Protein AF-0000000083176750 (afdb_homodimer)

pLDDT: mean 78.11, std 23.47, range [23.33, 98.88]

Structure (mmCIF, N/CA/C/O backbone):
data_AF-0000000083176750-model_v1
#
loop_
_entity.id
_entity.type
_entity.pdbx_description
1 polymer 'Uncharacterized protein'
#
loop_
_atom_site.group_PDB
_atom_site.id
_atom_site.type_symbol
_atom_site.label_atom_id
_atom_site.label_alt_id
_atom_site.label_comp_id
_atom_site.label_asym_id
_atom_site.label_entity_id
_atom_site.label_seq_id
_atom_site.pdbx_PDB_ins_code
_atom_site.Cartn_x
_atom_site.Cartn_y
_atom_site.Cartn_z
_atom_site.occupancy
_atom_site.B_iso_or_equiv
_atom_site.auth_seq_id
_atom_site.auth_comp_id
_atom_site.auth_asym_id
_atom_site.auth_atom_id
_atom_site.pdbx_PDB_model_num
ATOM 1 N N . MET A 1 1 ? -16.656 -26.703 90.375 1 23.33 1 MET A N 1
ATOM 2 C CA . MET A 1 1 ? -15.961 -25.484 90 1 23.33 1 MET A CA 1
ATOM 3 C C . MET A 1 1 ? -15.32 -25.641 88.625 1 23.33 1 MET A C 1
ATOM 5 O O . MET A 1 1 ? -14.227 -26.188 88.5 1 23.33 1 MET A O 1
ATOM 9 N N . GLU A 1 2 ? -16.109 -26.047 87.625 1 24.06 2 GLU A N 1
ATOM 10 C CA . GLU A 1 2 ? -15.914 -26.625 86.312 1 24.06 2 GLU A CA 1
ATOM 11 C C . GLU A 1 2 ? -15.242 -25.625 85.375 1 24.06 2 GLU A C 1
ATOM 13 O O . GLU A 1 2 ? -15.719 -24.5 85.188 1 24.06 2 GLU A O 1
ATOM 18 N N . ARG A 1 3 ? -13.883 -25.812 85.312 1 26.61 3 ARG A N 1
ATOM 19 C CA . ARG A 1 3 ? -12.844 -24.922 84.75 1 26.61 3 ARG A CA 1
ATOM 20 C C . ARG A 1 3 ? -13.148 -24.516 83.312 1 26.61 3 ARG A C 1
ATOM 22 O O . ARG A 1 3 ? -13.57 -25.328 82.5 1 26.61 3 ARG A O 1
ATOM 29 N N . SER A 1 4 ? -13.516 -23.234 83.125 1 25.44 4 SER A N 1
ATOM 30 C CA . SER A 1 4 ? -13.992 -22.391 82.062 1 25.44 4 SER A CA 1
ATOM 31 C C . SER A 1 4 ? -12.992 -22.359 80.875 1 25.44 4 SER A C 1
ATOM 33 O O . SER A 1 4 ? -11.898 -21.797 81.062 1 25.44 4 SER A O 1
ATOM 35 N N . ASP A 1 5 ? -12.773 -23.609 80.375 1 27.88 5 ASP A N 1
ATOM 36 C CA . ASP A 1 5 ? -11.727 -23.859 79.375 1 27.88 5 ASP A CA 1
ATOM 37 C C . ASP A 1 5 ? -11.711 -22.781 78.312 1 27.88 5 ASP A C 1
ATOM 39 O O . ASP A 1 5 ? -12.766 -22.375 77.812 1 27.88 5 ASP A O 1
ATOM 43 N N . VAL A 1 6 ? -10.727 -21.953 78.438 1 30.78 6 VAL A N 1
ATOM 44 C CA . VAL A 1 6 ? -10.367 -20.703 77.75 1 30.78 6 VAL A CA 1
ATOM 45 C C . VAL A 1 6 ? -10.43 -20.906 76.25 1 30.78 6 VAL A C 1
ATOM 47 O O . VAL A 1 6 ? -10.055 -21.969 75.75 1 30.78 6 VAL A O 1
ATOM 50 N N . PRO A 1 7 ? -11.328 -20.141 75.562 1 30.45 7 PRO A N 1
ATOM 51 C CA . PRO A 1 7 ? -11.703 -20.25 74.188 1 30.45 7 PRO A CA 1
ATOM 52 C C . PRO A 1 7 ? -10.492 -20.219 73.25 1 30.45 7 PRO A C 1
ATOM 54 O O . PRO A 1 7 ? -9.469 -19.594 73.562 1 30.45 7 PRO A O 1
ATOM 57 N N . VAL A 1 8 ? -10.18 -21.344 72.562 1 31.45 8 VAL A N 1
ATOM 58 C CA . VAL A 1 8 ? -9.148 -21.734 71.625 1 31.45 8 VAL A CA 1
ATOM 59 C C . VAL A 1 8 ? -8.992 -20.641 70.562 1 31.45 8 VAL A C 1
ATOM 61 O O . VAL A 1 8 ? -9.969 -20.25 69.875 1 31.45 8 VAL A O 1
ATOM 64 N N . GLY A 1 9 ? -8.195 -19.562 70.875 1 27.56 9 GLY A N 1
ATOM 65 C CA . GLY A 1 9 ? -7.965 -18.375 70.062 1 27.56 9 GLY A CA 1
ATOM 66 C C . GLY A 1 9 ? -7.695 -18.703 68.625 1 27.56 9 GLY A C 1
ATOM 67 O O . GLY A 1 9 ? -6.988 -19.656 68.312 1 27.56 9 GLY A O 1
ATOM 68 N N . HIS A 1 10 ? -8.766 -18.641 67.75 1 28.06 10 HIS A N 1
ATOM 69 C CA . HIS A 1 10 ? -8.773 -18.906 66.312 1 28.06 10 HIS A CA 1
ATOM 70 C C . HIS A 1 10 ? -7.629 -18.188 65.625 1 28.06 10 HIS A C 1
ATOM 72 O O . HIS A 1 10 ? -7.574 -16.953 65.625 1 28.06 10 HIS A O 1
ATOM 78 N N . LYS A 1 11 ? -6.402 -18.688 65.688 1 27.97 11 LYS A N 1
ATOM 79 C CA . LYS A 1 11 ? -5.238 -18.094 65.062 1 27.97 11 LYS A CA 1
ATOM 80 C C . LYS A 1 11 ? -5.539 -17.75 63.625 1 27.97 11 LYS A C 1
ATOM 82 O O . LYS A 1 11 ? -6.055 -18.578 62.875 1 27.97 11 LYS A O 1
ATOM 87 N N . ARG A 1 12 ? -5.695 -16.406 63.281 1 30.17 12 ARG A N 1
ATOM 88 C CA . ARG A 1 12 ? -5.965 -15.844 61.969 1 30.17 12 ARG A CA 1
ATOM 89 C C . ARG A 1 12 ? -4.969 -16.359 60.938 1 30.17 12 ARG A C 1
ATOM 91 O O . ARG A 1 12 ? -3.766 -16.406 61.219 1 30.17 12 ARG A O 1
ATOM 98 N N . PRO A 1 13 ? -5.387 -17.156 59.938 1 28.44 13 PRO A N 1
ATOM 99 C CA . PRO A 1 13 ? -4.535 -17.734 58.875 1 28.44 13 PRO A CA 1
ATOM 100 C C . PRO A 1 13 ? -3.613 -16.703 58.25 1 28.44 13 PRO A C 1
ATOM 102 O O . PRO A 1 13 ? -4.012 -15.547 58.062 1 28.44 13 PRO A O 1
ATOM 105 N N . ARG A 1 14 ? -2.273 -16.719 58.531 1 28.81 14 ARG A N 1
ATOM 106 C CA . ARG A 1 14 ? -1.189 -15.898 58 1 28.81 14 ARG A CA 1
ATOM 107 C C . ARG A 1 14 ? -1.303 -15.773 56.469 1 28.81 14 ARG A C 1
ATOM 109 O O . ARG A 1 14 ? -1.386 -16.781 55.75 1 28.81 14 ARG A O 1
ATOM 116 N N . THR A 1 15 ? -2.053 -14.75 56 1 25.61 15 THR A N 1
ATOM 117 C CA . THR A 1 15 ? -2.123 -14.398 54.562 1 25.61 15 THR A CA 1
ATOM 118 C C . THR A 1 15 ? -0.726 -14.305 53.969 1 25.61 15 THR A C 1
ATOM 120 O O . THR A 1 15 ? 0.057 -13.43 54.312 1 25.61 15 THR A O 1
ATOM 123 N N . ALA A 1 16 ? 0.063 -15.336 53.875 1 28.75 16 ALA A N 1
ATOM 124 C CA . ALA A 1 16 ? 1.403 -15.422 53.312 1 28.75 16 ALA A CA 1
ATOM 125 C C . ALA A 1 16 ? 1.503 -14.617 52.031 1 28.75 16 ALA A C 1
ATOM 127 O O . ALA A 1 16 ? 0.838 -14.93 51.031 1 28.75 16 ALA A O 1
ATOM 128 N N . GLY A 1 17 ? 1.669 -13.305 52.094 1 29.08 17 GLY A N 1
ATOM 129 C CA . GLY A 1 17 ? 2.031 -12.406 51 1 29.08 17 GLY A CA 1
ATOM 130 C C . GLY A 1 17 ? 3.189 -12.922 50.188 1 29.08 17 GLY A C 1
ATOM 131 O O . GLY A 1 17 ? 4.34 -12.891 50.625 1 29.08 17 GLY A O 1
ATOM 132 N N . MET A 1 18 ? 3.166 -14.156 49.625 1 27.75 18 MET A N 1
ATOM 133 C CA . MET A 1 18 ? 4.238 -14.703 48.781 1 27.75 18 MET A CA 1
ATOM 134 C C . MET A 1 18 ? 4.734 -13.672 47.781 1 27.75 18 MET A C 1
ATOM 136 O O . MET A 1 18 ? 3.957 -13.172 46.969 1 27.75 18 MET A O 1
ATOM 140 N N . TYR A 1 19 ? 5.684 -12.844 48.219 1 28.03 19 TYR A N 1
ATOM 141 C CA . TYR A 1 19 ? 6.453 -11.938 47.375 1 28.03 19 TYR A CA 1
ATOM 142 C C . TYR A 1 19 ? 6.895 -12.641 46.094 1 28.03 19 TYR A C 1
ATOM 144 O O . TYR A 1 19 ? 7.59 -13.656 46.156 1 28.03 19 TYR A O 1
ATOM 152 N N . GLN A 1 20 ? 6.062 -12.734 45.156 1 28.03 20 GLN A N 1
ATOM 153 C CA . GLN A 1 20 ? 6.453 -13.273 43.875 1 28.03 20 GLN A CA 1
ATOM 154 C C . GLN A 1 20 ? 7.781 -12.68 43.406 1 28.03 20 GLN A C 1
ATOM 156 O O . GLN A 1 20 ? 7.93 -11.461 43.312 1 28.03 20 GLN A O 1
ATOM 161 N N . ARG A 1 21 ? 8.883 -13.305 43.719 1 31.5 21 ARG A N 1
ATOM 162 C CA . ARG A 1 21 ? 10.219 -12.984 43.219 1 31.5 21 ARG A CA 1
ATOM 163 C C . ARG A 1 21 ? 10.188 -12.516 41.781 1 31.5 21 ARG A C 1
ATOM 165 O O . ARG A 1 21 ? 9.75 -13.25 40.906 1 31.5 21 ARG A O 1
ATOM 172 N N . ARG A 1 22 ? 10.086 -11.258 41.688 1 33.34 22 ARG A N 1
ATOM 173 C CA . ARG A 1 22 ? 10.242 -10.656 40.344 1 33.34 22 ARG A CA 1
ATOM 174 C C . ARG A 1 22 ? 11.422 -11.266 39.594 1 33.34 22 ARG A C 1
ATOM 176 O O . ARG A 1 22 ? 12.531 -11.344 40.156 1 33.34 22 ARG A O 1
ATOM 183 N N . ARG A 1 23 ? 11.164 -12.062 38.656 1 34.19 23 ARG A N 1
ATOM 184 C CA . ARG A 1 23 ? 12.148 -12.633 37.75 1 34.19 23 ARG A CA 1
ATOM 185 C C . ARG A 1 23 ? 13.164 -11.586 37.312 1 34.19 23 ARG A C 1
ATOM 187 O O . ARG A 1 23 ? 12.789 -10.469 36.938 1 34.19 23 ARG A O 1
ATOM 194 N N . ALA A 1 24 ? 14.422 -11.609 37.812 1 40.81 24 ALA A N 1
ATOM 195 C CA . ALA A 1 24 ? 15.617 -10.805 37.562 1 40.81 24 ALA A CA 1
ATOM 196 C C . ALA A 1 24 ? 15.734 -10.422 36.094 1 40.81 24 ALA A C 1
ATOM 198 O O . ALA A 1 24 ? 15.648 -11.273 35.219 1 40.81 24 ALA A O 1
ATOM 199 N N . VAL A 1 25 ? 15.367 -9.305 35.812 1 49.28 25 VAL A N 1
ATOM 200 C CA . VAL A 1 25 ? 15.602 -8.68 34.531 1 49.28 25 VAL A CA 1
ATOM 201 C C . VAL A 1 25 ? 17.016 -9.008 34.062 1 49.28 25 VAL A C 1
ATOM 203 O O . VAL A 1 25 ? 17.984 -8.883 34.812 1 49.28 25 VAL A O 1
ATOM 206 N N . THR A 1 26 ? 17.234 -9.875 33.125 1 55.31 26 THR A N 1
ATOM 207 C CA . THR A 1 26 ? 18.5 -10.422 32.656 1 55.31 26 THR A CA 1
ATOM 208 C C . THR A 1 26 ? 19.469 -9.297 32.281 1 55.31 26 THR A C 1
ATOM 210 O O . THR A 1 26 ? 19.109 -8.367 31.562 1 55.31 26 THR A O 1
ATOM 213 N N . ALA A 1 27 ? 20.531 -9.164 32.938 1 69.38 27 ALA A N 1
ATOM 214 C CA . ALA A 1 27 ? 21.672 -8.289 32.75 1 69.38 27 ALA A CA 1
ATOM 215 C C . ALA A 1 27 ? 22.219 -8.414 31.328 1 69.38 27 ALA A C 1
ATOM 217 O O . ALA A 1 27 ? 22.031 -9.445 30.672 1 69.38 27 ALA A O 1
ATOM 218 N N . CYS A 1 28 ? 22.656 -7.367 30.75 1 69.06 28 CYS A N 1
ATOM 219 C CA . CYS A 1 28 ? 23.312 -7.422 29.453 1 69.06 28 CYS A CA 1
ATOM 220 C C . CYS A 1 28 ? 24.5 -8.383 29.484 1 69.06 28 CYS A C 1
ATOM 222 O O . CYS A 1 28 ? 25.031 -8.695 30.547 1 69.06 28 CYS A O 1
ATOM 224 N N . LEU A 1 29 ? 24.922 -8.992 28.391 1 71.38 29 LEU A N 1
ATOM 225 C CA . LEU A 1 29 ? 25.938 -10.039 28.281 1 71.38 29 LEU A CA 1
ATOM 226 C C . LEU A 1 29 ? 27.266 -9.57 28.875 1 71.38 29 LEU A C 1
ATOM 228 O O . LEU A 1 29 ? 27.891 -10.305 29.641 1 71.38 29 LEU A O 1
ATOM 232 N N . PRO A 1 30 ? 27.578 -8.422 28.688 1 76 30 PRO A N 1
ATOM 233 C CA . PRO A 1 30 ? 28.844 -8.016 29.297 1 76 30 PRO A CA 1
ATOM 234 C C . PRO A 1 30 ? 28.766 -7.867 30.812 1 76 30 PRO A C 1
ATOM 236 O O . PRO A 1 30 ? 29.688 -8.266 31.531 1 76 30 PRO A O 1
ATOM 239 N N . CYS A 1 31 ? 27.719 -7.41 31.219 1 74.94 31 CYS A N 1
ATOM 240 C CA . CYS A 1 31 ? 27.547 -7.25 32.656 1 74.94 31 CYS A CA 1
ATOM 241 C C . CYS A 1 31 ? 27.422 -8.602 33.344 1 74.94 31 CYS A C 1
ATOM 243 O O . CYS A 1 31 ? 27.938 -8.797 34.438 1 74.94 31 CYS A O 1
ATOM 245 N N . ARG A 1 32 ? 26.781 -9.539 32.688 1 73.25 32 ARG A N 1
ATOM 246 C CA . ARG A 1 32 ? 26.641 -10.906 33.188 1 73.25 32 ARG A CA 1
ATOM 247 C C . ARG A 1 32 ? 28 -11.602 33.25 1 73.25 32 ARG A C 1
ATOM 249 O O . ARG A 1 32 ? 28.297 -12.297 34.219 1 73.25 32 ARG A O 1
ATOM 256 N N . THR A 1 33 ? 28.781 -11.383 32.25 1 71.69 33 THR A N 1
ATOM 257 C CA . THR A 1 33 ? 30.094 -12.023 32.156 1 71.69 33 THR A CA 1
ATOM 258 C C . THR A 1 33 ? 31.016 -11.469 33.25 1 71.69 33 THR A C 1
ATOM 260 O O . THR A 1 33 ? 31.828 -12.203 33.812 1 71.69 33 THR A O 1
ATOM 263 N N . ARG A 1 34 ? 30.859 -10.25 33.531 1 72.06 34 ARG A N 1
ATOM 264 C CA . ARG A 1 34 ? 31.75 -9.602 34.5 1 72.06 34 ARG A CA 1
ATOM 265 C C . ARG A 1 34 ? 31.141 -9.602 35.906 1 72.06 34 ARG A C 1
ATOM 267 O O . ARG A 1 34 ? 31.75 -9.086 36.844 1 72.06 34 ARG A O 1
ATOM 274 N N . LYS A 1 35 ? 29.953 -10.234 36 1 68.69 35 LYS A N 1
ATOM 275 C CA . LYS A 1 35 ? 29.219 -10.359 37.281 1 68.69 35 LYS A CA 1
ATOM 276 C C . LYS A 1 35 ? 29.062 -9 37.938 1 68.69 35 LYS A C 1
ATOM 278 O O . LYS A 1 35 ? 29.234 -8.883 39.156 1 68.69 35 LYS A O 1
ATOM 283 N N . THR A 1 36 ? 28.953 -7.969 37.094 1 75.31 36 THR A N 1
ATOM 284 C CA . THR A 1 36 ? 28.734 -6.629 37.625 1 75.31 36 THR A CA 1
ATOM 285 C C . THR A 1 36 ? 27.234 -6.293 37.625 1 75.31 36 THR A C 1
ATOM 287 O O . THR A 1 36 ? 26.469 -6.863 36.875 1 75.31 36 THR A O 1
ATOM 290 N N . LYS A 1 37 ? 26.766 -5.496 38.469 1 71.81 37 LYS A N 1
ATOM 291 C CA . LYS A 1 37 ? 25.391 -5.055 38.562 1 71.81 37 LYS A CA 1
ATOM 292 C C . LYS A 1 37 ? 24.969 -4.23 37.344 1 71.81 37 LYS A C 1
ATOM 294 O O . LYS A 1 37 ? 25.562 -3.178 37.094 1 71.81 37 LYS A O 1
ATOM 299 N N . CYS A 1 38 ? 24.094 -4.812 36.438 1 68.88 38 CYS A N 1
ATOM 300 C CA . CYS A 1 38 ? 23.578 -4.184 35.219 1 68.88 38 CYS A CA 1
ATOM 301 C C . CYS A 1 38 ? 22.344 -3.352 35.531 1 68.88 38 CYS A C 1
ATOM 303 O O . CYS A 1 38 ? 21.438 -3.807 36.219 1 68.88 38 CYS A O 1
ATOM 305 N N . ASP A 1 39 ? 22.297 -2.201 35.344 1 71.38 39 ASP A N 1
ATOM 306 C CA . ASP A 1 39 ? 21.156 -1.346 35.625 1 71.38 39 ASP A CA 1
ATOM 307 C C . ASP A 1 39 ? 20.062 -1.538 34.562 1 71.38 39 ASP A C 1
ATOM 309 O O . ASP A 1 39 ? 19.016 -0.883 34.625 1 71.38 39 ASP A O 1
ATOM 313 N N . ASN A 1 40 ? 20.141 -2.48 33.562 1 64.88 40 ASN A N 1
ATOM 314 C CA . ASN A 1 40 ? 19.234 -2.984 32.531 1 64.88 40 ASN A CA 1
ATOM 315 C C . ASN A 1 40 ? 18.625 -1.849 31.719 1 64.88 40 ASN A C 1
ATOM 317 O O . ASN A 1 40 ? 17.531 -1.997 31.172 1 64.88 40 ASN A O 1
ATOM 321 N N . ILE A 1 41 ? 19.406 -0.824 31.734 1 68.75 41 ILE A N 1
ATOM 322 C CA . ILE A 1 41 ? 18.984 0.29 30.891 1 68.75 41 ILE A CA 1
ATOM 323 C C . ILE A 1 41 ? 19.328 -0.011 29.438 1 68.75 41 ILE A C 1
ATOM 325 O O . ILE A 1 41 ? 20.422 -0.506 29.141 1 68.75 41 ILE A O 1
ATOM 329 N N . ARG A 1 42 ? 18.359 -0.061 28.453 1 64.88 42 ARG A N 1
ATOM 330 C CA . ARG A 1 42 ? 18.547 -0.255 27.031 1 64.88 42 ARG A CA 1
ATOM 331 C C . ARG A 1 42 ? 18.594 1.081 26.297 1 64.88 42 ARG A C 1
ATOM 333 O O . ARG A 1 42 ? 17.984 2.057 26.734 1 64.88 42 ARG A O 1
ATOM 340 N N . PRO A 1 43 ? 19.438 1.034 25.25 1 64.62 43 PRO A N 1
ATOM 341 C CA . PRO A 1 43 ? 20.109 -0.091 24.578 1 64.62 43 PRO A CA 1
ATOM 342 C C . PRO A 1 43 ? 21.422 -0.486 25.25 1 64.62 43 PRO A C 1
ATOM 344 O O . PRO A 1 43 ? 21.922 -1.587 25.031 1 64.62 43 PRO A O 1
ATOM 347 N N . ALA A 1 44 ? 21.969 0.415 25.984 1 72.69 44 ALA A N 1
ATOM 348 C CA . ALA A 1 44 ? 23.219 0.053 26.656 1 72.69 44 ALA A CA 1
ATOM 349 C C . ALA A 1 44 ? 23.141 0.344 28.156 1 72.69 44 ALA A C 1
ATOM 351 O O . ALA A 1 44 ? 22.688 1.418 28.562 1 72.69 44 ALA A O 1
ATOM 352 N N . CYS A 1 45 ? 23.438 -0.632 28.891 1 71.75 45 CYS A N 1
ATOM 353 C CA . CYS A 1 45 ? 23.375 -0.454 30.328 1 71.75 45 CYS A CA 1
ATOM 354 C C . CYS A 1 45 ? 24.469 0.493 30.812 1 71.75 45 CYS A C 1
ATOM 356 O O . CYS A 1 45 ? 25.453 0.715 30.109 1 71.75 45 CYS A O 1
ATOM 358 N N . GLY A 1 46 ? 24.219 1.225 31.953 1 74.62 46 GLY A N 1
ATOM 359 C CA . GLY A 1 46 ? 25.125 2.207 32.531 1 74.62 46 GLY A CA 1
ATOM 360 C C . GLY A 1 46 ? 26.547 1.688 32.688 1 74.62 46 GLY A C 1
ATOM 361 O O . GLY A 1 46 ? 27.5 2.426 32.469 1 74.62 46 GLY A O 1
ATOM 362 N N . PHE A 1 47 ? 26.688 0.396 33.031 1 74.88 47 PHE A N 1
ATOM 363 C CA . PHE A 1 47 ? 28 -0.2 33.188 1 74.88 47 PHE A CA 1
ATOM 364 C C . PHE A 1 47 ? 28.719 -0.313 31.844 1 74.88 47 PHE A C 1
ATOM 366 O O . PHE A 1 47 ? 29.891 0.059 31.734 1 74.88 47 PHE A O 1
ATOM 373 N N . CYS A 1 48 ? 28.047 -0.836 30.891 1 72.38 48 CYS A N 1
ATOM 374 C CA . CYS A 1 48 ? 28.641 -1.002 29.562 1 72.38 48 CYS A CA 1
ATOM 375 C C . CYS A 1 48 ? 28.953 0.35 28.938 1 72.38 48 CYS A C 1
ATOM 377 O O . CYS A 1 48 ? 29.984 0.505 28.281 1 72.38 48 CYS A O 1
ATOM 379 N N . MET A 1 49 ? 28.25 1.301 29.172 1 71.38 49 MET A N 1
ATOM 380 C CA . MET A 1 49 ? 28.5 2.652 28.672 1 71.38 49 MET A CA 1
ATOM 381 C C . MET A 1 49 ? 29.75 3.248 29.297 1 71.38 49 MET A C 1
ATOM 383 O O . MET A 1 49 ? 30.547 3.887 28.594 1 71.38 49 MET A O 1
ATOM 387 N N . ARG A 1 50 ? 29.984 3.08 30.547 1 72.75 50 ARG A N 1
ATOM 388 C CA . ARG A 1 50 ? 31.125 3.658 31.25 1 72.75 50 ARG A CA 1
ATOM 389 C C . ARG A 1 50 ? 32.438 2.986 30.828 1 72.75 50 ARG A C 1
ATOM 391 O O . ARG A 1 50 ? 33.469 3.627 30.797 1 72.75 50 ARG A O 1
ATOM 398 N N . HIS A 1 51 ? 32.344 1.723 30.625 1 73.31 51 HIS A N 1
ATOM 399 C CA . HIS A 1 51 ? 33.562 0.972 30.328 1 73.31 51 HIS A CA 1
ATOM 400 C C . HIS A 1 51 ? 33.719 0.697 28.844 1 73.31 51 HIS A C 1
ATOM 402 O O . HIS A 1 51 ? 34.562 -0.074 28.422 1 73.31 51 HIS A O 1
ATOM 408 N N . ASN A 1 52 ? 32.906 1.329 27.969 1 67.12 52 ASN A N 1
ATOM 409 C CA . ASN A 1 52 ? 32.906 1.232 26.516 1 67.12 52 ASN A CA 1
ATOM 410 C C . ASN A 1 52 ? 32.812 -0.215 26.047 1 67.12 52 ASN A C 1
ATOM 412 O O . ASN A 1 52 ? 33.469 -0.625 25.109 1 67.12 52 ASN A O 1
ATOM 416 N N . ALA A 1 53 ? 32.062 -0.931 26.766 1 67.06 53 ALA A N 1
ATOM 417 C CA . ALA A 1 53 ? 31.828 -2.318 26.391 1 67.06 53 ALA A CA 1
ATOM 418 C C . ALA A 1 53 ? 30.562 -2.438 25.547 1 67.06 53 ALA A C 1
ATOM 420 O O . ALA A 1 53 ? 29.656 -1.62 25.656 1 67.06 53 ALA A O 1
ATOM 421 N N . GLN A 1 54 ? 30.578 -3.285 24.578 1 65.88 54 GLN A N 1
ATOM 422 C CA . GLN A 1 54 ? 29.391 -3.547 23.766 1 65.88 54 GLN A CA 1
ATOM 423 C C . GLN A 1 54 ? 28.297 -4.215 24.578 1 65.88 54 GLN A C 1
ATOM 425 O O . GLN A 1 54 ? 28.406 -5.383 24.953 1 65.88 54 GLN A O 1
ATOM 430 N N . CYS A 1 55 ? 27.281 -3.439 24.891 1 64.94 55 CYS A N 1
ATOM 431 C CA . CYS A 1 55 ? 26.172 -3.887 25.734 1 64.94 55 CYS A CA 1
ATOM 432 C C . CYS A 1 55 ? 25.219 -4.766 24.938 1 64.94 55 CYS A C 1
ATOM 434 O O . CYS A 1 55 ? 24.578 -4.297 23.984 1 64.94 55 CYS A O 1
ATOM 436 N N . THR A 1 56 ? 25.344 -5.996 25 1 64.38 56 THR A N 1
ATOM 437 C CA . THR A 1 56 ? 24.5 -6.965 24.312 1 64.38 56 THR A CA 1
ATOM 438 C C . THR A 1 56 ? 23.609 -7.695 25.312 1 64.38 56 THR A C 1
ATOM 440 O O . THR A 1 56 ? 24.078 -8.18 26.344 1 64.38 56 THR A O 1
ATOM 443 N N . TYR A 1 57 ? 22.469 -7.332 25.328 1 56.53 57 TYR A N 1
ATOM 444 C CA . TYR A 1 57 ? 21.562 -8.125 26.156 1 56.53 57 TYR A CA 1
ATOM 445 C C . TYR A 1 57 ? 21.266 -9.461 25.484 1 56.53 57 TYR A C 1
ATOM 447 O O . TYR A 1 57 ? 21.172 -9.547 24.266 1 56.53 57 TYR A O 1
ATOM 455 N N . GLY A 1 58 ? 21.547 -10.531 26.141 1 45.5 58 GLY A N 1
ATOM 456 C CA . GLY A 1 58 ? 21.172 -11.82 25.594 1 45.5 58 GLY A CA 1
ATOM 457 C C . GLY A 1 58 ? 19.734 -11.844 25.078 1 45.5 58 GLY A C 1
ATOM 458 O O . GLY A 1 58 ? 18.875 -11.133 25.594 1 45.5 58 GLY A O 1
ATOM 459 N N . ASP A 1 59 ? 19.719 -12.195 23.828 1 37.09 59 ASP A N 1
ATOM 460 C CA . ASP A 1 59 ? 18.438 -12.32 23.141 1 37.09 59 ASP A CA 1
ATOM 461 C C . ASP A 1 59 ? 17.406 -13.016 24.031 1 37.09 59 ASP A C 1
ATOM 463 O O . ASP A 1 59 ? 17.5 -14.227 24.266 1 37.09 59 ASP A O 1
ATOM 467 N N . THR A 1 60 ? 17.062 -12.5 25.062 1 35.62 60 THR A N 1
ATOM 468 C CA . THR A 1 60 ? 15.984 -13.172 25.781 1 35.62 60 THR A CA 1
ATOM 469 C C . THR A 1 60 ? 14.852 -13.555 24.828 1 35.62 60 THR A C 1
ATOM 471 O O . THR A 1 60 ? 13.906 -14.227 25.234 1 35.62 60 THR A O 1
ATOM 474 N N . ALA A 1 61 ? 14.672 -12.922 23.781 1 34.22 61 ALA A N 1
ATOM 475 C CA . ALA A 1 61 ? 13.609 -13.32 22.859 1 34.22 61 ALA A CA 1
ATOM 476 C C . ALA A 1 61 ? 13.797 -14.766 22.406 1 34.22 61 ALA A C 1
ATOM 478 O O . ALA A 1 61 ? 12.867 -15.375 21.859 1 34.22 61 ALA A O 1
ATOM 479 N N . ASN A 1 62 ? 15.078 -15.289 22.453 1 32.09 62 ASN A N 1
ATOM 480 C CA . ASN A 1 62 ? 15.398 -16.672 22.141 1 32.09 62 ASN A CA 1
ATOM 481 C C . ASN A 1 62 ? 15.336 -17.562 23.375 1 32.09 62 ASN A C 1
ATOM 483 O O . ASN A 1 62 ? 15.984 -18.609 23.438 1 32.09 62 ASN A O 1
ATOM 487 N N . ASP A 1 63 ? 15.039 -17.078 24.438 1 32.69 63 ASP A N 1
ATOM 488 C CA . ASP A 1 63 ? 14.953 -18.031 25.531 1 32.69 63 ASP A CA 1
ATOM 489 C C . ASP A 1 63 ? 13.781 -18.984 25.344 1 32.69 63 ASP A C 1
ATOM 491 O O . ASP A 1 63 ? 12.625 -18.609 25.547 1 32.69 63 ASP A O 1
ATOM 495 N N . HIS A 1 64 ? 13.977 -19.969 24.531 1 33.69 64 HIS A N 1
ATOM 496 C CA . HIS A 1 64 ? 13.141 -21.125 24.25 1 33.69 64 HIS A CA 1
ATOM 497 C C . HIS A 1 64 ? 12.969 -22 25.5 1 33.69 64 HIS A C 1
ATOM 499 O O . HIS A 1 64 ? 12.531 -23.141 25.406 1 33.69 64 HIS A O 1
ATOM 505 N N . SER A 1 65 ? 13.477 -21.656 26.609 1 35.22 65 SER A N 1
ATOM 506 C CA . SER A 1 65 ? 13.422 -22.5 27.781 1 35.22 65 SER A CA 1
ATOM 507 C C . SER A 1 65 ? 11.977 -22.828 28.172 1 35.22 65 SER A C 1
ATOM 509 O O . SER A 1 65 ? 11.719 -23.781 28.906 1 35.22 65 SER A O 1
ATOM 511 N N . SER A 1 66 ? 11.172 -2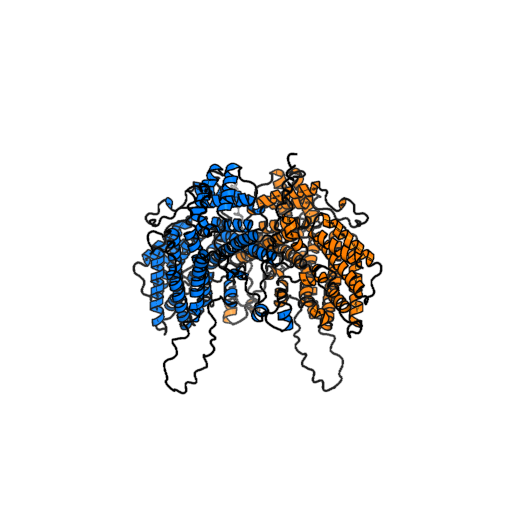1.906 27.922 1 34.56 66 SER A N 1
ATOM 512 C CA . SER A 1 66 ? 9.812 -22.188 28.359 1 34.56 66 SER A CA 1
ATOM 513 C C . SER A 1 66 ? 9.047 -23 27.312 1 34.56 66 SER A C 1
ATOM 515 O O . SER A 1 66 ? 7.844 -23.25 27.469 1 34.56 66 SER A O 1
ATOM 517 N N . PHE A 1 67 ? 9.641 -23.141 26.203 1 31.08 67 PHE A N 1
ATOM 518 C CA . PHE A 1 67 ? 9.031 -24.031 25.219 1 31.08 67 PHE A CA 1
ATOM 519 C C . PHE A 1 67 ? 9.109 -25.484 25.688 1 31.08 67 PHE A C 1
ATOM 521 O O . PHE A 1 67 ? 10.062 -25.859 26.375 1 31.08 67 PHE A O 1
ATOM 528 N N . ASP A 1 68 ? 8.031 -26.125 25.703 1 33.06 68 ASP A N 1
ATOM 529 C CA . ASP A 1 68 ? 8.117 -27.531 26.047 1 33.06 68 ASP A CA 1
ATOM 530 C C . ASP A 1 68 ? 9.117 -28.266 25.156 1 33.06 68 ASP A C 1
ATOM 532 O O . ASP A 1 68 ? 9.422 -27.812 24.062 1 33.06 68 ASP A O 1
ATOM 536 N N . PRO A 1 69 ? 9.672 -29.297 25.625 1 37.28 69 PRO A N 1
ATOM 537 C CA . PRO A 1 69 ? 10.734 -30.062 24.969 1 37.28 69 PRO A CA 1
ATOM 538 C C . PRO A 1 69 ? 10.383 -30.453 23.531 1 37.28 69 PRO A C 1
ATOM 540 O O . PRO A 1 69 ? 11.258 -30.453 22.656 1 37.28 69 PRO A O 1
ATOM 543 N N . ALA A 1 70 ? 9.172 -30.672 23.312 1 34.12 70 ALA A N 1
ATOM 544 C CA . ALA A 1 70 ? 8.781 -31.141 22 1 34.12 70 ALA A CA 1
ATOM 545 C C . ALA A 1 70 ? 8.797 -30 20.984 1 34.12 70 ALA A C 1
ATOM 547 O O . ALA A 1 70 ? 9.266 -30.172 19.859 1 34.12 70 ALA A O 1
ATOM 548 N N . SER A 1 71 ? 8.25 -28.922 21.344 1 36.41 71 SER A N 1
ATOM 549 C CA . SER A 1 71 ? 8.32 -27.734 20.484 1 36.41 71 SER A CA 1
ATOM 550 C C . SER A 1 71 ? 9.758 -27.281 20.281 1 36.41 71 SER A C 1
ATOM 552 O O . SER A 1 71 ? 10.148 -26.906 19.188 1 36.41 71 SER A O 1
ATOM 554 N N . LEU A 1 72 ? 10.453 -27.484 21.25 1 40.38 72 LEU A N 1
ATOM 555 C CA . LEU A 1 72 ? 11.883 -27.25 21.156 1 40.38 72 LEU A CA 1
ATOM 556 C C . LEU A 1 72 ? 12.539 -28.25 20.203 1 40.38 72 LEU A C 1
ATOM 558 O O . LEU A 1 72 ? 13.445 -27.891 19.453 1 40.38 72 LEU A O 1
ATOM 562 N N . ALA A 1 73 ? 11.953 -29.469 20.266 1 41.09 73 ALA A N 1
ATOM 563 C CA . ALA A 1 73 ? 12.477 -30.484 19.375 1 41.09 73 ALA A CA 1
ATOM 564 C C . ALA A 1 73 ? 12.109 -30.188 17.922 1 41.09 73 ALA A C 1
ATOM 566 O O . ALA A 1 73 ? 12.93 -30.359 17.016 1 41.09 73 ALA A O 1
ATOM 567 N N . ILE A 1 74 ? 10.906 -29.734 17.672 1 37.25 74 ILE A N 1
ATOM 568 C CA . ILE A 1 74 ? 10.484 -29.375 16.328 1 37.25 74 ILE A CA 1
ATOM 569 C C . ILE A 1 74 ? 11.219 -28.109 15.883 1 37.25 74 ILE A C 1
ATOM 571 O O . ILE A 1 74 ? 11.734 -28.031 14.766 1 37.25 74 ILE A O 1
ATOM 575 N N . LEU A 1 75 ? 11.258 -27.141 16.75 1 41.78 75 LEU A N 1
ATOM 576 C CA . LEU A 1 75 ? 12.047 -25.953 16.453 1 41.78 75 LEU A CA 1
ATOM 577 C C . LEU A 1 75 ? 13.523 -26.297 16.312 1 41.78 75 LEU A C 1
ATOM 579 O O . LEU A 1 75 ? 14.203 -25.766 15.43 1 41.78 75 LEU A O 1
ATOM 583 N N . ASP A 1 76 ? 13.938 -27.25 17.203 1 43.62 76 ASP A N 1
ATOM 584 C CA . ASP A 1 76 ? 15.305 -27.734 17.094 1 43.62 76 ASP A CA 1
ATOM 585 C C . ASP A 1 76 ? 15.523 -28.469 15.766 1 43.62 76 ASP A C 1
ATOM 587 O O . ASP A 1 76 ? 16.562 -28.297 15.125 1 43.62 76 ASP A O 1
ATOM 591 N N . ARG A 1 77 ? 14.508 -29.219 15.477 1 41.06 77 ARG A N 1
ATOM 592 C CA . ARG A 1 77 ? 14.617 -29.906 14.195 1 41.06 77 ARG A CA 1
ATOM 593 C C . ARG A 1 77 ? 14.484 -28.922 13.039 1 41.06 77 ARG A C 1
ATOM 595 O O . ARG A 1 77 ? 15.234 -28.984 12.062 1 41.06 77 ARG A O 1
ATOM 602 N N . VAL A 1 78 ? 13.547 -28.062 13.102 1 42.06 78 VAL A N 1
ATOM 603 C CA . VAL A 1 78 ? 13.383 -27.031 12.078 1 42.06 78 VAL A CA 1
ATOM 604 C C . VAL A 1 78 ? 14.586 -26.094 12.094 1 42.06 78 VAL A C 1
ATOM 606 O O . VAL A 1 78 ? 15.148 -25.781 11.039 1 42.06 78 VAL A O 1
ATOM 609 N N . ASN A 1 79 ? 14.969 -25.656 13.305 1 43.88 79 ASN A N 1
ATOM 610 C CA . ASN A 1 79 ? 16.188 -24.875 13.422 1 43.88 79 ASN A CA 1
ATOM 611 C C . ASN A 1 79 ? 17.422 -25.688 13 1 43.88 79 ASN A C 1
ATOM 613 O O . ASN A 1 79 ? 18.344 -25.156 12.398 1 43.88 79 ASN A O 1
ATOM 617 N N . HIS A 1 80 ? 17.359 -26.969 13.359 1 42.5 80 HIS A N 1
ATOM 618 C CA . HIS A 1 80 ? 18.391 -27.875 12.867 1 42.5 80 HIS A CA 1
ATOM 619 C C . HIS A 1 80 ? 18.375 -27.969 11.352 1 42.5 80 HIS A C 1
ATOM 621 O O . HIS A 1 80 ? 19.422 -27.891 10.703 1 42.5 80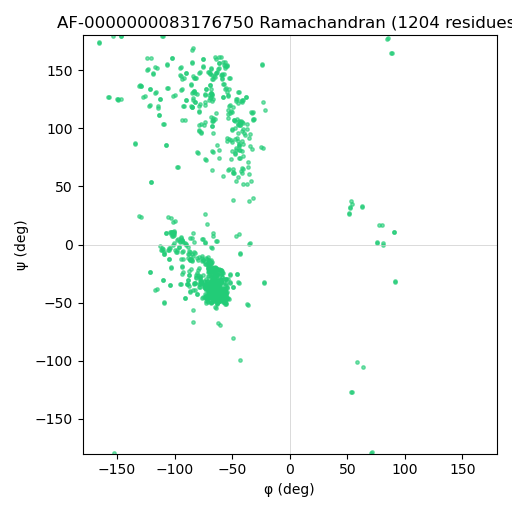 HIS A O 1
ATOM 627 N N . VAL A 1 81 ? 17.219 -28.094 10.867 1 41.78 81 VAL A N 1
ATOM 628 C CA . VAL A 1 81 ? 17.125 -28.141 9.414 1 41.78 81 VAL A CA 1
ATOM 629 C C . VAL A 1 81 ? 17.469 -26.766 8.836 1 41.78 81 VAL A C 1
ATOM 631 O O . VAL A 1 81 ? 18.203 -26.672 7.848 1 41.78 81 VAL A O 1
ATOM 634 N N . ILE A 1 82 ? 17 -25.766 9.445 1 42.53 82 ILE A N 1
ATOM 635 C CA . ILE A 1 82 ? 17.359 -24.422 9.016 1 42.53 82 ILE A CA 1
ATOM 636 C C . ILE A 1 82 ? 18.844 -24.188 9.242 1 42.53 82 ILE A C 1
ATOM 638 O O . ILE A 1 82 ? 19.547 -23.672 8.359 1 42.53 82 ILE A O 1
ATOM 642 N N . LYS A 1 83 ? 19.375 -24.547 10.43 1 42.12 83 LYS A N 1
ATOM 643 C CA . LYS A 1 83 ? 20.812 -24.484 10.727 1 42.12 83 LYS A CA 1
ATOM 644 C C . LYS A 1 83 ? 21.609 -25.406 9.805 1 42.12 83 LYS A C 1
ATOM 646 O O . LYS A 1 83 ? 22.688 -25.047 9.344 1 42.12 83 LYS A O 1
ATOM 651 N N . LEU A 1 84 ? 21.094 -26.594 9.664 1 39.91 84 LEU A N 1
ATOM 652 C CA . LEU A 1 84 ? 21.734 -27.484 8.711 1 39.91 84 LEU A CA 1
ATOM 653 C C . LEU A 1 84 ? 21.75 -26.875 7.316 1 39.91 84 LEU A C 1
ATOM 655 O O . LEU A 1 84 ? 22.766 -26.938 6.609 1 39.91 84 LEU A O 1
ATOM 659 N N . LEU A 1 85 ? 20.656 -26.344 7.004 1 37.88 85 LEU A N 1
ATOM 660 C CA . LEU A 1 85 ? 20.516 -25.734 5.688 1 37.88 85 LEU A CA 1
ATOM 661 C C . LEU A 1 85 ? 21.328 -24.438 5.602 1 37.88 85 LEU A C 1
ATOM 663 O O . LEU A 1 85 ? 21.906 -24.125 4.566 1 37.88 85 LEU A O 1
ATOM 667 N N . GLU A 1 86 ? 21.422 -23.719 6.664 1 39.53 86 GLU A N 1
ATOM 668 C CA . GLU A 1 86 ? 22.219 -22.5 6.73 1 39.53 86 GLU A CA 1
ATOM 669 C C . GLU A 1 86 ? 23.703 -22.812 6.98 1 39.53 86 GLU A C 1
ATOM 671 O O . GLU A 1 86 ? 24.578 -22.125 6.465 1 39.53 86 GLU A O 1
ATOM 676 N N . THR A 1 87 ? 24.125 -23.734 7.777 1 38.56 87 THR A N 1
ATOM 677 C CA . THR A 1 87 ? 25.5 -24.109 8.086 1 38.56 87 THR A CA 1
ATOM 678 C C . THR A 1 87 ? 26.125 -24.844 6.91 1 38.56 87 THR A C 1
ATOM 680 O O . THR A 1 87 ? 27.344 -24.75 6.684 1 38.56 87 THR A O 1
ATOM 683 N N . HIS A 1 88 ? 25.453 -25.781 6.246 1 35.94 88 HIS A N 1
ATOM 684 C CA . HIS A 1 88 ? 26.141 -26.5 5.168 1 35.94 88 HIS A CA 1
ATOM 685 C C . HIS A 1 88 ? 26.5 -25.547 4.027 1 35.94 88 HIS A C 1
ATOM 687 O O . HIS A 1 88 ? 27.312 -25.891 3.168 1 35.94 88 HIS A O 1
ATOM 693 N N . SER A 1 89 ? 25.969 -24.516 3.873 1 35.16 89 SER A N 1
ATOM 694 C CA . SER A 1 89 ? 26.438 -23.609 2.83 1 35.16 89 SER A CA 1
ATOM 695 C C . SER A 1 89 ? 27.797 -23.031 3.182 1 35.16 89 SER A C 1
ATOM 697 O O . SER A 1 89 ? 28.484 -22.469 2.318 1 35.16 89 SER A O 1
ATOM 699 N N . SER A 1 90 ? 28.25 -23.094 4.402 1 35.31 90 SER A N 1
ATOM 700 C CA . SER A 1 90 ? 29.547 -22.562 4.785 1 35.31 90 SER A CA 1
ATOM 701 C C . SER A 1 90 ? 30.656 -23.578 4.586 1 35.31 90 SER A C 1
ATOM 703 O O . SER A 1 90 ? 31.828 -23.219 4.461 1 35.31 90 SER A O 1
ATOM 705 N N . ARG A 1 91 ? 30.469 -24.844 4.801 1 34.62 91 ARG A N 1
ATOM 706 C CA . ARG A 1 91 ? 31.609 -25.75 4.941 1 34.62 91 ARG A CA 1
ATOM 707 C C . ARG A 1 91 ? 32.125 -26.188 3.58 1 34.62 91 ARG A C 1
ATOM 709 O O . ARG A 1 91 ? 33.188 -26.781 3.482 1 34.62 91 ARG A O 1
ATOM 716 N N . SER A 1 92 ? 31.359 -26.344 2.619 1 30.47 92 SER A N 1
ATOM 717 C CA . SER A 1 92 ? 31.875 -27.188 1.55 1 30.47 92 SER A CA 1
ATOM 718 C C . SER A 1 92 ? 33.031 -26.516 0.816 1 30.47 92 SER A C 1
ATOM 720 O O . SER A 1 92 ? 33.562 -27.062 -0.136 1 30.47 92 SER A O 1
ATOM 722 N N . SER A 1 93 ? 33.281 -25.219 1.001 1 31.03 93 SER A N 1
ATOM 723 C CA . SER A 1 93 ? 34.375 -24.719 0.151 1 31.03 93 SER A CA 1
ATOM 724 C C . SER A 1 93 ? 35.719 -25.156 0.678 1 31.03 93 SER A C 1
ATOM 726 O O . SER A 1 93 ? 36.75 -24.844 0.072 1 31.03 93 SER A O 1
ATOM 728 N N . HIS A 1 94 ? 35.812 -25.641 1.902 1 30.75 94 HIS A N 1
ATOM 729 C CA . HIS A 1 94 ? 37.188 -25.719 2.371 1 30.75 94 HIS A CA 1
ATOM 730 C C . HIS A 1 94 ? 37.938 -26.844 1.663 1 30.75 94 HIS A C 1
ATOM 732 O O . HIS A 1 94 ? 39.156 -26.766 1.513 1 30.75 94 HIS A O 1
ATOM 738 N N . GLU A 1 95 ? 37.406 -28.062 1.505 1 28.81 95 GLU A N 1
ATOM 739 C CA . GLU A 1 95 ? 38.312 -29.203 1.483 1 28.81 95 GLU A CA 1
ATOM 740 C C . GLU A 1 95 ? 39 -29.328 0.124 1 28.81 95 GLU A C 1
ATOM 742 O O . GLU A 1 95 ? 39.938 -30.109 -0.03 1 28.81 95 GLU A O 1
ATOM 747 N N . ILE A 1 96 ? 38.438 -28.875 -1.021 1 28.39 96 ILE A N 1
ATOM 748 C CA . ILE A 1 96 ? 39 -29.625 -2.145 1 28.39 96 ILE A CA 1
ATOM 749 C C . ILE A 1 96 ? 40.344 -29.062 -2.523 1 28.39 96 ILE A C 1
ATOM 751 O O . ILE A 1 96 ? 41.031 -29.625 -3.391 1 28.39 96 ILE A O 1
ATOM 755 N N . VAL A 1 97 ? 40.781 -27.781 -2.279 1 29.81 97 VAL A N 1
ATOM 756 C CA . VAL A 1 97 ? 41.875 -27.328 -3.135 1 29.81 97 VAL A CA 1
ATOM 757 C C . VAL A 1 97 ? 43.188 -27.828 -2.574 1 29.81 97 VAL A C 1
ATOM 759 O O . VAL A 1 97 ? 44.281 -27.406 -3.021 1 29.81 97 VAL A O 1
ATOM 762 N N . SER A 1 98 ? 43.406 -28.562 -1.562 1 26.22 98 SER A N 1
ATOM 763 C CA . SER A 1 98 ? 44.781 -28.547 -1.034 1 26.22 98 SER A CA 1
ATOM 764 C C . SER A 1 98 ? 45.719 -29.266 -1.976 1 26.22 98 SER A C 1
ATOM 766 O O . SER A 1 98 ? 46.906 -29.422 -1.669 1 26.22 98 SER A O 1
ATOM 768 N N . SER A 1 99 ? 45.469 -30.141 -2.975 1 24.31 99 SER A N 1
ATOM 769 C CA . SER A 1 99 ? 46.562 -31.094 -3.111 1 24.31 99 SER A CA 1
ATOM 770 C C . SER A 1 99 ? 47.688 -30.531 -3.971 1 24.31 99 SER A C 1
ATOM 772 O O . SER A 1 99 ? 48.812 -31.031 -3.939 1 24.31 99 SER A O 1
ATOM 774 N N . SER A 1 100 ? 47.562 -30.031 -5.316 1 24.84 100 SER A N 1
ATOM 775 C CA . SER A 1 100 ? 48.656 -30.328 -6.242 1 24.84 100 SER A CA 1
ATOM 776 C C . SER A 1 100 ? 49.812 -29.312 -6.109 1 24.84 100 SER A C 1
ATOM 778 O O . SER A 1 100 ? 49.562 -28.109 -6.016 1 24.84 100 SER A O 1
ATOM 780 N N . ASN A 1 101 ? 51.188 -29.641 -5.844 1 24.98 101 ASN A N 1
ATOM 781 C CA . ASN A 1 101 ? 52.5 -29.156 -5.453 1 24.98 101 ASN A CA 1
ATOM 782 C C . ASN A 1 101 ? 53.156 -28.344 -6.566 1 24.98 101 ASN A C 1
ATOM 784 O O . ASN A 1 101 ? 54.344 -27.984 -6.473 1 24.98 101 ASN A O 1
ATOM 788 N N . GLN A 1 102 ? 52.938 -28.531 -7.895 1 27.36 102 GLN A N 1
ATOM 789 C CA . GLN A 1 102 ? 54.062 -28.234 -8.773 1 27.36 102 GLN A CA 1
ATOM 790 C C . GLN A 1 102 ? 54.375 -26.734 -8.789 1 27.36 102 GLN A C 1
ATOM 792 O O . GLN A 1 102 ? 53.438 -25.922 -8.648 1 27.36 102 GLN A O 1
ATOM 797 N N . GLU A 1 103 ? 55.719 -26.203 -8.914 1 28.12 103 GLU A N 1
ATOM 798 C CA . GLU A 1 103 ? 56.594 -25.047 -8.734 1 28.12 103 GLU A CA 1
ATOM 799 C C . GLU A 1 103 ? 56.281 -23.969 -9.766 1 28.12 103 GLU A C 1
ATOM 801 O O . GLU A 1 103 ? 56.875 -22.891 -9.758 1 28.12 103 GLU A O 1
ATOM 806 N N . VAL A 1 104 ? 55.656 -24.234 -10.914 1 32.75 104 VAL A N 1
ATOM 807 C CA . VAL A 1 104 ? 55.969 -23.25 -11.938 1 32.75 104 VAL A CA 1
ATOM 808 C C . VAL A 1 104 ? 55.656 -21.844 -11.414 1 32.75 104 VAL A C 1
ATOM 810 O O . VAL A 1 104 ? 54.688 -21.656 -10.664 1 32.75 104 VAL A O 1
ATOM 813 N N . PRO A 1 105 ? 56.656 -20.828 -11.562 1 32.16 105 PRO A N 1
ATOM 814 C CA . PRO A 1 105 ? 56.656 -19.469 -11.008 1 32.16 105 PRO A CA 1
ATOM 815 C C . PRO A 1 105 ? 55.375 -18.719 -11.266 1 32.16 105 PRO A C 1
ATOM 817 O O . PRO A 1 105 ? 55.375 -17.516 -11.57 1 32.16 105 PRO A O 1
ATOM 820 N N . GLN A 1 106 ? 54.25 -19.453 -11.18 1 24.89 106 GLN A N 1
ATOM 821 C CA . GLN A 1 106 ? 52.969 -19.094 -11.805 1 24.89 106 GLN A CA 1
ATOM 822 C C . GLN A 1 106 ? 52.438 -17.797 -11.211 1 24.89 106 GLN A C 1
ATOM 824 O O . GLN A 1 106 ? 52.219 -17.688 -10 1 24.89 106 GLN A O 1
ATOM 829 N N . VAL A 1 107 ? 52.906 -16.562 -11.797 1 30.44 107 VAL A N 1
ATOM 830 C CA . VAL A 1 107 ? 52.344 -15.258 -11.461 1 30.44 107 VAL A CA 1
ATOM 831 C C . VAL A 1 107 ? 50.844 -15.414 -11.18 1 30.44 107 VAL A C 1
ATOM 833 O O . VAL A 1 107 ? 50.062 -15.68 -12.086 1 30.44 107 VAL A O 1
ATOM 836 N N . SER A 1 108 ? 50.5 -16.266 -10.305 1 26.45 108 SER A N 1
ATOM 837 C CA . SER A 1 108 ? 49.094 -16.672 -10.07 1 26.45 108 SER A CA 1
ATOM 838 C C . SER A 1 108 ? 48.25 -15.5 -9.641 1 26.45 108 SER A C 1
ATOM 840 O O . SER A 1 108 ? 48.531 -14.828 -8.648 1 26.45 108 SER A O 1
ATOM 842 N N . PRO A 1 109 ? 47.781 -14.633 -10.719 1 29.67 109 PRO A N 1
ATOM 843 C CA . PRO A 1 109 ? 46.969 -13.523 -10.258 1 29.67 109 PRO A CA 1
ATOM 844 C C . PRO A 1 109 ? 46.125 -13.891 -9.047 1 29.67 109 PRO A C 1
ATOM 846 O O . PRO A 1 109 ? 45.688 -15.039 -8.906 1 29.67 109 PRO A O 1
ATOM 849 N N . ASP A 1 110 ? 46.406 -13.273 -7.871 1 27.55 110 ASP A N 1
ATOM 850 C CA . ASP A 1 110 ? 45.812 -13.352 -6.539 1 27.55 110 ASP A CA 1
ATOM 851 C C . ASP A 1 110 ? 44.281 -13.414 -6.617 1 27.55 110 ASP A C 1
ATOM 853 O O . ASP A 1 110 ? 43.625 -12.398 -6.824 1 27.55 110 ASP A O 1
ATOM 857 N N . ILE A 1 111 ? 43.781 -14.352 -7.43 1 29.84 111 ILE A N 1
ATOM 858 C CA . ILE A 1 111 ? 42.375 -14.734 -7.383 1 29.84 111 ILE A CA 1
ATOM 859 C C . ILE A 1 111 ? 41.938 -14.953 -5.934 1 29.84 111 ILE A C 1
ATOM 861 O O . ILE A 1 111 ? 41.125 -15.836 -5.641 1 29.84 111 ILE A O 1
ATOM 865 N N . SER A 1 112 ? 42.875 -14.602 -4.953 1 28.56 112 SER A N 1
ATOM 866 C CA . SER A 1 112 ? 42.688 -14.984 -3.557 1 28.56 112 SER A CA 1
ATOM 867 C C . SER A 1 112 ? 41.281 -14.633 -3.064 1 28.56 112 SER A C 1
ATOM 869 O O . SER A 1 112 ? 40.594 -15.461 -2.451 1 28.56 112 SER A O 1
ATOM 871 N N . SER A 1 113 ? 41.156 -13.305 -2.715 1 27.83 113 SER A N 1
ATOM 872 C CA . SER A 1 113 ? 40.25 -12.906 -1.623 1 27.83 113 SER A CA 1
ATOM 873 C C . SER A 1 113 ? 38.781 -13.039 -2.023 1 27.83 113 SER A C 1
ATOM 875 O O . SER A 1 113 ? 38.094 -12.039 -2.23 1 27.83 113 SER A O 1
ATOM 877 N N . TYR A 1 114 ? 38.531 -13.75 -3.016 1 27.36 114 TYR A N 1
ATOM 878 C CA . TYR A 1 114 ? 37.094 -13.961 -3.062 1 27.36 114 TYR A CA 1
ATOM 879 C C . TYR A 1 114 ? 36.562 -14.391 -1.7 1 27.36 114 TYR A C 1
ATOM 881 O O . TYR A 1 114 ? 36.812 -15.523 -1.262 1 27.36 114 TYR A O 1
ATOM 889 N N . GLU A 1 115 ? 36.719 -13.508 -0.66 1 28.58 115 GLU A N 1
ATOM 890 C CA . GLU A 1 115 ? 36.125 -13.641 0.661 1 28.58 115 GLU A CA 1
ATOM 891 C C . GLU A 1 115 ? 34.875 -14.523 0.61 1 28.58 115 GLU A C 1
ATOM 893 O O . GLU A 1 115 ? 34.125 -14.492 -0.368 1 28.58 115 GLU A O 1
ATOM 898 N N . ASP A 1 116 ? 34.844 -15.586 1.36 1 28.52 116 ASP A N 1
ATOM 899 C CA . ASP A 1 116 ? 33.844 -16.547 1.806 1 28.52 116 ASP A CA 1
ATOM 900 C C . ASP A 1 116 ? 32.469 -15.867 2.031 1 28.52 116 ASP A C 1
ATOM 902 O O . ASP A 1 116 ? 32.188 -15.43 3.143 1 28.52 116 ASP A O 1
ATOM 906 N N . ARG A 1 117 ? 32.125 -14.969 1.258 1 31.69 117 ARG A N 1
ATOM 907 C CA . ARG A 1 117 ? 30.766 -14.445 1.388 1 31.69 117 ARG A CA 1
ATOM 908 C C . ARG A 1 117 ? 29.766 -15.57 1.628 1 31.69 117 ARG A C 1
ATOM 910 O O . ARG A 1 117 ? 29.609 -16.469 0.796 1 31.69 117 ARG A O 1
ATOM 917 N N . ILE A 1 118 ? 29.469 -15.984 2.77 1 32.09 118 ILE A N 1
ATOM 918 C CA . ILE A 1 118 ? 28.328 -16.766 3.254 1 32.09 118 ILE A CA 1
ATOM 919 C C . ILE A 1 118 ? 27.141 -16.562 2.326 1 32.09 118 ILE A C 1
ATOM 921 O O . ILE A 1 118 ? 26.594 -15.453 2.23 1 32.09 118 ILE A O 1
ATOM 925 N N . VAL A 1 119 ? 26.938 -17.172 1.294 1 37.69 119 VAL A N 1
ATOM 926 C CA . VAL A 1 119 ? 25.875 -17.266 0.307 1 37.69 119 VAL A CA 1
ATOM 927 C C . VAL A 1 119 ? 24.516 -17.344 1.016 1 37.69 119 VAL A C 1
ATOM 929 O O . VAL A 1 119 ? 23.5 -17.609 0.384 1 37.69 119 VAL A O 1
ATOM 932 N N . ASN A 1 120 ? 24.391 -17.484 2.369 1 40.78 120 ASN A N 1
ATOM 933 C CA . ASN A 1 120 ? 23.141 -17.797 3.057 1 40.78 120 ASN A CA 1
ATOM 934 C C . ASN A 1 120 ? 22.094 -16.703 2.844 1 40.78 120 ASN A C 1
ATOM 936 O O . ASN A 1 120 ? 20.906 -17 2.723 1 40.78 120 ASN A O 1
ATOM 940 N N . ASP A 1 121 ? 22.312 -15.492 3.385 1 46.84 121 ASP A N 1
ATOM 941 C CA . ASP A 1 121 ? 21.297 -14.445 3.385 1 46.84 121 ASP A CA 1
ATOM 942 C C . ASP A 1 121 ? 21.422 -13.547 2.162 1 46.84 121 ASP A C 1
ATOM 944 O O . ASP A 1 121 ? 22.531 -13.367 1.634 1 46.84 121 ASP A O 1
ATOM 948 N N . LEU A 1 122 ? 20.234 -13.648 1.441 1 51.59 122 LEU A N 1
ATOM 949 C CA . LEU A 1 122 ? 20.219 -12.633 0.394 1 51.59 122 LEU A CA 1
ATOM 950 C C . LEU A 1 122 ? 20.969 -11.383 0.836 1 51.59 122 LEU A C 1
ATOM 952 O O . LEU A 1 122 ? 20.734 -10.859 1.927 1 51.59 122 LEU A O 1
ATOM 956 N N . ASP A 1 123 ? 22.094 -11.172 0.311 1 53.03 123 ASP A N 1
ATOM 957 C CA . ASP A 1 123 ? 22.734 -9.875 0.546 1 53.03 123 ASP A CA 1
ATOM 958 C C . ASP A 1 123 ? 21.812 -8.734 0.118 1 53.03 123 ASP A C 1
ATOM 960 O O . ASP A 1 123 ? 20.797 -8.961 -0.541 1 53.03 123 ASP A O 1
ATOM 964 N N . ILE A 1 124 ? 21.984 -7.664 0.692 1 54.94 124 ILE A N 1
ATOM 965 C CA . ILE A 1 124 ? 21.203 -6.465 0.441 1 54.94 124 ILE A CA 1
ATOM 966 C C . ILE A 1 124 ? 21.016 -6.273 -1.062 1 54.94 124 ILE A C 1
ATOM 968 O O . ILE A 1 124 ? 19.938 -5.863 -1.516 1 54.94 124 ILE A O 1
ATOM 972 N N . GLN A 1 125 ? 22.031 -6.699 -1.758 1 58.5 125 GLN A N 1
ATOM 973 C CA . GLN A 1 125 ? 21.938 -6.527 -3.205 1 58.5 125 GLN A CA 1
ATOM 974 C C . GLN A 1 125 ? 20.938 -7.488 -3.818 1 58.5 125 GLN A C 1
ATOM 976 O O . GLN A 1 125 ? 20.172 -7.117 -4.719 1 58.5 125 GLN A O 1
ATOM 981 N N . ASP A 1 126 ? 20.938 -8.641 -3.281 1 63.91 126 ASP A N 1
ATOM 982 C CA . ASP A 1 126 ? 19.984 -9.641 -3.768 1 63.91 126 ASP A CA 1
ATOM 983 C C . ASP A 1 126 ? 18.547 -9.25 -3.43 1 63.91 126 ASP A C 1
ATOM 985 O O . ASP A 1 126 ? 17.641 -9.406 -4.254 1 63.91 126 ASP A O 1
ATOM 989 N N . GLU A 1 127 ? 18.453 -8.672 -2.303 1 64.81 127 GLU A N 1
ATOM 990 C CA . GLU A 1 127 ? 17.125 -8.227 -1.876 1 64.81 127 GLU A CA 1
ATOM 991 C C . GLU A 1 127 ? 16.609 -7.094 -2.762 1 64.81 127 GLU A C 1
ATOM 993 O O . GLU A 1 127 ? 15.438 -7.078 -3.137 1 64.81 127 GLU A O 1
ATOM 998 N N . LEU A 1 128 ? 17.547 -6.246 -3.066 1 65.69 128 LEU A N 1
ATOM 999 C CA . LEU A 1 128 ? 17.188 -5.125 -3.932 1 65.69 128 LEU A CA 1
ATOM 1000 C C . LEU A 1 128 ? 16.797 -5.613 -5.324 1 65.69 128 LEU A C 1
ATOM 1002 O O . LEU A 1 128 ? 15.883 -5.07 -5.945 1 65.69 128 LEU A O 1
ATOM 1006 N N . ARG A 1 129 ? 17.469 -6.613 -5.691 1 68.19 129 ARG A N 1
ATOM 1007 C CA . ARG A 1 129 ? 17.172 -7.184 -7 1 68.19 129 ARG A CA 1
ATOM 1008 C C . ARG A 1 129 ? 15.773 -7.805 -7.016 1 68.19 129 ARG A C 1
ATOM 1010 O O . ARG A 1 129 ? 15.008 -7.613 -7.965 1 68.19 129 ARG A O 1
ATOM 1017 N N . LEU A 1 130 ? 15.57 -8.422 -5.988 1 69.88 130 LEU A N 1
ATOM 1018 C CA . LEU A 1 130 ? 14.281 -9.109 -5.891 1 69.88 130 LEU A CA 1
ATOM 1019 C C . LEU A 1 130 ? 13.141 -8.102 -5.809 1 69.88 130 LEU A C 1
ATOM 1021 O O . LEU A 1 130 ? 11.992 -8.43 -6.121 1 69.88 130 LEU A O 1
ATOM 1025 N N . ASP A 1 131 ? 13.477 -6.895 -5.445 1 71.88 131 ASP A N 1
ATOM 1026 C CA . ASP A 1 131 ? 12.453 -5.867 -5.305 1 71.88 131 ASP A CA 1
ATOM 1027 C C . ASP A 1 131 ? 12.344 -5.02 -6.57 1 71.88 131 ASP A C 1
ATOM 1029 O O . ASP A 1 131 ? 11.469 -4.16 -6.676 1 71.88 131 ASP A O 1
ATOM 1033 N N . THR A 1 132 ? 13.18 -5.32 -7.5 1 75.81 132 THR A N 1
ATOM 1034 C CA . THR A 1 132 ? 13.156 -4.582 -8.758 1 75.81 132 THR A CA 1
ATOM 1035 C C . THR A 1 132 ? 11.938 -4.969 -9.586 1 75.81 132 THR A C 1
ATOM 1037 O O . THR A 1 132 ? 11.625 -6.152 -9.734 1 75.81 132 THR A O 1
ATOM 1040 N N . PRO A 1 133 ? 11.32 -3.996 -10.078 1 76.69 133 PRO A N 1
ATOM 1041 C CA . PRO A 1 133 ? 10.164 -4.316 -10.914 1 76.69 133 PRO A CA 1
ATOM 1042 C C . PRO A 1 133 ? 10.531 -5.207 -12.102 1 76.69 133 PRO A C 1
ATOM 1044 O O . PRO A 1 133 ? 11.625 -5.094 -12.656 1 76.69 133 PRO A O 1
ATOM 1047 N N . ARG A 1 134 ? 9.75 -6.203 -12.453 1 82.94 134 ARG A N 1
ATOM 1048 C CA . ARG A 1 134 ? 9.875 -7.109 -13.594 1 82.94 134 ARG A CA 1
ATOM 1049 C C . ARG A 1 134 ? 10.672 -8.352 -13.219 1 82.94 134 ARG A C 1
ATOM 1051 O O . ARG A 1 134 ? 10.508 -9.406 -13.828 1 82.94 134 ARG A O 1
ATOM 1058 N N . PHE A 1 135 ? 11.609 -8.125 -12.297 1 87.94 135 PHE A N 1
ATOM 1059 C CA . PHE A 1 135 ? 12.32 -9.297 -11.797 1 87.94 135 PHE A CA 1
ATOM 1060 C C . PHE A 1 135 ? 11.531 -9.977 -10.688 1 87.94 135 PHE A C 1
ATOM 1062 O O . PHE A 1 135 ? 10.961 -9.312 -9.82 1 87.94 135 PHE A O 1
ATOM 1069 N N . PRO A 1 136 ? 11.352 -11.359 -10.742 1 92.44 136 PRO A N 1
ATOM 1070 C CA . PRO A 1 136 ? 12.047 -12.328 -11.602 1 92.44 136 PRO A CA 1
ATOM 1071 C C . PRO A 1 136 ? 11.203 -12.766 -12.797 1 92.44 136 PRO A C 1
ATOM 1073 O O . PRO A 1 136 ? 11.57 -13.703 -13.508 1 92.44 136 PRO A O 1
ATOM 1076 N N . ALA A 1 137 ? 10.125 -12.133 -13.031 1 94 137 ALA A N 1
ATOM 1077 C CA . ALA A 1 137 ? 9.203 -12.547 -14.086 1 94 137 ALA A CA 1
ATOM 1078 C C . ALA A 1 137 ? 9.922 -12.664 -15.43 1 94 137 ALA A C 1
ATOM 1080 O O . ALA A 1 137 ? 9.703 -13.625 -16.172 1 94 137 ALA A O 1
ATOM 1081 N N . THR A 1 138 ? 10.844 -11.844 -15.758 1 91.19 138 THR A N 1
ATOM 1082 C CA . THR A 1 138 ? 11.492 -11.758 -17.062 1 91.19 138 THR A CA 1
ATOM 1083 C C . THR A 1 138 ? 12.336 -13.008 -17.328 1 91.19 138 THR A C 1
ATOM 1085 O O . THR A 1 138 ? 12.531 -13.391 -18.484 1 91.19 138 THR A O 1
ATOM 1088 N N . ILE A 1 139 ? 12.797 -13.688 -16.312 1 93.62 139 ILE A N 1
ATOM 1089 C CA . ILE A 1 139 ? 13.672 -14.828 -16.516 1 93.62 139 ILE A CA 1
ATOM 1090 C C . ILE A 1 139 ? 12.938 -16.125 -16.156 1 93.62 139 ILE A C 1
ATOM 1092 O O . ILE A 1 139 ? 13.484 -17.219 -16.297 1 93.62 139 ILE A O 1
ATOM 1096 N N . ASN A 1 140 ? 11.75 -15.984 -15.688 1 95.44 140 ASN A N 1
ATOM 1097 C CA . ASN A 1 140 ? 11.07 -17.156 -15.156 1 95.44 140 ASN A CA 1
ATOM 1098 C C . ASN A 1 140 ? 9.812 -17.484 -15.945 1 95.44 140 ASN A C 1
ATOM 1100 O O . ASN A 1 140 ? 9.5 -18.656 -16.188 1 95.44 140 ASN A O 1
ATOM 1104 N N . ASN A 1 141 ? 9.055 -16.484 -16.359 1 96.31 141 ASN A N 1
ATOM 1105 C CA . ASN A 1 141 ? 7.707 -16.719 -16.859 1 96.31 141 ASN A CA 1
ATOM 1106 C C . ASN A 1 141 ? 7.723 -17.109 -18.344 1 96.31 141 ASN A C 1
ATOM 1108 O O . ASN A 1 141 ? 8.773 -17.094 -18.984 1 96.31 141 ASN A O 1
ATOM 1112 N N . CYS A 1 142 ? 6.652 -17.547 -18.859 1 97.44 142 CYS A N 1
ATOM 1113 C CA . CYS A 1 142 ? 6.562 -18.047 -20.234 1 97.44 142 CYS A CA 1
ATOM 1114 C C . CYS A 1 142 ? 6.812 -16.922 -21.234 1 97.44 142 CYS A C 1
ATOM 1116 O O . CYS A 1 142 ? 7.414 -17.156 -22.281 1 97.44 142 CYS A O 1
ATOM 1118 N N . GLU A 1 143 ? 6.336 -15.703 -20.953 1 96.38 143 GLU A N 1
ATOM 1119 C CA . GLU A 1 143 ? 6.578 -14.578 -21.859 1 96.38 143 GLU A CA 1
ATOM 1120 C C . GLU A 1 143 ? 8.07 -14.289 -21.984 1 96.38 143 GLU A C 1
ATOM 1122 O O . GLU A 1 143 ? 8.539 -13.898 -23.062 1 96.38 143 GLU A O 1
ATOM 1127 N N . GLY A 1 144 ? 8.742 -14.422 -20.875 1 94.31 144 GLY A N 1
ATOM 1128 C CA . GLY A 1 144 ? 10.188 -14.273 -20.922 1 94.31 144 GLY A CA 1
ATOM 1129 C C . GLY A 1 144 ? 10.852 -15.25 -21.875 1 94.31 144 GLY A C 1
ATOM 1130 O O . GLY A 1 144 ? 11.797 -14.891 -22.594 1 94.31 144 GLY A O 1
ATOM 1131 N N . ILE A 1 145 ? 10.391 -16.484 -21.938 1 96.75 145 ILE A N 1
ATOM 1132 C CA . ILE A 1 145 ? 10.922 -17.5 -22.828 1 96.75 145 ILE A CA 1
ATOM 1133 C C . ILE A 1 145 ? 10.547 -17.172 -24.281 1 96.75 145 ILE A C 1
ATOM 1135 O O . ILE A 1 145 ? 11.359 -17.328 -25.188 1 96.75 145 ILE A O 1
ATOM 1139 N N . LEU A 1 146 ? 9.32 -16.703 -24.422 1 96.38 146 LEU A N 1
ATOM 1140 C CA . LEU A 1 146 ? 8.875 -16.312 -25.766 1 96.38 146 LEU A CA 1
ATOM 1141 C C . LEU A 1 146 ? 9.766 -15.219 -26.344 1 96.38 146 LEU A C 1
ATOM 1143 O O . LEU A 1 146 ? 9.852 -15.062 -27.562 1 96.38 146 LEU A O 1
ATOM 1147 N N . ARG A 1 147 ? 10.43 -14.531 -25.516 1 94.44 147 ARG A N 1
ATOM 1148 C CA . ARG A 1 147 ? 11.289 -13.438 -25.969 1 94.44 147 ARG A CA 1
ATOM 1149 C C . ARG A 1 147 ? 12.703 -13.938 -26.25 1 94.44 147 ARG A C 1
ATOM 1151 O O . ARG A 1 147 ? 13.555 -13.18 -26.719 1 94.44 147 ARG A O 1
ATOM 1158 N N . TRP A 1 148 ? 12.938 -15.234 -26.047 1 96.12 148 TRP A N 1
ATOM 1159 C CA . TRP A 1 148 ? 14.227 -15.789 -26.438 1 96.12 148 TRP A CA 1
ATOM 1160 C C . TRP A 1 148 ? 14.477 -15.586 -27.922 1 96.12 148 TRP A C 1
ATOM 1162 O O . TRP A 1 148 ? 13.539 -15.617 -28.734 1 96.12 148 TRP A O 1
ATOM 1172 N N . PRO A 1 149 ? 15.734 -15.391 -28.328 1 95.19 149 PRO A N 1
ATOM 1173 C CA . PRO A 1 149 ? 16.062 -15.156 -29.734 1 95.19 149 PRO A CA 1
ATOM 1174 C C . PRO A 1 149 ? 15.547 -16.25 -30.656 1 95.19 149 PRO A C 1
ATOM 1176 O O . PRO A 1 149 ? 15.203 -15.977 -31.812 1 95.19 149 PRO A O 1
ATOM 1179 N N . ILE A 1 150 ? 15.43 -17.422 -30.25 1 96.06 150 ILE A N 1
ATOM 1180 C CA . ILE A 1 150 ? 15.008 -18.562 -31.062 1 96.06 150 ILE A CA 1
ATOM 1181 C C . ILE A 1 150 ? 13.562 -18.359 -31.516 1 96.06 150 ILE A C 1
ATOM 1183 O O . ILE A 1 150 ? 13.141 -18.922 -32.531 1 96.06 150 ILE A O 1
ATOM 1187 N N . PHE A 1 151 ? 12.805 -17.609 -30.75 1 96.25 151 PHE A N 1
ATOM 1188 C CA . PHE A 1 151 ? 11.398 -17.422 -31.047 1 96.25 151 PHE A CA 1
ATOM 1189 C C . PHE A 1 151 ? 11.18 -16.109 -31.797 1 96.25 151 PHE A C 1
ATOM 1191 O O . PHE A 1 151 ? 10.047 -15.727 -32.094 1 96.25 151 PHE A O 1
ATOM 1198 N N . HIS A 1 152 ? 12.305 -15.531 -32.062 1 91.12 152 HIS A N 1
ATOM 1199 C CA . HIS A 1 152 ? 12.211 -14.258 -32.781 1 91.12 152 HIS A CA 1
ATOM 1200 C C . HIS A 1 152 ? 11.492 -14.422 -34.094 1 91.12 152 HIS A C 1
ATOM 1202 O O . HIS A 1 152 ? 11.82 -15.312 -34.875 1 91.12 152 HIS A O 1
ATOM 1208 N N . ASN A 1 153 ? 10.484 -13.688 -34.406 1 88.25 153 ASN A N 1
ATOM 1209 C CA . ASN A 1 153 ? 9.688 -13.656 -35.625 1 88.25 153 ASN A CA 1
ATOM 1210 C C . ASN A 1 153 ? 8.727 -14.844 -35.719 1 88.25 153 ASN A C 1
ATOM 1212 O O . ASN A 1 153 ? 8.039 -15.023 -36.719 1 88.25 153 ASN A O 1
ATOM 1216 N N . LEU A 1 154 ? 8.734 -15.625 -34.75 1 91.25 154 LEU A N 1
ATOM 1217 C CA . LEU A 1 154 ? 7.84 -16.781 -34.719 1 91.25 154 LEU A CA 1
ATOM 1218 C C . LEU A 1 154 ? 6.672 -16.547 -33.781 1 91.25 154 LEU A C 1
ATOM 1220 O O . LEU A 1 154 ? 5.598 -17.125 -33.938 1 91.25 154 LEU A O 1
ATOM 1224 N N . ALA A 1 155 ? 6.961 -15.852 -32.75 1 90.75 155 ALA A N 1
ATOM 1225 C CA . ALA A 1 155 ? 5.965 -15.594 -31.703 1 90.75 155 ALA A CA 1
ATOM 1226 C C . ALA A 1 155 ? 5.781 -14.094 -31.469 1 90.75 155 ALA A C 1
ATOM 1228 O O . ALA A 1 155 ? 6.684 -13.305 -31.75 1 90.75 155 ALA A O 1
ATOM 1229 N N . PRO A 1 156 ? 4.551 -13.703 -31.047 1 87.69 156 PRO A N 1
ATOM 1230 C CA . PRO A 1 156 ? 4.348 -12.281 -30.734 1 87.69 156 PRO A CA 1
ATOM 1231 C C . PRO A 1 156 ? 5.176 -11.805 -29.547 1 87.69 156 PRO A C 1
ATOM 1233 O O . PRO A 1 156 ? 5.457 -12.586 -28.641 1 87.69 156 PRO A O 1
ATOM 1236 N N . CYS A 1 157 ? 5.57 -10.664 -29.672 1 83.31 157 CYS A N 1
ATOM 1237 C CA . CYS A 1 157 ? 6.27 -10.055 -28.547 1 83.31 157 CYS A CA 1
ATOM 1238 C C . CYS A 1 157 ? 5.285 -9.594 -27.484 1 83.31 157 CYS A C 1
ATOM 1240 O O . CYS A 1 157 ? 4.648 -8.547 -27.625 1 83.31 157 CYS A O 1
ATOM 1242 N N . VAL A 1 158 ? 5.156 -10.422 -26.516 1 85.62 158 VAL A N 1
ATOM 1243 C CA . VAL A 1 158 ? 4.188 -10.148 -25.453 1 85.62 158 VAL A CA 1
ATOM 1244 C C . VAL A 1 158 ? 4.918 -9.875 -24.141 1 85.62 158 VAL A C 1
ATOM 1246 O O . VAL A 1 158 ? 5.773 -10.664 -23.719 1 85.62 158 VAL A O 1
ATOM 1249 N N . GLU A 1 159 ? 4.613 -8.742 -23.562 1 85.12 159 GLU A N 1
ATOM 1250 C CA . GLU A 1 159 ? 5.188 -8.469 -22.234 1 85.12 159 GLU A CA 1
ATOM 1251 C C . GLU A 1 159 ? 4.508 -9.305 -21.156 1 85.12 159 GLU A C 1
ATOM 1253 O O . GLU A 1 159 ? 5.18 -9.859 -20.281 1 85.12 159 GLU A O 1
ATOM 1258 N N . SER A 1 160 ? 3.223 -9.328 -21.234 1 91.88 160 SER A N 1
ATOM 1259 C CA . SER A 1 160 ? 2.424 -10.117 -20.312 1 91.88 160 SER A CA 1
ATOM 1260 C C . SER A 1 160 ? 1.055 -10.445 -20.891 1 91.88 160 SER A C 1
ATOM 1262 O O . SER A 1 160 ? 0.322 -9.547 -21.312 1 91.88 160 SER A O 1
ATOM 1264 N N . PHE A 1 161 ? 0.709 -11.688 -20.906 1 93.56 161 PHE A N 1
ATOM 1265 C CA . PHE A 1 161 ? -0.607 -12.094 -21.375 1 93.56 161 PHE A CA 1
ATOM 1266 C C . PHE A 1 161 ? -1.705 -11.516 -20.484 1 93.56 161 PHE A C 1
ATOM 1268 O O . PHE A 1 161 ? -2.799 -11.203 -20.969 1 93.56 161 PHE A O 1
ATOM 1275 N N . VAL A 1 162 ? -1.394 -11.383 -19.219 1 93.38 162 VAL A N 1
ATOM 1276 C CA . VAL A 1 162 ? -2.361 -10.883 -18.25 1 93.38 162 VAL A CA 1
ATOM 1277 C C . VAL A 1 162 ? -2.707 -9.43 -18.562 1 93.38 162 VAL A C 1
ATOM 1279 O O . VAL A 1 162 ? -3.883 -9.055 -18.578 1 93.38 162 VAL A O 1
ATOM 1282 N N . PHE A 1 163 ? -1.757 -8.617 -18.844 1 89.38 163 PHE A N 1
ATOM 1283 C CA . PHE A 1 163 ? -1.978 -7.207 -19.125 1 89.38 163 PHE A CA 1
ATOM 1284 C C . PHE A 1 163 ? -2.602 -7.008 -20.5 1 89.38 163 PHE A C 1
ATOM 1286 O O . PHE A 1 163 ? -3.387 -6.082 -20.703 1 89.38 163 PHE A O 1
ATOM 1293 N N . GLU A 1 164 ? -2.199 -7.84 -21.359 1 87.06 164 GLU A N 1
ATOM 1294 C CA . GLU A 1 164 ? -2.756 -7.762 -22.719 1 87.06 164 GLU A CA 1
ATOM 1295 C C . GLU A 1 164 ? -4.27 -7.953 -22.703 1 87.06 164 GLU A C 1
ATOM 1297 O O . GLU A 1 164 ? -4.984 -7.363 -23.516 1 87.06 164 GLU A O 1
ATOM 1302 N N . THR A 1 165 ? -4.711 -8.703 -21.766 1 84 165 THR A N 1
ATOM 1303 C CA . THR A 1 165 ? -6.121 -9.078 -21.781 1 84 165 THR A CA 1
ATOM 1304 C C . THR A 1 165 ? -6.898 -8.281 -20.734 1 84 165 THR A C 1
ATOM 1306 O O . THR A 1 165 ? -8.109 -8.445 -20.594 1 84 165 THR A O 1
ATOM 1309 N N . GLU A 1 166 ? -6.277 -7.496 -20 1 79.31 166 GLU A N 1
ATOM 1310 C CA . GLU A 1 166 ? -6.914 -6.785 -18.891 1 79.31 166 GLU A CA 1
ATOM 1311 C C . GLU A 1 166 ? -8.039 -5.887 -19.391 1 79.31 166 GLU A C 1
ATOM 1313 O O . GLU A 1 166 ? -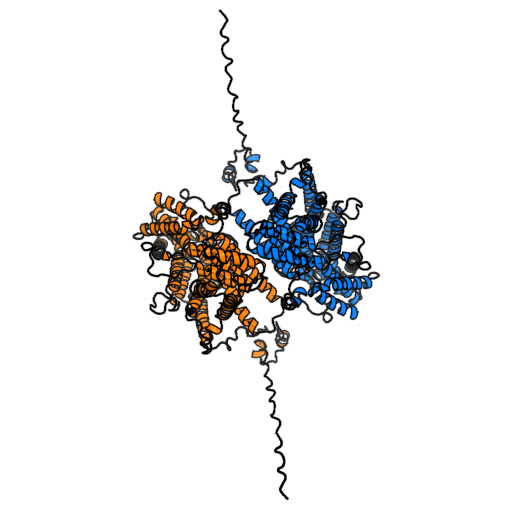9.109 -5.816 -18.766 1 79.31 166 GLU A O 1
ATOM 1318 N N . ASN A 1 167 ? -7.738 -5.125 -20.391 1 64.69 167 ASN A N 1
ATOM 1319 C CA . ASN A 1 167 ? -8.742 -4.195 -20.906 1 64.69 167 ASN A CA 1
ATOM 1320 C C . ASN A 1 167 ? -9.961 -4.93 -21.453 1 64.69 167 ASN A C 1
ATOM 1322 O O . ASN A 1 167 ? -11.07 -4.391 -21.453 1 64.69 167 ASN A O 1
ATOM 1326 N N . GLN A 1 168 ? -9.711 -6.062 -21.844 1 57.28 168 GLN A N 1
ATOM 1327 C CA . GLN A 1 168 ? -10.82 -6.848 -22.391 1 57.28 168 GLN A CA 1
ATOM 1328 C C . GLN A 1 168 ? -11.68 -7.422 -21.266 1 57.28 168 GLN A C 1
ATOM 1330 O O . GLN A 1 168 ? -12.906 -7.492 -21.391 1 57.28 168 GLN A O 1
ATOM 1335 N N . ASP A 1 169 ? -11.109 -7.715 -20.281 1 51.81 169 ASP A N 1
ATOM 1336 C CA . ASP A 1 169 ? -11.773 -8.305 -19.125 1 51.81 169 ASP A CA 1
ATOM 1337 C C . ASP A 1 169 ? -12.734 -7.312 -18.484 1 51.81 169 ASP A C 1
ATOM 1339 O O . ASP A 1 169 ? -13.812 -7.695 -18.016 1 51.81 169 ASP A O 1
ATOM 1343 N N . SER A 1 170 ? -12.297 -6.023 -18.422 1 52.28 170 SER A N 1
ATOM 1344 C CA . SER A 1 170 ? -13.094 -4.984 -17.781 1 52.28 170 SER A CA 1
ATOM 1345 C C . SER A 1 170 ? -14.383 -4.727 -18.547 1 52.28 170 SER A C 1
ATOM 1347 O O . SER A 1 170 ? -15.344 -4.184 -18 1 52.28 170 SER A O 1
ATOM 1349 N N . GLN A 1 171 ? -14.344 -5.121 -19.828 1 43.38 171 GLN A N 1
ATOM 1350 C CA . GLN A 1 171 ? -15.508 -4.887 -20.672 1 43.38 171 GLN A CA 1
ATOM 1351 C C . GLN A 1 171 ? -16.531 -6 -20.531 1 43.38 171 GLN A C 1
ATOM 1353 O O . GLN A 1 171 ? -17.656 -5.902 -21.047 1 43.38 171 GLN A O 1
ATOM 1358 N N . ILE A 1 172 ? -16.109 -7.039 -19.938 1 45.69 172 ILE A N 1
ATOM 1359 C CA . ILE A 1 172 ? -17.109 -8.078 -19.75 1 45.69 172 ILE A CA 1
ATOM 1360 C C . ILE A 1 172 ? -18.172 -7.605 -18.766 1 45.69 172 ILE A C 1
ATOM 1362 O O . ILE A 1 172 ? -17.844 -7.258 -17.625 1 45.69 172 ILE A O 1
ATOM 1366 N N . PRO A 1 173 ? -19.312 -7.215 -19.359 1 47.22 173 PRO A N 1
ATOM 1367 C CA . PRO A 1 173 ? -20.391 -6.703 -18.531 1 47.22 173 PRO A CA 1
ATOM 1368 C C . PRO A 1 173 ? -20.594 -7.52 -17.25 1 47.22 173 PRO A C 1
ATOM 1370 O O . PRO A 1 173 ? -20.344 -8.727 -17.25 1 47.22 173 PRO A O 1
ATOM 1373 N N . ASN A 1 174 ? -20.531 -6.879 -16.141 1 48.66 174 ASN A N 1
ATOM 1374 C CA . ASN A 1 174 ? -20.891 -7.496 -14.867 1 48.66 174 ASN A CA 1
ATOM 1375 C C . ASN A 1 174 ? -22.141 -8.359 -15 1 48.66 174 ASN A C 1
ATOM 1377 O O . ASN A 1 174 ? -23.25 -7.844 -15.148 1 48.66 174 ASN A O 1
ATOM 1381 N N . ARG A 1 175 ? -22.078 -9.414 -15.727 1 47.19 175 ARG A N 1
ATOM 1382 C CA . ARG A 1 175 ? -23.266 -10.281 -15.695 1 47.19 175 ARG A CA 1
ATOM 1383 C C . ARG A 1 175 ? -23.859 -10.336 -14.297 1 47.19 175 ARG A C 1
ATOM 1385 O O . ARG A 1 175 ? -23.125 -10.328 -13.305 1 47.19 175 ARG A O 1
ATOM 1392 N N . PRO A 1 176 ? -25.172 -10.031 -14.281 1 54.97 176 PRO A N 1
ATOM 1393 C CA . PRO A 1 176 ? -25.828 -10.219 -12.992 1 54.97 176 PRO A CA 1
ATOM 1394 C C . PRO A 1 176 ? -25.422 -11.508 -12.297 1 54.97 176 PRO A C 1
ATOM 1396 O O . PRO A 1 176 ? -25.406 -12.57 -12.914 1 54.97 176 PRO A O 1
ATOM 1399 N N . VAL A 1 177 ? -24.594 -11.359 -11.344 1 58.59 177 VAL A N 1
ATOM 1400 C CA . VAL A 1 177 ? -24.109 -12.5 -10.57 1 58.59 177 VAL A CA 1
ATOM 1401 C C . VAL A 1 177 ? -25.297 -13.336 -10.094 1 58.59 177 VAL A C 1
ATOM 1403 O O . VAL A 1 177 ? -26.172 -12.836 -9.391 1 58.59 177 VAL A O 1
ATOM 1406 N N . SER A 1 178 ? -25.562 -14.422 -10.82 1 73 178 SER A N 1
ATOM 1407 C CA . SER A 1 178 ? -26.516 -15.375 -10.242 1 73 178 SER A CA 1
ATOM 1408 C C . SER A 1 178 ? -26.188 -15.648 -8.773 1 73 178 SER A C 1
ATOM 1410 O O . SER A 1 178 ? -25.016 -15.75 -8.398 1 73 178 SER A O 1
ATOM 1412 N N . LEU A 1 179 ? -27.172 -15.438 -7.949 1 75.19 179 LEU A N 1
ATOM 1413 C CA . LEU A 1 179 ? -27 -15.555 -6.508 1 75.19 179 LEU A CA 1
ATOM 1414 C C . LEU A 1 179 ? -26.766 -17 -6.105 1 75.19 179 LEU A C 1
ATOM 1416 O O . LEU A 1 179 ? -26.359 -17.281 -4.973 1 75.19 179 LEU A O 1
ATOM 1420 N N . GLY A 1 180 ? -26.797 -17.938 -7.062 1 76.25 180 GLY A N 1
ATOM 1421 C CA . GLY A 1 180 ? -26.719 -19.328 -6.684 1 76.25 180 GLY A CA 1
ATOM 1422 C C . GLY A 1 180 ? -27.75 -19.734 -5.656 1 76.25 180 GLY A C 1
ATOM 1423 O O . GLY A 1 180 ? -28.953 -19.516 -5.855 1 76.25 180 GLY A O 1
ATOM 1424 N N . ARG A 1 181 ? -27.312 -20.328 -4.559 1 82.56 181 ARG A N 1
ATOM 1425 C CA . ARG A 1 181 ? -28.188 -20.719 -3.459 1 82.56 181 ARG A CA 1
ATOM 1426 C C . ARG A 1 181 ? -28.375 -19.562 -2.48 1 82.56 181 ARG A C 1
ATOM 1428 O O . ARG A 1 181 ? -29.203 -19.625 -1.576 1 82.56 181 ARG A O 1
ATOM 1435 N N . GLY A 1 182 ? -27.656 -18.5 -2.695 1 86.81 182 GLY A N 1
ATOM 1436 C CA . GLY A 1 182 ? -27.672 -17.406 -1.742 1 86.81 182 GLY A CA 1
ATOM 1437 C C . GLY A 1 182 ? -26.969 -17.734 -0.438 1 86.81 182 GLY A C 1
ATOM 1438 O O . GLY A 1 182 ? -26.406 -18.812 -0.291 1 86.81 182 GLY A O 1
ATOM 1439 N N . ILE A 1 183 ? -26.938 -16.875 0.461 1 91.81 183 ILE A N 1
ATOM 1440 C CA . ILE A 1 183 ? -26.297 -17.094 1.754 1 91.81 183 ILE A CA 1
ATOM 1441 C C . ILE A 1 183 ? -27.266 -17.797 2.695 1 91.81 183 ILE A C 1
ATOM 1443 O O . ILE A 1 183 ? -28.359 -17.297 2.965 1 91.81 183 ILE A O 1
ATOM 1447 N N . GLN A 1 184 ? -26.844 -18.969 3.092 1 90.69 184 GLN A N 1
ATOM 1448 C CA . GLN A 1 184 ? -27.672 -19.766 4.004 1 90.69 184 GLN A CA 1
ATOM 1449 C C . GLN A 1 184 ? -26.953 -19.984 5.34 1 90.69 184 GLN A C 1
ATOM 1451 O O . GLN A 1 184 ? -25.812 -20.406 5.371 1 90.69 184 GLN A O 1
ATOM 1456 N N . GLU A 1 185 ? -27.625 -19.734 6.395 1 89.19 185 GLU A N 1
ATOM 1457 C CA . GLU A 1 185 ? -27.031 -19.844 7.727 1 89.19 185 GLU A CA 1
ATOM 1458 C C . GLU A 1 185 ? -26.625 -21.297 8.039 1 89.19 185 GLU A C 1
ATOM 1460 O O . GLU A 1 185 ? -25.609 -21.531 8.68 1 89.19 185 GLU A O 1
ATOM 1465 N N . ASP A 1 186 ? -27.375 -22.234 7.535 1 90.69 186 ASP A N 1
ATOM 1466 C CA . ASP A 1 186 ? -27.109 -23.641 7.812 1 90.69 186 ASP A CA 1
ATOM 1467 C C . ASP A 1 186 ? -25.844 -24.125 7.098 1 90.69 186 ASP A C 1
ATOM 1469 O O . ASP A 1 186 ? -25.266 -25.141 7.477 1 90.69 186 ASP A O 1
ATOM 1473 N N . ASP A 1 187 ? -25.484 -23.406 6.105 1 94.25 187 ASP A N 1
ATOM 1474 C CA . ASP A 1 187 ? -24.328 -23.812 5.316 1 94.25 187 ASP A CA 1
ATOM 1475 C C . ASP A 1 187 ? -23.031 -23.266 5.91 1 94.25 187 ASP A C 1
ATOM 1477 O O . ASP A 1 187 ? -21.938 -23.688 5.516 1 94.25 187 ASP A O 1
ATOM 1481 N N . ILE A 1 188 ? -23.109 -22.422 6.871 1 96.38 188 ILE A N 1
ATOM 1482 C CA . ILE A 1 188 ? -21.938 -21.703 7.379 1 96.38 188 ILE A CA 1
ATOM 1483 C C . ILE A 1 188 ? -20.953 -22.703 7.996 1 96.38 188 ILE A C 1
ATOM 1485 O O . ILE A 1 188 ? -19.766 -22.688 7.684 1 96.38 188 ILE A O 1
ATOM 1489 N N . ILE A 1 189 ? -21.453 -23.578 8.82 1 95.56 189 ILE A N 1
ATOM 1490 C CA . ILE A 1 189 ? -20.578 -24.5 9.531 1 95.56 189 ILE A CA 1
ATOM 1491 C C . ILE A 1 189 ? -19.953 -25.484 8.539 1 95.56 189 ILE A C 1
ATOM 1493 O O . ILE A 1 189 ? -18.734 -25.641 8.5 1 95.56 189 ILE A O 1
ATOM 1497 N N . PRO A 1 190 ? -20.719 -26.141 7.66 1 95.5 190 PRO A N 1
ATOM 1498 C CA . PRO A 1 190 ? -20.109 -27.062 6.711 1 95.5 190 PRO A CA 1
ATOM 1499 C C . PRO A 1 190 ? -19.125 -26.359 5.762 1 95.5 190 PRO A C 1
ATOM 1501 O O . PRO A 1 190 ? -18.062 -26.922 5.449 1 95.5 190 PRO A O 1
ATOM 1504 N N . LEU A 1 191 ? -19.484 -25.219 5.281 1 96.5 191 LEU A N 1
ATOM 1505 C CA . LEU A 1 191 ? -18.609 -24.516 4.355 1 96.5 191 LEU A CA 1
ATOM 1506 C C . LEU A 1 191 ? -17.312 -24.078 5.047 1 96.5 191 LEU A C 1
ATOM 1508 O O . LEU A 1 191 ? -16.234 -24.156 4.457 1 96.5 191 LEU A O 1
ATOM 1512 N N . ALA A 1 192 ? -17.453 -23.594 6.281 1 97 192 ALA A N 1
ATOM 1513 C CA . ALA A 1 192 ? -16.266 -23.25 7.055 1 97 192 ALA A CA 1
ATOM 1514 C C . ALA A 1 192 ? -15.375 -24.484 7.266 1 97 192 ALA A C 1
ATOM 1516 O O . ALA A 1 192 ? -14.148 -24.391 7.25 1 97 192 ALA A O 1
ATOM 1517 N N . GLY A 1 193 ? -16.016 -25.578 7.492 1 94.81 193 GLY A N 1
ATOM 1518 C CA . GLY A 1 193 ? -15.281 -26.828 7.621 1 94.81 193 GLY A CA 1
ATOM 1519 C C . GLY A 1 193 ? -14.508 -27.203 6.367 1 94.81 193 GLY A C 1
ATOM 1520 O O . GLY A 1 193 ? -13.359 -27.641 6.449 1 94.81 193 GLY A O 1
ATOM 1521 N N . ARG A 1 194 ? -15.109 -27.062 5.223 1 95 194 ARG A N 1
ATOM 1522 C CA . ARG A 1 194 ? -14.438 -27.312 3.951 1 95 194 ARG A CA 1
ATOM 1523 C C . ARG A 1 194 ? -13.258 -26.375 3.75 1 95 194 ARG A C 1
ATOM 1525 O O . ARG A 1 194 ? -12.188 -26.797 3.293 1 95 194 ARG A O 1
ATOM 1532 N N . PHE A 1 195 ? -13.492 -25.141 4.078 1 96.88 195 PHE A N 1
ATOM 1533 C CA . PHE A 1 195 ? -12.414 -24.156 4.004 1 96.88 195 PHE A CA 1
ATOM 1534 C C . PHE A 1 195 ? -11.219 -24.609 4.848 1 96.88 195 PHE A C 1
ATOM 1536 O O . PHE A 1 195 ? -10.078 -24.578 4.383 1 96.88 195 PHE A O 1
ATOM 1543 N N . LEU A 1 196 ? -11.43 -24.969 6.086 1 94.94 196 LEU A N 1
ATOM 1544 C CA . LEU A 1 196 ? -10.367 -25.359 7 1 94.94 196 LEU A CA 1
ATOM 1545 C C . LEU A 1 196 ? -9.656 -26.625 6.508 1 94.94 196 LEU A C 1
ATOM 1547 O O . LEU A 1 196 ? -8.445 -26.75 6.652 1 94.94 196 LEU A O 1
ATOM 1551 N N . SER A 1 197 ? -10.344 -27.5 5.785 1 91.75 197 SER A N 1
ATOM 1552 C CA . SER A 1 197 ? -9.805 -28.797 5.402 1 91.75 197 SER A CA 1
ATOM 1553 C C . SER A 1 197 ? -9.039 -28.719 4.086 1 91.75 197 SER A C 1
ATOM 1555 O O . SER A 1 197 ? -8.078 -29.453 3.871 1 91.75 197 SER A O 1
ATOM 1557 N N . TYR A 1 198 ? -9.469 -27.812 3.24 1 92.62 198 TYR A N 1
ATOM 1558 C CA . TYR A 1 198 ? -8.945 -27.922 1.883 1 92.62 198 TYR A CA 1
ATOM 1559 C C . TYR A 1 198 ? -8.219 -26.641 1.479 1 92.62 198 TYR A C 1
ATOM 1561 O O . TYR A 1 198 ? -7.398 -26.656 0.556 1 92.62 198 TYR A O 1
ATOM 1569 N N . VAL A 1 199 ? -8.531 -25.516 2.098 1 96.12 199 VAL A N 1
ATOM 1570 C CA . VAL A 1 199 ? -7.941 -24.25 1.678 1 96.12 199 VAL A CA 1
ATOM 1571 C C . VAL A 1 199 ? -6.941 -23.766 2.729 1 96.12 199 VAL A C 1
ATOM 1573 O O . VAL A 1 199 ? -5.777 -23.5 2.414 1 96.12 199 VAL A O 1
ATOM 1576 N N . HIS A 1 200 ? -7.344 -23.75 3.982 1 95.38 200 HIS A N 1
ATOM 1577 C CA . HIS A 1 200 ? -6.59 -23.172 5.09 1 95.38 200 HIS A CA 1
ATOM 1578 C C . HIS A 1 200 ? -5.301 -23.938 5.34 1 95.38 200 HIS A C 1
ATOM 1580 O O . HIS A 1 200 ? -4.316 -23.375 5.816 1 95.38 200 HIS A O 1
ATOM 1586 N N . ILE A 1 201 ? -5.188 -25.156 4.957 1 92.12 201 ILE A N 1
ATOM 1587 C CA . ILE A 1 201 ? -4.059 -26.047 5.246 1 92.12 201 ILE A CA 1
ATOM 1588 C C . ILE A 1 201 ? -2.826 -25.562 4.484 1 92.12 201 ILE A C 1
ATOM 1590 O O . ILE A 1 201 ? -1.695 -25.891 4.855 1 92.12 201 ILE A O 1
ATOM 1594 N N . LYS A 1 202 ? -3.016 -24.828 3.488 1 94.69 202 LYS A N 1
ATOM 1595 C CA . LYS A 1 202 ? -1.886 -24.391 2.676 1 94.69 202 LYS A CA 1
ATOM 1596 C C . LYS A 1 202 ? -1.302 -23.078 3.207 1 94.69 202 LYS A C 1
ATOM 1598 O O . LYS A 1 202 ? -0.122 -22.797 2.998 1 94.69 202 LYS A O 1
ATOM 1603 N N . ASN A 1 203 ? -2.125 -22.25 3.727 1 94.88 203 ASN A N 1
ATOM 1604 C CA . ASN A 1 203 ? -1.75 -21 4.398 1 94.88 203 ASN A CA 1
ATOM 1605 C C . ASN A 1 203 ? -2.502 -20.828 5.715 1 94.88 203 ASN A C 1
ATOM 1607 O O . ASN A 1 203 ? -3.508 -20.125 5.77 1 94.88 203 ASN A O 1
ATOM 1611 N N . PRO A 1 204 ? -1.996 -21.359 6.781 1 93.06 204 PRO A N 1
ATOM 1612 C CA . PRO A 1 204 ? -2.717 -21.375 8.055 1 93.06 204 PRO A CA 1
ATOM 1613 C C . PRO A 1 204 ? -2.629 -20.047 8.789 1 93.06 204 PRO A C 1
ATOM 1615 O O . PRO A 1 204 ? -1.984 -19.953 9.844 1 93.06 204 PRO A O 1
ATOM 1618 N N . ILE A 1 205 ? -3.406 -19.094 8.391 1 94.5 205 ILE A N 1
ATOM 1619 C CA . ILE A 1 205 ? -3.283 -17.719 8.898 1 94.5 205 ILE A CA 1
ATOM 1620 C C . ILE A 1 205 ? -4.383 -17.453 9.922 1 94.5 205 ILE A C 1
ATOM 1622 O O . ILE A 1 205 ? -4.656 -16.297 10.258 1 94.5 205 ILE A O 1
ATOM 1626 N N . LEU A 1 206 ? -5.133 -18.5 10.391 1 93.38 206 LEU A N 1
ATOM 1627 C CA . LEU A 1 206 ? -6.191 -18.328 11.383 1 93.38 206 LEU A CA 1
ATOM 1628 C C . LEU A 1 206 ? -5.887 -19.125 12.648 1 93.38 206 LEU A C 1
ATOM 1630 O O . LEU A 1 206 ? -5.176 -20.125 12.602 1 93.38 206 LEU A O 1
ATOM 1634 N N . ASP A 1 207 ? -6.336 -18.516 13.688 1 86.25 207 ASP A N 1
ATOM 1635 C CA . ASP A 1 207 ? -6.492 -19.359 14.875 1 86.25 207 ASP A CA 1
ATOM 1636 C C . ASP A 1 207 ? -7.762 -20.203 14.789 1 86.25 207 ASP A C 1
ATOM 1638 O O . ASP A 1 207 ? -8.867 -19.688 14.953 1 86.25 207 ASP A O 1
ATOM 1642 N N . VAL A 1 208 ? -7.598 -21.438 14.719 1 88.94 208 VAL A N 1
ATOM 1643 C CA . VAL A 1 208 ? -8.688 -22.328 14.344 1 88.94 208 VAL A CA 1
ATOM 1644 C C . VAL A 1 208 ? -9.727 -22.375 15.461 1 88.94 208 VAL A C 1
ATOM 1646 O O . VAL A 1 208 ? -10.93 -22.375 15.195 1 88.94 208 VAL A O 1
ATOM 1649 N N . SER A 1 209 ? -9.258 -22.406 16.688 1 86.62 209 SER A N 1
ATOM 1650 C CA . SER A 1 209 ? -10.188 -22.469 17.797 1 86.62 209 SER A CA 1
ATOM 1651 C C . SER A 1 209 ? -11.047 -21.203 17.875 1 86.62 209 SER A C 1
ATOM 1653 O O . SER A 1 209 ? -12.273 -21.297 18.016 1 86.62 209 SER A O 1
ATOM 1655 N N . ASP A 1 210 ? -10.406 -20.094 17.781 1 88.94 210 ASP A N 1
ATOM 1656 C CA . ASP A 1 210 ? -11.125 -18.828 17.812 1 88.94 210 ASP A CA 1
ATOM 1657 C C . ASP A 1 210 ? -12.062 -18.688 16.625 1 88.94 210 ASP A C 1
ATOM 1659 O O . ASP A 1 210 ? -13.203 -18.25 16.766 1 88.94 210 ASP A O 1
ATOM 1663 N N . PHE A 1 211 ? -11.609 -19.109 15.555 1 94.19 211 PHE A N 1
ATOM 1664 C CA . PHE A 1 211 ? -12.398 -19.047 14.328 1 94.19 211 PHE A CA 1
ATOM 1665 C C . PHE A 1 211 ? -13.641 -19.922 14.43 1 94.19 211 PHE A C 1
ATOM 1667 O O . PHE A 1 211 ? -14.742 -19.484 14.062 1 94.19 211 PHE A O 1
ATOM 1674 N N . THR A 1 212 ? -13.477 -21.078 14.898 1 93.56 212 THR A N 1
ATOM 1675 C CA . THR A 1 212 ? -14.586 -22.016 15.023 1 93.56 212 THR A CA 1
ATOM 1676 C C . THR A 1 212 ? -15.633 -21.484 16 1 93.56 212 THR A C 1
ATOM 1678 O O . THR A 1 212 ? -16.828 -21.672 15.805 1 93.56 212 THR A O 1
ATOM 1681 N N . ARG A 1 213 ? -15.164 -20.859 17.016 1 94.25 213 ARG A N 1
ATOM 1682 C CA . ARG A 1 213 ? -16.094 -20.234 17.953 1 94.25 213 ARG A CA 1
ATOM 1683 C C . ARG A 1 213 ? -16.922 -19.156 17.266 1 94.25 213 ARG A C 1
ATOM 1685 O O . ARG A 1 213 ? -18.141 -19.078 17.469 1 94.25 213 ARG A O 1
ATOM 1692 N N . HIS A 1 214 ? -16.297 -18.359 16.5 1 95.75 214 HIS A N 1
ATOM 1693 C CA . HIS A 1 214 ? -16.984 -17.297 15.781 1 95.75 214 HIS A CA 1
ATOM 1694 C C . HIS A 1 214 ? -17.953 -17.875 14.758 1 95.75 214 HIS A C 1
ATOM 1696 O O . HIS A 1 214 ? -19.031 -17.297 14.523 1 95.75 214 HIS A O 1
ATOM 1702 N N . VAL A 1 215 ? -17.578 -18.938 14.164 1 96.88 215 VAL A N 1
ATOM 1703 C CA . VAL A 1 215 ? -18.422 -19.594 13.172 1 96.88 215 VAL A CA 1
ATOM 1704 C C . VAL A 1 215 ? -19.703 -20.109 13.844 1 96.88 215 VAL A C 1
ATOM 1706 O O . VAL A 1 215 ? -20.797 -19.938 13.312 1 96.88 215 VAL A O 1
ATOM 1709 N N . ARG A 1 216 ? -19.562 -20.734 14.953 1 95.44 216 ARG A N 1
ATOM 1710 C CA . ARG A 1 216 ? -20.719 -21.234 15.703 1 95.44 216 ARG A CA 1
ATOM 1711 C C . ARG A 1 216 ? -21.641 -20.078 16.109 1 95.44 216 ARG A C 1
ATOM 1713 O O . ARG A 1 216 ? -22.859 -20.188 16 1 95.44 216 ARG A O 1
ATOM 1720 N N . ASP A 1 217 ? -21 -19.094 16.531 1 95.19 217 ASP A N 1
ATOM 1721 C CA . ASP A 1 217 ? -21.781 -17.922 16.922 1 95.19 217 ASP A CA 1
ATOM 1722 C C . ASP A 1 217 ? -22.562 -17.359 15.734 1 95.19 217 ASP A C 1
ATOM 1724 O O . ASP A 1 217 ? -23.734 -17 15.859 1 95.19 217 ASP A O 1
ATOM 1728 N N . ALA A 1 218 ? -21.922 -17.219 14.625 1 95.88 218 ALA A N 1
ATOM 1729 C CA . ALA A 1 218 ? -22.562 -16.688 13.43 1 95.88 218 ALA A CA 1
ATOM 1730 C C . ALA A 1 218 ? -23.688 -17.594 12.953 1 95.88 218 ALA A C 1
ATOM 1732 O O . ALA A 1 218 ? -24.703 -17.109 12.445 1 95.88 218 ALA A O 1
ATOM 1733 N N . SER A 1 219 ? -23.516 -18.891 13.07 1 94.88 219 SER A N 1
ATOM 1734 C CA . SER A 1 219 ? -24.547 -19.844 12.672 1 94.88 219 SER A CA 1
ATOM 1735 C C . SER A 1 219 ? -25.766 -19.75 13.578 1 94.88 219 SER A C 1
ATOM 1737 O O . SER A 1 219 ? -26.906 -19.906 13.125 1 94.88 219 SER A O 1
ATOM 1739 N N . MET A 1 220 ? -25.516 -19.438 14.836 1 94.06 220 MET A N 1
ATOM 1740 C CA . MET A 1 220 ? -26.594 -19.406 15.82 1 94.06 220 MET A CA 1
ATOM 1741 C C . MET A 1 220 ? -27.281 -18.047 15.828 1 94.06 220 MET A C 1
ATOM 1743 O O . MET A 1 220 ? -28.5 -17.969 15.938 1 94.06 220 MET A O 1
ATOM 1747 N N . ASN A 1 221 ? -26.484 -16.984 15.719 1 94.12 221 ASN A N 1
ATOM 1748 C CA . ASN A 1 221 ? -27.016 -15.641 15.93 1 94.12 221 ASN A CA 1
ATOM 1749 C C . ASN A 1 221 ? -27.016 -14.836 14.633 1 94.12 221 ASN A C 1
ATOM 1751 O O . ASN A 1 221 ? -27.484 -13.695 14.609 1 94.12 221 ASN A O 1
ATOM 1755 N N . GLY A 1 222 ? -26.547 -15.422 13.578 1 93.88 222 GLY A N 1
ATOM 1756 C CA . GLY A 1 222 ? -26.516 -14.734 12.297 1 93.88 222 GLY A CA 1
ATOM 1757 C C . GLY A 1 222 ? -25.25 -13.922 12.086 1 93.88 222 GLY A C 1
ATOM 1758 O O . GLY A 1 222 ? -24.531 -13.625 13.039 1 93.88 222 GLY A O 1
ATOM 1759 N N . LEU A 1 223 ? -24.984 -13.5 10.812 1 95.69 223 LEU A N 1
ATOM 1760 C CA . LEU A 1 223 ? -23.812 -12.703 10.438 1 95.69 223 LEU A CA 1
ATOM 1761 C C . LEU A 1 223 ? -24.047 -11.227 10.711 1 95.69 223 LEU A C 1
ATOM 1763 O O . LEU A 1 223 ? -25.156 -10.727 10.516 1 95.69 223 LEU A O 1
ATOM 1767 N N . ARG A 1 224 ? -23.078 -10.562 11.125 1 95.38 224 ARG A N 1
ATOM 1768 C CA . ARG A 1 224 ? -23.156 -9.141 11.438 1 95.38 224 ARG A CA 1
ATOM 1769 C C . ARG A 1 224 ? -22.375 -8.305 10.422 1 95.38 224 ARG A C 1
ATOM 1771 O O . ARG A 1 224 ? -21.922 -8.828 9.406 1 95.38 224 ARG A O 1
ATOM 1778 N N . TRP A 1 225 ? -22.422 -7.016 10.641 1 93.81 225 TRP A N 1
ATOM 1779 C CA . TRP A 1 225 ? -21.672 -6.09 9.789 1 93.81 225 TRP A CA 1
ATOM 1780 C C . TRP A 1 225 ? -20.344 -5.707 10.438 1 93.81 225 TRP A C 1
ATOM 1782 O O . TRP A 1 225 ? -20.141 -4.547 10.797 1 93.81 225 TRP A O 1
ATOM 1792 N N . ASP A 1 226 ? -19.484 -6.738 10.531 1 95 226 ASP A N 1
ATOM 1793 C CA . ASP A 1 226 ? -18.188 -6.523 11.172 1 95 226 ASP A CA 1
ATOM 1794 C C . ASP A 1 226 ? -17.109 -7.379 10.523 1 95 226 ASP A C 1
ATOM 1796 O O . ASP A 1 226 ? -17.359 -8.086 9.547 1 95 226 ASP A O 1
ATOM 1800 N N . GLY A 1 227 ? -15.953 -7.234 11.031 1 96.5 227 GLY A N 1
ATOM 1801 C CA . GLY A 1 227 ? -14.805 -7.902 10.438 1 96.5 227 GLY A CA 1
ATOM 1802 C C . GLY A 1 227 ? -14.844 -9.414 10.609 1 96.5 227 GLY A C 1
ATOM 1803 O O . GLY A 1 227 ? -14.453 -10.148 9.703 1 96.5 227 GLY A O 1
ATOM 1804 N N . GLN A 1 228 ? -15.305 -9.859 11.727 1 96.94 228 GLN A N 1
ATOM 1805 C CA . GLN A 1 228 ? -15.375 -11.297 11.969 1 96.94 228 GLN A CA 1
ATOM 1806 C C . GLN A 1 228 ? -16.344 -11.977 10.992 1 96.94 228 GLN A C 1
ATOM 1808 O O . GLN A 1 228 ? -16.047 -13.055 10.477 1 96.94 228 GLN A O 1
ATOM 1813 N N . SER A 1 229 ? -17.406 -11.344 10.773 1 97.94 229 SER A N 1
ATOM 1814 C CA . SER A 1 229 ? -18.359 -11.867 9.805 1 97.94 229 SER A CA 1
ATOM 1815 C C . SER A 1 229 ? -17.781 -11.859 8.391 1 97.94 229 SER A C 1
ATOM 1817 O O . SER A 1 229 ? -18.047 -12.766 7.598 1 97.94 229 SER A O 1
ATOM 1819 N N . CYS A 1 230 ? -17.016 -10.789 8.102 1 98.44 230 CYS A N 1
ATOM 1820 C CA . CYS A 1 230 ? -16.328 -10.727 6.812 1 98.44 230 CYS A CA 1
ATOM 1821 C C . CYS A 1 230 ? -15.43 -11.93 6.617 1 98.44 230 CYS A C 1
ATOM 1823 O O . CYS A 1 230 ? -15.445 -12.562 5.559 1 98.44 230 CYS A O 1
ATOM 1825 N N . LEU A 1 231 ? -14.672 -12.266 7.609 1 98.56 231 LEU A N 1
ATOM 1826 C CA . LEU A 1 231 ? -13.75 -13.391 7.57 1 98.56 231 LEU A CA 1
ATOM 1827 C C . LEU A 1 231 ? -14.5 -14.703 7.359 1 98.56 231 LEU A C 1
ATOM 1829 O O . LEU A 1 231 ? -14.07 -15.547 6.57 1 98.56 231 LEU A O 1
ATOM 1833 N N . ILE A 1 232 ? -15.586 -14.867 8.086 1 98.56 232 ILE A N 1
ATOM 1834 C CA . ILE A 1 232 ? -16.391 -16.078 7.984 1 98.56 232 ILE A CA 1
ATOM 1835 C C . ILE A 1 232 ? -16.984 -16.188 6.578 1 98.56 232 ILE A C 1
ATOM 1837 O O . ILE A 1 232 ? -16.969 -17.266 5.98 1 98.56 232 ILE A O 1
ATOM 1841 N N . LEU A 1 233 ? -17.469 -15.109 6.051 1 98.62 233 LEU A N 1
ATOM 1842 C CA . LEU A 1 233 ? -18.031 -15.086 4.703 1 98.62 233 LEU A CA 1
ATOM 1843 C C . LEU A 1 233 ? -16.984 -15.469 3.666 1 98.62 233 LEU A C 1
ATOM 1845 O O . LEU A 1 233 ? -17.281 -16.203 2.721 1 98.62 233 LEU A O 1
ATOM 1849 N N . LEU A 1 234 ? -15.781 -14.938 3.82 1 98.75 234 LEU A N 1
ATOM 1850 C CA . LEU A 1 234 ? -14.695 -15.273 2.91 1 98.75 234 LEU A CA 1
ATOM 1851 C C . LEU A 1 234 ? -14.359 -16.766 2.986 1 98.75 234 LEU A C 1
ATOM 1853 O O . LEU A 1 234 ? -14.141 -17.406 1.959 1 98.75 234 LEU A O 1
ATOM 1857 N N . ALA A 1 235 ? -14.297 -17.25 4.23 1 98.62 235 ALA A N 1
ATOM 1858 C CA . ALA A 1 235 ? -14.047 -18.672 4.41 1 98.62 235 ALA A CA 1
ATOM 1859 C C . ALA A 1 235 ? -15.117 -19.516 3.719 1 98.62 235 ALA A C 1
ATOM 1861 O O . ALA A 1 235 ? -14.812 -20.5 3.057 1 98.62 235 ALA A O 1
ATOM 1862 N N . CYS A 1 236 ? -16.359 -19.125 3.861 1 98.38 236 CYS A N 1
ATOM 1863 C CA . CYS A 1 236 ? -17.453 -19.828 3.221 1 98.38 236 CYS A CA 1
ATOM 1864 C C . CYS A 1 236 ? -17.359 -19.75 1.702 1 98.38 236 CYS A C 1
ATOM 1866 O O . CYS A 1 236 ? -17.609 -20.719 0.999 1 98.38 236 CYS A O 1
ATOM 1868 N N . ALA A 1 237 ? -17.047 -18.547 1.188 1 98.31 237 ALA A N 1
ATOM 1869 C CA . ALA A 1 237 ? -16.859 -18.375 -0.251 1 98.31 237 ALA A CA 1
ATOM 1870 C C . ALA A 1 237 ? -15.82 -19.359 -0.78 1 98.31 237 ALA A C 1
ATOM 1872 O O . ALA A 1 237 ? -16.047 -20.031 -1.791 1 98.31 237 ALA A O 1
ATOM 1873 N N . LEU A 1 238 ? -14.719 -19.453 -0.091 1 98.38 238 LEU A N 1
ATOM 1874 C CA . LEU A 1 238 ? -13.641 -20.359 -0.488 1 98.38 238 LEU A CA 1
ATOM 1875 C C . LEU A 1 238 ? -14.047 -21.812 -0.301 1 98.38 238 LEU A C 1
ATOM 1877 O O . LEU A 1 238 ? -13.648 -22.672 -1.079 1 98.38 238 LEU A O 1
ATOM 1881 N N . GLY A 1 239 ? -14.836 -22.047 0.781 1 97.44 239 GLY A N 1
ATOM 1882 C CA . GLY A 1 239 ? -15.367 -23.391 0.982 1 97.44 239 GLY A CA 1
ATOM 1883 C C . GLY A 1 239 ? -16.219 -23.859 -0.173 1 97.44 239 GLY A C 1
ATOM 1884 O O . GLY A 1 239 ? -16.234 -25.062 -0.489 1 97.44 239 GLY A O 1
ATOM 1885 N N . CYS A 1 240 ? -16.922 -22.969 -0.843 1 96.44 240 CYS A N 1
ATOM 1886 C CA . CYS A 1 240 ? -17.75 -23.297 -1.998 1 96.44 240 CYS A CA 1
ATOM 1887 C C . CYS A 1 240 ? -16.906 -23.734 -3.18 1 96.44 240 CYS A C 1
ATOM 1889 O O . CYS A 1 240 ? -17.312 -24.578 -3.979 1 96.44 240 CYS A O 1
ATOM 1891 N N . LEU A 1 241 ? -15.688 -23.203 -3.25 1 95.38 241 LEU A N 1
ATOM 1892 C CA . LEU A 1 241 ? -14.836 -23.438 -4.41 1 95.38 241 LEU A CA 1
ATOM 1893 C C . LEU A 1 241 ? -13.914 -24.625 -4.176 1 95.38 241 LEU A C 1
ATOM 1895 O O . LEU A 1 241 ? -13.352 -25.188 -5.125 1 95.38 241 LEU A O 1
ATOM 1899 N N . ALA A 1 242 ? -13.719 -25 -2.938 1 92.81 242 ALA A N 1
ATOM 1900 C CA . ALA A 1 242 ? -12.758 -26.031 -2.576 1 92.81 242 ALA A CA 1
ATOM 1901 C C . ALA A 1 242 ? -13.227 -27.406 -3.064 1 92.81 242 ALA A C 1
ATOM 1903 O O . ALA A 1 242 ? -14.414 -27.734 -2.994 1 92.81 242 ALA A O 1
ATOM 1904 N N . VAL A 1 243 ? -12.273 -28.156 -3.617 1 89.38 243 VAL A N 1
ATOM 1905 C CA . VAL A 1 243 ? -12.523 -29.516 -4.074 1 89.38 243 VAL A CA 1
ATOM 1906 C C . VAL A 1 243 ? -11.469 -30.453 -3.502 1 89.38 243 VAL A C 1
ATOM 1908 O O . VAL A 1 243 ? -10.289 -30.109 -3.443 1 89.38 243 VAL A O 1
ATOM 1911 N N . PRO A 1 244 ? -11.938 -31.578 -3.043 1 88.19 244 PRO A N 1
ATOM 1912 C CA . PRO A 1 244 ? -10.945 -32.531 -2.547 1 88.19 244 PRO A CA 1
ATOM 1913 C C . PRO A 1 244 ? -10 -33.031 -3.641 1 88.19 244 PRO A C 1
ATOM 1915 O O . PRO A 1 244 ? -10.414 -33.188 -4.793 1 88.19 244 PRO A O 1
ATOM 1918 N N . PHE A 1 245 ? -8.828 -33.281 -3.234 1 88.62 245 PHE A N 1
ATOM 1919 C CA . PHE A 1 245 ? -7.793 -33.75 -4.156 1 88.62 245 PHE A CA 1
ATOM 1920 C C . PHE A 1 245 ? -7.922 -35.25 -4.422 1 88.62 245 PHE A C 1
ATOM 1922 O O . PHE A 1 245 ? -8.062 -36.031 -3.488 1 88.62 245 PHE A O 1
ATOM 1929 N N . ASP A 1 246 ? -7.926 -35.562 -5.684 1 84.31 246 ASP A N 1
ATOM 1930 C CA . ASP A 1 246 ? -7.938 -36.969 -6.117 1 84.31 246 ASP A CA 1
ATOM 1931 C C . ASP A 1 246 ? -6.637 -37.344 -6.824 1 84.31 246 ASP A C 1
ATOM 1933 O O . ASP A 1 246 ? -6.402 -36.906 -7.961 1 84.31 246 ASP A O 1
ATOM 1937 N N . SER A 1 247 ? -5.875 -38.188 -6.18 1 80.25 247 SER A N 1
ATOM 1938 C CA . SER A 1 247 ? -4.566 -38.562 -6.711 1 80.25 247 SER A CA 1
ATOM 1939 C C . SER A 1 247 ? -4.695 -39.375 -7.984 1 80.25 247 SER A C 1
ATOM 1941 O O . SER A 1 247 ? -3.74 -39.5 -8.758 1 80.25 247 SER A O 1
ATOM 1943 N N . MET A 1 248 ? -5.824 -39.875 -8.258 1 75.94 248 MET A N 1
ATOM 1944 C CA . MET A 1 248 ? -6.012 -40.781 -9.398 1 75.94 248 MET A CA 1
ATOM 1945 C C . MET A 1 248 ? -6.582 -40 -10.594 1 75.94 248 MET A C 1
ATOM 1947 O O . MET A 1 248 ? -6.668 -40.562 -11.695 1 75.94 248 MET A O 1
ATOM 1951 N N . SER A 1 249 ? -6.883 -38.781 -10.305 1 78.44 249 SER A N 1
ATOM 1952 C CA . SER A 1 249 ? -7.473 -38 -11.375 1 78.44 249 SER A CA 1
ATOM 1953 C C . SER A 1 249 ? -6.453 -37.719 -12.477 1 78.44 249 SER A C 1
ATOM 1955 O O . SER A 1 249 ? -5.293 -37.406 -12.188 1 78.44 249 SER A O 1
ATOM 1957 N N . THR A 1 250 ? -6.809 -38.062 -13.695 1 74.88 250 THR A N 1
ATOM 1958 C CA . THR A 1 250 ? -6.008 -37.75 -14.867 1 74.88 250 THR A CA 1
ATOM 1959 C C . THR A 1 250 ? -6.824 -36.969 -15.883 1 74.88 250 THR A C 1
ATOM 1961 O O . THR A 1 250 ? -8.047 -36.875 -15.766 1 74.88 250 THR A O 1
ATOM 1964 N N . TRP A 1 251 ? -6.164 -36.312 -16.766 1 75.81 251 TRP A N 1
ATOM 1965 C CA . TRP A 1 251 ? -6.855 -35.531 -17.781 1 75.81 251 TRP A CA 1
ATOM 1966 C C . TRP A 1 251 ? -7.77 -36.438 -18.625 1 75.81 251 TRP A C 1
ATOM 1968 O O . TRP A 1 251 ? -8.773 -35.969 -19.172 1 75.81 251 TRP A O 1
ATOM 1978 N N . GLU A 1 252 ? -7.398 -37.625 -18.766 1 69.62 252 GLU A N 1
ATOM 1979 C CA . GLU A 1 252 ? -8.211 -38.562 -19.531 1 69.62 252 GLU A CA 1
ATOM 1980 C C . GLU A 1 252 ? -9.484 -38.938 -18.766 1 69.62 252 GLU A C 1
ATOM 1982 O O . GLU A 1 252 ? -10.531 -39.156 -19.375 1 69.62 252 GLU A O 1
ATOM 1987 N N . SER A 1 253 ? -9.328 -38.938 -17.531 1 63.97 253 SER A N 1
ATOM 1988 C CA . SER A 1 253 ? -10.461 -39.312 -16.688 1 63.97 253 SER A CA 1
ATOM 1989 C C . SER A 1 253 ? -11.156 -38.094 -16.109 1 63.97 253 SER A C 1
ATOM 1991 O O . SER A 1 253 ? -11.969 -38.188 -15.18 1 63.97 253 SER A O 1
ATOM 1993 N N . THR A 1 254 ? -10.703 -36.906 -16.625 1 58.81 254 THR A N 1
ATOM 1994 C CA . THR A 1 254 ? -11.164 -35.656 -16.016 1 58.81 254 THR A CA 1
ATOM 1995 C C . THR A 1 254 ? -12.688 -35.656 -15.898 1 58.81 254 THR A C 1
ATOM 1997 O O . THR A 1 254 ? -13.391 -35.719 -16.906 1 58.81 254 THR A O 1
ATOM 2000 N N . GLN A 1 255 ? -13.078 -36.188 -14.805 1 55.31 255 GLN A N 1
ATOM 2001 C CA . GLN A 1 255 ? -14.492 -36.094 -14.445 1 55.31 255 GLN A CA 1
ATOM 2002 C C . GLN A 1 255 ? -14.852 -34.719 -13.891 1 55.31 255 GLN A C 1
ATOM 2004 O O . GLN A 1 255 ? -13.969 -33.969 -13.469 1 55.31 255 GLN A O 1
ATOM 2009 N N . SER A 1 256 ? -16.109 -34.219 -14.102 1 54.66 256 SER A N 1
ATOM 2010 C CA . SER A 1 256 ? -16.828 -33.062 -13.586 1 54.66 256 SER A CA 1
ATOM 2011 C C . SER A 1 256 ? -16.453 -32.781 -12.133 1 54.66 256 SER A C 1
ATOM 2013 O O . SER A 1 256 ? -16.641 -31.672 -11.648 1 54.66 256 SER A O 1
ATOM 2015 N N . ILE A 1 257 ? -15.469 -33.688 -11.594 1 55 257 ILE A N 1
ATOM 2016 C CA . ILE A 1 257 ? -15.344 -33.625 -10.141 1 55 257 ILE A CA 1
ATOM 2017 C C . ILE A 1 257 ? -14.164 -32.75 -9.766 1 55 257 ILE A C 1
ATOM 2019 O O . ILE A 1 257 ? -14.078 -32.25 -8.633 1 55 257 ILE A O 1
ATOM 2023 N N . ASP A 1 258 ? -13.398 -32.312 -10.656 1 69 258 ASP A N 1
ATOM 2024 C CA . ASP A 1 258 ? -12.156 -31.594 -10.32 1 69 258 ASP A CA 1
ATOM 2025 C C . ASP A 1 258 ? -12.383 -30.094 -10.273 1 69 258 ASP A C 1
ATOM 2027 O O . ASP A 1 258 ? -11.484 -29.328 -9.914 1 69 258 ASP A O 1
ATOM 2031 N N . ILE A 1 259 ? -13.555 -29.75 -10.648 1 72.56 259 ILE A N 1
ATOM 2032 C CA . ILE A 1 259 ? -14.023 -28.375 -10.539 1 72.56 259 ILE A CA 1
ATOM 2033 C C . ILE A 1 259 ? -15.383 -28.344 -9.859 1 72.56 259 ILE A C 1
ATOM 2035 O O . ILE A 1 259 ? -16.219 -29.219 -10.078 1 72.56 259 ILE A O 1
ATOM 2039 N N . PRO A 1 260 ? -15.492 -27.391 -8.984 1 78.75 260 PRO A N 1
ATOM 2040 C CA . PRO A 1 260 ? -16.812 -27.297 -8.359 1 78.75 260 PRO A CA 1
ATOM 2041 C C . PRO A 1 260 ? -17.922 -27.047 -9.367 1 78.75 260 PRO A C 1
ATOM 2043 O O . PRO A 1 260 ? -17.703 -26.391 -10.391 1 78.75 260 PRO A O 1
ATOM 2046 N N . PRO A 1 261 ? -19.016 -27.609 -9.07 1 80.88 261 PRO A N 1
ATOM 2047 C CA . PRO A 1 261 ? -20.188 -27.312 -9.914 1 80.88 261 PRO A CA 1
ATOM 2048 C C . PRO A 1 261 ? -20.484 -25.812 -9.984 1 80.88 261 PRO A C 1
ATOM 2050 O O . PRO A 1 261 ? -20.156 -25.062 -9.07 1 80.88 261 PRO A O 1
ATOM 2053 N N . VAL A 1 262 ? -21.141 -25.422 -11 1 83.56 262 VAL A N 1
ATOM 2054 C CA . VAL A 1 262 ? -21.438 -24.031 -11.305 1 83.56 262 VAL A CA 1
ATOM 2055 C C . VAL A 1 262 ? -22.234 -23.406 -10.156 1 83.56 262 VAL A C 1
ATOM 2057 O O . VAL A 1 262 ? -22.016 -22.25 -9.789 1 83.56 262 VAL A O 1
ATOM 2060 N N . VAL A 1 263 ? -23.109 -24.188 -9.617 1 87 263 VAL A N 1
ATOM 2061 C CA . VAL A 1 263 ? -23.953 -23.672 -8.547 1 87 263 VAL A CA 1
ATOM 2062 C C . VAL A 1 263 ? -23.094 -23.266 -7.352 1 87 263 VAL A C 1
ATOM 2064 O O . VAL A 1 263 ? -23.359 -22.266 -6.695 1 87 263 VAL A O 1
ATOM 2067 N N . TRP A 1 264 ? -22.031 -24.016 -7.121 1 88.94 264 TRP A N 1
ATOM 2068 C CA . TRP A 1 264 ? -21.156 -23.719 -5.988 1 88.94 264 TRP A CA 1
ATOM 2069 C C . TRP A 1 264 ? -20.25 -22.531 -6.301 1 88.94 264 TRP A C 1
ATOM 2071 O O . TRP A 1 264 ? -19.906 -21.75 -5.41 1 88.94 264 TRP A O 1
ATOM 2081 N N . MET A 1 265 ? -19.953 -22.438 -7.484 1 90.56 265 MET A N 1
ATOM 2082 C CA . MET A 1 265 ? -19.172 -21.266 -7.891 1 90.56 265 MET A CA 1
ATOM 2083 C C . MET A 1 265 ? -19.969 -19.984 -7.734 1 90.56 265 MET A C 1
ATOM 2085 O O . MET A 1 265 ? -19.469 -18.984 -7.223 1 90.56 265 MET A O 1
ATOM 2089 N N . GLU A 1 266 ? -21.219 -20.062 -8.109 1 92.56 266 GLU A N 1
ATOM 2090 C CA . GLU A 1 266 ? -22.094 -18.906 -7.977 1 92.56 266 GLU A CA 1
ATOM 2091 C C . GLU A 1 266 ? -22.391 -18.594 -6.512 1 92.56 266 GLU A C 1
ATOM 2093 O O . GLU A 1 266 ? -22.422 -17.422 -6.121 1 92.56 266 GLU A O 1
ATOM 2098 N N . THR A 1 267 ? -22.609 -19.641 -5.77 1 94.75 267 THR A N 1
ATOM 2099 C CA . THR A 1 267 ? -22.828 -19.453 -4.34 1 94.75 267 THR A CA 1
ATOM 2100 C C . THR A 1 267 ? -21.594 -18.828 -3.688 1 94.75 267 THR A C 1
ATOM 2102 O O . THR A 1 267 ? -21.719 -17.953 -2.838 1 94.75 267 THR A O 1
ATOM 2105 N N . GLY A 1 268 ? -20.422 -19.391 -4.098 1 96.38 268 GLY A N 1
ATOM 2106 C CA . GLY A 1 268 ? -19.172 -18.797 -3.596 1 96.38 268 GLY A CA 1
ATOM 2107 C C . GLY A 1 268 ? -19.047 -17.328 -3.904 1 96.38 268 GLY A C 1
ATOM 2108 O O . GLY A 1 268 ? -18.609 -16.547 -3.055 1 96.38 268 GLY A O 1
ATOM 2109 N N . ALA A 1 269 ? -19.469 -16.891 -5.059 1 95.19 269 ALA A N 1
ATOM 2110 C CA . ALA A 1 269 ? -19.422 -15.492 -5.469 1 95.19 269 ALA A CA 1
ATOM 2111 C C . ALA A 1 269 ? -20.375 -14.648 -4.625 1 95.19 269 ALA A C 1
ATOM 2113 O O . ALA A 1 269 ? -20.078 -13.484 -4.328 1 95.19 269 ALA A O 1
ATOM 2114 N N . THR A 1 270 ? -21.484 -15.219 -4.293 1 95.75 270 THR A N 1
ATOM 2115 C CA . THR A 1 270 ? -22.453 -14.516 -3.463 1 95.75 270 THR A CA 1
ATOM 2116 C C . THR A 1 270 ? -21.875 -14.258 -2.068 1 95.75 270 THR A C 1
ATOM 2118 O O . THR A 1 270 ? -22.016 -13.156 -1.528 1 95.75 270 THR A O 1
ATOM 2121 N N . TYR A 1 271 ? -21.266 -15.297 -1.498 1 97.25 271 TYR A N 1
ATOM 2122 C CA . TYR A 1 271 ? -20.609 -15.125 -0.205 1 97.25 271 TYR A CA 1
ATOM 2123 C C . TYR A 1 271 ? -19.5 -14.094 -0.293 1 97.25 271 TYR A C 1
ATOM 2125 O O . TYR A 1 271 ? -19.312 -13.281 0.616 1 97.25 271 TYR A O 1
ATOM 2133 N N . TYR A 1 272 ? -18.766 -14.188 -1.381 1 97.62 272 TYR A N 1
ATOM 2134 C CA . TYR A 1 272 ? -17.656 -13.266 -1.601 1 97.62 272 TYR A CA 1
ATOM 2135 C C . TYR A 1 272 ? -18.156 -11.828 -1.688 1 97.62 272 TYR A C 1
ATOM 2137 O O . TYR A 1 272 ? -17.562 -10.922 -1.09 1 97.62 272 TYR A O 1
ATOM 2145 N N . LEU A 1 273 ? -19.219 -11.594 -2.393 1 96.5 273 LEU A N 1
ATOM 2146 C CA . LEU A 1 273 ? -19.797 -10.258 -2.533 1 96.5 273 LEU A CA 1
ATOM 2147 C C . LEU A 1 273 ? -20.266 -9.727 -1.181 1 96.5 273 LEU A C 1
ATOM 2149 O O . LEU A 1 273 ? -20.062 -8.547 -0.88 1 96.5 273 LEU A O 1
ATOM 2153 N N . ALA A 1 274 ? -20.891 -10.57 -0.422 1 97.25 274 ALA A N 1
ATOM 2154 C CA . ALA A 1 274 ? -21.312 -10.172 0.916 1 97.25 274 ALA A CA 1
ATOM 2155 C C . ALA A 1 274 ? -20.125 -9.773 1.781 1 97.25 274 ALA A C 1
ATOM 2157 O O . ALA A 1 274 ? -20.219 -8.844 2.59 1 97.25 274 ALA A O 1
ATOM 2158 N N . ALA A 1 275 ? -19.016 -10.523 1.661 1 98.38 275 ALA A N 1
ATOM 2159 C CA . ALA A 1 275 ? -17.812 -10.195 2.404 1 98.38 275 ALA A CA 1
ATOM 2160 C C . ALA A 1 275 ? -17.25 -8.844 1.968 1 98.38 275 ALA A C 1
ATOM 2162 O O . ALA A 1 275 ? -16.844 -8.039 2.805 1 98.38 275 ALA A O 1
ATOM 2163 N N . LYS A 1 276 ? -17.234 -8.594 0.686 1 97.81 276 LYS A N 1
ATOM 2164 C CA . LYS A 1 276 ? -16.688 -7.344 0.142 1 97.81 276 LYS A CA 1
ATOM 2165 C C . LYS A 1 276 ? -17.453 -6.137 0.681 1 97.81 276 LYS A C 1
ATOM 2167 O O . LYS A 1 276 ? -16.875 -5.07 0.889 1 97.81 276 LYS A O 1
ATOM 2172 N N . LYS A 1 277 ? -18.719 -6.309 0.932 1 96.75 277 LYS A N 1
ATOM 2173 C CA . LYS A 1 277 ? -19.547 -5.23 1.473 1 96.75 277 LYS A CA 1
ATOM 2174 C C . LYS A 1 277 ? -19.141 -4.891 2.904 1 96.75 277 LYS A C 1
ATOM 2176 O O . LYS A 1 277 ? -19.516 -3.838 3.426 1 96.75 277 LYS A O 1
ATOM 2181 N N . ARG A 1 278 ? -18.406 -5.77 3.512 1 97.44 278 ARG A N 1
ATOM 2182 C CA . ARG A 1 278 ? -18.016 -5.57 4.906 1 97.44 278 ARG A CA 1
ATOM 2183 C C . ARG A 1 278 ? -16.547 -5.156 5.012 1 97.44 278 ARG A C 1
ATOM 2185 O O . ARG A 1 278 ? -16.094 -4.711 6.07 1 97.44 278 ARG A O 1
ATOM 2192 N N . LEU A 1 279 ? -15.781 -5.297 3.889 1 97 279 LEU A N 1
ATOM 2193 C CA . LEU A 1 279 ? -14.344 -5.078 3.908 1 97 279 LEU A CA 1
ATOM 2194 C C . LEU A 1 279 ? -14.016 -3.646 4.316 1 97 279 LEU A C 1
ATOM 2196 O O . LEU A 1 279 ? -13.062 -3.414 5.066 1 97 279 LEU A O 1
ATOM 2200 N N . GLY A 1 280 ? -14.82 -2.699 3.859 1 95.5 280 GLY A N 1
ATOM 2201 C CA . GLY A 1 280 ? -14.562 -1.294 4.129 1 95.5 280 GLY A CA 1
ATOM 2202 C C . GLY A 1 280 ? -14.836 -0.906 5.57 1 95.5 280 GLY A C 1
ATOM 2203 O O . GLY A 1 280 ? -14.43 0.169 6.016 1 95.5 280 GLY A O 1
ATOM 2204 N N . LEU A 1 281 ? -15.484 -1.806 6.332 1 95.44 281 LEU A N 1
ATOM 2205 C CA . LEU A 1 281 ? -15.852 -1.531 7.715 1 95.44 281 LEU A CA 1
ATOM 2206 C C . LEU A 1 281 ? -14.719 -1.916 8.664 1 95.44 281 LEU A C 1
ATOM 2208 O O . LEU A 1 281 ? -14.727 -1.533 9.836 1 95.44 281 LEU A O 1
ATOM 2212 N N . ILE A 1 282 ? -13.75 -2.643 8.086 1 95.31 282 ILE A N 1
ATOM 2213 C CA . ILE A 1 282 ? -12.695 -3.178 8.938 1 95.31 282 ILE A CA 1
ATOM 2214 C C . ILE A 1 282 ? -11.547 -2.176 9.023 1 95.31 282 ILE A C 1
ATOM 2216 O O . ILE A 1 282 ? -10.992 -1.762 8 1 95.31 282 ILE A O 1
ATOM 2220 N N . GLU A 1 283 ? -11.172 -1.785 10.188 1 90.06 283 GLU A N 1
ATOM 2221 C CA . GLU A 1 283 ? -10.008 -0.932 10.391 1 90.06 283 GLU A CA 1
ATOM 2222 C C . GLU A 1 283 ? -8.711 -1.722 10.227 1 90.06 283 GLU A C 1
ATOM 2224 O O . GLU A 1 283 ? -8.695 -2.939 10.422 1 90.06 283 GLU A O 1
ATOM 2229 N N . PRO A 1 284 ? -7.68 -1.048 9.852 1 89.38 284 PRO A N 1
ATOM 2230 C CA . PRO A 1 284 ? -6.406 -1.753 9.703 1 89.38 284 PRO A CA 1
ATOM 2231 C C . PRO A 1 284 ? -6.027 -2.555 10.945 1 89.38 284 PRO A C 1
ATOM 2233 O O . PRO A 1 284 ? -5.957 -1.999 12.047 1 89.38 284 PRO A O 1
ATOM 2236 N N . SER A 1 285 ? -5.887 -3.748 10.836 1 92.56 285 SER A N 1
ATOM 2237 C CA . SER A 1 285 ? -5.621 -4.723 11.891 1 92.56 285 SER A CA 1
ATOM 2238 C C . SER A 1 285 ? -5.176 -6.059 11.305 1 92.56 285 SER A C 1
ATOM 2240 O O . SER A 1 285 ? -5.164 -6.234 10.086 1 92.56 285 SER A O 1
ATOM 2242 N N . LEU A 1 286 ? -4.797 -6.941 12.195 1 94.25 286 LEU A N 1
ATOM 2243 C CA . LEU A 1 286 ? -4.445 -8.273 11.719 1 94.25 286 LEU A CA 1
ATOM 2244 C C . LEU A 1 286 ? -5.645 -8.945 11.055 1 94.25 286 LEU A C 1
ATOM 2246 O O . LEU A 1 286 ? -5.484 -9.664 10.062 1 94.25 286 LEU A O 1
ATOM 2250 N N . LEU A 1 287 ? -6.812 -8.68 11.578 1 96.5 287 LEU A N 1
ATOM 2251 C CA . LEU A 1 287 ? -8.039 -9.219 11 1 96.5 287 LEU A CA 1
ATOM 2252 C C . LEU A 1 287 ? -8.25 -8.703 9.586 1 96.5 287 LEU A C 1
ATOM 2254 O O . LEU A 1 287 ? -8.641 -9.461 8.695 1 96.5 287 LEU A O 1
ATOM 2258 N N . SER A 1 288 ? -8.023 -7.41 9.391 1 97 288 SER A N 1
ATOM 2259 C CA . SER A 1 288 ? -8.156 -6.836 8.055 1 97 288 SER A CA 1
ATOM 2260 C C . SER A 1 288 ? -7.195 -7.508 7.074 1 97 288 SER A C 1
ATOM 2262 O O . SER A 1 288 ? -7.566 -7.781 5.93 1 97 288 SER A O 1
ATOM 2264 N N . ILE A 1 289 ? -5.98 -7.754 7.5 1 97.62 289 ILE A N 1
ATOM 2265 C CA . ILE A 1 289 ? -4.961 -8.367 6.66 1 97.62 289 ILE A CA 1
ATOM 2266 C C . ILE A 1 289 ? -5.367 -9.805 6.316 1 97.62 289 ILE A C 1
ATOM 2268 O O . ILE A 1 289 ? -5.184 -10.25 5.184 1 97.62 289 ILE A O 1
ATOM 2272 N N . GLN A 1 290 ? -5.918 -10.508 7.312 1 98.31 290 GLN A N 1
ATOM 2273 C CA . GLN A 1 290 ? -6.438 -11.844 7.051 1 98.31 290 GLN A CA 1
ATOM 2274 C C . GLN A 1 290 ? -7.512 -11.812 5.973 1 98.31 290 GLN A C 1
ATOM 2276 O O . GLN A 1 290 ? -7.52 -12.656 5.07 1 98.31 290 GLN A O 1
ATOM 2281 N N . CYS A 1 291 ? -8.391 -10.891 6.066 1 98.69 291 CYS A N 1
ATOM 2282 C CA . CYS A 1 291 ? -9.477 -10.781 5.102 1 98.69 291 CYS A CA 1
ATOM 2283 C C . CYS A 1 291 ? -8.938 -10.438 3.715 1 98.69 291 CYS A C 1
ATOM 2285 O O . CYS A 1 291 ? -9.352 -11.031 2.719 1 98.69 291 CYS A O 1
ATOM 2287 N N . LEU A 1 292 ? -8.031 -9.469 3.662 1 98.44 292 LEU A N 1
ATOM 2288 C CA . LEU A 1 292 ? -7.434 -9.094 2.383 1 98.44 292 LEU A CA 1
ATOM 2289 C C . LEU A 1 292 ? -6.723 -10.289 1.75 1 98.44 292 LEU A C 1
ATOM 2291 O O . LEU A 1 292 ? -6.852 -10.523 0.547 1 98.44 292 LEU A O 1
ATOM 2295 N N . PHE A 1 293 ? -6.008 -10.984 2.545 1 98.69 293 PHE A N 1
ATOM 2296 C CA . PHE A 1 293 ? -5.285 -12.148 2.045 1 98.69 293 PHE A CA 1
ATOM 2297 C C . PHE A 1 293 ? -6.25 -13.172 1.452 1 98.69 293 PHE A C 1
ATOM 2299 O O . PHE A 1 293 ? -6.012 -13.703 0.365 1 98.69 293 PHE A O 1
ATOM 2306 N N . LEU A 1 294 ? -7.297 -13.445 2.18 1 98.88 294 LEU A N 1
ATOM 2307 C CA . LEU A 1 294 ? -8.25 -14.445 1.714 1 98.88 294 LEU A CA 1
ATOM 2308 C C . LEU A 1 294 ? -8.992 -13.961 0.478 1 98.88 294 LEU A C 1
ATOM 2310 O O . LEU A 1 294 ? -9.391 -14.758 -0.373 1 98.88 294 LEU A O 1
ATOM 2314 N N . CYS A 1 295 ? -9.211 -12.633 0.348 1 98.69 295 CYS A N 1
ATOM 2315 C CA . CYS A 1 295 ? -9.727 -12.109 -0.912 1 98.69 295 CYS A CA 1
ATOM 2316 C C . CYS A 1 295 ? -8.797 -12.461 -2.066 1 98.69 295 CYS A C 1
ATOM 2318 O O . CYS A 1 295 ? -9.25 -12.852 -3.141 1 98.69 295 CYS A O 1
ATOM 2320 N N . GLY A 1 296 ? -7.484 -12.312 -1.841 1 98.56 296 GLY A N 1
ATOM 2321 C CA . GLY A 1 296 ? -6.512 -12.703 -2.852 1 98.56 296 GLY A CA 1
ATOM 2322 C C . GLY A 1 296 ? -6.598 -14.172 -3.221 1 98.56 296 GLY A C 1
ATOM 2323 O O . GLY A 1 296 ? -6.547 -14.523 -4.402 1 98.56 296 GLY A O 1
ATOM 2324 N N . VAL A 1 297 ? -6.766 -15 -2.174 1 98.69 297 VAL A N 1
ATOM 2325 C CA . VAL A 1 297 ? -6.867 -16.438 -2.404 1 98.69 297 VAL A CA 1
ATOM 2326 C C . VAL A 1 297 ? -8.117 -16.734 -3.236 1 98.69 297 VAL A C 1
ATOM 2328 O O . VAL A 1 297 ? -8.07 -17.562 -4.148 1 98.69 297 VAL A O 1
ATOM 2331 N N . PHE A 1 298 ? -9.227 -16.094 -2.906 1 98.5 298 PHE A N 1
ATOM 2332 C CA . PHE A 1 298 ? -10.453 -16.297 -3.668 1 98.5 298 PHE A CA 1
ATOM 2333 C C . PHE A 1 298 ? -10.258 -15.898 -5.125 1 98.5 298 PHE A C 1
ATOM 2335 O O . PHE A 1 298 ? -10.727 -16.594 -6.031 1 98.5 298 PHE A O 1
ATOM 2342 N N . GLU A 1 299 ? -9.594 -14.773 -5.34 1 97.5 299 GLU A N 1
ATOM 2343 C CA . GLU A 1 299 ? -9.328 -14.32 -6.703 1 97.5 299 GLU A CA 1
ATOM 2344 C C . GLU A 1 299 ? -8.461 -15.328 -7.457 1 97.5 299 GLU A C 1
ATOM 2346 O O . GLU A 1 299 ? -8.648 -15.539 -8.656 1 97.5 299 GLU A O 1
ATOM 2351 N N . MET A 1 300 ? -7.543 -15.938 -6.789 1 97.69 300 MET A N 1
ATOM 2352 C CA . MET A 1 300 ? -6.699 -16.953 -7.43 1 97.69 300 MET A CA 1
ATOM 2353 C C . MET A 1 300 ? -7.512 -18.188 -7.797 1 97.69 300 MET A C 1
ATOM 2355 O O . MET A 1 300 ? -7.309 -18.766 -8.859 1 97.69 300 MET A O 1
ATOM 2359 N N . TYR A 1 301 ? -8.43 -18.594 -6.871 1 96.44 301 TYR A N 1
ATOM 2360 C CA . TYR A 1 301 ? -9.328 -19.688 -7.191 1 96.44 301 TYR A CA 1
ATOM 2361 C C . TYR A 1 301 ? -10.156 -19.375 -8.43 1 96.44 301 TYR A C 1
ATOM 2363 O O . TYR A 1 301 ? -10.555 -20.281 -9.164 1 96.44 301 TYR A O 1
ATOM 2371 N N . SER A 1 302 ? -10.375 -18.125 -8.641 1 94.44 302 SER A N 1
ATOM 2372 C CA . SER A 1 302 ? -11.188 -17.672 -9.758 1 94.44 302 SER A CA 1
ATOM 2373 C C . SER A 1 302 ? -10.328 -17.328 -10.969 1 94.44 302 SER A C 1
ATOM 2375 O O . SER A 1 302 ? -10.82 -16.75 -11.945 1 94.44 302 SER A O 1
ATOM 2377 N N . MET A 1 303 ? -9.047 -17.562 -10.93 1 94.62 303 MET A N 1
ATOM 2378 C CA . MET A 1 303 ? -8.062 -17.391 -11.992 1 94.62 303 MET A CA 1
ATOM 2379 C C . MET A 1 303 ? -7.957 -15.922 -12.398 1 94.62 303 MET A C 1
ATOM 2381 O O . MET A 1 303 ? -7.801 -15.609 -13.578 1 94.62 303 MET A O 1
ATOM 2385 N N . ARG A 1 304 ? -8.141 -15.047 -11.438 1 94.56 304 ARG A N 1
ATOM 2386 C CA . ARG A 1 304 ? -7.949 -13.609 -11.641 1 94.56 304 ARG A CA 1
ATOM 2387 C C . ARG A 1 304 ? -6.684 -13.125 -10.938 1 94.56 304 ARG A C 1
ATOM 2389 O O . ARG A 1 304 ? -6.754 -12.508 -9.875 1 94.56 304 ARG A O 1
ATOM 2396 N N . ALA A 1 305 ? -5.633 -13.266 -11.656 1 95.75 305 ALA A N 1
ATOM 2397 C CA . ALA A 1 305 ? -4.305 -13.125 -11.07 1 95.75 305 ALA A CA 1
ATOM 2398 C C . ALA A 1 305 ? -4.02 -11.672 -10.695 1 95.75 305 ALA A C 1
ATOM 2400 O O . ALA A 1 305 ? -3.453 -11.398 -9.641 1 95.75 305 ALA A O 1
ATOM 2401 N N . LEU A 1 306 ? -4.402 -10.75 -11.531 1 93.69 306 LEU A N 1
ATOM 2402 C CA . LEU A 1 306 ? -4.113 -9.344 -11.266 1 93.69 306 LEU A CA 1
ATOM 2403 C C . LEU A 1 306 ? -4.906 -8.844 -10.062 1 93.69 306 LEU A C 1
ATOM 2405 O O . LEU A 1 306 ? -4.371 -8.117 -9.219 1 93.69 306 LEU A O 1
ATOM 2409 N N . SER A 1 307 ? -6.164 -9.164 -10 1 94.44 307 SER A N 1
ATOM 2410 C CA . SER A 1 307 ? -6.977 -8.82 -8.844 1 94.44 307 SER A CA 1
ATOM 2411 C C . SER A 1 307 ? -6.41 -9.43 -7.566 1 94.44 307 SER A C 1
ATOM 2413 O O . SER A 1 307 ? -6.43 -8.805 -6.504 1 94.44 307 SER A O 1
ATOM 2415 N N . ALA A 1 308 ? -5.98 -10.68 -7.695 1 97.56 308 ALA A N 1
ATOM 2416 C CA . ALA A 1 308 ? -5.363 -11.328 -6.543 1 97.56 308 ALA A CA 1
ATOM 2417 C C . ALA A 1 308 ? -4.141 -10.555 -6.066 1 97.56 308 ALA A C 1
ATOM 2419 O O . ALA A 1 308 ? -3.967 -10.336 -4.863 1 97.56 308 ALA A O 1
ATOM 2420 N N . TRP A 1 309 ? -3.309 -10.188 -7.004 1 96.69 309 TRP A N 1
ATOM 2421 C CA . TRP A 1 309 ? -2.102 -9.438 -6.664 1 96.69 309 TRP A CA 1
ATOM 2422 C C . TRP A 1 309 ? -2.447 -8.156 -5.914 1 96.69 309 TRP A C 1
ATOM 2424 O O . TRP A 1 309 ? -1.767 -7.789 -4.953 1 96.69 309 TRP A O 1
ATOM 2434 N N . GLU A 1 310 ? -3.449 -7.469 -6.34 1 95.69 310 GLU A N 1
ATOM 2435 C CA . GLU A 1 310 ? -3.854 -6.223 -5.695 1 95.69 310 GLU A CA 1
ATOM 2436 C C . GLU A 1 310 ? -4.184 -6.449 -4.223 1 95.69 310 GLU A C 1
ATOM 2438 O O . GLU A 1 310 ? -3.801 -5.648 -3.365 1 95.69 310 GLU A O 1
ATOM 2443 N N . TYR A 1 311 ? -4.91 -7.473 -3.957 1 97.75 311 TYR A N 1
ATOM 2444 C CA . TYR A 1 311 ? -5.262 -7.781 -2.576 1 97.75 311 TYR A CA 1
ATOM 2445 C C . TYR A 1 311 ? -4.027 -8.188 -1.775 1 97.75 311 TYR A C 1
ATOM 2447 O O . TYR A 1 311 ? -3.863 -7.77 -0.626 1 97.75 311 TYR A O 1
ATOM 2455 N N . PHE A 1 312 ? -3.195 -9.062 -2.357 1 98 312 PHE A N 1
ATOM 2456 C CA . PHE A 1 312 ? -1.984 -9.477 -1.655 1 98 312 PHE A CA 1
ATOM 2457 C C . PHE A 1 312 ? -1.079 -8.273 -1.396 1 98 312 PHE A C 1
ATOM 2459 O O . PHE A 1 312 ? -0.491 -8.156 -0.32 1 98 312 PHE A O 1
ATOM 2466 N N . ASN A 1 313 ? -0.937 -7.441 -2.402 1 96.19 313 ASN A N 1
ATOM 2467 C CA . ASN A 1 313 ? -0.12 -6.242 -2.258 1 96.19 313 ASN A CA 1
ATOM 2468 C C . ASN A 1 313 ? -0.647 -5.336 -1.148 1 96.19 313 ASN A C 1
ATOM 2470 O O . ASN A 1 313 ? 0.129 -4.809 -0.351 1 96.19 313 ASN A O 1
ATOM 2474 N N . GLN A 1 314 ? -1.942 -5.137 -1.185 1 96.06 314 GLN A N 1
ATOM 2475 C CA . GLN A 1 314 ? -2.566 -4.336 -0.137 1 96.06 314 GLN A CA 1
ATOM 2476 C C . GLN A 1 314 ? -2.326 -4.945 1.24 1 96.06 314 GLN A C 1
ATOM 2478 O O . GLN A 1 314 ? -2.072 -4.227 2.209 1 96.06 314 GLN A O 1
ATOM 2483 N N . ALA A 1 315 ? -2.508 -6.195 1.351 1 97.5 315 ALA A N 1
ATOM 2484 C CA . ALA A 1 315 ? -2.25 -6.883 2.613 1 97.5 315 ALA A CA 1
ATOM 2485 C C . ALA A 1 315 ? -0.813 -6.664 3.076 1 97.5 315 ALA A C 1
ATOM 2487 O O . ALA A 1 315 ? -0.567 -6.406 4.258 1 97.5 315 ALA A O 1
ATOM 2488 N N . CYS A 1 316 ? 0.142 -6.797 2.174 1 95.56 316 CYS A N 1
ATOM 2489 C CA . CYS A 1 316 ? 1.549 -6.578 2.492 1 95.56 316 CYS A CA 1
ATOM 2490 C C . CYS A 1 316 ? 1.781 -5.156 2.984 1 95.56 316 CYS A C 1
ATOM 2492 O O . CYS A 1 316 ? 2.463 -4.945 3.99 1 95.56 316 CYS A O 1
ATOM 2494 N N . CYS A 1 317 ? 1.199 -4.195 2.301 1 92.56 317 CYS A N 1
ATOM 2495 C CA . CYS A 1 317 ? 1.372 -2.797 2.674 1 92.56 317 CYS A CA 1
ATOM 2496 C C . CYS A 1 317 ? 0.788 -2.521 4.055 1 92.56 317 CYS A C 1
ATOM 2498 O O . CYS A 1 317 ? 1.404 -1.834 4.867 1 92.56 317 CYS A O 1
ATOM 2500 N N . GLN A 1 318 ? -0.401 -3.039 4.281 1 94.31 318 GLN A N 1
ATOM 2501 C CA . GLN A 1 318 ? -1.026 -2.84 5.582 1 94.31 318 GLN A CA 1
ATOM 2502 C C . GLN A 1 318 ? -0.206 -3.488 6.695 1 94.31 318 GLN A C 1
ATOM 2504 O O . GLN A 1 318 ? -0.136 -2.967 7.809 1 94.31 318 GLN A O 1
ATOM 2509 N N . LEU A 1 319 ? 0.312 -4.652 6.398 1 93.25 319 LEU A N 1
ATOM 2510 C CA . LEU A 1 319 ? 1.141 -5.336 7.387 1 93.25 319 LEU A CA 1
ATOM 2511 C C . LEU A 1 319 ? 2.389 -4.523 7.707 1 93.25 319 LEU A C 1
ATOM 2513 O O . LEU A 1 319 ? 2.781 -4.414 8.867 1 93.25 319 LEU A O 1
ATOM 2517 N N . GLN A 1 320 ? 3.004 -3.977 6.73 1 88.5 320 GLN A N 1
ATOM 2518 C CA . GLN A 1 320 ? 4.16 -3.109 6.922 1 88.5 320 GLN A CA 1
ATOM 2519 C C . GLN A 1 320 ? 3.818 -1.927 7.824 1 88.5 320 GLN A C 1
ATOM 2521 O O . GLN A 1 320 ? 4.59 -1.576 8.719 1 88.5 320 GLN A O 1
ATOM 2526 N N . ASN A 1 321 ? 2.734 -1.333 7.516 1 88.69 321 ASN A N 1
ATOM 2527 C CA . ASN A 1 321 ? 2.289 -0.193 8.312 1 88.69 321 ASN A CA 1
ATOM 2528 C C . ASN A 1 321 ? 2.041 -0.586 9.766 1 88.69 321 ASN A C 1
ATOM 2530 O O . ASN A 1 321 ? 2.344 0.181 10.68 1 88.69 321 ASN A O 1
ATOM 2534 N N . LEU A 1 322 ? 1.442 -1.729 9.938 1 87.81 322 LEU A N 1
ATOM 2535 C CA . LEU A 1 322 ? 1.193 -2.213 11.289 1 87.81 322 LEU A CA 1
ATOM 2536 C C . LEU A 1 322 ? 2.504 -2.422 12.047 1 87.81 322 LEU A C 1
ATOM 2538 O O . LEU A 1 322 ? 2.594 -2.121 13.234 1 87.81 322 LEU A O 1
ATOM 2542 N N . PHE A 1 323 ? 3.5 -2.967 11.391 1 83.62 323 PHE A N 1
ATOM 2543 C CA . PHE A 1 323 ? 4.809 -3.168 12 1 83.62 323 PHE A CA 1
ATOM 2544 C C . PHE A 1 323 ? 5.422 -1.835 12.414 1 83.62 323 PHE A C 1
ATOM 2546 O O . PHE A 1 323 ? 6 -1.72 13.492 1 83.62 323 PHE A O 1
ATOM 2553 N N . TRP A 1 324 ? 5.254 -0.894 11.609 1 81.94 324 TRP A N 1
ATOM 2554 C CA . TRP A 1 324 ? 5.801 0.429 11.898 1 81.94 324 TRP A CA 1
ATOM 2555 C C . TRP A 1 324 ? 5.109 1.05 13.109 1 81.94 324 TRP A C 1
ATOM 2557 O O . TRP A 1 324 ? 5.77 1.61 13.984 1 81.94 324 TRP A O 1
ATOM 2567 N N . LYS A 1 325 ? 3.852 1 13.086 1 81.94 325 LYS A N 1
ATOM 2568 C CA . LYS A 1 325 ? 3.074 1.573 14.18 1 81.94 325 LYS A CA 1
ATOM 2569 C C . LYS A 1 325 ? 3.428 0.91 15.508 1 81.94 325 LYS A C 1
ATOM 2571 O O . LYS A 1 325 ? 3.498 1.577 16.547 1 81.94 325 LYS A O 1
ATOM 2576 N N . ARG A 1 326 ? 3.637 -0.344 15.477 1 77.62 326 ARG A N 1
ATOM 2577 C CA . ARG A 1 326 ? 3.965 -1.078 16.688 1 77.62 326 ARG A CA 1
ATOM 2578 C C . ARG A 1 326 ? 5.316 -0.64 17.25 1 77.62 326 ARG A C 1
ATOM 2580 O O . ARG A 1 326 ? 5.512 -0.604 18.469 1 77.62 326 ARG A O 1
ATOM 2587 N N . GLY A 1 327 ? 6.176 -0.38 16.375 1 73.69 327 GLY A N 1
ATOM 2588 C CA . GLY A 1 327 ? 7.477 0.094 16.812 1 73.69 327 GLY A CA 1
ATOM 2589 C C . GLY A 1 327 ? 7.414 1.434 17.531 1 73.69 327 GLY A C 1
ATOM 2590 O O . GLY A 1 327 ? 8.297 1.76 18.328 1 73.69 327 GLY A O 1
ATOM 2591 N N . LEU A 1 328 ? 6.332 2.129 17.266 1 73.62 328 LEU A N 1
ATOM 2592 C CA . LEU A 1 328 ? 6.207 3.471 17.828 1 73.62 328 LEU A CA 1
ATOM 2593 C C . LEU A 1 328 ? 5.254 3.475 19.016 1 73.62 328 LEU A C 1
ATOM 2595 O O . LEU A 1 328 ? 5.246 4.422 19.812 1 73.62 328 LEU A O 1
ATOM 2599 N N . SER A 1 329 ? 4.461 2.422 19.016 1 71.12 329 SER A N 1
ATOM 2600 C CA . SER A 1 329 ? 3.473 2.355 20.078 1 71.12 329 SER A CA 1
ATOM 2601 C C . SER A 1 329 ? 4.062 1.739 21.344 1 71.12 329 SER A C 1
ATOM 2603 O O . SER A 1 329 ? 5.074 1.033 21.281 1 71.12 329 SER A O 1
ATOM 2605 N N . ARG A 1 330 ? 3.469 2.049 22.453 1 63.69 330 ARG A N 1
ATOM 2606 C CA . ARG A 1 330 ? 3.869 1.459 23.719 1 63.69 330 ARG A CA 1
ATOM 2607 C C . ARG A 1 330 ? 3.551 -0.032 23.766 1 63.69 330 ARG A C 1
ATOM 2609 O O . ARG A 1 330 ? 2.49 -0.457 23.297 1 63.69 330 ARG A O 1
ATOM 2616 N N . PRO A 1 331 ? 4.559 -0.783 24.125 1 61.53 331 PRO A N 1
ATOM 2617 C CA . PRO A 1 331 ? 4.289 -2.221 24.203 1 61.53 331 PRO A CA 1
ATOM 2618 C C . PRO A 1 331 ? 3.086 -2.553 25.078 1 61.53 331 PRO A C 1
ATOM 2620 O O . PRO A 1 331 ? 2.838 -1.869 26.078 1 61.53 331 PRO A O 1
ATOM 2623 N N . SER A 1 332 ? 2.18 -3.34 24.484 1 59.59 332 SER A N 1
ATOM 2624 C CA . SER A 1 332 ? 1.028 -3.781 25.266 1 59.59 332 SER A CA 1
ATOM 2625 C C . SER A 1 332 ? 1.464 -4.492 26.531 1 59.59 332 SER A C 1
ATOM 2627 O O . SER A 1 332 ? 2.492 -5.172 26.547 1 59.59 332 SER A O 1
ATOM 2629 N N . THR A 1 333 ? 0.836 -4.125 27.578 1 60.34 333 THR A N 1
ATOM 2630 C CA . THR A 1 333 ? 1.113 -4.656 28.906 1 60.34 333 THR A CA 1
ATOM 2631 C C . THR A 1 333 ? 0.753 -6.137 28.984 1 60.34 333 THR A C 1
ATOM 2633 O O . THR A 1 333 ? 1.262 -6.859 29.844 1 60.34 333 THR A O 1
ATOM 2636 N N . ASP A 1 334 ? -0.102 -6.594 28.047 1 62.78 334 ASP A N 1
ATOM 2637 C CA . ASP A 1 334 ? -0.504 -7.996 28.141 1 62.78 334 ASP A CA 1
ATOM 2638 C C . ASP A 1 334 ? 0.398 -8.883 27.281 1 62.78 334 ASP A C 1
ATOM 2640 O O . ASP A 1 334 ? 0.318 -8.859 26.062 1 62.78 334 ASP A O 1
ATOM 2644 N N . GLU A 1 335 ? 1.152 -9.555 27.891 1 59.5 335 GLU A N 1
ATOM 2645 C CA . GLU A 1 335 ? 2.199 -10.352 27.266 1 59.5 335 GLU A CA 1
ATOM 2646 C C . GLU A 1 335 ? 1.604 -11.445 26.391 1 59.5 335 GLU A C 1
ATOM 2648 O O . GLU A 1 335 ? 2.131 -11.742 25.312 1 59.5 335 GLU A O 1
ATOM 2653 N N . GLN A 1 336 ? 0.601 -12.117 26.938 1 54.66 336 GLN A N 1
ATOM 2654 C CA . GLN A 1 336 ? 0.031 -13.234 26.188 1 54.66 336 GLN A CA 1
ATOM 2655 C C . GLN A 1 336 ? -0.589 -12.758 24.875 1 54.66 336 GLN A C 1
ATOM 2657 O O . GLN A 1 336 ? -0.402 -13.391 23.844 1 54.66 336 GLN A O 1
ATOM 2662 N N . ASP A 1 337 ? -1.32 -11.836 24.969 1 61.28 337 ASP A N 1
ATOM 2663 C CA . ASP A 1 337 ? -1.952 -11.273 23.781 1 61.28 337 ASP A CA 1
ATOM 2664 C C . ASP A 1 337 ? -0.905 -10.773 22.781 1 61.28 337 ASP A C 1
ATOM 2666 O O . ASP A 1 337 ? -1.083 -10.898 21.578 1 61.28 337 ASP A O 1
ATOM 2670 N N . SER A 1 338 ? 0.022 -10.547 23.484 1 70.62 338 SER A N 1
ATOM 2671 C CA . SER A 1 338 ? 1.115 -10.062 22.641 1 70.62 338 SER A CA 1
ATOM 2672 C C . SER A 1 338 ? 1.8 -11.211 21.906 1 70.62 338 SER A C 1
ATOM 2674 O O . SER A 1 338 ? 2.148 -11.078 20.734 1 70.62 338 SER A O 1
ATOM 2676 N N . ARG A 1 339 ? 1.778 -12.375 22.641 1 72.06 339 ARG A N 1
ATOM 2677 C CA . ARG A 1 339 ? 2.439 -13.508 22 1 72.06 339 ARG A CA 1
ATOM 2678 C C . ARG A 1 339 ? 1.603 -14.047 20.844 1 72.06 339 ARG A C 1
ATOM 2680 O O . ARG A 1 339 ? 2.129 -14.328 19.766 1 72.06 339 ARG A O 1
ATOM 2687 N N . LYS A 1 340 ? 0.386 -14.289 21.062 1 76.38 340 LYS A N 1
ATOM 2688 C CA . LYS A 1 340 ? -0.521 -14.766 20.031 1 76.38 340 LYS A CA 1
ATOM 2689 C C . LYS A 1 340 ? -0.517 -13.836 18.828 1 76.38 340 LYS A C 1
ATOM 2691 O O . LYS A 1 340 ? -0.503 -14.289 17.672 1 76.38 340 LYS A O 1
ATOM 2696 N N . SER A 1 341 ? -0.499 -12.672 19.156 1 79.94 341 SER A N 1
ATOM 2697 C CA . SER A 1 341 ? -0.497 -11.68 18.094 1 79.94 341 SER A CA 1
ATOM 2698 C C . SER A 1 341 ? 0.8 -11.727 17.297 1 79.94 341 SER A C 1
ATOM 2700 O O . SER A 1 341 ? 0.787 -11.57 16.078 1 79.94 341 SER A O 1
ATOM 2702 N N . ARG A 1 342 ? 1.806 -12.016 18 1 79.56 342 ARG A N 1
ATOM 2703 C CA . ARG A 1 342 ? 3.102 -12.078 17.328 1 79.56 342 ARG A CA 1
ATOM 2704 C C . ARG A 1 342 ? 3.188 -13.297 16.422 1 79.56 342 ARG A C 1
ATOM 2706 O O . ARG A 1 342 ? 3.738 -13.227 15.32 1 79.56 342 ARG A O 1
ATOM 2713 N N . GLN A 1 343 ? 2.652 -14.359 16.859 1 83.44 343 GLN A N 1
ATOM 2714 C CA . GLN A 1 343 ? 2.645 -15.578 16.047 1 83.44 343 GLN A CA 1
ATOM 2715 C C . GLN A 1 343 ? 1.804 -15.398 14.789 1 83.44 343 GLN A C 1
ATOM 2717 O O . GLN A 1 343 ? 2.199 -15.836 13.711 1 83.44 343 GLN A O 1
ATOM 2722 N N . LEU A 1 344 ? 0.717 -14.852 14.992 1 88.81 344 LEU A N 1
ATOM 2723 C CA . LEU A 1 344 ? -0.151 -14.594 13.844 1 88.81 344 LEU A CA 1
ATOM 2724 C C . LEU A 1 344 ? 0.51 -13.633 12.867 1 88.81 344 LEU A C 1
ATOM 2726 O O . LEU A 1 344 ? 0.376 -13.789 11.648 1 88.81 344 LEU A O 1
ATOM 2730 N N . GLU A 1 345 ? 1.21 -12.664 13.391 1 88.06 345 GLU A N 1
ATOM 2731 C CA . GLU A 1 345 ? 1.914 -11.703 12.547 1 88.06 345 GLU A CA 1
ATOM 2732 C C . GLU A 1 345 ? 2.959 -12.391 11.672 1 88.06 345 GLU A C 1
ATOM 2734 O O . GLU A 1 345 ? 3.121 -12.039 10.5 1 88.06 345 GLU A O 1
ATOM 2739 N N . GLN A 1 346 ? 3.611 -13.312 12.242 1 86 346 GLN A N 1
ATOM 2740 C CA . GLN A 1 346 ? 4.629 -14.039 11.484 1 86 346 GLN A CA 1
ATOM 2741 C C . GLN A 1 346 ? 3.998 -14.852 10.359 1 86 346 GLN A C 1
ATOM 2743 O O . GLN A 1 346 ? 4.508 -14.859 9.234 1 86 346 GLN A O 1
ATOM 2748 N N . ARG A 1 347 ? 2.947 -15.484 10.656 1 91.81 347 ARG A N 1
ATOM 2749 C CA . ARG A 1 347 ? 2.26 -16.281 9.641 1 91.81 347 ARG A CA 1
ATOM 2750 C C . ARG A 1 347 ? 1.734 -15.391 8.516 1 91.81 347 ARG A C 1
ATOM 2752 O O . ARG A 1 347 ? 1.845 -15.75 7.336 1 91.81 347 ARG A O 1
ATOM 2759 N N . LEU A 1 348 ? 1.198 -14.289 8.945 1 94.12 348 LEU A N 1
ATOM 2760 C CA . LEU A 1 348 ? 0.67 -13.367 7.949 1 94.12 348 LEU A CA 1
ATOM 2761 C C . LEU A 1 348 ? 1.794 -12.781 7.102 1 94.12 348 LEU A C 1
ATOM 2763 O O . LEU A 1 348 ? 1.633 -12.594 5.891 1 94.12 348 LEU A O 1
ATOM 2767 N N . TYR A 1 349 ? 2.92 -12.5 7.742 1 92.88 349 TYR A N 1
ATOM 2768 C CA . TYR A 1 349 ? 4.062 -11.977 6.996 1 92.88 349 TYR A CA 1
ATOM 2769 C C . TYR A 1 349 ? 4.473 -12.938 5.887 1 92.88 349 TYR A C 1
ATOM 2771 O O . TYR A 1 349 ? 4.562 -12.547 4.723 1 92.88 349 TYR A O 1
ATOM 2779 N N . TRP A 1 350 ? 4.617 -14.117 6.176 1 92.38 350 TRP A N 1
ATOM 2780 C CA . TRP A 1 350 ? 5.129 -15.094 5.219 1 92.38 350 TRP A CA 1
ATOM 2781 C C . TRP A 1 350 ? 4.086 -15.406 4.152 1 92.38 350 TRP A C 1
ATOM 2783 O O . TRP A 1 350 ? 4.418 -15.523 2.969 1 92.38 350 TRP A O 1
ATOM 2793 N N . SER A 1 351 ? 2.871 -15.602 4.566 1 96.31 351 SER A N 1
ATOM 2794 C CA . SER A 1 351 ? 1.823 -15.906 3.596 1 96.31 351 SER A CA 1
ATOM 2795 C C . SER A 1 351 ? 1.651 -14.773 2.592 1 96.31 351 SER A C 1
ATOM 2797 O O . SER A 1 351 ? 1.521 -15.016 1.391 1 96.31 351 SER A O 1
ATOM 2799 N N . CYS A 1 352 ? 1.619 -13.539 3.107 1 96.31 352 CYS A N 1
ATOM 2800 C CA . CYS A 1 352 ? 1.467 -12.391 2.229 1 96.31 352 CYS A CA 1
ATOM 2801 C C . CYS A 1 352 ? 2.686 -12.219 1.329 1 96.31 352 CYS A C 1
ATOM 2803 O O . CYS A 1 352 ? 2.549 -12.031 0.12 1 96.31 352 CYS A O 1
ATOM 2805 N N . MET A 1 353 ? 3.867 -12.336 1.906 1 92.56 353 MET A N 1
ATOM 2806 C CA . MET A 1 353 ? 5.109 -12.172 1.155 1 92.56 353 MET A CA 1
ATOM 2807 C C . MET A 1 353 ? 5.234 -13.242 0.072 1 92.56 353 MET A C 1
ATOM 2809 O O . MET A 1 353 ? 5.531 -12.93 -1.082 1 92.56 353 MET A O 1
ATOM 2813 N N . LYS A 1 354 ? 4.984 -14.445 0.444 1 94.5 354 LYS A N 1
ATOM 2814 C CA . LYS A 1 354 ? 5.094 -15.555 -0.498 1 94.5 354 LYS A CA 1
ATOM 2815 C C . LYS A 1 354 ? 4.113 -15.391 -1.656 1 94.5 354 LYS A C 1
ATOM 2817 O O . LYS A 1 354 ? 4.477 -15.586 -2.818 1 94.5 354 LYS A O 1
ATOM 2822 N N . SER A 1 355 ? 2.891 -15.078 -1.333 1 97.5 355 SER A N 1
ATOM 2823 C CA . SER A 1 355 ? 1.854 -14.977 -2.355 1 97.5 355 SER A CA 1
ATOM 2824 C C . SER A 1 355 ? 2.121 -13.805 -3.299 1 97.5 355 SER A C 1
ATOM 2826 O O . SER A 1 355 ? 1.929 -13.922 -4.512 1 97.5 355 SER A O 1
ATOM 2828 N N . GLU A 1 356 ? 2.535 -12.68 -2.758 1 96.06 356 GLU A N 1
ATOM 2829 C CA . GLU A 1 356 ? 2.891 -11.555 -3.615 1 96.06 356 GLU A CA 1
ATOM 2830 C C . GLU A 1 356 ? 4.062 -11.898 -4.527 1 96.06 356 GLU A C 1
ATOM 2832 O O . GLU A 1 356 ? 4.039 -11.594 -5.723 1 96.06 356 GLU A O 1
ATOM 2837 N N . PHE A 1 357 ? 5.023 -12.539 -3.971 1 94.12 357 PHE A N 1
ATOM 2838 C CA . PHE A 1 357 ? 6.23 -12.852 -4.727 1 94.12 357 PHE A CA 1
ATOM 2839 C C . PHE A 1 357 ? 5.934 -13.867 -5.82 1 94.12 357 PHE A C 1
ATOM 2841 O O . PHE A 1 357 ? 6.473 -13.773 -6.926 1 94.12 357 PHE A O 1
ATOM 2848 N N . GLU A 1 358 ? 5.156 -14.852 -5.48 1 96.56 358 GLU A N 1
ATOM 2849 C CA . GLU A 1 358 ? 4.812 -15.859 -6.477 1 96.56 358 GLU A CA 1
ATOM 2850 C C . GLU A 1 358 ? 4.16 -15.227 -7.699 1 96.56 358 GLU A C 1
ATOM 2852 O O . GLU A 1 358 ? 4.453 -15.609 -8.836 1 96.56 358 GLU A O 1
ATOM 2857 N N . LEU A 1 359 ? 3.338 -14.297 -7.477 1 97.19 359 LEU A N 1
ATOM 2858 C CA . LEU A 1 359 ? 2.709 -13.609 -8.602 1 97.19 359 LEU A CA 1
ATOM 2859 C C . LEU A 1 359 ? 3.729 -12.773 -9.367 1 97.19 359 LEU A C 1
ATOM 2861 O O . LEU A 1 359 ? 3.662 -12.68 -10.594 1 97.19 359 LEU A O 1
ATOM 2865 N N . ARG A 1 360 ? 4.676 -12.203 -8.68 1 95.19 360 ARG A N 1
ATOM 2866 C CA . ARG A 1 360 ? 5.707 -11.383 -9.305 1 95.19 360 ARG A CA 1
ATOM 2867 C C . ARG A 1 360 ? 6.656 -12.242 -10.133 1 95.19 360 ARG A C 1
ATOM 2869 O O . ARG A 1 360 ? 7.363 -11.734 -11.008 1 95.19 360 ARG A O 1
ATOM 2876 N N . CYS A 1 361 ? 6.699 -13.539 -9.844 1 96.06 361 CYS A N 1
ATOM 2877 C CA . CYS A 1 361 ? 7.492 -14.453 -10.656 1 96.06 361 CYS A CA 1
ATOM 2878 C C . CYS A 1 361 ? 6.871 -14.633 -12.039 1 96.06 361 CYS A C 1
ATOM 2880 O O . CYS A 1 361 ? 7.559 -15 -12.992 1 96.06 361 CYS A O 1
ATOM 2882 N N . GLU A 1 362 ? 5.562 -14.367 -12.117 1 97 362 GLU A N 1
ATOM 2883 C CA . GLU A 1 362 ? 4.84 -14.648 -13.352 1 97 362 GLU A CA 1
ATOM 2884 C C . GLU A 1 362 ? 4.434 -13.352 -14.055 1 97 362 GLU A C 1
ATOM 2886 O O . GLU A 1 362 ? 4.246 -13.336 -15.273 1 97 362 GLU A O 1
ATOM 2891 N N . ILE A 1 363 ? 4.199 -12.344 -13.312 1 95.38 363 ILE A N 1
ATOM 2892 C CA . ILE A 1 363 ? 3.785 -11.039 -13.836 1 95.38 363 ILE A CA 1
ATOM 2893 C C . ILE A 1 363 ? 4.789 -9.969 -13.406 1 95.38 363 ILE A C 1
ATOM 2895 O O . ILE A 1 363 ? 5.227 -9.945 -12.258 1 95.38 363 ILE A O 1
ATOM 2899 N N . PRO A 1 364 ? 5.199 -9.117 -14.352 1 92.12 364 PRO A N 1
ATOM 2900 C CA . PRO A 1 364 ? 6.188 -8.094 -14.008 1 92.12 364 PRO A CA 1
ATOM 2901 C C . PRO A 1 364 ? 5.598 -6.98 -13.141 1 92.12 364 PRO A C 1
ATOM 2903 O O . PRO A 1 364 ? 5.512 -5.832 -13.586 1 92.12 364 PRO A O 1
ATOM 2906 N N . LEU A 1 365 ? 5.348 -7.258 -11.953 1 91.88 365 LEU A N 1
ATOM 2907 C CA . LEU A 1 365 ? 4.707 -6.348 -11.016 1 91.88 365 LEU A CA 1
ATOM 2908 C C . LEU A 1 365 ? 5.711 -5.812 -10 1 91.88 365 LEU A C 1
ATOM 2910 O O . LEU A 1 365 ? 6.758 -6.422 -9.781 1 91.88 365 LEU A O 1
ATOM 2914 N N . PRO A 1 366 ? 5.391 -4.629 -9.461 1 86.81 366 PRO A N 1
ATOM 2915 C CA . PRO A 1 366 ? 6.27 -4.102 -8.414 1 86.81 366 PRO A CA 1
ATOM 2916 C C . PRO A 1 366 ? 6.074 -4.809 -7.074 1 86.81 366 PRO A C 1
ATOM 2918 O O . PRO A 1 366 ? 5.043 -5.445 -6.852 1 86.81 366 PRO A O 1
ATOM 2921 N N . SER A 1 367 ? 7.098 -4.66 -6.277 1 88.06 367 SER A N 1
ATOM 2922 C CA . SER A 1 367 ? 7.047 -5.223 -4.93 1 88.06 367 SER A CA 1
ATOM 2923 C C . SER A 1 367 ? 6.477 -4.215 -3.934 1 88.06 367 SER A C 1
ATOM 2925 O O . SER A 1 367 ? 6.598 -3.004 -4.129 1 88.06 367 SER A O 1
ATOM 2927 N N . SER A 1 368 ? 5.785 -4.664 -2.932 1 88.25 368 SER A N 1
ATOM 2928 C CA . SER A 1 368 ? 5.336 -3.811 -1.838 1 88.25 368 SER A CA 1
ATOM 2929 C C . SER A 1 368 ? 6.512 -3.357 -0.975 1 88.25 368 SER A C 1
ATOM 2931 O O . SER A 1 368 ? 6.406 -2.367 -0.249 1 88.25 368 SER A O 1
ATOM 2933 N N . GLY A 1 369 ? 7.574 -4.082 -1.012 1 81.75 369 GLY A N 1
ATOM 2934 C CA . GLY A 1 369 ? 8.727 -3.799 -0.173 1 81.75 369 GLY A CA 1
ATOM 2935 C C . GLY A 1 369 ? 8.688 -4.512 1.164 1 81.75 369 GLY A C 1
ATOM 2936 O O . GLY A 1 369 ? 9.523 -4.262 2.035 1 81.75 369 GLY A O 1
ATOM 2937 N N . ILE A 1 370 ? 7.797 -5.441 1.361 1 86.5 370 ILE A N 1
ATOM 2938 C CA . ILE A 1 370 ? 7.578 -6.117 2.635 1 86.5 370 ILE A CA 1
ATOM 2939 C C . ILE A 1 370 ? 8.828 -6.906 3.021 1 86.5 370 ILE A C 1
ATOM 2941 O O . ILE A 1 370 ? 9.102 -7.102 4.207 1 86.5 370 ILE A O 1
ATOM 2945 N N . SER A 1 371 ? 9.609 -7.316 2.098 1 76.94 371 SER A N 1
ATOM 2946 C CA . SER A 1 371 ? 10.781 -8.141 2.363 1 76.94 371 SER A CA 1
ATOM 2947 C C . SER A 1 371 ? 11.859 -7.344 3.1 1 76.94 371 SER A C 1
ATOM 2949 O O . SER A 1 371 ? 12.781 -7.926 3.674 1 76.94 371 SER A O 1
ATOM 2951 N N . ARG A 1 372 ? 11.695 -6.062 3.09 1 68.75 372 ARG A N 1
ATOM 2952 C CA . ARG A 1 372 ? 12.68 -5.211 3.744 1 68.75 372 ARG A CA 1
ATOM 2953 C C . ARG A 1 372 ? 12.531 -5.266 5.262 1 68.75 372 ARG A C 1
ATOM 2955 O O . ARG A 1 372 ? 13.445 -4.875 5.992 1 68.75 372 ARG A O 1
ATOM 2962 N N . PHE A 1 373 ? 11.43 -5.812 5.637 1 65.81 373 PHE A N 1
ATOM 2963 C CA . PHE A 1 373 ? 11.203 -5.895 7.074 1 65.81 373 PHE A CA 1
ATOM 2964 C C . PHE A 1 373 ? 11.844 -7.145 7.656 1 65.81 373 PHE A C 1
ATOM 2966 O O . PHE A 1 373 ? 11.953 -8.164 6.977 1 65.81 373 PHE A O 1
ATOM 2973 N N . ASP A 1 374 ? 12.469 -7.023 8.758 1 59.78 374 ASP A N 1
ATOM 2974 C CA . ASP A 1 374 ? 13.367 -7.957 9.43 1 59.78 374 ASP A CA 1
ATOM 2975 C C . ASP A 1 374 ? 12.617 -9.203 9.891 1 59.78 374 ASP A C 1
ATOM 2977 O O . ASP A 1 374 ? 13.148 -9.992 10.68 1 59.78 374 ASP A O 1
ATOM 2981 N N . LEU A 1 375 ? 11.453 -9.414 9.531 1 58.31 375 LEU A N 1
ATOM 2982 C CA . LEU A 1 375 ? 10.844 -10.625 10.062 1 58.31 375 LEU A CA 1
ATOM 2983 C C . LEU A 1 375 ? 11.172 -11.828 9.188 1 58.31 375 LEU A C 1
ATOM 2985 O O . LEU A 1 375 ? 10.719 -12.945 9.461 1 58.31 375 LEU A O 1
ATOM 2989 N N . SER A 1 376 ? 11.977 -11.523 8.281 1 55.59 376 SER A N 1
ATOM 2990 C CA . SER A 1 376 ? 12.234 -12.562 7.293 1 55.59 376 SER A CA 1
ATOM 2991 C C . SER A 1 376 ? 13.117 -13.672 7.871 1 55.59 376 SER A C 1
ATOM 2993 O O . SER A 1 376 ? 13.086 -14.805 7.395 1 55.59 376 SER A O 1
ATOM 2995 N N . ASP A 1 377 ? 13.625 -13.242 8.906 1 55.38 377 ASP A N 1
ATOM 2996 C CA . ASP A 1 377 ? 14.594 -14.219 9.391 1 55.38 377 ASP A CA 1
ATOM 2997 C C . ASP A 1 377 ? 13.961 -15.156 10.406 1 55.38 377 ASP A C 1
ATOM 2999 O O . ASP A 1 377 ? 14.609 -16.094 10.883 1 55.38 377 ASP A O 1
ATOM 3003 N N . VAL A 1 378 ? 12.68 -14.891 10.508 1 62.78 378 VAL A N 1
ATOM 3004 C CA . VAL A 1 378 ? 12.078 -15.734 11.531 1 62.78 378 VAL A CA 1
ATOM 3005 C C . VAL A 1 378 ? 10.945 -16.547 10.93 1 62.78 378 VAL A C 1
ATOM 3007 O O . VAL A 1 378 ? 10 -15.992 10.359 1 62.78 378 VAL A O 1
ATOM 3010 N N . LEU A 1 379 ? 11.055 -17.844 10.977 1 71.25 379 LEU A N 1
ATOM 3011 C CA . LEU A 1 379 ? 9.961 -18.703 10.547 1 71.25 379 LEU A CA 1
ATOM 3012 C C . LEU A 1 379 ? 8.789 -18.625 11.516 1 71.25 379 LEU A C 1
ATOM 3014 O O . LEU A 1 379 ? 8.977 -18.422 12.711 1 71.25 379 LEU A O 1
ATOM 3018 N N . PRO A 1 380 ? 7.641 -18.766 10.977 1 74.06 380 PRO A N 1
ATOM 3019 C CA . PRO A 1 380 ? 6.48 -18.703 11.867 1 74.06 380 PRO A CA 1
ATOM 3020 C C . PRO A 1 380 ? 6.422 -19.891 12.836 1 74.06 380 PRO A C 1
ATOM 3022 O O . PRO A 1 380 ? 6.863 -20.984 12.5 1 74.06 380 PRO A O 1
ATOM 3025 N N . SER A 1 381 ? 5.988 -19.578 14.039 1 68.69 381 SER A N 1
ATOM 3026 C CA . SER A 1 381 ? 5.785 -20.625 15.047 1 68.69 381 SER A CA 1
ATOM 3027 C C . SER A 1 381 ? 4.344 -21.109 15.047 1 68.69 381 SER A C 1
ATOM 3029 O O . SER A 1 381 ? 3.414 -20.328 14.852 1 68.69 381 SER A O 1
ATOM 3031 N N . PRO A 1 382 ? 4.184 -22.453 15.07 1 63.53 382 PRO A N 1
ATOM 3032 C CA . PRO A 1 382 ? 2.811 -22.969 15.117 1 63.53 382 PRO A CA 1
ATOM 3033 C C . PRO A 1 382 ? 2.055 -22.531 16.375 1 63.53 382 PRO A C 1
ATOM 3035 O O . PRO A 1 382 ? 2.676 -22.141 17.359 1 63.53 382 PRO A O 1
ATOM 3038 N N . PRO A 1 383 ? 0.721 -22.531 16.219 1 59.06 383 PRO A N 1
ATOM 3039 C CA . PRO A 1 383 ? -0.048 -22.203 17.422 1 59.06 383 PRO A CA 1
ATOM 3040 C C . PRO A 1 383 ? 0.224 -23.156 18.578 1 59.06 383 PRO A C 1
ATOM 3042 O O . PRO A 1 383 ? 0.518 -24.328 18.359 1 59.06 383 PRO A O 1
ATOM 3045 N N . THR A 1 384 ? 0.239 -22.547 19.734 1 53.47 384 THR A N 1
ATOM 3046 C CA . THR A 1 384 ? 0.571 -23.281 20.953 1 53.47 384 THR A CA 1
ATOM 3047 C C . THR A 1 384 ? -0.316 -24.516 21.109 1 53.47 384 THR A C 1
ATOM 3049 O O . THR A 1 384 ? 0.121 -25.531 21.656 1 53.47 384 THR A O 1
ATOM 3052 N N . GLU A 1 385 ? -1.519 -24.391 20.562 1 52.66 385 GLU A N 1
ATOM 3053 C CA . GLU A 1 385 ? -2.465 -25.5 20.719 1 52.66 385 GLU A CA 1
ATOM 3054 C C . GLU A 1 385 ? -1.988 -26.734 19.969 1 52.66 385 GLU A C 1
ATOM 3056 O O . GLU A 1 385 ? -2.299 -27.859 20.359 1 52.66 385 GLU A O 1
ATOM 3061 N N . LEU A 1 386 ? -1.414 -26.453 18.891 1 52.5 386 LEU A N 1
ATOM 3062 C CA . LEU A 1 386 ? -0.885 -27.562 18.109 1 52.5 386 LEU A CA 1
ATOM 3063 C C . LEU A 1 386 ? 0.293 -28.219 18.828 1 52.5 386 LEU A C 1
ATOM 3065 O O . LEU A 1 386 ? 0.605 -29.391 18.578 1 52.5 386 LEU A O 1
ATOM 3069 N N . LEU A 1 387 ? 0.818 -27.297 19.688 1 46.09 387 LEU A N 1
ATOM 3070 C CA . LEU A 1 387 ? 2.006 -27.75 20.406 1 46.09 387 LEU A CA 1
ATOM 3071 C C . LEU A 1 387 ? 1.624 -28.484 21.688 1 46.09 387 LEU A C 1
ATOM 3073 O O . LEU A 1 387 ? 2.439 -29.219 22.25 1 46.09 387 LEU A O 1
ATOM 3077 N N . SER A 1 388 ? 0.394 -28.109 22.234 1 45.84 388 SER A N 1
ATOM 3078 C CA . SER A 1 388 ? -0.059 -28.75 23.469 1 45.84 388 SER A CA 1
ATOM 3079 C C . SER A 1 388 ? -0.757 -30.062 23.188 1 45.84 388 SER A C 1
ATOM 3081 O O . SER A 1 388 ? -1.379 -30.25 22.141 1 45.84 388 SER A O 1
ATOM 3083 N N . PRO A 1 389 ? -0.346 -31.078 23.906 1 41.94 389 PRO A N 1
ATOM 3084 C CA . PRO A 1 389 ? -1.119 -32.312 23.766 1 41.94 389 PRO A CA 1
ATOM 3085 C C . PRO A 1 389 ? -2.627 -32.062 23.781 1 41.94 389 PRO A C 1
ATOM 3087 O O . PRO A 1 389 ? -3.092 -31.078 24.359 1 41.94 389 PRO A O 1
ATOM 3090 N N . PRO A 1 390 ? -3.396 -32.625 22.828 1 40.31 390 PRO A N 1
ATOM 3091 C CA . PRO A 1 390 ? -4.848 -32.469 22.828 1 40.31 390 PRO A CA 1
ATOM 3092 C C . PRO A 1 390 ? -5.441 -32.375 24.234 1 40.31 390 PRO A C 1
ATOM 3094 O O . PRO A 1 390 ? -5.211 -33.25 25.047 1 40.31 390 PRO A O 1
ATOM 3097 N N . SER A 1 391 ? -5.48 -31.359 24.922 1 37.84 391 SER A N 1
ATOM 3098 C CA . SER A 1 391 ? -6.258 -31.359 26.156 1 37.84 391 SER A CA 1
ATOM 3099 C C . SER A 1 391 ? -7.586 -32.094 25.969 1 37.84 391 SER A C 1
ATOM 3101 O O . SER A 1 391 ? -8.188 -32.031 24.891 1 37.84 391 SER A O 1
ATOM 3103 N N . GLN A 1 392 ? -7.895 -33.125 26.781 1 36.78 392 GLN A N 1
ATOM 3104 C CA . GLN A 1 392 ? -9.117 -33.938 26.891 1 36.78 392 GLN A CA 1
ATOM 3105 C C . GLN A 1 392 ? -10.352 -33.062 26.672 1 36.78 392 GLN A C 1
ATOM 3107 O O . GLN A 1 392 ? -11.438 -33.594 26.375 1 36.78 392 GLN A O 1
ATOM 3112 N N . ASP A 1 393 ? -10.461 -31.984 27.344 1 36.88 393 ASP A N 1
ATOM 3113 C CA . ASP A 1 393 ? -11.742 -31.297 27.5 1 36.88 393 ASP A CA 1
ATOM 3114 C C . ASP A 1 393 ? -12.148 -30.594 26.203 1 36.88 393 ASP A C 1
ATOM 3116 O O . ASP A 1 393 ? -12.758 -29.516 26.25 1 36.88 393 ASP A O 1
ATOM 3120 N N . HIS A 1 394 ? -11.359 -30.703 25.156 1 37.91 394 HIS A N 1
ATOM 3121 C CA . HIS A 1 394 ? -11.93 -30.062 23.984 1 37.91 394 HIS A CA 1
ATOM 3122 C C . HIS A 1 394 ? -13.344 -30.562 23.719 1 37.91 394 HIS A C 1
ATOM 3124 O O . HIS A 1 394 ? -13.578 -31.781 23.641 1 37.91 394 HIS A O 1
ATOM 3130 N N . GLY A 1 395 ? -14.32 -30.016 24.188 1 36.38 395 GLY A N 1
ATOM 3131 C CA . GLY A 1 395 ? -15.648 -30.422 23.766 1 36.38 395 GLY A CA 1
ATOM 3132 C C . GLY A 1 395 ? -15.672 -31.062 22.406 1 36.38 395 GLY A C 1
ATOM 3133 O O . GLY A 1 395 ? -14.672 -31.047 21.672 1 36.38 395 GLY A O 1
ATOM 3134 N N . PRO A 1 396 ? -16.672 -31.938 22.078 1 35.25 396 PRO A N 1
ATOM 3135 C CA . PRO A 1 396 ? -16.797 -32.625 20.781 1 35.25 396 PRO A CA 1
ATOM 3136 C C . PRO A 1 396 ? -16.359 -31.75 19.609 1 35.25 396 PRO A C 1
ATOM 3138 O O . PRO A 1 396 ? -17 -30.75 19.312 1 35.25 396 PRO A O 1
ATOM 3141 N N . VAL A 1 397 ? -15.172 -31.453 19.547 1 39.88 397 VAL A N 1
ATOM 3142 C CA . VAL A 1 397 ? -14.812 -30.906 18.234 1 39.88 397 VAL A CA 1
ATOM 3143 C C . VAL A 1 397 ? -15.516 -31.703 17.141 1 39.88 397 VAL A C 1
ATOM 3145 O O . VAL A 1 397 ? -15.484 -32.938 17.141 1 39.88 397 VAL A O 1
ATOM 3148 N N . SER A 1 398 ? -16.547 -31.344 16.578 1 40.25 398 SER A N 1
ATOM 3149 C CA . SER A 1 398 ? -17.188 -32.062 15.477 1 40.25 398 SER A CA 1
ATOM 3150 C C . SER A 1 398 ? -16.156 -32.781 14.602 1 40.25 398 SER A C 1
ATOM 3152 O O . SER A 1 398 ? -15.062 -32.25 14.375 1 40.25 398 SER A O 1
ATOM 3154 N N . PRO A 1 399 ? -16.094 -34.156 14.508 1 43.31 399 PRO A N 1
ATOM 3155 C CA . PRO A 1 399 ? -15.297 -35 13.594 1 43.31 399 PRO A CA 1
ATOM 3156 C C . PRO A 1 399 ? -14.883 -34.25 12.328 1 43.31 399 PRO A C 1
ATOM 3158 O O . PRO A 1 399 ? -13.938 -34.625 11.648 1 43.31 399 PRO A O 1
ATOM 3161 N N . VAL A 1 400 ? -15.672 -33.406 11.945 1 42.81 400 VAL A N 1
ATOM 3162 C CA . VAL A 1 400 ? -15.508 -32.812 10.633 1 42.81 400 VAL A CA 1
ATOM 3163 C C . VAL A 1 400 ? -14.195 -32.031 10.586 1 42.81 400 VAL A C 1
ATOM 3165 O O . VAL A 1 400 ? -13.664 -31.75 9.508 1 42.81 400 VAL A O 1
ATOM 3168 N N . MET A 1 401 ? -13.734 -31.578 11.758 1 46.16 401 MET A N 1
ATOM 3169 C CA . MET A 1 401 ? -12.594 -30.672 11.633 1 46.16 401 MET A CA 1
ATOM 3170 C C . MET A 1 401 ? -11.281 -31.406 11.898 1 46.16 401 MET A C 1
ATOM 3172 O O . MET A 1 401 ? -10.359 -30.844 12.492 1 46.16 401 MET A O 1
ATOM 3176 N N . ASN A 1 402 ? -11.18 -32.719 11.805 1 48.06 402 ASN A N 1
ATOM 3177 C CA . ASN A 1 402 ? -9.93 -33.469 11.891 1 48.06 402 ASN A CA 1
ATOM 3178 C C . ASN A 1 402 ? -8.891 -32.938 10.906 1 48.06 402 ASN A C 1
ATOM 3180 O O . ASN A 1 402 ? -8.852 -33.344 9.742 1 48.06 402 ASN A O 1
ATOM 3184 N N . HIS A 1 403 ? -8.508 -31.734 11.156 1 57.56 403 HIS A N 1
ATOM 3185 C CA . HIS A 1 403 ? -7.59 -31.016 10.281 1 57.56 403 HIS A CA 1
ATOM 3186 C C . HIS A 1 403 ? -6.148 -31.453 10.508 1 57.56 403 HIS A C 1
ATOM 3188 O O . HIS A 1 403 ? -5.707 -31.562 11.656 1 57.56 403 HIS A O 1
ATOM 3194 N N . ASP A 1 404 ? -5.621 -32.344 9.523 1 65.75 404 ASP A N 1
ATOM 3195 C CA . ASP A 1 404 ? -4.195 -32.656 9.547 1 65.75 404 ASP A CA 1
ATOM 3196 C C . ASP A 1 404 ? -3.367 -31.375 9.781 1 65.75 404 ASP A C 1
ATOM 3198 O O . ASP A 1 404 ? -2.77 -30.844 8.844 1 65.75 404 ASP A O 1
ATOM 3202 N N . GLU A 1 405 ? -3.4 -30.922 11.047 1 74.69 405 GLU A N 1
ATOM 3203 C CA . GLU A 1 405 ? -2.734 -29.672 11.391 1 74.69 405 GLU A CA 1
ATOM 3204 C C . GLU A 1 405 ? -1.218 -29.812 11.289 1 74.69 405 GLU A C 1
ATOM 3206 O O . GLU A 1 405 ? -0.536 -28.875 10.844 1 74.69 405 GLU A O 1
ATOM 3211 N N . GLU A 1 406 ? -0.797 -30.969 11.578 1 75.81 406 GLU A N 1
ATOM 3212 C CA . GLU A 1 406 ? 0.647 -31.172 11.508 1 75.81 406 GLU A CA 1
ATOM 3213 C C . GLU A 1 406 ? 1.135 -31.172 10.062 1 75.81 406 GLU A C 1
ATOM 3215 O O . GLU A 1 406 ? 2.135 -30.516 9.742 1 75.81 406 GLU A O 1
ATOM 3220 N N . GLY A 1 407 ? 0.443 -31.938 9.273 1 82.5 407 GLY A N 1
ATOM 3221 C CA . GLY A 1 407 ? 0.786 -31.922 7.855 1 82.5 407 GLY A CA 1
ATOM 3222 C C . GLY A 1 407 ? 0.706 -30.547 7.227 1 82.5 407 GLY A C 1
ATOM 3223 O O . GLY A 1 407 ? 1.565 -30.172 6.426 1 82.5 407 GLY A O 1
ATOM 3224 N N . SER A 1 408 ? -0.292 -29.875 7.66 1 87.38 408 SER A N 1
ATOM 3225 C CA . SER A 1 408 ? -0.478 -28.516 7.176 1 87.38 408 SER A CA 1
ATOM 3226 C C . SER A 1 408 ? 0.706 -27.625 7.551 1 87.38 408 SER A C 1
ATOM 3228 O O . SER A 1 408 ? 1.212 -26.875 6.719 1 87.38 408 SER A O 1
ATOM 3230 N N . TRP A 1 409 ? 1.131 -27.75 8.711 1 84.25 409 TRP A N 1
ATOM 3231 C CA . TRP A 1 409 ? 2.227 -26.922 9.195 1 84.25 409 TRP A CA 1
ATOM 3232 C C . TRP A 1 409 ? 3.539 -27.297 8.523 1 84.25 409 TRP A C 1
ATOM 3234 O O . TRP A 1 409 ? 4.332 -26.438 8.148 1 84.25 409 TRP A O 1
ATOM 3244 N N . PHE A 1 410 ? 3.77 -28.609 8.383 1 84.06 410 PHE A N 1
ATOM 3245 C CA . PHE A 1 410 ? 4.969 -29.062 7.691 1 84.06 410 PHE A CA 1
ATOM 3246 C C . PHE A 1 410 ? 4.984 -28.547 6.254 1 84.06 410 PHE A C 1
ATOM 3248 O O . PHE A 1 410 ? 6.027 -28.109 5.762 1 84.06 410 PHE A O 1
ATOM 3255 N N . TYR A 1 411 ? 3.881 -28.625 5.68 1 91.94 411 TYR A N 1
ATOM 3256 C CA . TYR A 1 411 ? 3.771 -28.125 4.316 1 91.94 411 TYR A CA 1
ATOM 3257 C C . TYR A 1 411 ? 4.066 -26.625 4.258 1 91.94 411 TYR A C 1
ATOM 3259 O O . TYR A 1 411 ? 4.812 -26.172 3.389 1 91.94 411 TYR A O 1
ATOM 3267 N N . TYR A 1 412 ? 3.449 -25.953 5.195 1 91.5 412 TYR A N 1
ATOM 3268 C CA . TYR A 1 412 ? 3.594 -24.516 5.246 1 91.5 412 TYR A CA 1
ATOM 3269 C C . TYR A 1 412 ? 5.055 -24.109 5.426 1 91.5 412 TYR A C 1
ATOM 3271 O O . TYR A 1 412 ? 5.559 -23.234 4.715 1 91.5 412 TYR A O 1
ATOM 3279 N N . LEU A 1 413 ? 5.734 -24.688 6.285 1 87.19 413 LEU A N 1
ATOM 3280 C CA . LEU A 1 413 ? 7.141 -24.406 6.543 1 87.19 413 LEU A CA 1
ATOM 3281 C C . LEU A 1 413 ? 8 -24.812 5.348 1 87.19 413 LEU A C 1
ATOM 3283 O O . LEU A 1 413 ? 8.961 -24.109 5.004 1 87.19 413 LEU A O 1
ATOM 3287 N N . ALA A 1 414 ? 7.652 -25.938 4.777 1 90.25 414 ALA A N 1
ATOM 3288 C CA . ALA A 1 414 ? 8.383 -26.375 3.59 1 90.25 414 ALA A CA 1
ATOM 3289 C C . ALA A 1 414 ? 8.234 -25.359 2.453 1 90.25 414 ALA A C 1
ATOM 3291 O O . ALA A 1 414 ? 9.203 -25.078 1.739 1 90.25 414 ALA A O 1
ATOM 3292 N N . GLU A 1 415 ? 7.043 -24.828 2.324 1 94.06 415 GLU A N 1
ATOM 3293 C CA . GLU A 1 415 ? 6.793 -23.828 1.29 1 94.06 415 GLU A CA 1
ATOM 3294 C C . GLU A 1 415 ? 7.621 -22.562 1.528 1 94.06 415 GLU A C 1
ATOM 3296 O O . GLU A 1 415 ? 8.133 -21.969 0.582 1 94.06 415 GLU A O 1
ATOM 3301 N N . ILE A 1 416 ? 7.684 -22.141 2.725 1 89.56 416 ILE A N 1
ATOM 3302 C CA . ILE A 1 416 ? 8.461 -20.969 3.08 1 89.56 416 ILE A CA 1
ATOM 3303 C C . ILE A 1 416 ? 9.938 -21.203 2.783 1 89.56 416 ILE A C 1
ATOM 3305 O O . ILE A 1 416 ? 10.602 -20.375 2.162 1 89.56 416 ILE A O 1
ATOM 3309 N N . SER A 1 417 ? 10.422 -22.344 3.225 1 87.31 417 SER A N 1
ATOM 3310 C CA . SER A 1 417 ? 11.82 -22.688 2.984 1 87.31 417 SER A CA 1
ATOM 3311 C C . SER A 1 417 ? 12.117 -22.781 1.491 1 87.31 417 SER A C 1
ATOM 3313 O O . SER A 1 417 ? 13.172 -22.328 1.034 1 87.31 417 SER A O 1
ATOM 3315 N N . PHE A 1 418 ? 11.273 -23.406 0.813 1 92.75 418 PHE A N 1
ATOM 3316 C CA . PHE A 1 418 ? 11.422 -23.5 -0.634 1 92.75 418 PHE A CA 1
ATOM 3317 C C . PHE A 1 418 ? 11.516 -22.125 -1.262 1 92.75 418 PHE A C 1
ATOM 3319 O O . PHE A 1 418 ? 12.375 -21.875 -2.115 1 92.75 418 PHE A O 1
ATOM 3326 N N . ARG A 1 419 ? 10.594 -21.234 -0.844 1 91.19 419 ARG A N 1
ATOM 3327 C CA . ARG A 1 419 ? 10.562 -19.875 -1.396 1 91.19 419 ARG A CA 1
ATOM 3328 C C . ARG A 1 419 ? 11.883 -19.156 -1.146 1 91.19 419 ARG A C 1
ATOM 3330 O O . ARG A 1 419 ? 12.383 -18.453 -2.021 1 91.19 419 ARG A O 1
ATOM 3337 N N . ARG A 1 420 ? 12.398 -19.312 -0.09 1 85.62 420 ARG A N 1
ATOM 3338 C CA . ARG A 1 420 ? 13.664 -18.672 0.254 1 85.62 420 ARG A CA 1
ATOM 3339 C C . ARG A 1 420 ? 14.789 -19.172 -0.64 1 85.62 420 ARG A C 1
ATOM 3341 O O . ARG A 1 420 ? 15.578 -18.391 -1.162 1 85.62 420 ARG A O 1
ATOM 3348 N N . ILE A 1 421 ? 14.891 -20.5 -0.828 1 89.38 421 ILE A N 1
ATOM 3349 C CA . ILE A 1 421 ? 15.938 -21.078 -1.665 1 89.38 421 ILE A CA 1
ATOM 3350 C C . ILE A 1 421 ? 15.742 -20.625 -3.113 1 89.38 421 ILE A C 1
ATOM 3352 O O . ILE A 1 421 ? 16.703 -20.297 -3.799 1 89.38 421 ILE A O 1
ATOM 3356 N N . MET A 1 422 ? 14.492 -20.672 -3.494 1 93.88 422 MET A N 1
ATOM 3357 C CA . MET A 1 422 ? 14.203 -20.281 -4.871 1 93.88 422 MET A CA 1
ATOM 3358 C C . MET A 1 422 ? 14.562 -18.828 -5.117 1 93.88 422 MET A C 1
ATOM 3360 O O . MET A 1 422 ? 15.062 -18.469 -6.188 1 93.88 422 MET A O 1
ATOM 3364 N N . ASN A 1 423 ? 14.227 -17.984 -4.145 1 89.19 423 ASN A N 1
ATOM 3365 C CA . ASN A 1 423 ? 14.57 -16.562 -4.27 1 89.19 423 ASN A CA 1
ATOM 3366 C C . ASN A 1 423 ? 16.078 -16.359 -4.414 1 89.19 423 ASN A C 1
ATOM 3368 O O . ASN A 1 423 ? 16.516 -15.531 -5.207 1 89.19 423 ASN A O 1
ATOM 3372 N N . ARG A 1 424 ? 16.812 -17.062 -3.727 1 88.31 424 ARG A N 1
ATOM 3373 C CA . ARG A 1 424 ? 18.266 -16.984 -3.828 1 88.31 424 ARG A CA 1
ATOM 3374 C C . ARG A 1 424 ? 18.75 -17.469 -5.191 1 88.31 424 ARG A C 1
ATOM 3376 O O . ARG A 1 424 ? 19.656 -16.875 -5.777 1 88.31 424 ARG A O 1
ATOM 3383 N N . ALA A 1 425 ? 18.203 -18.516 -5.605 1 93.88 425 ALA A N 1
ATOM 3384 C CA . ALA A 1 425 ? 18.562 -19.031 -6.918 1 93.88 425 ALA A CA 1
ATOM 3385 C C . ALA A 1 425 ? 18.266 -18.016 -8.016 1 93.88 425 ALA A C 1
ATOM 3387 O O . ALA A 1 425 ? 19.078 -17.812 -8.914 1 93.88 425 ALA A O 1
ATOM 3388 N N . PHE A 1 426 ? 17.094 -17.375 -7.922 1 94.12 426 PHE A N 1
ATOM 3389 C CA . PHE A 1 426 ? 16.719 -16.359 -8.891 1 94.12 426 PHE A CA 1
ATOM 3390 C C . PHE A 1 426 ? 17.75 -15.234 -8.906 1 94.12 426 PHE A C 1
ATOM 3392 O O . PHE A 1 426 ? 18.188 -14.797 -9.969 1 94.12 426 PHE A O 1
ATOM 3399 N N . ALA A 1 427 ? 18.094 -14.82 -7.754 1 89.38 427 ALA A N 1
ATOM 3400 C CA . ALA A 1 427 ? 19.016 -13.695 -7.633 1 89.38 427 ALA A CA 1
ATOM 3401 C C . ALA A 1 427 ? 20.406 -14.078 -8.133 1 89.38 427 ALA A C 1
ATOM 3403 O O . ALA A 1 427 ? 21.062 -13.281 -8.805 1 89.38 427 ALA A O 1
ATOM 3404 N N . SER A 1 428 ? 20.859 -15.273 -7.852 1 90.38 428 SER A N 1
ATOM 3405 C CA . SER A 1 428 ? 22.219 -15.703 -8.117 1 90.38 428 SER A CA 1
ATOM 3406 C C . SER A 1 428 ? 22.406 -16.109 -9.578 1 90.38 428 SER A C 1
ATOM 3408 O O . SER A 1 428 ? 23.391 -15.75 -10.203 1 90.38 428 SER A O 1
ATOM 3410 N N . ILE A 1 429 ? 21.453 -16.812 -10.07 1 94.19 429 ILE A N 1
ATOM 3411 C CA . ILE A 1 429 ? 21.578 -17.359 -11.414 1 94.19 429 ILE A CA 1
ATOM 3412 C C . ILE A 1 429 ? 20.922 -16.422 -12.422 1 94.19 429 ILE A C 1
ATOM 3414 O O . ILE A 1 429 ? 21.406 -16.266 -13.547 1 94.19 429 ILE A O 1
ATOM 3418 N N . GLY A 1 430 ? 19.875 -15.789 -11.977 1 92.19 430 GLY A N 1
ATOM 3419 C CA . GLY A 1 430 ? 19.094 -15.008 -12.914 1 92.19 430 GLY A CA 1
ATOM 3420 C C . GLY A 1 430 ? 19.297 -13.516 -12.773 1 92.19 430 GLY A C 1
ATOM 3421 O O . GLY A 1 430 ? 18.781 -12.734 -13.57 1 92.19 430 GLY A O 1
ATOM 3422 N N . GLY A 1 431 ? 20.016 -13.07 -11.852 1 87.19 431 GLY A N 1
ATOM 3423 C CA . GLY A 1 431 ? 20.109 -11.656 -11.508 1 87.19 431 GLY A CA 1
ATOM 3424 C C . GLY A 1 431 ? 20.656 -10.797 -12.633 1 87.19 431 GLY A C 1
ATOM 3425 O O . GLY A 1 431 ? 20.234 -9.648 -12.789 1 87.19 431 GLY A O 1
ATOM 3426 N N . ASP A 1 432 ? 21.5 -11.367 -13.422 1 86.31 432 ASP A N 1
ATOM 3427 C CA . ASP A 1 432 ? 22.156 -10.586 -14.461 1 86.31 432 ASP A CA 1
ATOM 3428 C C . ASP A 1 432 ? 21.516 -10.844 -15.828 1 86.31 432 ASP A C 1
ATOM 3430 O O . ASP A 1 432 ? 22.062 -10.453 -16.859 1 86.31 432 ASP A O 1
ATOM 3434 N N . GLY A 1 433 ? 20.469 -11.547 -15.828 1 88.31 433 GLY A N 1
ATOM 3435 C CA . GLY A 1 433 ? 19.75 -11.789 -17.062 1 88.31 433 GLY A CA 1
ATOM 3436 C C . GLY A 1 433 ? 20.297 -12.961 -17.859 1 88.31 433 GLY A C 1
ATOM 3437 O O . GLY A 1 433 ? 21.312 -13.547 -17.484 1 88.31 433 GLY A O 1
ATOM 3438 N N . GLU A 1 434 ? 19.688 -13.289 -18.969 1 92.62 434 GLU A N 1
ATOM 3439 C CA . GLU A 1 434 ? 20.016 -14.453 -19.781 1 92.62 434 GLU A CA 1
ATOM 3440 C C . GLU A 1 434 ? 21.359 -14.258 -20.484 1 92.62 434 GLU A C 1
ATOM 3442 O O . GLU A 1 434 ? 22.047 -15.227 -20.797 1 92.62 434 GLU A O 1
ATOM 3447 N N . GLY A 1 435 ? 21.672 -13.008 -20.703 1 91.94 435 GLY A N 1
ATOM 3448 C CA . GLY A 1 435 ? 22.969 -12.742 -21.297 1 91.94 435 GLY A CA 1
ATOM 3449 C C . GLY A 1 435 ? 24.125 -13.328 -20.5 1 91.94 435 GLY A C 1
ATOM 3450 O O . GLY A 1 435 ? 25.109 -13.805 -21.062 1 91.94 435 GLY A O 1
ATOM 3451 N N . SER A 1 436 ? 23.938 -13.297 -19.25 1 92.81 436 SER A N 1
ATOM 3452 C CA . SER A 1 436 ? 24.969 -13.812 -18.359 1 92.81 436 SER A CA 1
ATOM 3453 C C . SER A 1 436 ? 25.078 -15.328 -18.453 1 92.81 436 SER A C 1
ATOM 3455 O O . SER A 1 436 ? 26.125 -15.906 -18.141 1 92.81 436 SER A O 1
ATOM 3457 N N . TRP A 1 437 ? 24.031 -16.031 -18.875 1 95.31 437 TRP A N 1
ATOM 3458 C CA . TRP A 1 437 ? 24.047 -17.484 -19.047 1 95.31 437 TRP A CA 1
ATOM 3459 C C . TRP A 1 437 ? 25 -17.891 -20.172 1 95.31 437 TRP A C 1
ATOM 3461 O O . TRP A 1 437 ? 25.516 -19.016 -20.172 1 95.31 437 TRP A O 1
ATOM 3471 N N . ILE A 1 438 ? 25.219 -16.969 -21.062 1 95.31 438 ILE A N 1
ATOM 3472 C CA . ILE A 1 438 ? 26.109 -17.203 -22.188 1 95.31 438 ILE A CA 1
ATOM 3473 C C . ILE A 1 438 ? 27.531 -16.781 -21.812 1 95.31 438 ILE A C 1
ATOM 3475 O O . ILE A 1 438 ? 28.484 -17.547 -22.016 1 95.31 438 ILE A O 1
ATOM 3479 N N . THR A 1 439 ? 27.703 -15.594 -21.188 1 94.56 439 THR A N 1
ATOM 3480 C CA . THR A 1 439 ? 29.016 -14.992 -20.969 1 94.56 439 THR A CA 1
ATOM 3481 C C . THR A 1 439 ? 29.703 -15.609 -19.734 1 94.56 439 THR A C 1
ATOM 3483 O O . THR A 1 439 ? 30.922 -15.664 -19.672 1 94.56 439 THR A O 1
ATOM 3486 N N . ASN A 1 440 ? 28.984 -16.062 -18.812 1 94.75 440 ASN A N 1
ATOM 3487 C CA . ASN A 1 440 ? 29.531 -16.562 -17.547 1 94.75 440 ASN A CA 1
ATOM 3488 C C . ASN A 1 440 ? 29.156 -18.016 -17.328 1 94.75 440 ASN A C 1
ATOM 3490 O O . ASN A 1 440 ? 28.656 -18.375 -16.25 1 94.75 440 ASN A O 1
ATOM 3494 N N . PHE A 1 441 ? 29.438 -18.859 -18.266 1 95.38 441 PHE A N 1
ATOM 3495 C CA . PHE A 1 441 ? 29.016 -20.25 -18.234 1 95.38 441 PHE A CA 1
ATOM 3496 C C . PHE A 1 441 ? 29.594 -20.984 -17.031 1 95.38 441 PHE A C 1
ATOM 3498 O O . PHE A 1 441 ? 28.875 -21.719 -16.344 1 95.38 441 PHE A O 1
ATOM 3505 N N . GLN A 1 442 ? 30.891 -20.797 -16.75 1 94.62 442 GLN A N 1
ATOM 3506 C CA . GLN A 1 442 ? 31.547 -21.516 -15.664 1 94.62 442 GLN A CA 1
ATOM 3507 C C . GLN A 1 442 ? 30.953 -21.109 -14.312 1 94.62 442 GLN A C 1
ATOM 3509 O O . GLN A 1 442 ? 30.781 -21.938 -13.43 1 94.62 442 GLN A O 1
ATOM 3514 N N . GLN A 1 443 ? 30.672 -19.844 -14.195 1 94.56 443 GLN A N 1
ATOM 3515 C CA . GLN A 1 443 ? 30.031 -19.391 -12.961 1 94.56 443 GLN A CA 1
ATOM 3516 C C . GLN A 1 443 ? 28.641 -19.984 -12.805 1 94.56 443 GLN A C 1
ATOM 3518 O O . GLN A 1 443 ? 28.234 -20.344 -11.688 1 94.56 443 GLN A O 1
ATOM 3523 N N . MET A 1 444 ? 27.953 -20.094 -13.875 1 96.19 444 MET A N 1
ATOM 3524 C CA . MET A 1 444 ? 26.625 -20.688 -13.852 1 96.19 444 MET A CA 1
ATOM 3525 C C . MET A 1 444 ? 26.703 -22.156 -13.438 1 96.19 444 MET A C 1
ATOM 3527 O O . MET A 1 444 ? 25.828 -22.656 -12.719 1 96.19 444 MET A O 1
ATOM 3531 N N . ARG A 1 445 ? 27.688 -22.828 -13.883 1 96.38 445 ARG A N 1
ATOM 3532 C CA . ARG A 1 445 ? 27.875 -24.234 -13.531 1 96.38 445 ARG A CA 1
ATOM 3533 C C . ARG A 1 445 ? 28.125 -24.391 -12.031 1 96.38 445 ARG A C 1
ATOM 3535 O O . ARG A 1 445 ? 27.562 -25.297 -11.398 1 96.38 445 ARG A O 1
ATOM 3542 N N . ILE A 1 446 ? 28.906 -23.516 -11.508 1 96.06 446 ILE A N 1
ATOM 3543 C CA . ILE A 1 446 ? 29.203 -23.547 -10.078 1 96.06 446 ILE A CA 1
ATOM 3544 C C . ILE A 1 446 ? 27.938 -23.297 -9.281 1 96.06 446 ILE A C 1
ATOM 3546 O O . ILE A 1 446 ? 27.641 -24 -8.312 1 96.06 446 ILE A O 1
ATOM 3550 N N . ARG A 1 447 ? 27.203 -22.297 -9.672 1 95.81 447 ARG A N 1
ATOM 3551 C CA . ARG A 1 447 ? 25.953 -21.953 -8.992 1 95.81 447 ARG A CA 1
ATOM 3552 C C . ARG A 1 447 ? 24.938 -23.078 -9.117 1 95.81 447 ARG A C 1
ATOM 3554 O O . ARG A 1 447 ? 24.188 -23.359 -8.172 1 95.81 447 ARG A O 1
ATOM 3561 N N . HIS A 1 448 ? 24.891 -23.672 -10.312 1 97.12 448 HIS A N 1
ATOM 3562 C CA . HIS A 1 448 ? 24.016 -24.812 -10.523 1 97.12 448 HIS A CA 1
ATOM 3563 C C . HIS A 1 448 ? 24.297 -25.922 -9.508 1 97.12 448 HIS A C 1
ATOM 3565 O O . HIS A 1 448 ? 23.375 -26.453 -8.891 1 97.12 448 HIS A O 1
ATOM 3571 N N . ASP A 1 449 ? 25.516 -26.266 -9.398 1 96.88 449 ASP A N 1
ATOM 3572 C CA . ASP A 1 449 ? 25.891 -27.359 -8.5 1 96.88 449 ASP A CA 1
ATOM 3573 C C . ASP A 1 449 ? 25.562 -27.016 -7.051 1 96.88 449 ASP A C 1
ATOM 3575 O O . ASP A 1 449 ? 25.109 -27.875 -6.289 1 96.88 449 ASP A O 1
ATOM 3579 N N . LEU A 1 450 ? 25.75 -25.797 -6.742 1 94.75 450 LEU A N 1
ATOM 3580 C CA . LEU A 1 450 ? 25.438 -25.328 -5.395 1 94.75 450 LEU A CA 1
ATOM 3581 C C . LEU A 1 450 ? 23.938 -25.469 -5.105 1 94.75 450 LEU A C 1
ATOM 3583 O O . LEU A 1 450 ? 23.562 -26.031 -4.078 1 94.75 450 LEU A O 1
ATOM 3587 N N . PHE A 1 451 ? 23.141 -25 -5.93 1 95.81 451 PHE A N 1
ATOM 3588 C CA . PHE A 1 451 ? 21.703 -25 -5.691 1 95.81 451 PHE A CA 1
ATOM 3589 C C . PHE A 1 451 ? 21.125 -26.406 -5.871 1 95.81 451 PHE A C 1
ATOM 3591 O O . PHE A 1 451 ? 20.125 -26.75 -5.234 1 95.81 451 PHE A O 1
ATOM 3598 N N . LYS A 1 452 ? 21.734 -27.172 -6.773 1 96.69 452 LYS A N 1
ATOM 3599 C CA . LYS A 1 452 ? 21.344 -28.578 -6.875 1 96.69 452 LYS A CA 1
ATOM 3600 C C . LYS A 1 452 ? 21.5 -29.281 -5.535 1 96.69 452 LYS A C 1
ATOM 3602 O O . LYS A 1 452 ? 20.609 -30 -5.094 1 96.69 452 LYS A O 1
ATOM 3607 N N . GLU A 1 453 ? 22.578 -29.031 -4.91 1 94 453 GLU A N 1
ATOM 3608 C CA . GLU A 1 453 ? 22.828 -29.641 -3.604 1 94 453 GLU A CA 1
ATOM 3609 C C . GLU A 1 453 ? 21.812 -29.156 -2.572 1 94 453 GLU A C 1
ATOM 3611 O O . GLU A 1 453 ? 21.328 -29.938 -1.753 1 94 453 GLU A O 1
ATOM 3616 N N . GLN A 1 454 ? 21.516 -27.922 -2.639 1 90.81 454 GLN A N 1
ATOM 3617 C CA . GLN A 1 454 ? 20.609 -27.328 -1.672 1 90.81 454 GLN A CA 1
ATOM 3618 C C . GLN A 1 454 ? 19.203 -27.906 -1.814 1 90.81 454 GLN A C 1
ATOM 3620 O O . GLN A 1 454 ? 18.547 -28.234 -0.817 1 90.81 454 GLN A O 1
ATOM 3625 N N . ILE A 1 455 ? 18.719 -28 -3.031 1 94.88 455 ILE A N 1
ATOM 3626 C CA . ILE A 1 455 ? 17.359 -28.453 -3.23 1 94.88 455 ILE A CA 1
ATOM 3627 C C . ILE A 1 455 ? 17.266 -29.953 -2.918 1 94.88 455 ILE A C 1
ATOM 3629 O O . ILE A 1 455 ? 16.234 -30.422 -2.422 1 94.88 455 ILE A O 1
ATOM 3633 N N . GLU A 1 456 ? 18.312 -30.688 -3.258 1 93.5 456 GLU A N 1
ATOM 3634 C CA . GLU A 1 456 ? 18.312 -32.125 -2.916 1 93.5 456 GLU A CA 1
ATOM 3635 C C . GLU A 1 456 ? 18.328 -32.312 -1.404 1 93.5 456 GLU A C 1
ATOM 3637 O O . GLU A 1 456 ? 17.672 -33.219 -0.887 1 93.5 456 GLU A O 1
ATOM 3642 N N . PHE A 1 457 ? 19.047 -31.516 -0.818 1 88.25 457 PHE A N 1
ATOM 3643 C CA . PHE A 1 457 ? 19.078 -31.547 0.639 1 88.25 457 PHE A CA 1
ATOM 3644 C C . PHE A 1 457 ? 17.703 -31.219 1.215 1 88.25 457 PHE A C 1
ATOM 3646 O O . PHE A 1 457 ? 17.234 -31.906 2.117 1 88.25 457 PHE A O 1
ATOM 3653 N N . TRP A 1 458 ? 17.109 -30.172 0.774 1 88.88 458 TRP A N 1
ATOM 3654 C CA . TRP A 1 458 ? 15.773 -29.75 1.186 1 88.88 458 TRP A CA 1
ATOM 3655 C C . TRP A 1 458 ? 14.773 -30.891 0.995 1 88.88 458 TRP A C 1
ATOM 3657 O O . TRP A 1 458 ? 14.008 -31.219 1.905 1 88.88 458 TRP A O 1
ATOM 3667 N N . TYR A 1 459 ? 14.805 -31.547 -0.105 1 91.31 459 TYR A N 1
ATOM 3668 C CA . TYR A 1 459 ? 13.836 -32.594 -0.443 1 91.31 459 TYR A CA 1
ATOM 3669 C C . TYR A 1 459 ? 14.062 -33.844 0.403 1 91.31 459 TYR A C 1
ATOM 3671 O O . TYR A 1 459 ? 13.109 -34.531 0.771 1 91.31 459 TYR A O 1
ATOM 3679 N N . SER A 1 460 ? 15.297 -34.094 0.688 1 87.38 460 SER A N 1
ATOM 3680 C CA . SER A 1 460 ? 15.625 -35.281 1.467 1 87.38 460 SER A CA 1
ATOM 3681 C C . SER A 1 460 ? 15.156 -35.156 2.912 1 87.38 460 SER A C 1
ATOM 3683 O O . SER A 1 460 ? 14.992 -36.156 3.615 1 87.38 460 SER A O 1
ATOM 3685 N N . HIS A 1 461 ? 14.852 -33.906 3.307 1 83.38 461 HIS A N 1
ATOM 3686 C CA . HIS A 1 461 ? 14.492 -33.688 4.699 1 83.38 461 HIS A CA 1
ATOM 3687 C C . HIS A 1 461 ? 13 -33.406 4.84 1 83.38 461 HIS A C 1
ATOM 3689 O O . HIS A 1 461 ? 12.539 -33 5.91 1 83.38 461 HIS A O 1
ATOM 3695 N N . ILE A 1 462 ? 12.32 -33.594 3.818 1 87.12 462 ILE A N 1
ATOM 3696 C CA . ILE A 1 462 ? 10.875 -33.406 3.877 1 87.12 462 ILE A CA 1
ATOM 3697 C C . ILE A 1 462 ? 10.25 -34.5 4.762 1 87.12 462 ILE A C 1
ATOM 3699 O O . ILE A 1 462 ? 10.516 -35.688 4.578 1 87.12 462 ILE A O 1
ATOM 3703 N N . PRO A 1 463 ? 9.445 -34.094 5.672 1 83.69 463 PRO A N 1
ATOM 3704 C CA . PRO A 1 463 ? 8.836 -35.062 6.574 1 83.69 463 PRO A CA 1
ATOM 3705 C C . PRO A 1 463 ? 7.914 -36.062 5.852 1 83.69 463 PRO A C 1
ATOM 3707 O O . PRO A 1 463 ? 7.395 -35.75 4.777 1 83.69 463 PRO A O 1
ATOM 3710 N N . PRO A 1 464 ? 7.668 -37.156 6.484 1 83.31 464 PRO A N 1
ATOM 3711 C CA . PRO A 1 464 ? 6.867 -38.188 5.855 1 83.31 464 PRO A CA 1
ATOM 3712 C C . PRO A 1 464 ? 5.426 -37.75 5.59 1 83.31 464 PRO A C 1
ATOM 3714 O O . PRO A 1 464 ? 4.805 -38.219 4.633 1 83.31 464 PRO A O 1
ATOM 3717 N N . GLN A 1 465 ? 4.887 -36.875 6.367 1 83.5 465 GLN A N 1
ATOM 3718 C CA . GLN A 1 465 ? 3.498 -36.438 6.25 1 83.5 465 GLN A CA 1
ATOM 3719 C C . GLN A 1 465 ? 3.248 -35.75 4.918 1 83.5 465 GLN A C 1
ATOM 3721 O O . GLN A 1 465 ? 2.105 -35.656 4.465 1 83.5 465 GLN A O 1
ATOM 3726 N N . ILE A 1 466 ? 4.371 -35.25 4.312 1 89.81 466 ILE A N 1
ATOM 3727 C CA . ILE A 1 466 ? 4.215 -34.531 3.055 1 89.81 466 ILE A CA 1
ATOM 3728 C C . ILE A 1 466 ? 5.188 -35.094 2.016 1 89.81 466 ILE A C 1
ATOM 3730 O O . ILE A 1 466 ? 5.664 -34.344 1.148 1 89.81 466 ILE A O 1
ATOM 3734 N N . ASN A 1 467 ? 5.559 -36.281 2.234 1 87.62 467 ASN A N 1
ATOM 3735 C CA . ASN A 1 467 ? 6.445 -36.969 1.312 1 87.62 467 ASN A CA 1
ATOM 3736 C C . ASN A 1 467 ? 5.738 -38.156 0.642 1 87.62 467 ASN A C 1
ATOM 3738 O O . ASN A 1 467 ? 5.336 -39.094 1.312 1 87.62 467 ASN A O 1
ATOM 3742 N N . LEU A 1 468 ? 5.629 -38.125 -0.611 1 83.44 468 LEU A N 1
ATOM 3743 C CA . LEU A 1 468 ? 4.887 -39.125 -1.362 1 83.44 468 LEU A CA 1
ATOM 3744 C C . LEU A 1 468 ? 5.531 -40.5 -1.215 1 83.44 468 LEU A C 1
ATOM 3746 O O . LEU A 1 468 ? 4.863 -41.531 -1.373 1 83.44 468 LEU A O 1
ATOM 3750 N N . ASN A 1 469 ? 6.793 -40.531 -0.954 1 79 469 ASN A N 1
ATOM 3751 C CA . ASN A 1 469 ? 7.516 -41.812 -0.867 1 79 469 ASN A CA 1
ATOM 3752 C C . ASN A 1 469 ? 7.219 -42.531 0.442 1 79 469 ASN A C 1
ATOM 3754 O O . ASN A 1 469 ? 7.602 -43.688 0.614 1 79 469 ASN A O 1
ATOM 3758 N N . GLN A 1 470 ? 6.625 -41.938 1.353 1 71.56 470 GLN A N 1
ATOM 3759 C CA . GLN A 1 470 ? 6.504 -42.562 2.672 1 71.56 470 GLN A CA 1
ATOM 3760 C C . GLN A 1 470 ? 5.102 -43.125 2.889 1 71.56 470 GLN A C 1
ATOM 3762 O O . GLN A 1 470 ? 4.84 -43.781 3.898 1 71.56 470 GLN A O 1
ATOM 3767 N N . GLY A 1 471 ? 4.461 -43.375 1.944 1 63.31 471 GLY A N 1
ATOM 3768 C CA . GLY A 1 471 ? 3.279 -44.219 1.836 1 63.31 471 GLY A CA 1
ATOM 3769 C C . GLY A 1 471 ? 2.102 -43.688 2.639 1 63.31 471 GLY A C 1
ATOM 3770 O O . GLY A 1 471 ? 1.597 -42.594 2.377 1 63.31 471 GLY A O 1
ATOM 3771 N N . LYS A 1 472 ? 1.7 -44.344 3.916 1 66.12 472 LYS A N 1
ATOM 3772 C CA . LYS A 1 472 ? 0.403 -44.344 4.586 1 66.12 472 LYS A CA 1
ATOM 3773 C C . LYS A 1 472 ? 0.152 -43.062 5.352 1 66.12 472 LYS A C 1
ATOM 3775 O O . LYS A 1 472 ? -0.991 -42.625 5.469 1 66.12 472 LYS A O 1
ATOM 3780 N N . GLU A 1 473 ? 1.104 -42.344 5.68 1 71.75 473 GLU A N 1
ATOM 3781 C CA . GLU A 1 473 ? 0.941 -41.188 6.547 1 71.75 473 GLU A CA 1
ATOM 3782 C C . GLU A 1 473 ? 0.924 -39.875 5.738 1 71.75 473 GLU A C 1
ATOM 3784 O O . GLU A 1 473 ? 0.605 -38.812 6.27 1 71.75 473 GLU A O 1
ATOM 3789 N N . CYS A 1 474 ? 0.871 -40 4.496 1 83 474 CYS A N 1
ATOM 3790 C CA . CYS A 1 474 ? 1.123 -38.812 3.678 1 83 474 CYS A CA 1
ATOM 3791 C C . CYS A 1 474 ? -0.183 -38.188 3.195 1 83 474 CYS A C 1
ATOM 3793 O O . CYS A 1 474 ? -1.112 -38.906 2.816 1 83 474 CYS A O 1
ATOM 3795 N N . ASN A 1 475 ? -0.314 -36.906 3.424 1 86.5 475 ASN A N 1
ATOM 3796 C CA . ASN A 1 475 ? -1.36 -36.188 2.709 1 86.5 475 ASN A CA 1
ATOM 3797 C C . ASN A 1 475 ? -1.062 -36.094 1.214 1 86.5 475 ASN A C 1
ATOM 3799 O O . ASN A 1 475 ? -0.142 -35.375 0.799 1 86.5 475 ASN A O 1
ATOM 3803 N N . PRO A 1 476 ? -1.757 -36.75 0.396 1 88.19 476 PRO A N 1
ATOM 3804 C CA . PRO A 1 476 ? -1.401 -36.875 -1.021 1 88.19 476 PRO A CA 1
ATOM 3805 C C . PRO A 1 476 ? -1.357 -35.531 -1.735 1 88.19 476 PRO A C 1
ATOM 3807 O O . PRO A 1 476 ? -0.52 -35.312 -2.617 1 88.19 476 PRO A O 1
ATOM 3810 N N . GLU A 1 477 ? -2.281 -34.656 -1.402 1 90.94 477 GLU A N 1
ATOM 3811 C CA . GLU A 1 477 ? -2.303 -33.375 -2.07 1 90.94 477 GLU A CA 1
ATOM 3812 C C . GLU A 1 477 ? -1.046 -32.562 -1.755 1 90.94 477 GLU A C 1
ATOM 3814 O O . GLU A 1 477 ? -0.373 -32.062 -2.662 1 90.94 477 GLU A O 1
ATOM 3819 N N . LEU A 1 478 ? -0.795 -32.406 -0.474 1 92.5 478 LEU A N 1
ATOM 3820 C CA . LEU A 1 478 ? 0.352 -31.609 -0.038 1 92.5 478 LEU A CA 1
ATOM 3821 C C . LEU A 1 478 ? 1.655 -32.219 -0.541 1 92.5 478 LEU A C 1
ATOM 3823 O O . LEU A 1 478 ? 2.549 -31.5 -0.992 1 92.5 478 LEU A O 1
ATOM 3827 N N . ALA A 1 479 ? 1.75 -33.531 -0.475 1 92.56 479 ALA A N 1
ATOM 3828 C CA . ALA A 1 479 ? 2.939 -34.219 -0.954 1 92.56 479 ALA A CA 1
ATOM 3829 C C . ALA A 1 479 ? 3.121 -34.031 -2.457 1 92.56 479 ALA A C 1
ATOM 3831 O O . ALA A 1 479 ? 4.246 -33.875 -2.938 1 92.56 479 ALA A O 1
ATOM 3832 N N . HIS A 1 480 ? 2.021 -34.062 -3.156 1 92.31 480 HIS A N 1
ATOM 3833 C CA . HIS A 1 480 ? 2.053 -33.875 -4.598 1 92.31 480 HIS A CA 1
ATOM 3834 C C . HIS A 1 480 ? 2.637 -32.5 -4.945 1 92.31 480 HIS A C 1
ATOM 3836 O O . HIS A 1 480 ? 3.477 -32.406 -5.844 1 92.31 480 HIS A O 1
ATOM 3842 N N . TYR A 1 481 ? 2.238 -31.547 -4.219 1 93.44 481 TYR A N 1
ATOM 3843 C CA . TYR A 1 481 ? 2.674 -30.203 -4.547 1 93.44 481 TYR A CA 1
ATOM 3844 C C . TYR A 1 481 ? 4.109 -29.969 -4.086 1 93.44 481 TYR A C 1
ATOM 3846 O O . TYR A 1 481 ? 4.844 -29.188 -4.703 1 93.44 481 TYR A O 1
ATOM 3854 N N . ILE A 1 482 ? 4.559 -30.609 -3.061 1 94.19 482 ILE A N 1
ATOM 3855 C CA . ILE A 1 482 ? 5.961 -30.547 -2.662 1 94.19 482 ILE A CA 1
ATOM 3856 C C . ILE A 1 482 ? 6.832 -31.172 -3.752 1 94.19 482 ILE A C 1
ATOM 3858 O O . ILE A 1 482 ? 7.887 -30.625 -4.094 1 94.19 482 ILE A O 1
ATOM 3862 N N . ARG A 1 483 ? 6.391 -32.281 -4.258 1 93.75 483 ARG A N 1
ATOM 3863 C CA . ARG A 1 483 ? 7.113 -32.906 -5.355 1 93.75 483 ARG A CA 1
ATOM 3864 C C . ARG A 1 483 ? 7.164 -32 -6.578 1 93.75 483 ARG A C 1
ATOM 3866 O O . ARG A 1 483 ? 8.203 -31.891 -7.234 1 93.75 483 ARG A O 1
ATOM 3873 N N . ALA A 1 484 ? 6.074 -31.391 -6.824 1 94.19 484 ALA A N 1
ATOM 3874 C CA . ALA A 1 484 ? 6.023 -30.469 -7.953 1 94.19 484 ALA A CA 1
ATOM 3875 C C . ALA A 1 484 ? 7.016 -29.312 -7.77 1 94.19 484 ALA A C 1
ATOM 3877 O O . ALA A 1 484 ? 7.633 -28.859 -8.734 1 94.19 484 ALA A O 1
ATOM 3878 N N . ARG A 1 485 ? 7.172 -28.859 -6.539 1 95.19 485 ARG A N 1
ATOM 3879 C CA . ARG A 1 485 ? 8.109 -27.781 -6.25 1 95.19 485 ARG A CA 1
ATOM 3880 C C . ARG A 1 485 ? 9.539 -28.203 -6.551 1 95.19 485 ARG A C 1
ATOM 3882 O O . ARG A 1 485 ? 10.289 -27.453 -7.188 1 95.19 485 ARG A O 1
ATOM 3889 N N . VAL A 1 486 ? 9.898 -29.344 -6.152 1 95.56 486 VAL A N 1
ATOM 3890 C CA . VAL A 1 486 ? 11.266 -29.797 -6.348 1 95.56 486 VAL A CA 1
ATOM 3891 C C . VAL A 1 486 ? 11.547 -30 -7.836 1 95.56 486 VAL A C 1
ATOM 3893 O O . VAL A 1 486 ? 12.625 -29.641 -8.328 1 95.56 486 VAL A O 1
ATOM 3896 N N . MET A 1 487 ? 10.609 -30.5 -8.531 1 95.94 487 MET A N 1
ATOM 3897 C CA . MET A 1 487 ? 10.781 -30.703 -9.969 1 95.94 487 MET A CA 1
ATOM 3898 C C . MET A 1 487 ? 10.93 -29.375 -10.695 1 95.94 487 MET A C 1
ATOM 3900 O O . MET A 1 487 ? 11.781 -29.234 -11.578 1 95.94 487 MET A O 1
ATOM 3904 N N . ALA A 1 488 ? 10.117 -28.453 -10.242 1 96.56 488 ALA A N 1
ATOM 3905 C CA . ALA A 1 488 ? 10.195 -27.125 -10.852 1 96.56 488 ALA A CA 1
ATOM 3906 C C . ALA A 1 488 ? 11.547 -26.484 -10.578 1 96.56 488 ALA A C 1
ATOM 3908 O O . ALA A 1 488 ? 12.117 -25.828 -11.453 1 96.56 488 ALA A O 1
ATOM 3909 N N . PHE A 1 489 ? 12.016 -26.656 -9.391 1 97.56 489 PHE A N 1
ATOM 3910 C CA . PHE A 1 489 ? 13.305 -26.094 -9.008 1 97.56 489 PHE A CA 1
ATOM 3911 C C . PHE A 1 489 ? 14.43 -26.719 -9.828 1 97.56 489 PHE A C 1
ATOM 3913 O O . PHE A 1 489 ? 15.281 -26.016 -10.359 1 97.56 489 PHE A O 1
ATOM 3920 N N . ARG A 1 490 ? 14.422 -28.031 -9.961 1 97.88 490 ARG A N 1
ATOM 3921 C CA . ARG A 1 490 ? 15.43 -28.75 -10.719 1 97.88 490 ARG A CA 1
ATOM 3922 C C . ARG A 1 490 ? 15.445 -28.297 -12.172 1 97.88 490 ARG A C 1
ATOM 3924 O O . ARG A 1 490 ? 16.516 -28.078 -12.75 1 97.88 490 ARG A O 1
ATOM 3931 N N . GLU A 1 491 ? 14.297 -28.219 -12.648 1 98.06 491 GLU A N 1
ATOM 3932 C CA . GLU A 1 491 ? 14.195 -27.75 -14.031 1 98.06 491 GLU A CA 1
ATOM 3933 C C . GLU A 1 491 ? 14.781 -26.359 -14.18 1 98.06 491 GLU A C 1
ATOM 3935 O O . GLU A 1 491 ? 15.539 -26.094 -15.117 1 98.06 491 GLU A O 1
ATOM 3940 N N . TRP A 1 492 ? 14.469 -25.453 -13.305 1 98.19 492 TRP A N 1
ATOM 3941 C CA . TRP A 1 492 ? 14.836 -24.047 -13.445 1 98.19 492 TRP A CA 1
ATOM 3942 C C . TRP A 1 492 ? 16.344 -23.859 -13.367 1 98.19 492 TRP A C 1
ATOM 3944 O O . TRP A 1 492 ? 16.922 -23.062 -14.109 1 98.19 492 TRP A O 1
ATOM 3954 N N . ILE A 1 493 ? 17 -24.531 -12.492 1 98.12 493 ILE A N 1
ATOM 3955 C CA . ILE A 1 493 ? 18.438 -24.344 -12.352 1 98.12 493 ILE A CA 1
ATOM 3956 C C . ILE A 1 493 ? 19.156 -24.922 -13.562 1 98.12 493 ILE A C 1
ATOM 3958 O O . ILE A 1 493 ? 20.344 -24.656 -13.773 1 98.12 493 ILE A O 1
ATOM 3962 N N . HIS A 1 494 ? 18.531 -25.75 -14.406 1 98.5 494 HIS A N 1
ATOM 3963 C CA . HIS A 1 494 ? 19.125 -26.312 -15.617 1 98.5 494 HIS A CA 1
ATOM 3964 C C . HIS A 1 494 ? 18.812 -25.438 -16.828 1 98.5 494 HIS A C 1
ATOM 3966 O O . HIS A 1 494 ? 19.453 -25.594 -17.891 1 98.5 494 HIS A O 1
ATOM 3972 N N . ARG A 1 495 ? 17.906 -24.531 -16.672 1 98.12 495 ARG A N 1
ATOM 3973 C CA . ARG A 1 495 ? 17.406 -23.734 -17.781 1 98.12 495 ARG A CA 1
ATOM 3974 C C . ARG A 1 495 ? 18.516 -22.922 -18.422 1 98.12 495 ARG A C 1
ATOM 3976 O O . ARG A 1 495 ? 18.578 -22.781 -19.656 1 98.12 495 ARG A O 1
ATOM 3983 N N . PRO A 1 496 ? 19.422 -22.312 -17.656 1 97.88 496 PRO A N 1
ATOM 3984 C CA . PRO A 1 496 ? 20.516 -21.547 -18.25 1 97.88 496 PRO A CA 1
ATOM 3985 C C . PRO A 1 496 ? 21.344 -22.375 -19.25 1 97.88 496 PRO A C 1
ATOM 3987 O O . PRO A 1 496 ? 21.797 -21.859 -20.266 1 97.88 496 PRO A O 1
ATOM 3990 N N . PHE A 1 497 ? 21.484 -23.641 -19.031 1 98.44 497 PHE A N 1
ATOM 3991 C CA . PHE A 1 497 ? 22.297 -24.5 -19.891 1 98.44 497 PHE A CA 1
ATOM 3992 C C . PHE A 1 497 ? 21.516 -24.859 -21.156 1 98.44 497 PHE A C 1
ATOM 3994 O O . PHE A 1 497 ? 22.109 -25.031 -22.219 1 98.44 497 PHE A O 1
ATOM 4001 N N . LEU A 1 498 ? 20.25 -25.047 -20.969 1 98.5 498 LEU A N 1
ATOM 4002 C CA . LEU A 1 498 ? 19.422 -25.203 -22.156 1 98.5 498 LEU A CA 1
ATOM 4003 C C . LEU A 1 498 ? 19.5 -23.969 -23.047 1 98.5 498 LEU A C 1
ATOM 4005 O O . LEU A 1 498 ? 19.641 -24.078 -24.266 1 98.5 498 LEU A O 1
ATOM 4009 N N . TYR A 1 499 ? 19.391 -22.797 -22.438 1 98.44 499 TYR A N 1
ATOM 4010 C CA . TYR A 1 499 ? 19.516 -21.547 -23.156 1 98.44 499 TYR A CA 1
ATOM 4011 C C . TYR A 1 499 ? 20.859 -21.469 -23.891 1 98.44 499 TYR A C 1
ATOM 4013 O O . TYR A 1 499 ? 20.906 -21.062 -25.062 1 98.44 499 TYR A O 1
ATOM 4021 N N . TYR A 1 500 ? 21.906 -21.859 -23.203 1 98.12 500 TYR A N 1
ATOM 4022 C CA . TYR A 1 500 ? 23.25 -21.859 -23.781 1 98.12 500 TYR A CA 1
ATOM 4023 C C . TYR A 1 500 ? 23.328 -22.797 -24.984 1 98.12 500 TYR A C 1
ATOM 4025 O O . TYR A 1 500 ? 23.812 -22.406 -26.047 1 98.12 500 TYR A O 1
ATOM 4033 N N . ALA A 1 501 ? 22.844 -24 -24.859 1 98.12 501 ALA A N 1
ATOM 4034 C CA . ALA A 1 501 ? 22.906 -25.016 -25.906 1 98.12 501 ALA A CA 1
ATOM 4035 C C . ALA A 1 501 ? 22.109 -24.594 -27.141 1 98.12 501 ALA A C 1
ATOM 4037 O O . ALA A 1 501 ? 22.484 -24.938 -28.266 1 98.12 501 ALA A O 1
ATOM 4038 N N . ILE A 1 502 ? 21.062 -23.922 -26.922 1 97.94 502 ILE A N 1
ATOM 4039 C CA . ILE A 1 502 ? 20.188 -23.484 -28 1 97.94 502 ILE A CA 1
ATOM 4040 C C . ILE A 1 502 ? 20.859 -22.344 -28.766 1 97.94 502 ILE A C 1
ATOM 4042 O O . ILE A 1 502 ? 20.797 -22.297 -30 1 97.94 502 ILE A O 1
ATOM 4046 N N . HIS A 1 503 ? 21.562 -21.453 -28.094 1 97 503 HIS A N 1
ATOM 4047 C CA . HIS A 1 503 ? 21.891 -20.172 -28.734 1 97 503 HIS A CA 1
ATOM 4048 C C . HIS A 1 503 ? 23.375 -20.094 -29.062 1 97 503 HIS A C 1
ATOM 4050 O O . HIS A 1 503 ? 23.812 -19.141 -29.719 1 97 503 HIS A O 1
ATOM 4056 N N . LYS A 1 504 ? 24.125 -21.016 -28.609 1 96.38 504 LYS A N 1
ATOM 4057 C CA . LYS A 1 504 ? 25.531 -21.062 -28.984 1 96.38 504 LYS A CA 1
ATOM 4058 C C . LYS A 1 504 ? 25.781 -22.125 -30.047 1 96.38 504 LYS A C 1
ATOM 4060 O O . LYS A 1 504 ? 24.969 -23.031 -30.234 1 96.38 504 LYS A O 1
ATOM 4065 N N . SER A 1 505 ? 26.875 -22 -30.719 1 95.56 505 SER A N 1
ATOM 4066 C CA . SER A 1 505 ? 27.234 -22.953 -31.766 1 95.56 505 SER A CA 1
ATOM 4067 C C . SER A 1 505 ? 27.625 -24.297 -31.172 1 95.56 505 SER A C 1
ATOM 4069 O O . SER A 1 505 ? 28.109 -24.375 -30.047 1 95.56 505 SER A O 1
ATOM 4071 N N . ILE A 1 506 ? 27.344 -25.359 -31.922 1 94.19 506 ILE A N 1
ATOM 4072 C CA . ILE A 1 506 ? 27.625 -26.719 -31.484 1 94.19 506 ILE A CA 1
ATOM 4073 C C . ILE A 1 506 ? 29.125 -26.891 -31.234 1 94.19 506 ILE A C 1
ATOM 4075 O O . ILE A 1 506 ? 29.531 -27.734 -30.438 1 94.19 506 ILE A O 1
ATOM 4079 N N . ASP A 1 507 ? 29.938 -26.016 -31.859 1 94.5 507 ASP A N 1
ATOM 4080 C CA . ASP A 1 507 ? 31.391 -26.109 -31.766 1 94.5 507 ASP A CA 1
ATOM 4081 C C . ASP A 1 507 ? 31.922 -25.25 -30.609 1 94.5 507 ASP A C 1
ATOM 4083 O O . ASP A 1 507 ? 33.125 -25.203 -30.375 1 94.5 507 ASP A O 1
ATOM 4087 N N . ASP A 1 508 ? 31 -24.688 -29.953 1 95.19 508 ASP A N 1
ATOM 4088 C CA . ASP A 1 508 ? 31.422 -23.844 -28.844 1 95.19 508 ASP A CA 1
ATOM 4089 C C . ASP A 1 508 ? 32.156 -24.641 -27.781 1 95.19 508 ASP A C 1
ATOM 4091 O O . ASP A 1 508 ? 31.859 -25.812 -27.562 1 95.19 508 ASP A O 1
ATOM 4095 N N . ALA A 1 509 ? 33.062 -24.078 -27.031 1 94.31 509 ALA A N 1
ATOM 4096 C CA . ALA A 1 509 ? 34 -24.719 -26.109 1 94.31 509 ALA A CA 1
ATOM 4097 C C . ALA A 1 509 ? 33.25 -25.391 -24.969 1 94.31 509 ALA A C 1
ATOM 4099 O O . ALA A 1 509 ? 33.719 -26.422 -24.438 1 94.31 509 ALA A O 1
ATOM 4100 N N . PHE A 1 510 ? 32.094 -24.812 -24.578 1 96.19 510 PHE A N 1
ATOM 4101 C CA . PHE A 1 510 ? 31.438 -25.328 -23.375 1 96.19 510 PHE A CA 1
ATOM 4102 C C . PHE A 1 510 ? 30.25 -26.203 -23.75 1 96.19 510 PHE A C 1
ATOM 4104 O O . PHE A 1 510 ? 29.5 -26.625 -22.875 1 96.19 510 PHE A O 1
ATOM 4111 N N . MET A 1 511 ? 30.094 -26.516 -24.953 1 96.62 511 MET A N 1
ATOM 4112 C CA . MET A 1 511 ? 28.922 -27.266 -25.422 1 96.62 511 MET A CA 1
ATOM 4113 C C . MET A 1 511 ? 28.938 -28.688 -24.859 1 96.62 511 MET A C 1
ATOM 4115 O O . MET A 1 511 ? 27.875 -29.234 -24.531 1 96.62 511 MET A O 1
ATOM 4119 N N . ALA A 1 512 ? 30.094 -29.219 -24.797 1 96.19 512 ALA A N 1
ATOM 4120 C CA . ALA A 1 512 ? 30.203 -30.594 -24.281 1 96.19 512 ALA A CA 1
ATOM 4121 C C . ALA A 1 512 ? 29.703 -30.672 -22.844 1 96.19 512 ALA A C 1
ATOM 4123 O O . ALA A 1 512 ? 29.141 -31.688 -22.453 1 96.19 512 ALA A O 1
ATOM 4124 N N . GLN A 1 513 ? 29.906 -29.641 -22.094 1 96.81 513 GLN A N 1
ATOM 4125 C CA . GLN A 1 513 ? 29.469 -29.594 -20.703 1 96.81 513 GLN A CA 1
ATOM 4126 C C . GLN A 1 513 ? 27.984 -29.203 -20.609 1 96.81 513 GLN A C 1
ATOM 4128 O O . GLN A 1 513 ? 27.266 -29.688 -19.734 1 96.81 513 GLN A O 1
ATOM 4133 N N . ALA A 1 514 ? 27.547 -28.391 -21.5 1 97.62 514 ALA A N 1
ATOM 4134 C CA . ALA A 1 514 ? 26.188 -27.844 -21.453 1 97.62 514 ALA A CA 1
ATOM 4135 C C . ALA A 1 514 ? 25.172 -28.859 -21.922 1 97.62 514 ALA A C 1
ATOM 4137 O O . ALA A 1 514 ? 24.047 -28.906 -21.406 1 97.62 514 ALA A O 1
ATOM 4138 N N . MET A 1 515 ? 25.531 -29.719 -22.844 1 97.69 515 MET A N 1
ATOM 4139 C CA . MET A 1 515 ? 24.578 -30.578 -23.547 1 97.69 515 MET A CA 1
ATOM 4140 C C . MET A 1 515 ? 23.938 -31.578 -22.594 1 97.69 515 MET A C 1
ATOM 4142 O O . MET A 1 515 ? 22.703 -31.719 -22.594 1 97.69 515 MET A O 1
ATOM 4146 N N . PRO A 1 516 ? 24.703 -32.219 -21.719 1 97.69 516 PRO A N 1
ATOM 4147 C CA . PRO A 1 516 ? 24.047 -33.156 -20.797 1 97.69 516 PRO A CA 1
ATOM 4148 C C . PRO A 1 516 ? 23.078 -32.438 -19.844 1 97.69 516 PRO A C 1
ATOM 4150 O O . PRO A 1 516 ? 22.047 -33 -19.469 1 97.69 516 PRO A O 1
ATOM 4153 N N . LEU A 1 517 ? 23.438 -31.297 -19.406 1 98.06 517 LEU A N 1
ATOM 4154 C CA . LEU A 1 517 ? 22.594 -30.531 -18.5 1 98.06 517 LEU A CA 1
ATOM 4155 C C . LEU A 1 517 ? 21.344 -30.047 -19.203 1 98.06 517 LEU A C 1
ATOM 4157 O O . LEU A 1 517 ? 20.25 -30 -18.625 1 98.06 517 LEU A O 1
ATOM 4161 N N . ALA A 1 518 ? 21.516 -29.641 -20.453 1 98.5 518 ALA A N 1
ATOM 4162 C CA . ALA A 1 518 ? 20.375 -29.219 -21.266 1 98.5 518 ALA A CA 1
ATOM 4163 C C . ALA A 1 518 ? 19.391 -30.375 -21.469 1 98.5 518 ALA A C 1
ATOM 4165 O O . ALA A 1 518 ? 18.172 -30.188 -21.375 1 98.5 518 ALA A O 1
ATOM 4166 N N . ARG A 1 519 ? 19.938 -31.547 -21.781 1 98.19 519 ARG A N 1
ATOM 4167 C CA . ARG A 1 519 ? 19.094 -32.719 -21.984 1 98.19 519 ARG A CA 1
ATOM 4168 C C . ARG A 1 519 ? 18.344 -33.062 -20.703 1 98.19 519 ARG A C 1
ATOM 4170 O O . ARG A 1 519 ? 17.172 -33.438 -20.75 1 98.19 519 ARG A O 1
ATOM 4177 N N . LYS A 1 520 ? 19.047 -32.969 -19.625 1 98 520 LYS A N 1
ATOM 4178 C CA . LYS A 1 520 ? 18.406 -33.188 -18.328 1 98 520 LYS A CA 1
ATOM 4179 C C . LYS A 1 520 ? 17.25 -32.219 -18.109 1 98 520 LYS A C 1
ATOM 4181 O O . LYS A 1 520 ? 16.203 -32.594 -17.562 1 98 520 LYS A O 1
ATOM 4186 N N . CYS A 1 521 ? 17.422 -30.984 -18.438 1 98.44 521 CYS A N 1
ATOM 4187 C CA . CYS A 1 521 ? 16.359 -29.984 -18.328 1 98.44 521 CYS A CA 1
ATOM 4188 C C . CYS A 1 521 ? 15.117 -30.406 -19.094 1 98.44 521 CYS A C 1
ATOM 4190 O O . CYS A 1 521 ? 14.008 -30.328 -18.578 1 98.44 521 CYS A O 1
ATOM 4192 N N . LEU A 1 522 ? 15.305 -30.922 -20.297 1 98.5 522 LEU A N 1
ATOM 4193 C CA . LEU A 1 522 ? 14.188 -31.344 -21.141 1 98.5 522 LEU A CA 1
ATOM 4194 C C . LEU A 1 522 ? 13.492 -32.562 -20.547 1 98.5 522 LEU A C 1
ATOM 4196 O O . LEU A 1 522 ? 12.266 -32.656 -20.562 1 98.5 522 LEU A O 1
ATOM 4200 N N . ASP A 1 523 ? 14.289 -33.438 -20.047 1 98 523 ASP A N 1
ATOM 4201 C CA . ASP A 1 523 ? 13.703 -34.594 -19.391 1 98 523 ASP A CA 1
ATOM 4202 C C . ASP A 1 523 ? 12.828 -34.188 -18.219 1 98 523 ASP A C 1
ATOM 4204 O O . ASP A 1 523 ? 11.742 -34.75 -18.016 1 98 523 ASP A O 1
ATOM 4208 N N . LEU A 1 524 ? 13.367 -33.281 -17.453 1 97.5 524 LEU A N 1
ATOM 4209 C CA . LEU A 1 524 ? 12.633 -32.781 -16.297 1 97.5 524 LEU A CA 1
ATOM 4210 C C . LEU A 1 524 ? 11.359 -32.062 -16.719 1 97.5 524 LEU A C 1
ATOM 4212 O O . LEU A 1 524 ? 10.32 -32.219 -16.062 1 97.5 524 LEU A O 1
ATOM 4216 N N . CYS A 1 525 ? 11.422 -31.297 -17.781 1 97.75 525 CYS A N 1
ATOM 4217 C CA . CYS A 1 525 ? 10.242 -30.625 -18.312 1 97.75 525 CYS A CA 1
ATOM 4218 C C . CYS A 1 525 ? 9.148 -31.625 -18.641 1 97.75 525 CYS A C 1
ATOM 4220 O O . CYS A 1 525 ? 7.992 -31.453 -18.25 1 97.75 525 CYS A O 1
ATOM 4222 N N . LEU A 1 526 ? 9.555 -32.688 -19.344 1 97.31 526 LEU A N 1
ATOM 4223 C CA . LEU A 1 526 ? 8.594 -33.688 -19.781 1 97.31 526 LEU A CA 1
ATOM 4224 C C . LEU A 1 526 ? 8.016 -34.438 -18.594 1 97.31 526 LEU A C 1
ATOM 4226 O O . LEU A 1 526 ? 6.805 -34.656 -18.516 1 97.31 526 LEU A O 1
ATOM 4230 N N . GLU A 1 527 ? 8.859 -34.844 -17.688 1 95.88 527 GLU A N 1
ATOM 4231 C CA . GLU A 1 527 ? 8.422 -35.562 -16.5 1 95.88 527 GLU A CA 1
ATOM 4232 C C . GLU A 1 527 ? 7.41 -34.75 -15.703 1 95.88 527 GLU A C 1
ATOM 4234 O O . GLU A 1 527 ? 6.391 -35.281 -15.258 1 95.88 527 GLU A O 1
ATOM 4239 N N . HIS A 1 528 ? 7.734 -33.531 -15.484 1 95.25 528 HIS A N 1
ATOM 4240 C CA . HIS A 1 528 ? 6.863 -32.625 -14.719 1 95.25 528 HIS A CA 1
ATOM 4241 C C . HIS A 1 528 ? 5.543 -32.406 -15.445 1 95.25 528 HIS A C 1
ATOM 4243 O O . HIS A 1 528 ? 4.484 -32.344 -14.82 1 95.25 528 HIS A O 1
ATOM 4249 N N . GLN A 1 529 ? 5.594 -32.219 -16.719 1 94.5 529 GLN A N 1
ATOM 4250 C CA . GLN A 1 529 ? 4.402 -32 -17.531 1 94.5 529 GLN A CA 1
ATOM 4251 C C . GLN A 1 529 ? 3.408 -33.156 -17.375 1 94.5 529 GLN A C 1
ATOM 4253 O O . GLN A 1 529 ? 2.199 -32.906 -17.281 1 94.5 529 GLN A O 1
ATOM 4258 N N . LEU A 1 530 ? 3.879 -34.281 -17.359 1 89.88 530 LEU A N 1
ATOM 4259 C CA . LEU A 1 530 ? 3.033 -35.469 -17.344 1 89.88 530 LEU A CA 1
ATOM 4260 C C . LEU A 1 530 ? 2.5 -35.75 -15.945 1 89.88 530 LEU A C 1
ATOM 4262 O O . LEU A 1 530 ? 1.561 -36.531 -15.781 1 89.88 530 LEU A O 1
ATOM 4266 N N . LEU A 1 531 ? 3.055 -35.094 -14.938 1 87.62 531 LEU A N 1
ATOM 4267 C CA . LEU A 1 531 ? 2.617 -35.25 -13.555 1 87.62 531 LEU A CA 1
ATOM 4268 C C . LEU A 1 531 ? 1.447 -34.312 -13.242 1 87.62 531 LEU A C 1
ATOM 4270 O O . LEU A 1 531 ? 0.761 -34.5 -12.234 1 87.62 531 LEU A O 1
ATOM 4274 N N . ILE A 1 532 ? 1.138 -33.375 -14.055 1 89 532 ILE A N 1
ATOM 4275 C CA . ILE A 1 532 ? 0.139 -32.344 -13.781 1 89 532 ILE A CA 1
ATOM 4276 C C . ILE A 1 532 ? -1.261 -32.938 -13.875 1 89 532 ILE A C 1
ATOM 4278 O O . ILE A 1 532 ? -1.567 -33.656 -14.828 1 89 532 ILE A O 1
ATOM 4282 N N . GLN A 1 533 ? -2.053 -32.688 -12.852 1 85.81 533 GLN A N 1
ATOM 4283 C CA . GLN A 1 533 ? -3.432 -33.188 -12.781 1 85.81 533 GLN A CA 1
ATOM 4284 C C . GLN A 1 533 ? -4.414 -32 -12.758 1 85.81 533 GLN A C 1
ATOM 4286 O O . GLN A 1 533 ? -4.059 -30.891 -12.359 1 85.81 533 GLN A O 1
ATOM 4291 N N . PRO A 1 534 ? -5.633 -32.312 -13.273 1 87.62 534 PRO A N 1
ATOM 4292 C CA . PRO A 1 534 ? -6.652 -31.266 -13.195 1 87.62 534 PRO A CA 1
ATOM 4293 C C . PRO A 1 534 ? -7.215 -31.094 -11.781 1 87.62 534 PRO A C 1
ATOM 4295 O O . PRO A 1 534 ? -7.957 -31.953 -11.305 1 87.62 534 PRO A O 1
ATOM 4298 N N . HIS A 1 535 ? -6.867 -30.156 -11.039 1 90.88 535 HIS A N 1
ATOM 4299 C CA . HIS A 1 535 ? -7.344 -29.859 -9.695 1 90.88 535 HIS A CA 1
ATOM 4300 C C . HIS A 1 535 ? -7.367 -28.359 -9.43 1 90.88 535 HIS A C 1
ATOM 4302 O O . HIS A 1 535 ? -6.344 -27.688 -9.555 1 90.88 535 HIS A O 1
ATOM 4308 N N . LEU A 1 536 ? -8.562 -27.953 -9.039 1 92.19 536 LEU A N 1
ATOM 4309 C CA . LEU A 1 536 ? -8.688 -26.531 -8.781 1 92.19 536 LEU A CA 1
ATOM 4310 C C . LEU A 1 536 ? -8.195 -26.172 -7.383 1 92.19 536 LEU A C 1
ATOM 4312 O O . LEU A 1 536 ? -8.641 -26.781 -6.398 1 92.19 536 LEU A O 1
ATOM 4316 N N . HIS A 1 537 ? -7.305 -25.359 -7.27 1 92.81 537 HIS A N 1
ATOM 4317 C CA . HIS A 1 537 ? -6.801 -24.766 -6.039 1 92.81 537 HIS A CA 1
ATOM 4318 C C 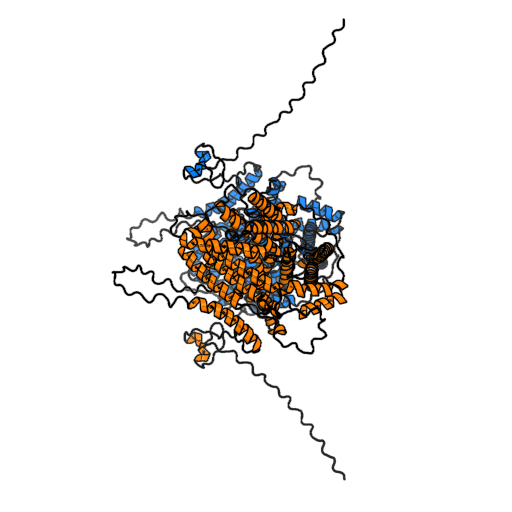. HIS A 1 537 ? -6.207 -23.375 -6.293 1 92.81 537 HIS A C 1
ATOM 4320 O O . HIS A 1 537 ? -6.219 -22.891 -7.426 1 92.81 537 HIS A O 1
ATOM 4326 N N . HIS A 1 538 ? -5.695 -22.703 -5.289 1 93.88 538 HIS A N 1
ATOM 4327 C CA . HIS A 1 538 ? -5.242 -21.312 -5.426 1 93.88 538 HIS A CA 1
ATOM 4328 C C . HIS A 1 538 ? -3.98 -21.234 -6.277 1 93.88 538 HIS A C 1
ATOM 4330 O O . HIS A 1 538 ? -3.609 -20.156 -6.742 1 93.88 538 HIS A O 1
ATO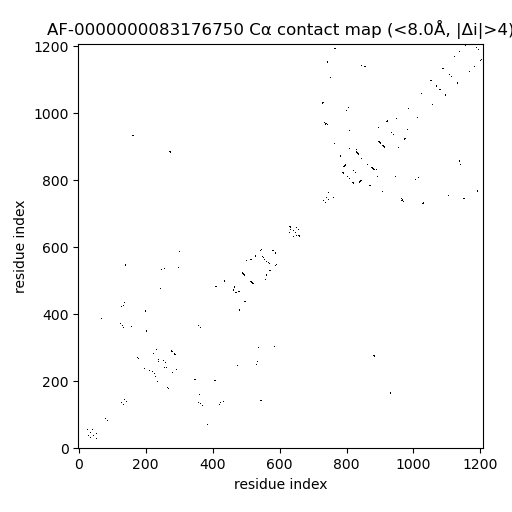M 4336 N N . GLY A 1 539 ? -3.277 -22.344 -6.547 1 95.56 539 GLY A N 1
ATOM 4337 C CA . GLY A 1 539 ? -2.061 -22.375 -7.344 1 95.56 539 GLY A CA 1
ATOM 4338 C C . GLY A 1 539 ? -2.291 -22.844 -8.766 1 95.56 539 GLY A C 1
ATOM 4339 O O . GLY A 1 539 ? -1.353 -22.906 -9.562 1 95.56 539 GLY A O 1
ATOM 4340 N N . THR A 1 540 ? -3.516 -23.141 -9.125 1 95.56 540 THR A N 1
ATOM 4341 C CA . THR A 1 540 ? -3.836 -23.734 -10.414 1 95.56 540 THR A CA 1
ATOM 4342 C C . THR A 1 540 ? -3.408 -22.828 -11.555 1 95.56 540 THR A C 1
ATOM 4344 O O . THR A 1 540 ? -2.902 -23.297 -12.578 1 95.56 540 THR A O 1
ATOM 4347 N N . TRP A 1 541 ? -3.646 -21.562 -11.406 1 97.31 541 TRP A N 1
ATOM 4348 C CA . TRP A 1 541 ? -3.234 -20.594 -12.422 1 97.31 541 TRP A CA 1
ATOM 4349 C C . TRP A 1 541 ? -1.74 -20.703 -12.703 1 97.31 541 TRP A C 1
ATOM 4351 O O . TRP A 1 541 ? -1.318 -20.703 -13.859 1 97.31 541 TRP A O 1
ATOM 4361 N N . TYR A 1 542 ? -0.9 -20.875 -11.68 1 97.31 542 TYR A N 1
ATOM 4362 C CA . TYR A 1 542 ? 0.542 -21.031 -11.828 1 97.31 542 TYR A CA 1
ATOM 4363 C C . TYR A 1 542 ? 0.873 -22.328 -12.57 1 97.31 542 TYR A C 1
ATOM 4365 O O . TYR A 1 542 ? 1.796 -22.359 -13.383 1 97.31 542 TYR A O 1
ATOM 4373 N N . VAL A 1 543 ? 0.14 -23.328 -12.203 1 96.25 543 VAL A N 1
ATOM 4374 C CA . VAL A 1 543 ? 0.362 -24.625 -12.828 1 96.25 543 VAL A CA 1
ATOM 4375 C C . VAL A 1 543 ? 0.142 -24.516 -14.336 1 96.25 543 VAL A C 1
ATOM 4377 O O . VAL A 1 543 ? 0.948 -25.016 -15.125 1 96.25 543 VAL A O 1
ATOM 4380 N N . ALA A 1 544 ? -0.907 -23.891 -14.695 1 96.81 544 ALA A N 1
ATOM 4381 C CA . ALA A 1 544 ? -1.211 -23.719 -16.109 1 96.81 544 ALA A CA 1
ATOM 4382 C C . ALA A 1 544 ? -0.108 -22.938 -16.812 1 96.81 544 ALA A C 1
ATOM 4384 O O . ALA A 1 544 ? 0.328 -23.312 -17.906 1 96.81 544 ALA A O 1
ATOM 4385 N N . ARG A 1 545 ? 0.342 -21.906 -16.25 1 97.25 545 ARG A N 1
ATOM 4386 C CA . ARG A 1 545 ? 1.391 -21.078 -16.844 1 97.25 545 ARG A CA 1
ATOM 4387 C C . ARG A 1 545 ? 2.703 -21.844 -16.938 1 97.25 545 ARG A C 1
ATOM 4389 O O . ARG A 1 545 ? 3.436 -21.719 -17.922 1 97.25 545 ARG A O 1
ATOM 4396 N N . SER A 1 546 ? 2.984 -22.594 -15.906 1 97 546 SER A N 1
ATOM 4397 C CA . SER A 1 546 ? 4.199 -23.406 -15.906 1 97 546 SER A CA 1
ATOM 4398 C C . SER A 1 546 ? 4.168 -24.453 -17.016 1 97 546 SER A C 1
ATOM 4400 O O . SER A 1 546 ? 5.207 -24.797 -17.578 1 97 546 SER A O 1
ATOM 4402 N N . CYS A 1 547 ? 2.998 -24.969 -17.328 1 97.38 547 CYS A N 1
ATOM 4403 C CA . CYS A 1 547 ? 2.855 -25.891 -18.453 1 97.38 547 CYS A CA 1
ATOM 4404 C C . CYS A 1 547 ? 3.25 -25.219 -19.766 1 97.38 547 CYS A C 1
ATOM 4406 O O . CYS A 1 547 ? 3.932 -25.828 -20.594 1 97.38 547 CYS A O 1
ATOM 4408 N N . MET A 1 548 ? 2.801 -24.031 -19.891 1 98 548 MET A N 1
ATOM 4409 C CA . MET A 1 548 ? 3.184 -23.25 -21.062 1 98 548 MET A CA 1
ATOM 4410 C C . MET A 1 548 ? 4.695 -23.078 -21.125 1 98 548 MET A C 1
ATOM 4412 O O . MET A 1 548 ? 5.301 -23.25 -22.188 1 98 548 MET A O 1
ATOM 4416 N N . THR A 1 549 ? 5.27 -22.719 -20.031 1 98.19 549 THR A N 1
ATOM 4417 C CA . THR A 1 549 ? 6.711 -22.5 -19.953 1 98.19 549 THR A CA 1
ATOM 4418 C C . THR A 1 549 ? 7.48 -23.734 -20.391 1 98.19 549 THR A C 1
ATOM 4420 O O . THR A 1 549 ? 8.383 -23.656 -21.219 1 98.19 549 THR A O 1
ATOM 4423 N N . ARG A 1 550 ? 7.137 -24.859 -19.875 1 98.19 550 ARG A N 1
ATOM 4424 C CA . ARG A 1 550 ? 7.832 -26.109 -20.203 1 98.19 550 ARG A CA 1
ATOM 4425 C C . ARG A 1 550 ? 7.613 -26.484 -21.656 1 98.19 550 ARG A C 1
ATOM 4427 O O . ARG A 1 550 ? 8.523 -27.016 -22.312 1 98.19 550 ARG A O 1
ATOM 4434 N N . ALA A 1 551 ? 6.434 -26.25 -22.156 1 98.44 551 ALA A N 1
ATOM 4435 C CA . ALA A 1 551 ? 6.172 -26.5 -23.562 1 98.44 551 ALA A CA 1
ATOM 4436 C C . ALA A 1 551 ? 7.07 -25.656 -24.453 1 98.44 551 ALA A C 1
ATOM 4438 O O . ALA A 1 551 ? 7.602 -26.141 -25.469 1 98.44 551 ALA A O 1
ATOM 4439 N N . LEU A 1 552 ? 7.223 -24.422 -24.109 1 98.31 552 LEU A N 1
ATOM 4440 C CA . LEU A 1 552 ? 8.055 -23.516 -24.891 1 98.31 552 LEU A CA 1
ATOM 4441 C C . LEU A 1 552 ? 9.508 -23.969 -24.875 1 98.31 552 LEU A C 1
ATOM 4443 O O . LEU A 1 552 ? 10.203 -23.859 -25.891 1 98.31 552 LEU A O 1
ATOM 4447 N N . LEU A 1 553 ? 9.953 -24.453 -23.75 1 98.5 553 LEU A N 1
ATOM 4448 C CA . LEU A 1 553 ? 11.32 -24.953 -23.672 1 98.5 553 LEU A CA 1
ATOM 4449 C C . LEU A 1 553 ? 11.523 -26.141 -24.594 1 98.5 553 LEU A C 1
ATOM 4451 O O . LEU A 1 553 ? 12.547 -26.234 -25.266 1 98.5 553 LEU A O 1
ATOM 4455 N N . LEU A 1 554 ? 10.555 -27.016 -24.641 1 98.38 554 LEU A N 1
ATOM 4456 C CA . LEU A 1 554 ? 10.609 -28.172 -25.531 1 98.38 554 LEU A CA 1
ATOM 4457 C C . LEU A 1 554 ? 10.602 -27.734 -27 1 98.38 554 LEU A C 1
ATOM 4459 O O . LEU A 1 554 ? 11.375 -28.25 -27.812 1 98.38 554 LEU A O 1
ATOM 4463 N N . ILE A 1 555 ? 9.773 -26.781 -27.312 1 98.31 555 ILE A N 1
ATOM 4464 C CA . ILE A 1 555 ? 9.688 -26.281 -28.672 1 98.31 555 ILE A CA 1
ATOM 4465 C C . ILE A 1 555 ? 11 -25.609 -29.078 1 98.31 555 ILE A C 1
ATOM 4467 O O . ILE A 1 555 ? 11.5 -25.828 -30.172 1 98.31 555 ILE A O 1
ATOM 4471 N N . ALA A 1 556 ? 11.523 -24.797 -28.172 1 98.19 556 ALA A N 1
ATOM 4472 C CA . ALA A 1 556 ? 12.789 -24.109 -28.438 1 98.19 556 ALA A CA 1
ATOM 4473 C C . ALA A 1 556 ? 13.898 -25.125 -28.734 1 98.19 556 ALA A C 1
ATOM 4475 O O . ALA A 1 556 ? 14.703 -24.922 -29.656 1 98.19 556 ALA A O 1
ATOM 4476 N N . ALA A 1 557 ? 13.969 -26.156 -27.906 1 98.31 557 ALA A N 1
ATOM 4477 C CA . ALA A 1 557 ? 14.977 -27.188 -28.094 1 98.31 557 ALA A CA 1
ATOM 4478 C C . ALA A 1 557 ? 14.805 -27.906 -29.422 1 98.31 557 ALA A C 1
ATOM 4480 O O . ALA A 1 557 ? 15.781 -28.172 -30.125 1 98.31 557 ALA A O 1
ATOM 4481 N N . PHE A 1 558 ? 13.633 -28.234 -29.797 1 97.75 558 PHE A N 1
ATOM 4482 C CA . PHE A 1 558 ? 13.352 -28.906 -31.062 1 97.75 558 PHE A CA 1
ATOM 4483 C C . PHE A 1 558 ? 13.758 -28.031 -32.25 1 97.75 558 PHE A C 1
ATOM 4485 O O . PHE A 1 558 ? 14.359 -28.516 -33.188 1 97.75 558 PHE A O 1
ATOM 4492 N N . ARG A 1 559 ? 13.453 -26.812 -32.156 1 96 559 ARG A N 1
ATOM 4493 C CA . ARG A 1 559 ? 13.695 -25.891 -33.25 1 96 559 ARG A CA 1
ATOM 4494 C C . ARG A 1 559 ? 15.188 -25.688 -33.5 1 96 559 ARG A C 1
ATOM 4496 O O . ARG A 1 559 ? 15.625 -25.484 -34.625 1 96 559 ARG A O 1
ATOM 4503 N N . CYS A 1 560 ? 15.914 -25.625 -32.406 1 95.25 560 CYS A N 1
ATOM 4504 C CA . CYS A 1 560 ? 17.344 -25.406 -32.562 1 95.25 560 CYS A CA 1
ATOM 4505 C C . CYS A 1 560 ? 18 -26.578 -33.281 1 95.25 560 CYS A C 1
ATOM 4507 O O . CYS A 1 560 ? 19 -26.422 -33.969 1 95.25 560 CYS A O 1
ATOM 4509 N N . GLY A 1 561 ? 17.516 -27.906 -33.094 1 94.5 561 GLY A N 1
ATOM 4510 C CA . GLY A 1 561 ? 17.922 -29.078 -33.844 1 94.5 561 GLY A CA 1
ATOM 4511 C C . GLY A 1 561 ? 19.234 -29.672 -33.344 1 94.5 561 GLY A C 1
ATOM 4512 O O . GLY A 1 561 ? 19.734 -30.641 -33.938 1 94.5 561 GLY A O 1
ATOM 4513 N N . LYS A 1 562 ? 19.812 -29.094 -32.375 1 94.56 562 LYS A N 1
ATOM 4514 C CA . LYS A 1 562 ? 21.125 -29.531 -31.875 1 94.56 562 LYS A CA 1
ATOM 4515 C C . LYS A 1 562 ? 20.969 -30.531 -30.734 1 94.56 562 LYS A C 1
ATOM 4517 O O . LYS A 1 562 ? 21.891 -31.312 -30.453 1 94.56 562 LYS A O 1
ATOM 4522 N N . ILE A 1 563 ? 19.812 -30.469 -30.078 1 96.56 563 ILE A N 1
ATOM 4523 C CA . ILE A 1 563 ? 19.656 -31.219 -28.844 1 96.56 563 ILE A CA 1
ATOM 4524 C C . ILE A 1 563 ? 18.75 -32.438 -29.094 1 96.56 563 ILE A C 1
ATOM 4526 O O . ILE A 1 563 ? 17.719 -32.312 -29.75 1 96.56 563 ILE A O 1
ATOM 4530 N N . GLU A 1 564 ? 19.156 -33.531 -28.594 1 96.25 564 GLU A N 1
ATOM 4531 C CA . GLU A 1 564 ? 18.328 -34.75 -28.672 1 96.25 564 GLU A CA 1
ATOM 4532 C C . GLU A 1 564 ? 17.062 -34.594 -27.828 1 96.25 564 GLU A C 1
ATOM 4534 O O . GLU A 1 564 ? 17.141 -34.375 -26.609 1 96.25 564 GLU A O 1
ATOM 4539 N N . MET A 1 565 ? 15.992 -34.781 -28.422 1 97.19 565 MET A N 1
ATOM 4540 C CA . MET A 1 565 ? 14.719 -34.594 -27.719 1 97.19 565 MET A CA 1
ATOM 4541 C C . MET A 1 565 ? 14.352 -35.844 -26.953 1 97.19 565 MET A C 1
ATOM 4543 O O . MET A 1 565 ? 14.664 -36.969 -27.375 1 97.19 565 MET A O 1
ATOM 4547 N N . PRO A 1 566 ? 13.742 -35.688 -25.797 1 96.38 566 PRO A N 1
ATOM 4548 C CA . PRO A 1 566 ? 13.227 -36.875 -25.078 1 96.38 566 PRO A CA 1
ATOM 4549 C C . PRO A 1 566 ? 12.172 -37.625 -25.891 1 96.38 566 PRO A C 1
ATOM 4551 O O . PRO A 1 566 ? 11.508 -37.031 -26.75 1 96.38 566 PRO A O 1
ATOM 4554 N N . GLU A 1 567 ? 12.039 -38.875 -25.406 1 91.75 567 GLU A N 1
ATOM 4555 C CA . GLU A 1 567 ? 11 -39.688 -26.047 1 91.75 567 GLU A CA 1
ATOM 4556 C C . GLU A 1 567 ? 9.609 -39.156 -25.734 1 91.75 567 GLU A C 1
ATOM 4558 O O . GLU A 1 567 ? 9.359 -38.688 -24.609 1 91.75 567 GLU A O 1
ATOM 4563 N N . ASN A 1 568 ? 8.742 -38.938 -26.531 1 92.88 568 ASN A N 1
ATOM 4564 C CA . ASN A 1 568 ? 7.34 -38.562 -26.344 1 92.88 568 ASN A CA 1
ATOM 4565 C C . ASN A 1 568 ? 7.191 -37.094 -26.047 1 92.88 568 ASN A C 1
ATOM 4567 O O . ASN A 1 568 ? 6.289 -36.688 -25.297 1 92.88 568 ASN A O 1
ATOM 4571 N N . TRP A 1 569 ? 8.227 -36.25 -26.312 1 96.25 569 TRP A N 1
ATOM 4572 C CA . TRP A 1 569 ? 8.172 -34.812 -26.047 1 96.25 569 TRP A CA 1
ATOM 4573 C C . TRP A 1 569 ? 6.922 -34.188 -26.672 1 96.25 569 TRP A C 1
ATOM 4575 O O . TRP A 1 569 ? 6.375 -33.219 -26.141 1 96.25 569 TRP A O 1
ATOM 4585 N N . ARG A 1 570 ? 6.34 -34.781 -27.734 1 95.81 570 ARG A N 1
ATOM 4586 C CA . ARG A 1 570 ? 5.129 -34.281 -28.375 1 95.81 570 ARG A CA 1
ATOM 4587 C C . ARG A 1 570 ? 3.914 -34.469 -27.469 1 95.81 570 ARG A C 1
ATOM 4589 O O . ARG A 1 570 ? 3.002 -33.656 -27.453 1 95.81 570 ARG A O 1
ATOM 4596 N N . GLU A 1 571 ? 3.971 -35.594 -26.797 1 94.75 571 GLU A N 1
ATOM 4597 C CA . GLU A 1 571 ? 2.908 -35.844 -25.812 1 94.75 571 GLU A CA 1
ATOM 4598 C C . GLU A 1 571 ? 2.91 -34.75 -24.734 1 94.75 571 GLU A C 1
ATOM 4600 O O . GLU A 1 571 ? 1.852 -34.375 -24.234 1 94.75 571 GLU A O 1
ATOM 4605 N N . GLY A 1 572 ? 4.105 -34.406 -24.391 1 95.5 572 GLY A N 1
ATOM 4606 C CA . GLY A 1 572 ? 4.23 -33.312 -23.438 1 95.5 572 GLY A CA 1
ATOM 4607 C C . GLY A 1 572 ? 3.611 -32.031 -23.906 1 95.5 572 GLY A C 1
ATOM 4608 O O . GLY A 1 572 ? 2.986 -31.297 -23.125 1 95.5 572 GLY A O 1
ATOM 4609 N N . LEU A 1 573 ? 3.752 -31.703 -25.156 1 97.44 573 LEU A N 1
ATOM 4610 C CA . LEU A 1 573 ? 3.164 -30.5 -25.75 1 97.44 573 LEU A CA 1
ATOM 4611 C C . LEU A 1 573 ? 1.641 -30.578 -25.734 1 97.44 573 LEU A C 1
ATOM 4613 O O . LEU A 1 573 ? 0.961 -29.609 -25.406 1 97.44 573 LEU A O 1
ATOM 4617 N N . ASP A 1 574 ? 1.163 -31.734 -26.094 1 94.94 574 ASP A N 1
ATOM 4618 C CA . ASP A 1 574 ? -0.281 -31.938 -26.109 1 94.94 574 ASP A CA 1
ATOM 4619 C C . ASP A 1 574 ? -0.881 -31.797 -24.719 1 94.94 574 ASP A C 1
ATOM 4621 O O . ASP A 1 574 ? -1.958 -31.219 -24.547 1 94.94 574 ASP A O 1
ATOM 4625 N N . HIS A 1 575 ? -0.169 -32.375 -23.828 1 94.56 575 HIS A N 1
ATOM 4626 C CA . HIS A 1 575 ? -0.607 -32.281 -22.438 1 94.56 575 HIS A CA 1
ATOM 4627 C C . HIS A 1 575 ? -0.652 -30.812 -21.969 1 94.56 575 HIS A C 1
ATOM 4629 O O . HIS A 1 575 ? -1.591 -30.406 -21.281 1 94.56 575 HIS A O 1
ATOM 4635 N N . ALA A 1 576 ? 0.344 -30.094 -22.328 1 97.06 576 ALA A N 1
ATOM 4636 C CA . ALA A 1 576 ? 0.404 -28.672 -21.953 1 97.06 576 ALA A CA 1
ATOM 4637 C C . ALA A 1 576 ? -0.753 -27.906 -22.578 1 97.06 576 ALA A C 1
ATOM 4639 O O . ALA A 1 576 ? -1.406 -27.094 -21.906 1 97.06 576 ALA A O 1
ATOM 4640 N N . LEU A 1 577 ? -0.996 -28.141 -23.812 1 96.69 577 LEU A N 1
ATOM 4641 C CA . LEU A 1 577 ? -2.064 -27.438 -24.516 1 96.69 577 LEU A CA 1
ATOM 4642 C C . LEU A 1 577 ? -3.428 -27.797 -23.938 1 96.69 577 LEU A C 1
ATOM 4644 O O . LEU A 1 577 ? -4.289 -26.938 -23.781 1 96.69 577 LEU A O 1
ATOM 4648 N N . ARG A 1 578 ? -3.637 -29.016 -23.641 1 93.44 578 ARG A N 1
ATOM 4649 C CA . ARG A 1 578 ? -4.887 -29.453 -23.031 1 93.44 578 ARG A CA 1
ATOM 4650 C C . ARG A 1 578 ? -5.117 -28.781 -21.688 1 93.44 578 ARG A C 1
ATOM 4652 O O . ARG A 1 578 ? -6.234 -28.359 -21.375 1 93.44 578 ARG A O 1
ATOM 4659 N N . THR A 1 579 ? -4.09 -28.734 -20.891 1 94.19 579 THR A N 1
ATOM 4660 C CA . THR A 1 579 ? -4.176 -28.094 -19.578 1 94.19 579 THR A CA 1
ATOM 4661 C C . THR A 1 579 ? -4.562 -26.609 -19.734 1 94.19 579 THR A C 1
ATOM 4663 O O . THR A 1 579 ? -5.445 -26.125 -19.031 1 94.19 579 THR A O 1
ATOM 4666 N N . LEU A 1 580 ? -3.891 -25.922 -20.641 1 96.31 580 LEU A N 1
ATOM 4667 C CA . LEU A 1 580 ? -4.16 -24.516 -20.875 1 96.31 580 LEU A CA 1
ATOM 4668 C C . LEU A 1 580 ? -5.59 -24.297 -21.359 1 96.31 580 LEU A C 1
ATOM 4670 O O . LEU A 1 580 ? -6.293 -23.422 -20.875 1 96.31 580 LEU A O 1
ATOM 4674 N N . ARG A 1 581 ? -6.023 -25.109 -22.25 1 94.38 581 ARG A N 1
ATOM 4675 C CA . ARG A 1 581 ? -7.359 -24.969 -22.828 1 94.38 581 ARG A CA 1
ATOM 4676 C C . ARG A 1 581 ? -8.438 -25.266 -21.781 1 94.38 581 ARG A C 1
ATOM 4678 O O . ARG A 1 581 ? -9.508 -24.672 -21.812 1 94.38 581 ARG A O 1
ATOM 4685 N N . TYR A 1 582 ? -8.141 -26.203 -21.016 1 91.69 582 TYR A N 1
ATOM 4686 C CA . TYR A 1 582 ? -9.086 -26.562 -19.953 1 91.69 582 TYR A CA 1
ATOM 4687 C C . TYR A 1 582 ? -9.344 -25.391 -19.031 1 91.69 582 TYR A C 1
ATOM 4689 O O . TYR A 1 582 ? -10.492 -25.062 -18.719 1 91.69 582 TYR A O 1
ATOM 4697 N N . TRP A 1 583 ? -8.336 -24.75 -18.625 1 93 583 TRP A N 1
ATOM 4698 C CA . TRP A 1 583 ? -8.453 -23.656 -17.656 1 93 583 TRP A CA 1
ATOM 4699 C C . TRP A 1 583 ? -8.734 -22.344 -18.359 1 93 583 TRP A C 1
ATOM 4701 O O . TRP A 1 583 ? -9.109 -21.359 -17.719 1 93 583 TRP A O 1
ATOM 4711 N N . ALA A 1 584 ? -8.578 -22.281 -19.656 1 92 584 ALA A N 1
ATOM 4712 C CA . ALA A 1 584 ? -8.82 -21.078 -20.469 1 92 584 ALA A CA 1
ATOM 4713 C C . ALA A 1 584 ? -10.273 -20.641 -20.375 1 92 584 ALA A C 1
ATOM 4715 O O . ALA A 1 584 ? -10.594 -19.469 -20.594 1 92 584 ALA A O 1
ATOM 4716 N N . THR A 1 585 ? -11.125 -21.5 -20.016 1 86.44 585 THR A N 1
ATOM 4717 C CA . THR A 1 585 ? -12.547 -21.188 -19.891 1 86.44 585 THR A CA 1
ATOM 4718 C C . THR A 1 585 ? -12.773 -20.188 -18.766 1 86.44 585 THR A C 1
ATOM 4720 O O . THR A 1 585 ? -13.766 -19.453 -18.766 1 86.44 585 THR A O 1
ATOM 4723 N N . LYS A 1 586 ? -11.836 -20.078 -17.875 1 87.12 586 LYS A N 1
ATOM 4724 C CA . LYS A 1 586 ? -12 -19.219 -16.703 1 87.12 586 LYS A CA 1
ATOM 4725 C C . LYS A 1 586 ? -11.062 -18.016 -16.75 1 87.12 586 LYS A C 1
ATOM 4727 O O . LYS A 1 586 ? -11.141 -17.125 -15.906 1 87.12 586 LYS A O 1
ATOM 4732 N N . SER A 1 587 ? -10.234 -18 -17.734 1 92 587 SER A N 1
ATOM 4733 C CA . SER A 1 587 ? -9.195 -16.969 -17.75 1 92 587 SER A CA 1
ATOM 4734 C C . SER A 1 587 ? -8.805 -16.578 -19.172 1 92 587 SER A C 1
ATOM 4736 O O . SER A 1 587 ? -8.32 -17.406 -19.938 1 92 587 SER A O 1
ATOM 4738 N N . LEU A 1 588 ? -8.867 -15.359 -19.516 1 92.5 588 LEU A N 1
ATOM 4739 C CA . LEU A 1 588 ? -8.57 -14.883 -20.859 1 92.5 588 LEU A CA 1
ATOM 4740 C C . LEU A 1 588 ? -7.074 -14.922 -21.125 1 92.5 588 LEU A C 1
ATOM 4742 O O . LEU A 1 588 ? -6.648 -15.125 -22.266 1 92.5 588 LEU A O 1
ATOM 4746 N N . ASP A 1 589 ? -6.305 -14.641 -20.125 1 94.94 589 ASP A N 1
ATOM 4747 C CA . ASP A 1 589 ? -4.855 -14.672 -20.328 1 94.94 589 ASP A CA 1
ATOM 4748 C C . ASP A 1 589 ? -4.383 -16.078 -20.672 1 94.94 589 ASP A C 1
ATOM 4750 O O . ASP A 1 589 ? -3.498 -16.266 -21.516 1 94.94 589 ASP A O 1
ATOM 4754 N N . LEU A 1 590 ? -4.973 -17.109 -20.062 1 96.5 590 LEU A N 1
ATOM 4755 C CA . LEU A 1 590 ? -4.617 -18.5 -20.375 1 96.5 590 LEU A CA 1
ATOM 4756 C C . LEU A 1 590 ? -5.102 -18.891 -21.766 1 96.5 590 LEU A C 1
ATOM 4758 O O . LEU A 1 590 ? -4.457 -19.688 -22.453 1 96.5 590 LEU A O 1
ATOM 4762 N N . GLN A 1 591 ? -6.238 -18.328 -22.125 1 96.12 591 GLN A N 1
ATOM 4763 C CA . GLN A 1 591 ? -6.707 -18.547 -23.484 1 96.12 591 GLN A CA 1
ATOM 4764 C C . GLN A 1 591 ? -5.727 -17.984 -24.516 1 96.12 591 GLN A C 1
ATOM 4766 O O . GLN A 1 591 ? -5.41 -18.641 -25.5 1 96.12 591 GLN A O 1
ATOM 4771 N N . ARG A 1 592 ? -5.305 -16.781 -24.234 1 95.69 592 ARG A N 1
ATOM 4772 C CA . ARG A 1 592 ? -4.32 -16.156 -25.125 1 95.69 592 ARG A CA 1
ATOM 4773 C C . ARG A 1 592 ? -3.041 -17 -25.188 1 95.69 592 ARG A C 1
ATOM 4775 O O . ARG A 1 592 ? -2.465 -17.172 -26.266 1 95.69 592 ARG A O 1
ATOM 4782 N N . ALA A 1 593 ? -2.617 -17.484 -24.094 1 96.75 593 ALA A N 1
ATOM 4783 C CA . ALA A 1 593 ? -1.437 -18.344 -24.047 1 96.75 593 ALA A CA 1
ATOM 4784 C C . ALA A 1 593 ? -1.647 -19.609 -24.844 1 96.75 593 ALA A C 1
ATOM 4786 O O . ALA A 1 593 ? -0.752 -20.047 -25.578 1 96.75 593 ALA A O 1
ATOM 4787 N N . ALA A 1 594 ? -2.812 -20.203 -24.703 1 97.44 594 ALA A N 1
ATOM 4788 C CA . ALA A 1 594 ? -3.139 -21.422 -25.453 1 97.44 594 ALA A CA 1
ATOM 4789 C C . ALA A 1 594 ? -3.107 -21.172 -26.953 1 97.44 594 ALA A C 1
ATOM 4791 O O . ALA A 1 594 ? -2.631 -22.016 -27.719 1 97.44 594 ALA A O 1
ATOM 4792 N N . ASP A 1 595 ? -3.602 -20.047 -27.312 1 96.88 595 ASP A N 1
ATOM 4793 C CA . ASP A 1 595 ? -3.621 -19.703 -28.734 1 96.88 595 ASP A CA 1
ATOM 4794 C C . ASP A 1 595 ? -2.203 -19.562 -29.281 1 96.88 595 ASP A C 1
ATOM 4796 O O . ASP A 1 595 ? -1.904 -20.047 -30.375 1 96.88 595 ASP A O 1
ATOM 4800 N N . VAL A 1 596 ? -1.417 -18.875 -28.531 1 97 596 VAL A N 1
ATOM 4801 C CA . VAL A 1 596 ? -0.034 -18.688 -28.953 1 97 596 VAL A CA 1
ATOM 4802 C C . VAL A 1 596 ? 0.677 -20.031 -29.031 1 97 596 VAL A C 1
ATOM 4804 O O . VAL A 1 596 ? 1.429 -20.297 -29.969 1 97 596 VAL A O 1
ATOM 4807 N N . LEU A 1 597 ? 0.448 -20.875 -28.031 1 97.62 597 LEU A N 1
ATOM 4808 C CA . LEU A 1 597 ? 1.071 -22.203 -28.016 1 97.62 597 LEU A CA 1
ATOM 4809 C C . LEU A 1 597 ? 0.604 -23.031 -29.203 1 97.62 597 LEU A C 1
ATOM 4811 O O . LEU A 1 597 ? 1.406 -23.734 -29.828 1 97.62 597 LEU A O 1
ATOM 4815 N N . GLN A 1 598 ? -0.632 -22.969 -29.484 1 97.56 598 GLN A N 1
ATOM 4816 C CA . GLN A 1 598 ? -1.183 -23.688 -30.625 1 97.56 598 GLN A CA 1
ATOM 4817 C C . GLN A 1 598 ? -0.522 -23.266 -31.938 1 97.56 598 GLN A C 1
ATOM 4819 O O . GLN A 1 598 ? -0.171 -24.094 -32.75 1 97.56 598 GLN A O 1
ATOM 4824 N N . ASP A 1 599 ? -0.365 -22.016 -32.031 1 96.81 599 ASP A N 1
ATOM 4825 C CA . ASP A 1 599 ? 0.285 -21.484 -33.25 1 96.81 599 ASP A CA 1
ATOM 4826 C C . ASP A 1 599 ? 1.709 -22.016 -33.375 1 96.81 599 ASP A C 1
ATOM 4828 O O . ASP A 1 599 ? 2.15 -22.359 -34.469 1 96.81 599 ASP A O 1
ATOM 4832 N N . LEU A 1 600 ? 2.35 -22.078 -32.344 1 96.88 600 LEU A N 1
ATOM 4833 C CA . LEU A 1 600 ? 3.734 -22.531 -32.344 1 96.88 600 LEU A CA 1
ATOM 4834 C C . LEU A 1 600 ? 3.809 -24.031 -32.625 1 96.88 600 LEU A C 1
ATOM 4836 O O . LEU A 1 600 ? 4.719 -24.484 -33.344 1 96.88 600 LEU A O 1
ATOM 4840 N N . ILE A 1 601 ? 2.869 -24.797 -32.094 1 96.88 601 ILE A N 1
ATOM 4841 C CA . ILE A 1 601 ? 2.832 -26.25 -32.344 1 96.88 601 ILE A CA 1
ATOM 4842 C C . ILE A 1 601 ? 2.518 -26.516 -33.812 1 96.88 601 ILE A C 1
ATOM 4844 O O . ILE A 1 601 ? 3.133 -27.391 -34.438 1 96.88 601 ILE A O 1
ATOM 4848 N N . ASP A 1 602 ? 1.663 -25.734 -34.312 1 95.69 602 ASP A N 1
ATOM 4849 C CA . ASP A 1 602 ? 1.276 -25.891 -35.719 1 95.69 602 ASP A CA 1
ATOM 4850 C C . ASP A 1 602 ? 2.438 -25.547 -36.656 1 95.69 602 ASP A C 1
ATOM 4852 O O . ASP A 1 602 ? 2.518 -26.078 -37.781 1 95.69 602 ASP A O 1
ATOM 4856 N N . ALA A 1 603 ? 3.264 -24.719 -36.188 1 93.38 603 ALA A N 1
ATOM 4857 C CA . ALA A 1 603 ? 4.395 -24.266 -37 1 93.38 603 ALA A CA 1
ATOM 4858 C C . ALA A 1 603 ? 5.547 -25.266 -36.938 1 93.38 603 ALA A C 1
ATOM 4860 O O . ALA A 1 603 ? 6.547 -25.125 -37.656 1 93.38 603 ALA A O 1
ATOM 4861 N N . LEU A 1 604 ? 5.449 -26.25 -36.125 1 92.62 604 LEU A N 1
ATOM 4862 C CA . LEU A 1 604 ? 6.512 -27.25 -36.031 1 92.62 604 LEU A CA 1
ATOM 4863 C C . LEU A 1 604 ? 6.5 -28.172 -37.219 1 92.62 604 LEU A C 1
ATOM 4865 O O . LEU A 1 604 ? 7.516 -28.781 -37.562 1 92.62 604 LEU A O 1
ATOM 4869 N N . MET B 1 1 ? -47.031 18.016 -80.125 1 24.28 1 MET B N 1
ATOM 4870 C CA . MET B 1 1 ? -45.75 17.422 -80.438 1 24.28 1 MET B CA 1
ATOM 4871 C C . MET B 1 1 ? -44.75 17.703 -79.312 1 24.28 1 MET B C 1
ATOM 4873 O O . MET B 1 1 ? -43.531 17.688 -79.562 1 24.28 1 MET B O 1
ATOM 4877 N N . GLU B 1 2 ? -45.188 18.078 -78.25 1 23.48 2 GLU B N 1
ATOM 4878 C CA . GLU B 1 2 ? -44.625 18.828 -77.125 1 23.48 2 GLU B CA 1
ATOM 4879 C C . GLU B 1 2 ? -43.5 18.078 -76.438 1 23.48 2 GLU B C 1
ATOM 4881 O O . GLU B 1 2 ? -43.594 16.859 -76.25 1 23.48 2 GLU B O 1
ATOM 4886 N N . ARG B 1 3 ? -42.344 18.719 -76.625 1 27.08 3 ARG B N 1
ATOM 4887 C CA . ARG B 1 3 ? -40.906 18.438 -76.438 1 27.08 3 ARG B CA 1
ATOM 4888 C C . ARG B 1 3 ? -40.656 18 -75 1 27.08 3 ARG B C 1
ATOM 4890 O O . ARG B 1 3 ? -41.031 18.688 -74.062 1 27.08 3 ARG B O 1
ATOM 4897 N N . SER B 1 4 ? -40.781 16.672 -74.812 1 25.25 4 SER B N 1
ATOM 4898 C CA . SER B 1 4 ? -40.688 15.852 -73.625 1 25.25 4 SER B CA 1
ATOM 4899 C C . SER B 1 4 ? -39.406 16.156 -72.812 1 25.25 4 SER B C 1
ATOM 4901 O O . SER B 1 4 ? -38.281 16.078 -73.375 1 25.25 4 SER B O 1
ATOM 4903 N N . ASP B 1 5 ? -39.5 17.219 -72.062 1 27.45 5 ASP B N 1
ATOM 4904 C CA . ASP B 1 5 ? -38.5 17.906 -71.25 1 27.45 5 ASP B CA 1
ATOM 4905 C C . ASP B 1 5 ? -37.625 16.906 -70.5 1 27.45 5 ASP B C 1
ATOM 4907 O O . ASP B 1 5 ? -38.125 15.953 -69.938 1 27.45 5 ASP B O 1
ATOM 4911 N N . VAL B 1 6 ? -36.5 16.688 -71.125 1 30.33 6 VAL B N 1
ATOM 4912 C CA . VAL B 1 6 ? -35.406 15.766 -70.875 1 30.33 6 VAL B CA 1
ATOM 4913 C C . VAL B 1 6 ? -35.031 15.844 -69.375 1 30.33 6 VAL B C 1
ATOM 4915 O O . VAL B 1 6 ? -34.875 16.938 -68.812 1 30.33 6 VAL B O 1
ATOM 4918 N N . PRO B 1 7 ? -35.531 14.852 -68.625 1 30.36 7 PRO B N 1
ATOM 4919 C CA . PRO B 1 7 ? -35.406 14.844 -67.188 1 30.36 7 PRO B CA 1
ATOM 4920 C C . PRO B 1 7 ? -34 15.188 -66.688 1 30.36 7 PRO B C 1
ATOM 4922 O O . PRO B 1 7 ? -33 14.898 -67.375 1 30.36 7 PRO B O 1
ATOM 4925 N N . VAL B 1 8 ? -33.812 16.328 -66.125 1 31.91 8 VAL B N 1
ATOM 4926 C CA . VAL B 1 8 ? -32.688 17.031 -65.5 1 31.91 8 VAL B CA 1
ATOM 4927 C C . VAL B 1 8 ? -31.859 16.047 -64.688 1 31.91 8 VAL B C 1
ATOM 4929 O O . VAL B 1 8 ? -32.406 15.281 -63.875 1 31.91 8 VAL B O 1
ATOM 4932 N N . GLY B 1 9 ? -30.781 15.484 -65.312 1 27.53 9 GLY B N 1
ATOM 4933 C CA . GLY B 1 9 ? -29.828 14.492 -64.875 1 27.53 9 GLY B CA 1
ATOM 4934 C C . GLY B 1 9 ? -29.328 14.742 -63.438 1 27.53 9 GLY B C 1
ATOM 4935 O O . GLY B 1 9 ? -28.953 15.859 -63.094 1 27.53 9 GLY B O 1
ATOM 4936 N N . HIS B 1 10 ? -30.078 14.211 -62.406 1 26.97 10 HIS B N 1
ATOM 4937 C CA . HIS B 1 10 ? -29.797 14.383 -61 1 26.97 10 HIS B CA 1
ATOM 4938 C C . HIS B 1 10 ? -28.328 14.125 -60.688 1 26.97 10 HIS B C 1
ATOM 4940 O O . HIS B 1 10 ? -27.828 13.023 -60.906 1 26.97 10 HIS B O 1
ATOM 4946 N N . LYS B 1 11 ? -27.484 15.062 -60.969 1 29.92 11 LYS B N 1
ATOM 4947 C CA . LYS B 1 11 ? -26.047 14.969 -60.688 1 29.92 11 LYS B CA 1
ATOM 4948 C C . LYS B 1 11 ? -25.812 14.43 -59.281 1 29.92 11 LYS B C 1
ATOM 4950 O O . LYS B 1 11 ? -26.391 14.922 -58.312 1 29.92 11 LYS B O 1
ATOM 4955 N N . ARG B 1 12 ? -25.422 13.133 -59.156 1 30.36 12 ARG B N 1
ATOM 4956 C CA . ARG B 1 12 ? -25.109 12.477 -57.906 1 30.36 12 ARG B CA 1
ATOM 4957 C C . ARG B 1 12 ? -24.156 13.328 -57.062 1 30.36 12 ARG B C 1
ATOM 4959 O O . ARG B 1 12 ? -23.141 13.812 -57.562 1 30.36 12 ARG B O 1
ATOM 4966 N N . PRO B 1 13 ? -24.531 13.984 -55.969 1 27.39 13 PRO B N 1
ATOM 4967 C CA . PRO B 1 13 ? -23.656 14.828 -55.156 1 27.39 13 PRO B CA 1
ATOM 4968 C C . PRO B 1 13 ? -22.344 14.141 -54.781 1 27.39 13 PRO B C 1
ATOM 4970 O O . PRO B 1 13 ? -22.328 12.922 -54.562 1 27.39 13 PRO B O 1
ATOM 4973 N N . ARG B 1 14 ? -21.125 14.594 -55.25 1 29.2 14 ARG B N 1
ATOM 4974 C CA . ARG B 1 14 ? -19.734 14.203 -55.031 1 29.2 14 ARG B CA 1
ATOM 4975 C C . ARG B 1 14 ? -19.453 14.023 -53.531 1 29.2 14 ARG B C 1
ATOM 4977 O O . ARG B 1 14 ? -19.609 14.961 -52.75 1 29.2 14 ARG B O 1
ATOM 4984 N N . THR B 1 15 ? -19.812 12.875 -52.938 1 25.39 15 THR B N 1
ATOM 4985 C CA . THR B 1 15 ? -19.469 12.633 -51.531 1 25.39 15 THR B CA 1
ATOM 4986 C C . THR B 1 15 ? -17.984 12.883 -51.312 1 25.39 15 THR B C 1
ATOM 4988 O O . THR B 1 15 ? -17.141 12.188 -51.875 1 25.39 15 THR B O 1
ATOM 4991 N N . ALA B 1 16 ? -17.422 14.078 -51.281 1 29.19 16 ALA B N 1
ATOM 4992 C CA . ALA B 1 16 ? -16.062 14.531 -51 1 29.19 16 ALA B CA 1
ATOM 4993 C C . ALA B 1 16 ? -15.453 13.758 -49.844 1 29.19 16 ALA B C 1
ATOM 4995 O O . ALA B 1 16 ? -15.898 13.891 -48.688 1 29.19 16 ALA B O 1
ATOM 4996 N N . GLY B 1 17 ? -15.016 12.5 -50.031 1 29.2 17 GLY B N 1
ATOM 4997 C CA . GLY B 1 17 ? -14.219 11.742 -49.062 1 29.2 17 GLY B CA 1
ATOM 4998 C C . GLY B 1 17 ? -13.031 12.508 -48.531 1 29.2 17 GLY B C 1
ATOM 4999 O O . GLY B 1 17 ? -12.062 12.75 -49.25 1 29.2 17 GLY B O 1
ATOM 5000 N N . MET B 1 18 ? -13.195 13.664 -47.844 1 27.52 18 MET B N 1
ATOM 5001 C CA . MET B 1 18 ? -12.125 14.461 -47.25 1 27.52 18 MET B CA 1
ATOM 5002 C C . MET B 1 18 ? -11.117 13.57 -46.531 1 27.52 18 MET B C 1
ATOM 5004 O O . MET B 1 18 ? -11.484 12.852 -45.594 1 27.52 18 MET B O 1
ATOM 5008 N N . TYR B 1 19 ? -10.164 13.039 -47.281 1 28.02 19 TYR B N 1
ATOM 5009 C CA . TYR B 1 19 ? -8.992 12.352 -46.75 1 28.02 19 TYR B CA 1
ATOM 5010 C C . TYR B 1 19 ? -8.398 13.109 -45.594 1 28.02 19 TYR B C 1
ATOM 5012 O O . TYR B 1 19 ? -7.973 14.258 -45.719 1 28.02 19 TYR B O 1
ATOM 5020 N N . GLN B 1 20 ? -8.93 12.953 -44.469 1 28.19 20 GLN B N 1
ATOM 5021 C CA . GLN B 1 20 ? -8.336 13.57 -43.281 1 28.19 20 GLN B CA 1
ATOM 5022 C C . GLN B 1 20 ? -6.832 13.328 -43.219 1 28.19 20 GLN B C 1
ATOM 5024 O O . GLN B 1 20 ? -6.383 12.18 -43.281 1 28.19 20 GLN B O 1
ATOM 5029 N N . ARG B 1 21 ? -6.039 14.203 -43.781 1 31.31 21 ARG B N 1
ATOM 5030 C CA . ARG B 1 21 ? -4.582 14.219 -43.688 1 31.31 21 ARG B CA 1
ATOM 5031 C C . ARG B 1 21 ? -4.098 13.734 -42.344 1 31.31 21 ARG B C 1
ATOM 5033 O O . ARG B 1 21 ? -4.449 14.305 -41.312 1 31.31 21 ARG B O 1
ATOM 5040 N N . ARG B 1 22 ? -3.803 12.508 -42.312 1 32.97 22 ARG B N 1
ATOM 5041 C CA . ARG B 1 22 ? -3.139 11.945 -41.156 1 32.97 22 ARG B CA 1
ATOM 5042 C C . ARG B 1 22 ? -2.002 12.844 -40.688 1 32.97 22 ARG B C 1
ATOM 5044 O O . ARG B 1 22 ? -1.146 13.242 -41.469 1 32.97 22 ARG B O 1
ATOM 5051 N N . ARG B 1 23 ? -2.221 13.562 -39.656 1 34.19 23 ARG B N 1
ATOM 5052 C CA . ARG B 1 23 ? -1.215 14.383 -39 1 34.19 23 ARG B CA 1
ATOM 5053 C C . ARG B 1 23 ? 0.12 13.656 -38.906 1 34.19 23 ARG B C 1
ATOM 5055 O O . ARG B 1 23 ? 0.166 12.477 -38.531 1 34.19 23 ARG B O 1
ATOM 5062 N N . ALA B 1 24 ? 1.134 14.008 -39.719 1 40.72 24 ALA B N 1
ATOM 5063 C CA . ALA B 1 24 ? 2.518 13.562 -39.875 1 40.72 24 ALA B CA 1
ATOM 5064 C C . ALA B 1 24 ? 3.131 13.227 -38.5 1 40.72 24 ALA B C 1
ATOM 5066 O O . ALA B 1 24 ? 3.043 14.016 -37.562 1 40.72 24 ALA B O 1
ATOM 5067 N N . VAL B 1 25 ? 3.221 12.055 -38.25 1 49.16 25 VAL B N 1
ATOM 5068 C CA . VAL B 1 25 ? 3.963 11.523 -37.094 1 49.16 25 VAL B CA 1
ATOM 5069 C C . VAL B 1 25 ? 5.289 12.273 -36.969 1 49.16 25 VAL B C 1
ATOM 5071 O O . VAL B 1 25 ? 6.02 12.445 -37.938 1 49.16 25 VAL B O 1
ATOM 5074 N N . THR B 1 26 ? 5.449 13.164 -36.062 1 54.72 26 THR B N 1
ATOM 5075 C CA . THR B 1 26 ? 6.578 14.062 -35.875 1 54.72 26 THR B CA 1
ATOM 5076 C C . THR B 1 26 ? 7.895 13.289 -35.875 1 54.72 26 THR B C 1
ATOM 5078 O O . THR B 1 26 ? 8.031 12.297 -35.156 1 54.72 26 THR B O 1
ATOM 5081 N N . ALA B 1 27 ? 8.727 13.477 -36.781 1 68.94 27 ALA B N 1
ATOM 5082 C CA . ALA B 1 27 ? 10.094 13 -36.938 1 68.94 27 ALA B CA 1
ATOM 5083 C C . ALA B 1 27 ? 10.93 13.305 -35.688 1 68.94 27 ALA B C 1
ATOM 5085 O O . ALA B 1 27 ? 10.633 14.242 -34.938 1 68.94 27 ALA B O 1
ATOM 5086 N N . CYS B 1 28 ? 11.805 12.453 -35.312 1 68.25 28 CYS B N 1
ATOM 5087 C CA . CYS B 1 28 ? 12.734 12.727 -34.25 1 68.25 28 CYS B CA 1
ATOM 5088 C C . CYS B 1 28 ? 13.539 13.992 -34.531 1 68.25 28 CYS B C 1
ATOM 5090 O O . CYS B 1 28 ? 13.656 14.422 -35.656 1 68.25 28 CYS B O 1
ATOM 5092 N N . LEU B 1 29 ? 14.023 14.734 -33.531 1 71.25 29 LEU B N 1
ATOM 5093 C CA . LEU B 1 29 ? 14.68 16.031 -33.625 1 71.25 29 LEU B CA 1
ATOM 5094 C C . LEU B 1 29 ? 15.883 15.961 -34.562 1 71.25 29 LEU B C 1
ATOM 5096 O O . LEU B 1 29 ? 16.047 16.812 -35.438 1 71.25 29 LEU B O 1
ATOM 5100 N N . PRO B 1 30 ? 16.547 14.961 -34.531 1 75.56 30 PRO B N 1
ATOM 5101 C CA . PRO B 1 30 ? 17.672 14.938 -35.469 1 75.56 30 PRO B CA 1
ATOM 5102 C C . PRO B 1 30 ? 17.25 14.734 -36.906 1 75.56 30 PRO B C 1
ATOM 5104 O O . PRO B 1 30 ? 17.797 15.375 -37.812 1 75.56 30 PRO B O 1
ATOM 5107 N N . CYS B 1 31 ? 16.312 13.961 -37.062 1 74.69 31 CYS B N 1
ATOM 5108 C CA . CYS B 1 31 ? 15.828 13.727 -38.406 1 74.69 31 CYS B CA 1
ATOM 5109 C C . CYS B 1 31 ? 15.133 14.961 -38.969 1 74.69 31 CYS B C 1
ATOM 5111 O O . CYS B 1 31 ? 15.266 15.273 -40.156 1 74.69 31 CYS B O 1
ATOM 5113 N N . ARG B 1 32 ? 14.445 15.703 -38.125 1 73 32 ARG B N 1
ATOM 5114 C CA . ARG B 1 32 ? 13.797 16.953 -38.5 1 73 32 ARG B CA 1
ATOM 5115 C C . ARG B 1 32 ? 14.828 18.016 -38.875 1 73 32 ARG B C 1
ATOM 5117 O O . ARG B 1 32 ? 14.648 18.75 -39.844 1 73 32 ARG B O 1
ATOM 5124 N N . THR B 1 33 ? 15.875 18.062 -38.125 1 71.75 33 THR B N 1
ATOM 5125 C CA . THR B 1 33 ? 16.906 19.062 -38.344 1 71.75 33 THR B CA 1
ATOM 5126 C C . THR B 1 33 ? 17.641 18.797 -39.656 1 71.75 33 THR B C 1
ATOM 5128 O O . THR B 1 33 ? 18.016 19.719 -40.375 1 71.75 33 THR B O 1
ATOM 5131 N N . ARG B 1 34 ? 17.75 17.562 -39.938 1 71.88 34 ARG B N 1
ATOM 5132 C CA . ARG B 1 34 ? 18.516 17.188 -41.125 1 71.88 34 ARG B CA 1
ATOM 5133 C C . ARG B 1 34 ? 17.594 16.984 -42.344 1 71.88 34 ARG B C 1
ATOM 5135 O O . ARG B 1 34 ? 18.047 16.641 -43.438 1 71.88 34 ARG B O 1
ATOM 5142 N N . LYS B 1 35 ? 16.281 17.234 -42.094 1 68.62 35 LYS B N 1
ATOM 5143 C CA . LYS B 1 35 ? 15.25 17.109 -43.125 1 68.62 35 LYS B CA 1
ATOM 5144 C C . LYS B 1 35 ? 15.32 15.75 -43.812 1 68.62 35 LYS B C 1
ATOM 5146 O O . LYS B 1 35 ? 15.211 15.672 -45.031 1 68.62 35 LYS B O 1
ATOM 5151 N N . THR B 1 36 ? 15.75 14.75 -43.031 1 75 36 THR B N 1
ATOM 5152 C CA . THR B 1 36 ? 15.797 13.398 -43.562 1 75 36 THR B CA 1
ATOM 5153 C C . THR B 1 36 ? 14.531 12.633 -43.219 1 75 36 THR B C 1
ATOM 5155 O O . THR B 1 36 ? 13.844 12.953 -42.25 1 75 36 THR B O 1
ATOM 5158 N N . LYS B 1 37 ? 14.117 11.711 -43.938 1 71.69 37 LYS B N 1
ATOM 5159 C CA . LYS B 1 37 ? 12.938 10.875 -43.719 1 71.69 37 LYS B CA 1
ATOM 5160 C C . LYS B 1 37 ? 13.117 9.992 -42.469 1 71.69 37 LYS B C 1
ATOM 5162 O O . LYS B 1 37 ? 14.031 9.164 -42.438 1 71.69 37 LYS B O 1
ATOM 5167 N N . CYS B 1 38 ? 12.398 10.312 -41.344 1 68.81 38 CYS B N 1
ATOM 5168 C CA . CYS B 1 38 ? 12.43 9.594 -40.062 1 68.81 38 CYS B CA 1
ATOM 5169 C C . CYS B 1 38 ? 11.453 8.422 -40.094 1 68.81 38 CYS B C 1
ATOM 5171 O O . CYS B 1 38 ? 10.305 8.578 -40.5 1 68.81 38 CYS B O 1
ATOM 5173 N N . ASP B 1 39 ? 11.789 7.316 -39.969 1 71.12 39 ASP B N 1
ATOM 5174 C CA . ASP B 1 39 ? 10.914 6.152 -40 1 71.12 39 ASP B CA 1
ATOM 5175 C C . ASP B 1 39 ? 10.125 6.023 -38.688 1 71.12 39 ASP B C 1
ATOM 5177 O O . ASP B 1 39 ? 9.344 5.086 -38.531 1 71.12 39 ASP B O 1
ATOM 5181 N N . ASN B 1 40 ? 10.188 6.965 -37.688 1 64.81 40 ASN B N 1
ATOM 5182 C CA . ASN B 1 40 ? 9.477 7.203 -36.438 1 64.81 40 ASN B CA 1
ATOM 5183 C C . ASN B 1 40 ? 9.445 5.957 -35.562 1 64.81 40 ASN B C 1
ATOM 5185 O O . ASN B 1 40 ? 8.547 5.785 -34.75 1 64.81 40 ASN B O 1
ATOM 5189 N N . ILE B 1 41 ? 10.461 5.207 -35.812 1 68.62 41 ILE B N 1
ATOM 5190 C CA . ILE B 1 41 ? 10.625 4.039 -34.969 1 68.62 41 ILE B CA 1
ATOM 5191 C C . ILE B 1 41 ? 11.234 4.461 -33.625 1 68.62 41 ILE B C 1
ATOM 5193 O O . ILE B 1 41 ? 12.164 5.266 -33.594 1 68.62 41 ILE B O 1
ATOM 5197 N N . ARG B 1 42 ? 10.547 4.246 -32.438 1 64.94 42 ARG B N 1
ATOM 5198 C CA . ARG B 1 42 ? 11.047 4.523 -31.094 1 64.94 42 ARG B CA 1
ATOM 5199 C C . ARG B 1 42 ? 11.672 3.277 -30.469 1 64.94 42 ARG B C 1
ATOM 5201 O O . ARG B 1 42 ? 11.266 2.154 -30.781 1 64.94 42 ARG B O 1
ATOM 5208 N N . PRO B 1 43 ? 12.727 3.59 -29.688 1 64.31 43 PRO B N 1
ATOM 5209 C CA . PRO B 1 43 ? 13.172 4.879 -29.156 1 64.31 43 PRO B CA 1
ATOM 5210 C C . PRO B 1 43 ? 14.094 5.629 -30.125 1 64.31 43 PRO B C 1
ATOM 5212 O O . PRO B 1 43 ? 14.289 6.836 -29.969 1 64.31 43 PRO B O 1
ATOM 5215 N N . ALA B 1 44 ? 14.688 4.918 -30.984 1 72.5 44 ALA B N 1
ATOM 5216 C CA . ALA B 1 44 ? 15.547 5.613 -31.938 1 72.5 44 ALA B CA 1
ATOM 5217 C C . ALA B 1 44 ? 15.164 5.273 -33.375 1 72.5 44 ALA B C 1
ATOM 5219 O O . ALA B 1 44 ? 14.953 4.105 -33.719 1 72.5 44 ALA B O 1
ATOM 5220 N N . CYS B 1 45 ? 14.969 6.285 -34.094 1 71.75 45 CYS B N 1
ATOM 5221 C CA . CYS B 1 45 ? 14.586 6.062 -35.5 1 71.75 45 CYS B CA 1
ATOM 5222 C C . CYS B 1 45 ? 15.742 5.473 -36.281 1 71.75 45 CYS B C 1
ATOM 5224 O O . CYS B 1 45 ? 16.906 5.562 -35.875 1 71.75 45 CYS B O 1
ATOM 5226 N N . GLY B 1 46 ? 15.422 4.676 -37.344 1 75.06 46 GLY B N 1
ATOM 5227 C CA . GLY B 1 46 ? 16.391 3.99 -38.188 1 75.06 46 GLY B CA 1
ATOM 5228 C C . GLY B 1 46 ? 17.516 4.898 -38.688 1 75.06 46 GLY B C 1
ATOM 5229 O O . GLY B 1 46 ? 18.672 4.484 -38.75 1 75.06 46 GLY B O 1
ATOM 5230 N N . PHE B 1 47 ? 17.188 6.176 -39 1 75.12 47 PHE B N 1
ATOM 5231 C CA . PHE B 1 47 ? 18.188 7.129 -39.469 1 75.12 47 PHE B CA 1
ATOM 5232 C C . PHE B 1 47 ? 19.156 7.469 -38.344 1 75.12 47 PHE B C 1
ATOM 5234 O O . PHE B 1 47 ? 20.375 7.461 -38.562 1 75.12 47 PHE B O 1
ATOM 5241 N N . CYS B 1 48 ? 18.641 7.812 -37.219 1 72.19 48 CYS B N 1
ATOM 5242 C CA . CYS B 1 48 ? 19.484 8.172 -36.062 1 72.19 48 CYS B CA 1
ATOM 5243 C C . CYS B 1 48 ? 20.328 6.984 -35.625 1 72.19 48 CYS B C 1
ATOM 5245 O O . CYS B 1 48 ? 21.5 7.152 -35.281 1 72.19 48 CYS B O 1
ATOM 5247 N N . MET B 1 49 ? 19.891 5.867 -35.719 1 71.62 49 MET B N 1
ATOM 5248 C CA . MET B 1 49 ? 20.641 4.66 -35.375 1 71.62 49 MET B CA 1
ATOM 5249 C C . MET B 1 49 ? 21.812 4.449 -36.344 1 71.62 49 MET B C 1
ATOM 5251 O O . MET B 1 49 ? 22.906 4.09 -35.906 1 71.62 49 MET B O 1
ATOM 5255 N N . ARG B 1 50 ? 21.641 4.637 -37.594 1 72.69 50 ARG B N 1
ATOM 5256 C CA . ARG B 1 50 ? 22.672 4.406 -38.594 1 72.69 50 ARG B CA 1
ATOM 5257 C C . ARG B 1 50 ? 23.781 5.441 -38.5 1 72.69 50 ARG B C 1
ATOM 5259 O O . ARG B 1 50 ? 24.953 5.141 -38.781 1 72.69 50 ARG B O 1
ATOM 5266 N N . HIS B 1 51 ? 23.422 6.637 -38.219 1 73.5 51 HIS B N 1
ATOM 5267 C CA . HIS B 1 51 ? 24.391 7.719 -38.219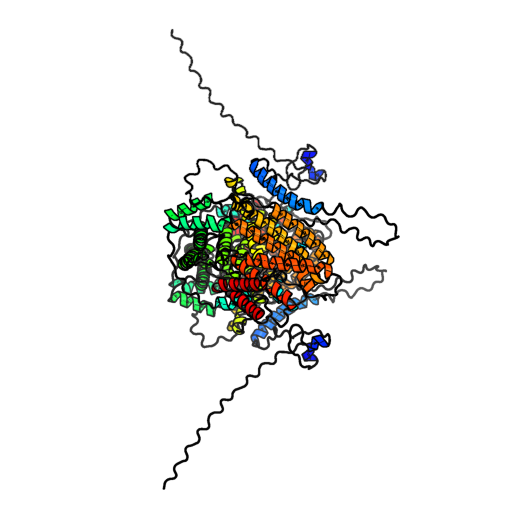 1 73.5 51 HIS B CA 1
ATOM 5268 C C . HIS B 1 51 ? 24.844 8.055 -36.781 1 73.5 51 HIS B C 1
ATOM 5270 O O . HIS B 1 51 ? 25.516 9.062 -36.562 1 73.5 51 HIS B O 1
ATOM 5276 N N . ASN B 1 52 ? 24.531 7.242 -35.781 1 67.12 52 ASN B N 1
ATOM 5277 C CA . ASN B 1 52 ? 24.891 7.375 -34.375 1 67.12 52 ASN B CA 1
ATOM 5278 C C . ASN B 1 52 ? 24.484 8.734 -33.812 1 67.12 52 ASN B C 1
ATOM 5280 O O . ASN B 1 52 ? 25.234 9.352 -33.062 1 67.12 52 ASN B O 1
ATOM 5284 N N . ALA B 1 53 ? 23.406 9.203 -34.281 1 66.69 53 ALA B N 1
ATOM 5285 C CA . ALA B 1 53 ? 22.875 10.461 -33.75 1 66.69 53 ALA B CA 1
ATOM 5286 C C . ALA B 1 53 ? 21.906 10.219 -32.625 1 66.69 53 ALA B C 1
ATOM 5288 O O . ALA B 1 53 ? 21.281 9.156 -32.531 1 66.69 53 ALA B O 1
ATOM 5289 N N . GLN B 1 54 ? 21.906 11.047 -31.656 1 65.75 54 GLN B N 1
ATOM 5290 C CA . GLN B 1 54 ? 20.969 10.961 -30.547 1 65.75 54 GLN B CA 1
ATOM 5291 C C . GLN B 1 54 ? 19.547 11.25 -31.016 1 65.75 54 GLN B C 1
ATOM 5293 O O . GLN B 1 54 ? 19.203 12.398 -31.328 1 65.75 54 GLN B O 1
ATOM 5298 N N . CYS B 1 55 ? 18.734 10.219 -31.109 1 64.44 55 CYS B N 1
ATOM 5299 C CA . CYS B 1 55 ? 17.375 10.297 -31.594 1 64.44 55 CYS B CA 1
ATOM 5300 C C . CYS B 1 55 ? 16.438 10.875 -30.531 1 64.44 55 CYS B C 1
ATOM 5302 O O . CYS B 1 55 ? 16.25 10.273 -29.484 1 64.44 55 CYS B O 1
ATOM 5304 N N . THR B 1 56 ? 16.172 12.086 -30.578 1 64.31 56 THR B N 1
ATOM 5305 C CA . THR B 1 56 ? 15.289 12.781 -29.641 1 64.31 56 THR B CA 1
ATOM 5306 C C . THR B 1 56 ? 13.992 13.188 -30.344 1 64.31 56 THR B C 1
ATOM 5308 O O . THR B 1 56 ? 14.023 13.773 -31.422 1 64.31 56 THR B O 1
ATOM 5311 N N . TYR B 1 57 ? 13.062 12.508 -30.078 1 55.56 57 TYR B N 1
ATOM 5312 C CA . TYR B 1 57 ? 11.773 12.961 -30.594 1 55.56 57 TYR B CA 1
ATOM 5313 C C . TYR B 1 57 ? 11.273 14.172 -29.812 1 55.56 57 TYR B C 1
ATOM 5315 O O . TYR B 1 57 ? 11.492 14.273 -28.609 1 55.56 57 TYR B O 1
ATOM 5323 N N . GLY B 1 58 ? 11.07 15.273 -30.469 1 44.5 58 GLY B N 1
ATOM 5324 C CA . GLY B 1 58 ? 10.477 16.406 -29.781 1 44.5 58 GLY B CA 1
ATOM 5325 C C . GLY B 1 58 ? 9.297 16.031 -28.922 1 44.5 58 GLY B C 1
ATOM 5326 O O . GLY B 1 58 ? 8.562 15.086 -29.234 1 44.5 58 GLY B O 1
ATOM 5327 N N . ASP B 1 59 ? 9.508 16.375 -27.672 1 37.66 59 ASP B N 1
ATOM 5328 C CA . ASP B 1 59 ? 8.461 16.141 -26.688 1 37.66 59 ASP B CA 1
ATOM 5329 C C . ASP B 1 59 ? 7.086 16.484 -27.25 1 37.66 59 ASP B C 1
ATOM 5331 O O . ASP B 1 59 ? 6.723 17.656 -27.359 1 37.66 59 ASP B O 1
ATOM 5335 N N . THR B 1 60 ? 6.668 15.883 -28.219 1 35.34 60 THR B N 1
ATOM 5336 C CA . THR B 1 60 ? 5.289 16.141 -28.625 1 35.34 60 THR B CA 1
ATOM 5337 C C . THR B 1 60 ? 4.355 16.125 -27.422 1 35.34 60 THR B C 1
ATOM 5339 O O . THR B 1 60 ? 3.168 16.438 -27.547 1 35.34 60 THR B O 1
ATOM 5342 N N . ALA B 1 61 ? 4.707 15.477 -26.438 1 33.66 61 ALA B N 1
ATOM 5343 C CA . ALA B 1 61 ? 3.842 15.531 -25.266 1 33.66 61 ALA B CA 1
ATOM 5344 C C . ALA B 1 61 ? 3.686 16.969 -24.766 1 33.66 61 ALA B C 1
ATOM 5346 O O . ALA B 1 61 ? 2.754 17.266 -24.016 1 33.66 61 ALA B O 1
ATOM 5347 N N . ASN B 1 62 ? 4.672 17.859 -25.062 1 30.7 62 ASN B N 1
ATOM 5348 C CA . ASN B 1 62 ? 4.652 19.281 -24.703 1 30.7 62 ASN B CA 1
ATOM 5349 C C . ASN B 1 62 ? 4.023 20.109 -25.812 1 30.7 62 ASN B C 1
ATOM 5351 O O . ASN B 1 62 ? 4.312 21.312 -25.938 1 30.7 62 ASN B O 1
ATOM 5355 N N . ASP B 1 63 ? 3.598 19.562 -26.812 1 32.47 63 ASP B N 1
ATOM 5356 C CA . ASP B 1 63 ? 2.949 20.422 -27.797 1 32.47 63 ASP B CA 1
ATOM 5357 C C . ASP B 1 63 ? 1.645 21 -27.25 1 32.47 63 ASP B C 1
ATOM 5359 O O . ASP B 1 63 ? 0.625 20.312 -27.203 1 32.47 63 ASP B O 1
ATOM 5363 N N . HIS B 1 64 ? 1.753 21.984 -26.484 1 33.16 64 HIS B N 1
ATOM 5364 C CA . HIS B 1 64 ? 0.72 22.859 -25.938 1 33.16 64 HIS B CA 1
ATOM 5365 C C . HIS B 1 64 ? 0.017 23.625 -27.047 1 33.16 64 HIS B C 1
ATOM 5367 O O . HIS B 1 64 ? -0.679 24.609 -26.766 1 33.16 64 HIS B O 1
ATOM 5373 N N . SER B 1 65 ? 0.305 23.422 -28.266 1 35.62 65 SER B N 1
ATOM 5374 C CA . SER B 1 65 ? -0.275 24.188 -29.359 1 35.62 65 SER B CA 1
ATOM 5375 C C . SER B 1 65 ? -1.794 24.047 -29.391 1 35.62 65 SER B C 1
ATOM 5377 O O . SER B 1 65 ? -2.484 24.859 -30 1 35.62 65 SER B O 1
ATOM 5379 N N . SER B 1 66 ? -2.209 22.938 -29 1 34.81 66 SER B N 1
ATOM 5380 C CA . SER B 1 66 ? -3.656 22.781 -29.094 1 34.81 66 SER B CA 1
ATOM 5381 C C . SER B 1 66 ? -4.352 23.375 -27.875 1 34.81 66 SER B C 1
ATOM 5383 O O . SER B 1 66 ? -5.57 23.25 -27.719 1 34.81 66 SER B O 1
ATOM 5385 N N . PHE B 1 67 ? -3.57 23.719 -26.922 1 30.88 67 PHE B N 1
ATOM 5386 C CA . PHE B 1 67 ? -4.168 24.422 -25.797 1 30.88 67 PHE B CA 1
ATOM 5387 C C . PHE B 1 67 ? -4.602 25.828 -26.219 1 30.88 67 PHE B C 1
ATOM 5389 O O . PHE B 1 67 ? -3.988 26.438 -27.094 1 30.88 67 PHE B O 1
ATOM 5396 N N . ASP B 1 68 ? -5.793 26.156 -25.953 1 33.16 68 ASP B N 1
ATOM 5397 C CA . ASP B 1 68 ? -6.191 27.531 -26.266 1 33.16 68 ASP B CA 1
ATOM 5398 C C . ASP B 1 68 ? -5.254 28.531 -25.609 1 33.16 68 ASP B C 1
ATOM 5400 O O . ASP B 1 68 ? -4.586 28.219 -24.625 1 33.16 68 ASP B O 1
ATOM 5404 N N . PRO B 1 69 ? -5.141 29.688 -26.156 1 37.28 69 PRO B N 1
ATOM 5405 C CA . PRO B 1 69 ? -4.211 30.734 -25.734 1 37.28 69 PRO B CA 1
ATOM 5406 C C . PRO B 1 69 ? -4.309 31.047 -24.25 1 37.28 69 PRO B C 1
ATOM 5408 O O . PRO B 1 69 ? -3.293 31.328 -23.609 1 37.28 69 PRO B O 1
ATOM 5411 N N . ALA B 1 70 ? -5.438 30.938 -23.766 1 34.03 70 ALA B N 1
ATOM 5412 C CA . ALA B 1 70 ? -5.617 31.312 -22.359 1 34.03 70 ALA B CA 1
ATOM 5413 C C . ALA B 1 70 ? -5.047 30.266 -21.422 1 34.03 70 ALA B C 1
ATOM 5415 O O . ALA B 1 70 ? -4.387 30.594 -20.438 1 34.03 70 ALA B O 1
ATOM 5416 N N . SER B 1 71 ? -5.324 29.047 -21.688 1 36.28 71 SER B N 1
ATOM 5417 C CA . SER B 1 71 ? -4.719 27.969 -20.922 1 36.28 71 SER B CA 1
ATOM 5418 C C . SER B 1 71 ? -3.203 27.953 -21.094 1 36.28 71 SER B C 1
ATOM 5420 O O . SER B 1 71 ? -2.473 27.719 -20.125 1 36.28 71 SER B O 1
ATOM 5422 N N . LEU B 1 72 ? -2.859 28.312 -22.172 1 40.28 72 LEU B N 1
ATOM 5423 C CA . LEU B 1 72 ? -1.436 28.5 -22.438 1 40.28 72 LEU B CA 1
ATOM 5424 C C . LEU B 1 72 ? -0.889 29.672 -21.641 1 40.28 72 LEU B C 1
ATOM 5426 O O . LEU B 1 72 ? 0.23 29.609 -21.125 1 40.28 72 LEU B O 1
ATOM 5430 N N . ALA B 1 73 ? -1.783 30.672 -21.516 1 41.09 73 ALA B N 1
ATOM 5431 C CA . ALA B 1 73 ? -1.377 31.828 -20.734 1 41.09 73 ALA B CA 1
ATOM 5432 C C . ALA B 1 73 ? -1.285 31.484 -19.25 1 41.09 73 ALA B C 1
ATOM 5434 O O . ALA B 1 73 ? -0.356 31.922 -18.562 1 41.09 73 ALA B O 1
ATOM 5435 N N . ILE B 1 74 ? -2.225 30.719 -18.75 1 37.22 74 ILE B N 1
ATOM 5436 C CA . ILE B 1 74 ? -2.189 30.297 -17.359 1 37.22 74 ILE B CA 1
ATOM 5437 C C . ILE B 1 74 ? -1.044 29.312 -17.141 1 37.22 74 ILE B C 1
ATOM 5439 O O . ILE B 1 74 ? -0.278 29.438 -16.188 1 37.22 74 ILE B O 1
ATOM 5443 N N . LEU B 1 75 ? -0.933 28.391 -18.031 1 41.56 75 LEU B N 1
ATOM 5444 C CA . LEU B 1 75 ? 0.21 27.484 -17.984 1 41.56 75 LEU B CA 1
ATOM 5445 C C . LEU B 1 75 ? 1.517 28.25 -18.188 1 41.56 75 LEU B C 1
ATOM 5447 O O . LEU B 1 75 ? 2.51 27.969 -17.5 1 41.56 75 LEU B O 1
ATOM 5451 N N . ASP B 1 76 ? 1.407 29.234 -19.109 1 43.53 76 ASP B N 1
ATOM 5452 C CA . ASP B 1 76 ? 2.568 30.094 -19.297 1 43.53 76 ASP B CA 1
ATOM 5453 C C . ASP B 1 76 ? 2.873 30.906 -18.047 1 43.53 76 ASP B C 1
ATOM 5455 O O . ASP B 1 76 ? 4.039 31.062 -17.672 1 43.53 76 ASP B O 1
ATOM 5459 N N . ARG B 1 77 ? 1.783 31.359 -17.516 1 41.22 77 ARG B N 1
ATOM 5460 C CA . ARG B 1 77 ? 1.988 32.094 -16.266 1 41.22 77 ARG B CA 1
ATOM 5461 C C . ARG B 1 77 ? 2.428 31.156 -15.141 1 41.22 77 ARG B C 1
ATOM 5463 O O . ARG B 1 77 ? 3.336 31.484 -14.375 1 41.22 77 ARG B O 1
ATOM 5470 N N . VAL B 1 78 ? 1.796 30.062 -15.031 1 42.12 78 VAL B N 1
ATOM 5471 C CA . VAL B 1 78 ? 2.182 29.062 -14.031 1 42.12 78 VAL B CA 1
ATOM 5472 C C . VAL B 1 78 ? 3.564 28.5 -14.359 1 42.12 78 VAL B C 1
ATOM 5474 O O . VAL B 1 78 ? 4.43 28.406 -13.484 1 42.12 78 VAL B O 1
ATOM 5477 N N . ASN B 1 79 ? 3.748 28.156 -15.633 1 43.56 79 ASN B N 1
ATOM 5478 C CA . ASN B 1 79 ? 5.082 27.766 -16.062 1 43.56 79 ASN B CA 1
ATOM 5479 C C . ASN B 1 79 ? 6.086 28.906 -15.914 1 43.56 79 ASN B C 1
ATOM 5481 O O . ASN B 1 79 ? 7.246 28.672 -15.57 1 43.56 79 ASN B O 1
ATOM 5485 N N . HIS B 1 80 ? 5.598 30.094 -16.219 1 42.19 80 HIS B N 1
ATOM 5486 C CA . HIS B 1 80 ? 6.414 31.281 -15.961 1 42.19 80 HIS B CA 1
ATOM 5487 C C . HIS B 1 80 ? 6.734 31.422 -14.477 1 42.19 80 HIS B C 1
ATOM 5489 O O . HIS B 1 80 ? 7.883 31.672 -14.102 1 42.19 80 HIS B O 1
ATOM 5495 N N . VAL B 1 81 ? 5.734 31.25 -13.734 1 41.72 81 VAL B N 1
ATOM 5496 C CA . VAL B 1 81 ? 5.984 31.312 -12.297 1 41.72 81 VAL B CA 1
ATOM 5497 C C . VAL B 1 81 ? 6.832 30.125 -11.867 1 41.72 81 VAL B C 1
ATOM 5499 O O . VAL B 1 81 ? 7.773 30.266 -11.086 1 41.72 81 VAL B O 1
ATOM 5502 N N . ILE B 1 82 ? 6.543 29 -12.375 1 42.28 82 ILE B N 1
ATOM 5503 C CA . ILE B 1 82 ? 7.367 27.828 -12.086 1 42.28 82 ILE B CA 1
ATOM 5504 C C . ILE B 1 82 ? 8.766 28.031 -12.672 1 42.28 82 ILE B C 1
ATOM 5506 O O . ILE B 1 82 ? 9.766 27.766 -12 1 42.28 82 ILE B O 1
ATOM 5510 N N . LYS B 1 83 ? 8.852 28.484 -13.93 1 41.91 83 LYS B N 1
ATOM 5511 C CA . LYS B 1 83 ? 10.125 28.828 -14.562 1 41.91 83 LYS B CA 1
ATOM 5512 C C . LYS B 1 83 ? 10.812 29.969 -13.828 1 41.91 83 LYS B C 1
ATOM 5514 O O . LYS B 1 83 ? 12.031 29.953 -13.656 1 41.91 83 LYS B O 1
ATOM 5519 N N . LEU B 1 84 ? 10.031 30.969 -13.531 1 39.84 84 LEU B N 1
ATOM 5520 C CA . LEU B 1 84 ? 10.617 32.031 -12.727 1 39.84 84 LEU B CA 1
ATOM 5521 C C . LEU B 1 84 ? 11.141 31.5 -11.398 1 39.84 84 LEU B C 1
ATOM 5523 O O . LEU B 1 84 ? 12.227 31.891 -10.953 1 39.84 84 LEU B O 1
ATOM 5527 N N . LEU B 1 85 ? 10.352 30.688 -10.859 1 37.62 85 LEU B N 1
ATOM 5528 C CA . LEU B 1 85 ? 10.727 30.109 -9.578 1 37.62 85 LEU B CA 1
ATOM 5529 C C . LEU B 1 85 ? 11.859 29.109 -9.742 1 37.62 85 LEU B C 1
ATOM 5531 O O . LEU B 1 85 ? 12.75 29.016 -8.883 1 37.62 85 LEU B O 1
ATOM 5535 N N . GLU B 1 86 ? 11.93 28.438 -10.828 1 39.34 86 GLU B N 1
ATOM 5536 C CA . GLU B 1 86 ? 13.008 27.5 -11.133 1 39.34 86 GLU B CA 1
ATOM 5537 C C . GLU B 1 86 ? 14.219 28.219 -11.719 1 39.34 86 GLU B C 1
ATOM 5539 O O . GLU B 1 86 ? 15.359 27.828 -11.461 1 39.34 86 GLU B O 1
ATOM 5544 N N . THR B 1 87 ? 14.148 29.203 -12.555 1 38.19 87 THR B N 1
ATOM 5545 C CA . THR B 1 87 ? 15.25 29.938 -13.172 1 38.19 87 THR B CA 1
ATOM 5546 C C . THR B 1 87 ? 15.914 30.859 -12.148 1 38.19 87 THR B C 1
ATOM 5548 O O . THR B 1 87 ? 17.125 31.109 -12.234 1 38.19 87 THR B O 1
ATOM 5551 N N . HIS B 1 88 ? 15.188 31.578 -11.297 1 35.84 88 HIS B N 1
ATOM 5552 C CA . HIS B 1 88 ? 15.891 32.469 -10.383 1 35.84 88 HIS B CA 1
ATOM 5553 C C . HIS B 1 88 ? 16.766 31.688 -9.414 1 35.84 88 HIS B C 1
ATOM 5555 O O . HIS B 1 88 ? 17.641 32.25 -8.758 1 35.84 88 HIS B O 1
ATOM 5561 N N . SER B 1 89 ? 16.609 30.562 -9.203 1 34.88 89 SER B N 1
ATOM 5562 C CA . SER B 1 89 ? 17.547 29.844 -8.352 1 34.88 89 SER B CA 1
ATOM 5563 C C . SER B 1 89 ? 18.891 29.656 -9.047 1 34.88 89 SER B C 1
ATOM 5565 O O . SER B 1 89 ? 19.906 29.344 -8.398 1 34.88 89 SER B O 1
ATOM 5567 N N . SER B 1 90 ? 19 29.828 -10.344 1 35.09 90 SER B N 1
ATOM 5568 C CA . SER B 1 90 ? 20.266 29.656 -11.047 1 35.09 90 SER B CA 1
ATOM 5569 C C . SER B 1 90 ? 21.062 30.969 -11.078 1 35.09 90 SER B C 1
ATOM 5571 O O . SER B 1 90 ? 22.266 30.953 -11.289 1 35.09 90 SER B O 1
ATOM 5573 N N . ARG B 1 91 ? 20.484 32.125 -11.164 1 34.53 91 ARG B N 1
ATOM 5574 C CA . ARG B 1 91 ? 21.25 33.312 -11.539 1 34.53 91 ARG B CA 1
ATOM 5575 C C . ARG B 1 91 ? 21.953 33.906 -10.32 1 34.53 91 ARG B C 1
ATOM 5577 O O . ARG B 1 91 ? 22.797 34.781 -10.461 1 34.53 91 ARG B O 1
ATOM 5584 N N . SER B 1 92 ? 21.453 33.844 -9.203 1 29.95 92 SER B N 1
ATOM 5585 C CA . SER B 1 92 ? 21.969 34.844 -8.25 1 29.95 92 SER B CA 1
ATOM 5586 C C . SER B 1 92 ? 23.406 34.5 -7.863 1 29.95 92 SER B C 1
ATOM 5588 O O . SER B 1 92 ? 24 35.219 -7.055 1 29.95 92 SER B O 1
ATOM 5590 N N . SER B 1 93 ? 23.969 33.344 -8.18 1 31.05 93 SER B N 1
ATOM 5591 C CA . SER B 1 93 ? 25.312 33.188 -7.652 1 31.05 93 SER B CA 1
ATOM 5592 C C . SER B 1 93 ? 26.328 33.938 -8.484 1 31.05 93 SER B C 1
ATOM 5594 O O . SER B 1 93 ? 27.531 33.938 -8.18 1 31.05 93 SER B O 1
ATOM 5596 N N . HIS B 1 94 ? 25.953 34.438 -9.648 1 30.75 94 HIS B N 1
ATOM 5597 C CA . HIS B 1 94 ? 27.109 34.906 -10.43 1 30.75 94 HIS B CA 1
ATOM 5598 C C . HIS B 1 94 ? 27.703 36.156 -9.844 1 30.75 94 HIS B C 1
ATOM 5600 O O . HIS B 1 94 ? 28.906 36.406 -9.977 1 30.75 94 HIS B O 1
ATOM 5606 N N . GLU B 1 95 ? 26.922 37.219 -9.477 1 28.66 95 GLU B N 1
ATOM 5607 C CA . GLU B 1 95 ? 27.5 38.562 -9.617 1 28.66 95 GLU B CA 1
ATOM 5608 C C . GLU B 1 95 ? 28.438 38.875 -8.461 1 28.66 95 GLU B C 1
ATOM 5610 O O . GLU B 1 95 ? 29.156 39.875 -8.5 1 28.66 95 GLU B O 1
ATOM 5615 N N . ILE B 1 96 ? 28.328 38.312 -7.23 1 28.27 96 ILE B N 1
ATOM 5616 C CA . ILE B 1 96 ? 28.922 39.219 -6.254 1 28.27 96 ILE B CA 1
ATOM 5617 C C . ILE B 1 96 ? 30.438 39.062 -6.227 1 28.27 96 ILE B C 1
ATOM 5619 O O . ILE B 1 96 ? 31.141 39.812 -5.562 1 28.27 96 ILE B O 1
ATOM 5623 N N . VAL B 1 97 ? 31.125 37.938 -6.566 1 29.53 97 VAL B N 1
ATOM 5624 C CA . VAL B 1 97 ? 32.469 37.812 -5.984 1 29.53 97 VAL B CA 1
ATOM 5625 C C . VAL B 1 97 ? 33.469 38.594 -6.848 1 29.53 97 VAL B C 1
ATOM 5627 O O . VAL B 1 97 ? 34.656 38.406 -6.703 1 29.53 97 VAL B O 1
ATOM 5630 N N . SER B 1 98 ? 33.219 39.406 -7.805 1 26.23 98 SER B N 1
ATOM 5631 C CA . SER B 1 98 ? 34.375 39.719 -8.641 1 26.23 98 SER B CA 1
ATOM 5632 C C . SER B 1 98 ? 35.344 40.656 -7.898 1 26.23 98 SER B C 1
ATOM 5634 O O . SER B 1 98 ? 36.344 41.094 -8.469 1 26.23 98 SER B O 1
ATOM 5636 N N . SER B 1 99 ? 35.156 41.438 -6.777 1 24.28 99 SER B N 1
ATOM 5637 C CA . SER B 1 99 ? 35.969 42.625 -6.836 1 24.28 99 SER B CA 1
ATOM 5638 C C . SER B 1 99 ? 37.375 42.344 -6.336 1 24.28 99 SER B C 1
ATOM 5640 O O . SER B 1 99 ? 38.344 43.031 -6.727 1 24.28 99 SER B O 1
ATOM 5642 N N . SER B 1 100 ? 37.75 42 -4.984 1 25.33 100 SER B N 1
ATOM 5643 C CA . SER B 1 100 ? 38.938 42.625 -4.367 1 25.33 100 SER B CA 1
ATOM 5644 C C . SER B 1 100 ? 40.219 41.875 -4.754 1 25.33 100 SER B C 1
ATOM 5646 O O . SER B 1 100 ? 40.25 40.656 -4.738 1 25.33 100 SER B O 1
ATOM 5648 N N . ASN B 1 101 ? 41.406 42.5 -5.363 1 25.12 101 ASN B N 1
ATOM 5649 C CA . ASN B 1 101 ? 42.656 42.281 -6.062 1 25.12 101 ASN B CA 1
ATOM 5650 C C . ASN B 1 101 ? 43.75 41.75 -5.121 1 25.12 101 ASN B C 1
ATOM 5652 O O . ASN B 1 101 ? 44.906 41.688 -5.484 1 25.12 101 ASN B O 1
ATOM 5656 N N . GLN B 1 102 ? 43.75 42 -3.781 1 27.34 102 GLN B N 1
ATOM 5657 C CA . GLN B 1 102 ? 45.094 42.031 -3.199 1 27.34 102 GLN B CA 1
ATOM 5658 C C . GLN B 1 102 ? 45.781 40.656 -3.309 1 27.34 102 GLN B C 1
ATOM 5660 O O . GLN B 1 102 ? 45.094 39.625 -3.291 1 27.34 102 GLN B O 1
ATOM 5665 N N . GLU B 1 103 ? 47.219 40.562 -3.484 1 28.33 103 GLU B N 1
ATOM 5666 C CA . GLU B 1 103 ? 48.312 39.688 -3.91 1 28.33 103 GLU B CA 1
ATOM 5667 C C . GLU B 1 103 ? 48.5 38.531 -2.906 1 28.33 103 GLU B C 1
ATOM 5669 O O . GLU B 1 103 ? 49.406 37.719 -3.088 1 28.33 103 GLU B O 1
ATOM 5674 N N . VAL B 1 104 ? 48.094 38.656 -1.653 1 33.16 104 VAL B N 1
ATOM 5675 C CA . VAL B 1 104 ? 48.875 37.781 -0.779 1 33.16 104 VAL B CA 1
ATOM 5676 C C . VAL B 1 104 ? 48.844 36.344 -1.342 1 33.16 104 VAL B C 1
ATOM 5678 O O . VAL B 1 104 ? 47.875 35.938 -1.949 1 33.16 104 VAL B O 1
ATOM 5681 N N . PRO B 1 105 ? 50.094 35.625 -1.407 1 31.64 105 PRO B N 1
ATOM 5682 C CA . PRO B 1 105 ? 50.312 34.344 -2.059 1 31.64 105 PRO B CA 1
ATOM 5683 C C . PRO B 1 105 ? 49.281 33.281 -1.686 1 31.64 105 PRO B C 1
ATOM 5685 O O . PRO B 1 105 ? 49.219 32.875 -0.526 1 31.64 105 PRO B O 1
ATOM 5688 N N . GLN B 1 106 ? 48.031 33.562 -2.021 1 24.55 106 GLN B N 1
ATOM 5689 C CA . GLN B 1 106 ? 46.812 33 -1.451 1 24.55 106 GLN B CA 1
ATOM 5690 C C . GLN B 1 106 ? 46.656 31.531 -1.788 1 24.55 106 GLN B C 1
ATOM 5692 O O . GLN B 1 106 ? 46.469 31.156 -2.953 1 24.55 106 GLN B O 1
ATOM 5697 N N . VAL B 1 107 ? 47.688 30.625 -1.234 1 30.05 107 VAL B N 1
ATOM 5698 C CA . VAL B 1 107 ? 47.438 29.188 -1.449 1 30.05 107 VAL B CA 1
ATOM 5699 C C . VAL B 1 107 ? 45.969 28.906 -1.377 1 30.05 107 VAL B C 1
ATOM 5701 O O . VAL B 1 107 ? 45.344 29.016 -0.31 1 30.05 107 VAL B O 1
ATOM 5704 N N . SER B 1 108 ? 45.219 29.484 -2.225 1 26.05 108 SER B N 1
ATOM 5705 C CA . SER B 1 108 ? 43.75 29.531 -2.211 1 26.05 108 SER B CA 1
ATOM 5706 C C . SER B 1 108 ? 43.156 28.125 -2.322 1 26.05 108 SER B C 1
ATOM 5708 O O . SER B 1 108 ? 43.406 27.422 -3.297 1 26.05 108 SER B O 1
ATOM 5710 N N . PRO B 1 109 ? 43.25 27.328 -1.137 1 29.12 109 PRO B N 1
ATOM 5711 C CA . PRO B 1 109 ? 42.625 26 -1.32 1 29.12 109 PRO B CA 1
ATOM 5712 C C . PRO B 1 109 ? 41.438 26.031 -2.283 1 29.12 109 PRO B C 1
ATOM 5714 O O . PRO B 1 109 ? 40.688 27.016 -2.322 1 29.12 109 PRO B O 1
ATOM 5717 N N . ASP B 1 110 ? 41.656 25.453 -3.48 1 27 110 ASP B N 1
ATOM 5718 C CA . ASP B 1 110 ? 40.719 25.266 -4.598 1 27 110 ASP B CA 1
ATOM 5719 C C . ASP B 1 110 ? 39.312 24.953 -4.098 1 27 110 ASP B C 1
ATOM 5721 O O . ASP B 1 110 ? 39.031 23.828 -3.682 1 27 110 ASP B O 1
ATOM 5725 N N . ILE B 1 111 ? 38.812 25.781 -3.209 1 29.67 111 ILE B N 1
ATOM 5726 C CA . ILE B 1 111 ? 37.406 25.844 -2.885 1 29.67 111 ILE B CA 1
ATOM 5727 C C . ILE B 1 111 ? 36.562 25.812 -4.172 1 29.67 111 ILE B C 1
ATOM 5729 O O . ILE B 1 111 ? 35.844 26.766 -4.469 1 29.67 111 ILE B O 1
ATOM 5733 N N . SER B 1 112 ? 37.281 25.531 -5.344 1 27.89 112 SER B N 1
ATOM 5734 C CA . SER B 1 112 ? 36.719 25.703 -6.664 1 27.89 112 SER B CA 1
ATOM 5735 C C . SER B 1 112 ? 35.281 25.172 -6.703 1 27.89 112 SER B C 1
ATOM 5737 O O . SER B 1 112 ? 34.344 25.891 -7.102 1 27.89 112 SER B O 1
ATOM 5739 N N . SER B 1 113 ? 35.219 23.875 -7.254 1 27.16 113 SER B N 1
ATOM 5740 C CA . SER B 1 113 ? 34.094 23.391 -8.07 1 27.16 113 SER B CA 1
ATOM 5741 C C . SER B 1 113 ? 32.875 23.125 -7.223 1 27.16 113 SER B C 1
ATOM 5743 O O . SER B 1 113 ? 32.625 22 -6.781 1 27.16 113 SER B O 1
ATOM 5745 N N . TYR B 1 114 ? 32.781 23.766 -6.188 1 26.86 114 TYR B N 1
ATOM 5746 C CA . TYR B 1 114 ? 31.406 23.641 -5.723 1 26.86 114 TYR B CA 1
ATOM 5747 C C . TYR B 1 114 ? 30.422 23.828 -6.867 1 26.86 114 TYR B C 1
ATOM 5749 O O . TYR B 1 114 ? 30.219 24.953 -7.336 1 26.86 114 TYR B O 1
ATOM 5757 N N . GLU B 1 115 ? 30.531 22.984 -7.934 1 28.34 115 GLU B N 1
ATOM 5758 C CA . GLU B 1 115 ? 29.562 22.891 -9.016 1 28.34 115 GLU B CA 1
ATOM 5759 C C . GLU B 1 115 ? 28.188 23.422 -8.586 1 28.34 115 GLU B C 1
ATOM 5761 O O . GLU B 1 115 ? 27.766 23.203 -7.449 1 28.34 115 GLU B O 1
ATOM 5766 N N . ASP B 1 116 ? 27.719 24.469 -9.164 1 28.2 116 ASP B N 1
ATOM 5767 C CA . ASP B 1 116 ? 26.406 25.125 -9.258 1 28.2 116 ASP B CA 1
ATOM 5768 C C . ASP B 1 116 ? 25.281 24.109 -9.195 1 28.2 116 ASP B C 1
ATOM 5770 O O . ASP B 1 116 ? 24.828 23.594 -10.227 1 28.2 116 ASP B O 1
ATOM 5774 N N . ARG B 1 117 ? 25.391 23.156 -8.398 1 31.53 117 ARG B N 1
ATOM 5775 C CA . ARG B 1 117 ? 24.25 22.281 -8.219 1 31.53 117 ARG B CA 1
ATOM 5776 C C . ARG B 1 117 ? 22.938 23.078 -8.172 1 31.53 117 ARG B C 1
ATOM 5778 O O . ARG B 1 117 ? 22.75 23.922 -7.297 1 31.53 117 ARG B O 1
ATOM 5785 N N . ILE B 1 118 ? 22.297 23.391 -9.195 1 31.89 118 ILE B N 1
ATOM 5786 C CA . ILE B 1 118 ? 20.922 23.797 -9.375 1 31.89 118 ILE B CA 1
ATOM 5787 C C . ILE B 1 118 ? 20.078 23.281 -8.203 1 31.89 118 ILE B C 1
ATOM 5789 O O . ILE B 1 118 ? 19.906 22.078 -8.039 1 31.89 118 ILE B O 1
ATOM 5793 N N . VAL B 1 119 ? 19.984 23.844 -7.117 1 37.88 119 VAL B N 1
ATOM 5794 C CA . VAL B 1 119 ? 19.188 23.641 -5.91 1 37.88 119 VAL B CA 1
ATOM 5795 C C . VAL B 1 119 ? 17.734 23.328 -6.293 1 37.88 119 VAL B C 1
ATOM 5797 O O . VAL B 1 119 ? 16.844 23.328 -5.438 1 37.88 119 VAL B O 1
ATOM 5800 N N . ASN B 1 120 ? 17.297 23.406 -7.57 1 41.16 120 ASN B N 1
ATOM 5801 C CA . ASN B 1 120 ? 15.891 23.328 -7.949 1 41.16 120 ASN B CA 1
ATOM 5802 C C . ASN B 1 120 ? 15.266 22 -7.527 1 41.16 120 ASN B C 1
ATOM 5804 O O . ASN B 1 120 ? 14.109 21.969 -7.102 1 41.16 120 ASN B O 1
ATOM 5808 N N . ASP B 1 121 ? 15.664 20.875 -8.156 1 46.88 121 ASP B N 1
ATOM 5809 C CA . ASP B 1 121 ? 14.992 19.594 -7.945 1 46.88 121 ASP B CA 1
ATOM 5810 C C . ASP B 1 121 ? 15.672 18.797 -6.828 1 46.88 121 ASP B C 1
ATOM 5812 O O . ASP B 1 121 ? 16.875 18.938 -6.594 1 46.88 121 ASP B O 1
ATOM 5816 N N . LEU B 1 122 ? 14.719 18.609 -5.828 1 51.88 122 LEU B N 1
ATOM 5817 C CA . LEU B 1 122 ? 15.234 17.656 -4.848 1 51.88 122 LEU B CA 1
ATOM 5818 C C . LEU B 1 122 ? 16.172 16.641 -5.508 1 51.88 122 LEU B C 1
ATOM 5820 O O . LEU B 1 122 ? 15.828 16.047 -6.531 1 51.88 122 LEU B O 1
ATOM 5824 N N . ASP B 1 123 ? 17.391 16.75 -5.266 1 53.28 123 ASP B N 1
ATOM 5825 C CA . ASP B 1 123 ? 18.281 15.68 -5.699 1 53.28 123 ASP B CA 1
ATOM 5826 C C . ASP B 1 123 ? 17.844 14.344 -5.102 1 53.28 123 ASP B C 1
ATOM 5828 O O . ASP B 1 123 ? 17 14.297 -4.211 1 53.28 123 ASP B O 1
ATOM 5832 N N . ILE B 1 124 ? 18.172 13.352 -5.734 1 55.12 124 ILE B N 1
ATOM 5833 C CA . ILE B 1 124 ? 17.828 11.992 -5.348 1 55.12 124 ILE B CA 1
ATOM 5834 C C . ILE B 1 124 ? 18.078 11.805 -3.85 1 55.12 124 ILE B C 1
ATOM 5836 O O . ILE B 1 124 ? 17.312 11.125 -3.168 1 55.12 124 ILE B O 1
ATOM 5840 N N . GLN B 1 125 ? 19.062 12.516 -3.412 1 58.72 125 GLN B N 1
ATOM 5841 C CA . GLN B 1 125 ? 19.391 12.367 -1.997 1 58.72 125 GLN B CA 1
ATOM 5842 C C . GLN B 1 125 ? 18.328 13.031 -1.12 1 58.72 125 GLN B C 1
ATOM 5844 O O . GLN B 1 125 ? 17.953 12.492 -0.078 1 58.72 125 GLN B O 1
ATOM 5849 N N . ASP B 1 126 ? 17.891 14.133 -1.599 1 64.31 126 ASP B N 1
ATOM 5850 C CA . ASP B 1 126 ? 16.844 14.844 -0.862 1 64.31 126 ASP B CA 1
ATOM 5851 C C . ASP B 1 126 ? 15.539 14.047 -0.857 1 64.31 126 ASP B C 1
ATOM 5853 O O . ASP B 1 126 ? 14.852 13.977 0.165 1 64.31 126 ASP B O 1
ATOM 5857 N N . GLU B 1 127 ? 15.336 13.43 -1.948 1 65.38 127 GLU B N 1
ATOM 5858 C CA . GLU B 1 127 ? 14.125 12.617 -2.057 1 65.38 127 GLU B CA 1
ATOM 5859 C C . GLU B 1 127 ? 14.172 11.422 -1.116 1 65.38 127 GLU B C 1
ATOM 5861 O O . GLU B 1 127 ? 13.18 11.086 -0.471 1 65.38 127 GLU B O 1
ATOM 5866 N N . LEU B 1 128 ? 15.344 10.875 -1.068 1 66.06 128 LEU B N 1
ATOM 5867 C CA . LEU B 1 128 ? 15.531 9.727 -0.185 1 66.06 128 LEU B CA 1
ATOM 5868 C C . LEU B 1 128 ? 15.375 10.133 1.276 1 66.06 128 LEU B C 1
ATOM 5870 O O . LEU B 1 128 ? 14.828 9.383 2.08 1 66.06 128 LEU B O 1
ATOM 5874 N N . ARG B 1 129 ? 15.812 11.305 1.506 1 68.31 129 ARG B N 1
ATOM 5875 C CA . ARG B 1 129 ? 15.688 11.812 2.867 1 68.31 129 ARG B CA 1
ATOM 5876 C C . ARG B 1 129 ? 14.219 12.016 3.238 1 68.31 129 ARG B C 1
ATOM 5878 O O . ARG B 1 129 ? 13.797 11.656 4.34 1 68.31 129 ARG B O 1
ATOM 5885 N N . LEU B 1 130 ? 13.609 12.5 2.322 1 70.38 130 LEU B N 1
ATOM 5886 C CA . LEU B 1 130 ? 12.203 12.797 2.562 1 70.38 130 LEU B CA 1
ATOM 5887 C C . LEU B 1 130 ? 11.398 11.508 2.727 1 70.38 130 LEU B C 1
ATOM 5889 O O . LEU B 1 130 ? 10.32 11.516 3.314 1 70.38 130 LEU B O 1
ATOM 5893 N N . ASP B 1 131 ? 11.961 10.43 2.252 1 71.81 131 ASP B N 1
ATOM 5894 C CA . ASP B 1 131 ? 11.258 9.148 2.328 1 71.81 131 ASP B CA 1
ATOM 5895 C C . ASP B 1 131 ? 11.703 8.352 3.551 1 71.81 131 ASP B C 1
ATOM 5897 O O . ASP B 1 131 ? 11.156 7.281 3.832 1 71.81 131 ASP B O 1
ATOM 5901 N N . THR B 1 132 ? 12.617 8.914 4.258 1 75.5 132 THR B N 1
ATOM 5902 C CA . THR B 1 132 ? 13.102 8.242 5.457 1 75.5 132 THR B CA 1
ATOM 5903 C C . THR B 1 132 ? 12.055 8.297 6.566 1 75.5 132 THR B C 1
ATOM 5905 O O . THR B 1 132 ? 11.461 9.344 6.824 1 75.5 132 THR B O 1
ATOM 5908 N N . PRO B 1 133 ? 11.867 7.199 7.148 1 76.62 133 PRO B N 1
ATOM 5909 C CA . PRO B 1 133 ? 10.898 7.199 8.242 1 76.62 133 PRO B CA 1
ATOM 5910 C C . PRO B 1 133 ? 11.25 8.195 9.344 1 76.62 133 PRO B C 1
ATOM 5912 O O . PRO B 1 133 ? 12.43 8.406 9.633 1 76.62 133 PRO B O 1
ATOM 5915 N N . ARG B 1 134 ? 10.328 8.945 9.906 1 82.88 134 ARG B N 1
ATOM 5916 C CA . ARG B 1 134 ? 10.445 9.883 11.016 1 82.88 134 ARG B CA 1
ATOM 5917 C C . ARG B 1 134 ? 10.75 11.289 10.508 1 82.88 134 ARG B C 1
ATOM 5919 O O . ARG B 1 134 ? 10.445 12.281 11.172 1 82.88 134 ARG B O 1
ATOM 5926 N N . PHE B 1 135 ? 11.477 11.305 9.375 1 87.94 135 PHE B N 1
ATOM 5927 C CA . PHE B 1 135 ? 11.695 12.609 8.766 1 87.94 135 PHE B CA 1
ATOM 5928 C C . PHE B 1 135 ? 10.508 13.008 7.895 1 87.94 135 PHE B C 1
ATOM 5930 O O . PHE B 1 135 ? 9.953 12.172 7.172 1 87.94 135 PHE B O 1
ATOM 5937 N N . PRO B 1 136 ? 9.969 14.281 8.039 1 92.38 136 PRO B N 1
ATOM 5938 C CA . PRO B 1 136 ? 10.539 15.438 8.734 1 92.38 136 PRO B CA 1
ATOM 5939 C C . PRO B 1 136 ? 9.914 15.672 10.109 1 92.38 136 PRO B C 1
ATOM 5941 O O . PRO B 1 136 ? 10.164 16.703 10.742 1 92.38 136 PRO B O 1
ATOM 5944 N N . ALA B 1 137 ? 9.133 14.766 10.578 1 93.94 137 ALA B N 1
ATOM 5945 C CA . ALA B 1 137 ? 8.406 14.953 11.828 1 93.94 137 ALA B CA 1
ATOM 5946 C C . ALA B 1 137 ? 9.352 15.312 12.969 1 93.94 137 ALA B C 1
ATOM 5948 O O . ALA B 1 137 ? 9.055 16.188 13.773 1 93.94 137 ALA B O 1
ATOM 5949 N N . THR B 1 138 ? 10.531 14.797 13.047 1 91.06 138 THR B N 1
ATOM 5950 C CA . THR B 1 138 ? 11.469 14.938 14.156 1 91.06 138 THR B CA 1
ATOM 5951 C C . THR B 1 138 ? 11.961 16.375 14.258 1 91.06 138 THR B C 1
ATOM 5953 O O . THR B 1 138 ? 12.312 16.844 15.352 1 91.06 138 THR B O 1
ATOM 5956 N N . ILE B 1 139 ? 11.969 17.125 13.188 1 93.44 139 ILE B N 1
ATOM 5957 C CA . ILE B 1 139 ? 12.523 18.469 13.219 1 93.44 139 ILE B CA 1
ATOM 5958 C C . ILE B 1 139 ? 11.398 19.5 13.109 1 93.44 139 ILE B C 1
ATOM 5960 O O . ILE B 1 139 ? 11.633 20.703 13.18 1 93.44 139 ILE B O 1
ATOM 5964 N N . ASN B 1 140 ? 10.219 19.016 12.883 1 95.31 140 ASN B N 1
ATOM 5965 C CA . ASN B 1 140 ? 9.133 19.953 12.578 1 95.31 140 ASN B CA 1
ATOM 5966 C C . ASN B 1 140 ? 8.062 19.938 13.656 1 95.31 140 ASN B C 1
ATOM 5968 O O . ASN B 1 140 ? 7.504 20.984 13.992 1 95.31 140 ASN B O 1
ATOM 5972 N N . ASN B 1 141 ? 7.742 18.781 14.219 1 96.31 141 ASN B N 1
ATOM 5973 C CA . ASN B 1 141 ? 6.543 18.641 15.031 1 96.31 141 ASN B CA 1
ATOM 5974 C C . ASN B 1 141 ? 6.797 19.078 16.484 1 96.31 141 ASN B C 1
ATOM 5976 O O . ASN B 1 141 ? 7.934 19.375 16.844 1 96.31 141 ASN B O 1
ATOM 5980 N N . CYS B 1 142 ? 5.789 19.234 17.234 1 97.44 142 CYS B N 1
ATOM 5981 C CA . CYS B 1 142 ? 5.891 19.734 18.609 1 97.44 142 CYS B CA 1
ATOM 5982 C C . CYS B 1 142 ? 6.664 18.75 19.484 1 97.44 142 CYS B C 1
ATOM 5984 O O . CYS B 1 142 ? 7.41 19.172 20.375 1 97.44 142 CYS B O 1
ATOM 5986 N N . GLU B 1 143 ? 6.496 17.438 19.281 1 96.31 143 GLU B N 1
ATOM 5987 C CA . GLU B 1 143 ? 7.242 16.453 20.062 1 96.31 143 GLU B CA 1
ATOM 5988 C C . GLU B 1 143 ? 8.742 16.594 19.844 1 96.31 143 GLU B C 1
ATOM 5990 O O . GLU B 1 143 ? 9.539 16.375 20.766 1 96.31 143 GLU B O 1
ATOM 5995 N N . GLY B 1 144 ? 9.07 16.859 18.594 1 94.31 144 GLY B N 1
ATOM 5996 C CA . GLY B 1 144 ? 10.469 17.125 18.297 1 94.31 144 GLY B CA 1
ATOM 5997 C C . GLY B 1 144 ? 11.047 18.266 19.109 1 94.31 144 GLY B C 1
ATOM 5998 O O . GLY B 1 144 ? 12.188 18.203 19.562 1 94.31 144 GLY B O 1
ATOM 5999 N N . ILE B 1 145 ? 10.289 19.328 19.312 1 96.69 145 ILE B N 1
ATOM 6000 C CA . ILE B 1 145 ? 10.719 20.484 20.094 1 96.69 145 ILE B CA 1
ATOM 6001 C C . ILE B 1 145 ? 10.797 20.109 21.562 1 96.69 145 ILE B C 1
ATOM 6003 O O . ILE B 1 145 ? 11.727 20.516 22.266 1 96.69 145 ILE B O 1
ATOM 6007 N N . LEU B 1 146 ? 9.828 19.344 21.984 1 96.31 146 LEU B N 1
ATOM 6008 C CA . LEU B 1 146 ? 9.828 18.891 23.375 1 96.31 146 LEU B CA 1
ATOM 6009 C C . LEU B 1 146 ? 11.102 18.109 23.688 1 96.31 146 LEU B C 1
ATOM 6011 O O . LEU B 1 146 ? 11.516 18.016 24.859 1 96.31 146 LEU B O 1
ATOM 6015 N N . ARG B 1 147 ? 11.703 17.594 22.719 1 94.31 147 ARG B N 1
ATOM 6016 C CA . ARG B 1 147 ? 12.914 16.797 22.906 1 94.31 147 ARG B CA 1
ATOM 6017 C C . ARG B 1 147 ? 14.164 17.672 22.875 1 94.31 147 ARG B C 1
ATOM 6019 O O . ARG B 1 147 ? 15.273 17.188 23.094 1 94.31 147 ARG B O 1
ATOM 6026 N N . TRP B 1 148 ? 13.977 18.969 22.641 1 96.06 148 TRP B N 1
ATOM 6027 C CA . TRP B 1 148 ? 15.125 19.875 22.75 1 96.06 148 TRP B CA 1
ATOM 6028 C C . TRP B 1 148 ? 15.758 19.797 24.125 1 96.06 148 TRP B C 1
ATOM 6030 O O . TRP B 1 148 ? 15.07 19.594 25.125 1 96.06 148 TRP B O 1
ATOM 6040 N N . PRO B 1 149 ? 17.078 19.969 24.219 1 95.12 149 PRO B N 1
ATOM 6041 C CA . PRO B 1 149 ? 17.781 19.875 25.5 1 95.12 149 PRO B CA 1
ATOM 6042 C C . PRO B 1 149 ? 17.219 20.828 26.547 1 95.12 149 PRO B C 1
ATOM 6044 O O . PRO B 1 149 ? 17.234 20.516 27.75 1 95.12 149 PRO B O 1
ATOM 6047 N N . ILE B 1 150 ? 16.703 21.906 26.219 1 96.06 150 ILE B N 1
ATOM 6048 C CA . ILE B 1 150 ? 16.172 22.906 27.156 1 96.06 150 ILE B CA 1
ATOM 6049 C C . ILE B 1 150 ? 14.992 22.344 27.922 1 96.06 150 ILE B C 1
ATOM 6051 O O . ILE B 1 150 ? 14.68 22.797 29.016 1 96.06 150 ILE B O 1
ATOM 6055 N N . PHE B 1 151 ? 14.312 21.391 27.328 1 96.19 151 PHE B N 1
ATOM 6056 C CA . PHE B 1 151 ? 13.125 20.828 27.953 1 96.19 151 PHE B CA 1
ATOM 6057 C C . PHE B 1 151 ? 13.461 19.531 28.688 1 96.19 151 PHE B C 1
ATOM 6059 O O . PHE B 1 151 ? 12.57 18.875 29.219 1 96.19 151 PHE B O 1
ATOM 6066 N N . HIS B 1 152 ? 14.734 19.297 28.656 1 91 152 HIS B N 1
ATOM 6067 C CA . HIS B 1 152 ? 15.164 18.078 29.328 1 91 152 HIS B CA 1
ATOM 6068 C C . HIS B 1 152 ? 14.758 18.078 30.797 1 91 152 HIS B C 1
ATOM 6070 O O . HIS B 1 152 ? 14.992 19.062 31.5 1 91 152 HIS B O 1
ATOM 6076 N N . ASN B 1 153 ? 14.102 17.094 31.297 1 88.12 153 ASN B N 1
ATOM 6077 C CA . ASN B 1 153 ? 13.656 16.891 32.688 1 88.12 153 ASN B CA 1
ATOM 6078 C C . ASN B 1 153 ? 12.461 17.766 33 1 88.12 153 ASN B C 1
ATOM 6080 O O . ASN B 1 153 ? 12 17.781 34.156 1 88.12 153 ASN B O 1
ATOM 6084 N N . LEU B 1 154 ? 12.016 18.484 32.094 1 91.06 154 LEU B N 1
ATOM 6085 C CA . LEU B 1 154 ? 10.859 19.344 32.312 1 91.06 154 LEU B CA 1
ATOM 6086 C C . LEU B 1 154 ? 9.609 18.766 31.672 1 91.06 154 LEU B C 1
ATOM 6088 O O . LEU B 1 154 ? 8.492 19.031 32.125 1 91.06 154 LEU B O 1
ATOM 6092 N N . ALA B 1 155 ? 9.836 18.141 30.562 1 90.5 155 ALA B N 1
ATOM 6093 C CA . ALA B 1 155 ? 8.734 17.594 29.797 1 90.5 155 ALA B CA 1
ATOM 6094 C C . ALA B 1 155 ? 8.914 16.094 29.562 1 90.5 155 ALA B C 1
ATOM 6096 O O . ALA B 1 155 ? 10.039 15.586 29.594 1 90.5 155 ALA B O 1
ATOM 6097 N N . PRO B 1 156 ? 7.781 15.359 29.438 1 87.38 156 PRO B N 1
ATOM 6098 C CA . PRO B 1 156 ? 7.914 13.93 29.156 1 87.38 156 PRO B CA 1
ATOM 6099 C C . PRO B 1 156 ? 8.531 13.656 27.781 1 87.38 156 PRO B C 1
ATOM 6101 O O . PRO B 1 156 ? 8.359 14.453 26.859 1 87.38 156 PRO B O 1
ATOM 6104 N N . CYS B 1 157 ? 9.242 12.672 27.766 1 83 157 CYS B N 1
ATOM 6105 C CA . CYS B 1 157 ? 9.797 12.25 26.484 1 83 157 CYS B CA 1
ATOM 6106 C C . CYS B 1 157 ? 8.758 11.5 25.656 1 83 157 CYS B C 1
ATOM 6108 O O . CYS B 1 157 ? 8.492 10.32 25.906 1 83 157 CYS B O 1
ATOM 6110 N N . VAL B 1 158 ? 8.172 12.234 24.781 1 85.5 158 VAL B N 1
ATOM 6111 C CA . VAL B 1 158 ? 7.094 11.672 23.984 1 85.5 158 VAL B CA 1
ATOM 6112 C C . VAL B 1 158 ? 7.543 11.57 22.516 1 85.5 158 VAL B C 1
ATOM 6114 O O . VAL B 1 158 ? 8.023 12.547 21.938 1 85.5 158 VAL B O 1
ATOM 6117 N N . GLU B 1 159 ? 7.438 10.367 21.984 1 85 159 GLU B N 1
ATOM 6118 C CA . GLU B 1 159 ? 7.734 10.219 20.562 1 85 159 GLU B CA 1
ATOM 6119 C C . GLU B 1 159 ? 6.617 10.797 19.703 1 85 159 GLU B C 1
ATOM 6121 O O . GLU B 1 159 ? 6.879 11.492 18.719 1 85 159 GLU B O 1
ATOM 6126 N N . SER B 1 160 ? 5.434 10.469 20.094 1 91.88 160 SER B N 1
ATOM 6127 C CA . SER B 1 160 ? 4.254 10.969 19.406 1 91.88 160 SER B CA 1
ATOM 6128 C C . SER B 1 160 ? 3.021 10.93 20.297 1 91.88 160 SER B C 1
ATOM 6130 O O . SER B 1 160 ? 2.688 9.883 20.859 1 91.88 160 SER B O 1
ATOM 6132 N N . PHE B 1 161 ? 2.359 12.023 20.422 1 93.5 161 PHE B N 1
ATOM 6133 C CA . PHE B 1 161 ? 1.133 12.07 21.203 1 93.5 161 PHE B CA 1
ATOM 6134 C C . PHE B 1 161 ? 0.061 11.18 20.594 1 93.5 161 PHE B C 1
ATOM 6136 O O . PHE B 1 161 ? -0.758 10.602 21.297 1 93.5 161 PHE B O 1
ATOM 6143 N N . VAL B 1 162 ? 0.086 11.094 19.281 1 93.38 162 VAL B N 1
ATOM 6144 C CA . VAL B 1 162 ? -0.908 10.312 18.547 1 93.38 162 VAL B CA 1
ATOM 6145 C C . VAL B 1 162 ? -0.754 8.836 18.875 1 93.38 162 VAL B C 1
ATOM 6147 O O . VAL B 1 162 ? -1.74 8.148 19.156 1 93.38 162 VAL B O 1
ATOM 6150 N N . PHE B 1 163 ? 0.426 8.328 18.906 1 89.19 163 PHE B N 1
ATOM 6151 C CA . PHE B 1 163 ? 0.678 6.918 19.188 1 89.19 163 PHE B CA 1
ATOM 6152 C C . PHE B 1 163 ? 0.479 6.605 20.656 1 89.19 163 PHE B C 1
ATOM 6154 O O . PHE B 1 163 ? 0.056 5.504 21.016 1 89.19 163 PHE B O 1
ATOM 6161 N N . GLU B 1 164 ? 0.823 7.555 21.438 1 87 164 GLU B N 1
ATOM 6162 C CA . GLU B 1 164 ? 0.645 7.371 22.875 1 87 164 GLU B CA 1
ATOM 6163 C C . GLU B 1 164 ? -0.822 7.133 23.234 1 87 164 GLU B C 1
ATOM 6165 O O . GLU B 1 164 ? -1.131 6.398 24.172 1 87 164 GLU B O 1
ATOM 6170 N N . THR B 1 165 ? -1.661 7.691 22.453 1 84.12 165 THR B N 1
ATOM 6171 C CA . THR B 1 165 ? -3.074 7.66 22.812 1 84.12 165 THR B CA 1
ATOM 6172 C C . THR B 1 165 ? -3.828 6.648 21.953 1 84.12 165 THR B C 1
ATOM 6174 O O . THR B 1 165 ? -5.035 6.457 22.125 1 84.12 165 THR B O 1
ATOM 6177 N N . GLU B 1 166 ? -3.205 6.039 21.062 1 79.12 166 GLU B N 1
ATOM 6178 C CA . GLU B 1 166 ? -3.857 5.133 20.125 1 79.12 166 GLU B CA 1
ATOM 6179 C C . GLU B 1 166 ? -4.535 3.977 20.844 1 79.12 166 GLU B C 1
ATOM 6181 O O . GLU B 1 166 ? -5.648 3.582 20.5 1 79.12 166 GLU B O 1
ATOM 6186 N N . ASN B 1 167 ? -3.82 3.377 21.734 1 64.56 167 ASN B N 1
ATOM 6187 C CA . ASN B 1 167 ? -4.375 2.225 22.438 1 64.56 167 ASN B CA 1
ATOM 6188 C C . ASN B 1 167 ? -5.59 2.611 23.281 1 64.56 167 ASN B C 1
ATOM 6190 O O . ASN B 1 167 ? -6.465 1.779 23.531 1 64.56 167 ASN B O 1
ATOM 6194 N N . GLN B 1 168 ? -5.578 3.781 23.625 1 57.28 168 GLN B N 1
ATOM 6195 C CA . GLN B 1 168 ? -6.703 4.246 24.422 1 57.28 168 GLN B CA 1
ATOM 6196 C C . GLN B 1 168 ? -7.93 4.508 23.562 1 57.28 168 GLN B C 1
ATOM 6198 O O . GLN B 1 168 ? -9.062 4.246 23.984 1 57.28 168 GLN B O 1
ATOM 6203 N N . ASP B 1 169 ? -7.719 4.91 22.484 1 51.78 169 ASP B N 1
ATOM 6204 C CA . ASP B 1 169 ? -8.781 5.242 21.531 1 51.78 169 ASP B CA 1
ATOM 6205 C C . ASP B 1 169 ? -9.547 3.99 21.109 1 51.78 169 ASP B C 1
ATOM 6207 O O . ASP B 1 169 ? -10.766 4.039 20.922 1 51.78 169 ASP B O 1
ATOM 6211 N N . SER B 1 170 ? -8.789 2.873 20.906 1 51.81 170 SER B N 1
ATOM 6212 C CA . SER B 1 170 ? -9.398 1.622 20.453 1 51.81 170 SER B CA 1
ATOM 6213 C C . SER B 1 170 ? -10.344 1.06 21.516 1 51.81 170 SER B C 1
ATOM 6215 O O . SER B 1 170 ? -11.211 0.247 21.203 1 51.81 170 SER B O 1
ATOM 6217 N N . GLN B 1 171 ? -10.109 1.508 22.75 1 43.16 171 GLN B N 1
ATOM 6218 C CA . GLN B 1 171 ? -10.93 1.002 23.844 1 43.16 171 GLN B CA 1
ATOM 6219 C C . GLN B 1 171 ? -12.227 1.786 23.969 1 43.16 171 GLN B C 1
ATOM 6221 O O . GLN B 1 171 ? -13.117 1.409 24.734 1 43.16 171 GLN B O 1
ATOM 6226 N N . ILE B 1 172 ? -12.258 2.875 23.328 1 45.34 172 ILE B N 1
ATOM 6227 C CA . ILE B 1 172 ? -13.523 3.592 23.406 1 45.34 172 ILE B CA 1
ATOM 6228 C C . ILE B 1 172 ? -14.609 2.801 22.688 1 45.34 172 ILE B C 1
ATOM 6230 O O . ILE B 1 172 ? -14.492 2.504 21.5 1 45.34 172 ILE B O 1
ATOM 6234 N N . PRO B 1 173 ? -15.422 2.137 23.531 1 47 173 PRO B N 1
ATOM 6235 C CA . PRO B 1 173 ? -16.5 1.315 22.969 1 47 173 PRO B CA 1
ATOM 6236 C C . PRO B 1 173 ? -17.203 1.991 21.797 1 47 173 PRO B C 1
ATOM 6238 O O . PRO B 1 173 ? -17.297 3.221 21.75 1 47 173 PRO B O 1
ATOM 6241 N N . ASN B 1 174 ? -17.219 1.349 20.688 1 48.66 174 ASN B N 1
ATOM 6242 C CA . ASN B 1 174 ? -18.016 1.778 19.531 1 48.66 174 ASN B CA 1
ATOM 6243 C C . ASN B 1 174 ? -19.391 2.283 19.969 1 48.66 174 ASN B C 1
ATOM 6245 O O . ASN B 1 174 ? -20.25 1.494 20.375 1 48.66 174 ASN B O 1
ATOM 6249 N N . ARG B 1 175 ? -19.469 3.342 20.688 1 47.38 175 ARG B N 1
ATOM 6250 C CA . ARG B 1 175 ? -20.812 3.85 20.953 1 47.38 175 ARG B CA 1
ATOM 6251 C C . ARG B 1 175 ? -21.703 3.688 19.734 1 47.38 175 ARG B C 1
ATOM 6253 O O . ARG B 1 175 ? -21.25 3.84 18.609 1 47.38 175 ARG B O 1
ATOM 6260 N N . PRO B 1 176 ? -22.844 3.037 20.016 1 54.94 176 PRO B N 1
ATOM 6261 C CA . PRO B 1 176 ? -23.812 2.98 18.922 1 54.94 176 PRO B CA 1
ATOM 6262 C C . PRO B 1 176 ? -23.953 4.309 18.188 1 54.94 176 PRO B C 1
ATOM 6264 O O . PRO B 1 176 ? -24.078 5.359 18.812 1 54.94 176 PRO B O 1
ATOM 6267 N N . VAL B 1 177 ? -23.359 4.363 17.062 1 58.47 177 VAL B N 1
ATOM 6268 C CA . VAL B 1 177 ? -23.406 5.562 16.234 1 58.47 177 VAL B CA 1
ATOM 6269 C C . VAL B 1 177 ? -24.859 6.023 16.078 1 58.47 177 VAL B C 1
ATOM 6271 O O . VAL B 1 177 ? -25.703 5.273 15.586 1 58.47 177 VAL B O 1
ATOM 6274 N N . SER B 1 178 ? -25.25 7.023 16.891 1 72.31 178 SER B N 1
ATOM 6275 C CA . SER B 1 178 ? -26.531 7.648 16.578 1 72.31 178 SER B CA 1
ATOM 6276 C C . SER B 1 178 ? -26.656 7.953 15.086 1 72.31 178 SER B C 1
ATOM 6278 O O . SER B 1 178 ? -25.672 8.359 14.453 1 72.31 178 SER B O 1
ATOM 6280 N N . LEU B 1 179 ? -27.703 7.449 14.516 1 75.06 179 LEU B N 1
ATOM 6281 C CA . LEU B 1 179 ? -27.922 7.559 13.078 1 75.06 179 LEU B CA 1
ATOM 6282 C C . LEU B 1 179 ? -28.188 9.008 12.688 1 75.06 179 LEU B C 1
ATOM 6284 O O . LEU B 1 179 ? -28.172 9.344 11.5 1 75.06 179 LEU B O 1
ATOM 6288 N N . GLY B 1 180 ? -28.25 9.922 13.656 1 75.81 180 GLY B N 1
ATOM 6289 C CA . GLY B 1 180 ? -28.641 11.273 13.32 1 75.81 180 GLY B CA 1
ATOM 6290 C C . GLY B 1 180 ? -29.969 11.344 12.578 1 75.81 180 GLY B C 1
ATOM 6291 O O . GLY B 1 180 ? -30.969 10.805 13.039 1 75.81 180 GLY B O 1
ATOM 6292 N N . ARG B 1 181 ? -29.984 12 11.43 1 82 181 ARG B N 1
ATOM 6293 C CA . ARG B 1 181 ? -31.172 12.086 10.586 1 82 181 ARG B CA 1
ATOM 6294 C C . ARG B 1 181 ? -31.25 10.891 9.633 1 82 181 ARG B C 1
ATOM 6296 O O . ARG B 1 181 ? -32.25 10.703 8.953 1 82 181 ARG B O 1
ATOM 6303 N N . GLY B 1 182 ? -30.25 10.078 9.633 1 86.81 182 GLY B N 1
ATOM 6304 C CA . GLY B 1 182 ? -30.188 8.992 8.68 1 86.81 182 GLY B CA 1
ATOM 6305 C C . GLY B 1 182 ? -29.922 9.461 7.258 1 86.81 182 GLY B C 1
ATOM 6306 O O . GLY B 1 182 ? -29.719 10.656 7.02 1 86.81 182 GLY B O 1
ATOM 6307 N N . ILE B 1 183 ? -29.875 8.609 6.344 1 91.75 183 ILE B N 1
ATOM 6308 C CA . ILE B 1 183 ? -29.641 8.953 4.945 1 91.75 183 ILE B CA 1
ATOM 6309 C C . ILE B 1 183 ? -30.969 9.344 4.285 1 91.75 183 ILE B C 1
ATOM 6311 O O . ILE B 1 183 ? -31.922 8.555 4.266 1 91.75 183 ILE B O 1
ATOM 6315 N N . GLN B 1 184 ? -31 10.562 3.842 1 90.56 184 GLN B N 1
ATOM 6316 C CA . GLN B 1 184 ? -32.188 11.07 3.176 1 90.56 184 GLN B CA 1
ATOM 6317 C C . GLN B 1 184 ? -31.906 11.422 1.719 1 90.56 184 GLN B C 1
ATOM 6319 O O . GLN B 1 184 ? -30.953 12.148 1.427 1 90.56 184 GLN B O 1
ATOM 6324 N N . GLU B 1 185 ? -32.719 10.977 0.832 1 88.88 185 GLU B N 1
ATOM 6325 C CA . GLU B 1 185 ? -32.5 11.195 -0.597 1 88.88 185 GLU B CA 1
ATOM 6326 C C . GLU B 1 185 ? -32.594 12.68 -0.946 1 88.88 185 GLU B C 1
ATOM 6328 O O . GLU B 1 185 ? -31.875 13.164 -1.81 1 88.88 185 GLU B O 1
ATOM 6333 N N . ASP B 1 186 ? -33.438 13.398 -0.251 1 90.5 186 ASP B N 1
ATOM 6334 C CA . ASP B 1 186 ? -33.656 14.812 -0.541 1 90.5 186 ASP B CA 1
ATOM 6335 C C . ASP B 1 186 ? -32.438 15.641 -0.122 1 90.5 186 ASP B C 1
ATOM 6337 O O . ASP B 1 186 ? -32.25 16.766 -0.594 1 90.5 186 ASP B O 1
ATOM 6341 N N . ASP B 1 187 ? -31.656 15.078 0.729 1 94.19 187 ASP B N 1
ATOM 6342 C CA . ASP B 1 187 ? -30.516 15.82 1.241 1 94.19 187 ASP B CA 1
ATOM 6343 C C . ASP B 1 187 ? -29.281 15.641 0.343 1 94.19 187 ASP B C 1
ATOM 6345 O O . ASP B 1 187 ? -28.297 16.359 0.483 1 94.19 187 ASP B O 1
ATOM 6349 N N . ILE B 1 188 ? -29.344 14.773 -0.609 1 96.31 188 ILE B N 1
ATOM 6350 C CA . ILE B 1 188 ? -28.188 14.406 -1.399 1 96.31 188 ILE B CA 1
ATOM 6351 C C . ILE B 1 188 ? -27.688 15.609 -2.197 1 96.31 188 ILE B C 1
ATOM 6353 O O . ILE B 1 188 ? -26.5 15.938 -2.172 1 96.31 188 ILE B O 1
ATOM 6357 N N . ILE B 1 189 ? -28.578 16.297 -2.852 1 95.44 189 ILE B N 1
ATOM 6358 C CA . ILE B 1 189 ? -28.203 17.406 -3.711 1 95.44 189 ILE B CA 1
ATOM 6359 C C . ILE B 1 189 ? -27.656 18.562 -2.861 1 95.44 189 ILE B C 1
ATOM 6361 O O . ILE B 1 189 ? -26.562 19.062 -3.107 1 95.44 189 ILE B O 1
ATOM 6365 N N . PRO B 1 190 ? -28.344 18.984 -1.803 1 95.38 190 PRO B N 1
ATOM 6366 C CA . PRO B 1 190 ? -27.812 20.078 -0.993 1 95.38 190 PRO B CA 1
ATOM 6367 C C . PRO B 1 190 ? -26.484 19.703 -0.324 1 95.38 190 PRO B C 1
ATOM 6369 O O . PRO B 1 190 ? -25.578 20.547 -0.25 1 95.38 190 PRO B O 1
ATOM 6372 N N . LEU B 1 191 ? -26.375 18.531 0.187 1 96.38 191 LEU B N 1
ATOM 6373 C CA . LEU B 1 191 ? -25.141 18.125 0.855 1 96.38 191 LEU B CA 1
ATOM 6374 C C . LEU B 1 191 ? -23.984 18.047 -0.134 1 96.38 191 LEU B C 1
ATOM 6376 O O . LEU B 1 191 ? -22.875 18.453 0.186 1 96.38 191 LEU B O 1
ATOM 6380 N N . ALA B 1 192 ? -24.266 17.5 -1.312 1 96.88 192 ALA B N 1
ATOM 6381 C CA . ALA B 1 192 ? -23.25 17.484 -2.355 1 96.88 192 ALA B CA 1
ATOM 6382 C C . ALA B 1 192 ? -22.828 18.891 -2.73 1 96.88 192 ALA B C 1
ATOM 6384 O O . ALA B 1 192 ? -21.641 19.141 -3.008 1 96.88 192 ALA B O 1
ATOM 6385 N N . GLY B 1 193 ? -23.766 19.781 -2.77 1 94.69 193 GLY B N 1
ATOM 6386 C CA . GLY B 1 193 ? -23.469 21.172 -3.023 1 94.69 193 GLY B CA 1
ATOM 6387 C C . GLY B 1 193 ? -22.547 21.781 -1.975 1 94.69 193 GLY B C 1
ATOM 6388 O O . GLY B 1 193 ? -21.625 22.531 -2.307 1 94.69 193 GLY B O 1
ATOM 6389 N N . ARG B 1 194 ? -22.797 21.516 -0.721 1 94.94 194 ARG B N 1
ATOM 6390 C CA . ARG B 1 194 ? -21.953 22 0.366 1 94.94 194 ARG B CA 1
ATOM 6391 C C . ARG B 1 194 ? -20.547 21.422 0.253 1 94.94 194 ARG B C 1
ATOM 6393 O O . ARG B 1 194 ? -19.562 22.141 0.46 1 94.94 194 ARG B O 1
ATOM 6400 N N . PHE B 1 195 ? -20.5 20.156 -0.056 1 96.88 195 PHE B N 1
ATOM 6401 C CA . PHE B 1 195 ? -19.203 19.531 -0.27 1 96.88 195 PHE B CA 1
ATOM 6402 C C . PHE B 1 195 ? -18.422 20.25 -1.351 1 96.88 195 PHE B C 1
ATOM 6404 O O . PHE B 1 195 ? -17.234 20.562 -1.168 1 96.88 195 PHE B O 1
ATOM 6411 N N . LEU B 1 196 ? -19 20.516 -2.49 1 94.81 196 LEU B N 1
ATOM 6412 C CA . LEU B 1 196 ? -18.328 21.156 -3.615 1 94.81 196 LEU B CA 1
ATOM 6413 C C . LEU B 1 196 ? -17.906 22.578 -3.258 1 94.81 196 LEU B C 1
ATOM 6415 O O . LEU B 1 196 ? -16.844 23.031 -3.686 1 94.81 196 LEU B O 1
ATOM 6419 N N . SER B 1 197 ? -18.625 23.25 -2.371 1 91.75 197 SER B N 1
ATOM 6420 C CA . SER B 1 197 ? -18.391 24.656 -2.082 1 91.75 197 SER B CA 1
ATOM 6421 C C . SER B 1 197 ? -17.344 24.828 -0.982 1 91.75 197 SER B C 1
ATOM 6423 O O . SER B 1 197 ? -16.609 25.828 -0.97 1 91.75 197 SER B O 1
ATOM 6425 N N . TYR B 1 198 ? -17.297 23.875 -0.095 1 92.5 198 TYR B N 1
ATOM 6426 C CA . TYR B 1 198 ? -16.516 24.172 1.104 1 92.5 198 TYR B CA 1
ATOM 6427 C C . TYR B 1 198 ? -15.383 23.156 1.282 1 92.5 198 TYR B C 1
ATOM 6429 O O . TYR B 1 198 ? -14.406 23.422 1.987 1 92.5 198 TYR B O 1
ATOM 6437 N N . VAL B 1 199 ? -15.508 21.969 0.716 1 96.06 199 VAL B N 1
ATOM 6438 C CA . VAL B 1 199 ? -14.516 20.922 0.944 1 96.06 199 VAL B CA 1
ATOM 6439 C C . VAL B 1 199 ? -13.695 20.703 -0.326 1 96.06 199 VAL B C 1
ATOM 6441 O O . VAL B 1 199 ? -12.461 20.797 -0.302 1 96.06 199 VAL B O 1
ATOM 6444 N N . HIS B 1 200 ? -14.359 20.531 -1.447 1 95.38 200 HIS B N 1
ATOM 6445 C CA . HIS B 1 200 ? -13.758 20.156 -2.719 1 95.38 200 HIS B CA 1
ATOM 6446 C C . HIS B 1 200 ? -12.828 21.25 -3.238 1 95.38 200 HIS B C 1
ATOM 6448 O O . HIS B 1 200 ? -11.867 20.953 -3.957 1 95.38 200 HIS B O 1
ATOM 6454 N N . ILE B 1 201 ? -12.969 22.453 -2.848 1 92 201 ILE B N 1
ATOM 6455 C CA . ILE B 1 201 ? -12.234 23.609 -3.365 1 92 201 ILE B CA 1
ATOM 6456 C C . ILE B 1 201 ? -10.773 23.516 -2.932 1 92 201 ILE B C 1
ATOM 6458 O O . ILE B 1 201 ? -9.898 24.125 -3.547 1 92 201 ILE B O 1
ATOM 6462 N N . LYS B 1 202 ? -10.508 22.781 -1.945 1 94.62 202 LYS B N 1
ATOM 6463 C CA . LYS B 1 202 ? -9.141 22.703 -1.436 1 94.62 202 LYS B CA 1
ATOM 6464 C C . LYS B 1 202 ? -8.359 21.594 -2.131 1 94.62 202 LYS B C 1
ATOM 6466 O O . LYS B 1 202 ? -7.129 21.656 -2.217 1 94.62 202 LYS B O 1
ATOM 6471 N N . ASN B 1 203 ? -9.016 20.547 -2.471 1 94.94 203 ASN B N 1
ATOM 6472 C CA . ASN B 1 203 ? -8.484 19.438 -3.25 1 94.94 203 ASN B CA 1
ATOM 6473 C C . ASN B 1 203 ? -9.445 19.016 -4.355 1 94.94 203 ASN B C 1
ATOM 6475 O O . ASN B 1 203 ? -10.188 18.047 -4.199 1 94.94 203 ASN B O 1
ATOM 6479 N N . PRO B 1 204 ? -9.367 19.625 -5.496 1 93 204 PRO B N 1
ATOM 6480 C CA . PRO B 1 204 ? -10.344 19.391 -6.562 1 93 204 PRO B CA 1
ATOM 6481 C C . PRO B 1 204 ? -10.062 18.109 -7.344 1 93 204 PRO B C 1
ATOM 6483 O O . PRO B 1 204 ? -9.68 18.172 -8.516 1 93 204 PRO B O 1
ATOM 6486 N N . ILE B 1 205 ? -10.43 17 -6.801 1 94.56 205 ILE B N 1
ATOM 6487 C CA . ILE B 1 205 ? -10.055 15.703 -7.367 1 94.56 205 ILE B CA 1
ATOM 6488 C C . ILE B 1 205 ? -11.25 15.109 -8.117 1 94.56 205 ILE B C 1
ATOM 6490 O O . ILE B 1 205 ? -11.258 13.906 -8.414 1 94.56 205 ILE B O 1
ATOM 6494 N N . LEU B 1 206 ? -12.344 15.875 -8.359 1 93.38 206 LEU B N 1
ATOM 6495 C CA . LEU B 1 206 ? -13.516 15.383 -9.078 1 93.38 206 LEU B CA 1
ATOM 6496 C C . LEU B 1 206 ? -13.75 16.188 -10.352 1 93.38 206 LEU B C 1
ATOM 6498 O O . LEU B 1 206 ? -13.359 17.359 -10.438 1 93.38 206 LEU B O 1
ATOM 6502 N N . ASP B 1 207 ? -14.25 15.461 -11.281 1 86.44 207 ASP B N 1
ATOM 6503 C CA . ASP B 1 207 ? -14.898 16.172 -12.375 1 86.44 207 ASP B CA 1
ATOM 6504 C C . ASP B 1 207 ? -16.297 16.641 -11.969 1 86.44 207 ASP B C 1
ATOM 6506 O O . ASP B 1 207 ? -17.219 15.844 -11.891 1 86.44 207 ASP B O 1
ATOM 6510 N N . VAL B 1 208 ? -16.469 17.859 -11.891 1 88.94 208 VAL B N 1
ATOM 6511 C CA . VAL B 1 208 ? -17.641 18.438 -11.242 1 88.94 208 VAL B CA 1
ATOM 6512 C C . VAL B 1 208 ? -18.875 18.156 -12.086 1 88.94 208 VAL B C 1
ATOM 6514 O O . VAL B 1 208 ? -19.953 17.844 -11.555 1 88.94 208 VAL B O 1
ATOM 6517 N N . SER B 1 209 ? -18.75 18.281 -13.391 1 86.69 209 SER B N 1
ATOM 6518 C CA . SER B 1 209 ? -19.891 18.047 -14.258 1 86.69 209 SER B CA 1
ATOM 6519 C C . SER B 1 209 ? -20.359 16.594 -14.172 1 86.69 209 SER B C 1
ATOM 6521 O O . SER B 1 209 ? -21.547 16.344 -14.016 1 86.69 209 SER B O 1
ATOM 6523 N N . ASP B 1 210 ? -19.422 15.703 -14.266 1 88.81 210 ASP B N 1
ATOM 6524 C CA . ASP B 1 210 ? -19.766 14.281 -14.164 1 88.81 210 ASP B CA 1
ATOM 6525 C C . ASP B 1 210 ? -20.328 13.938 -12.789 1 88.81 210 ASP B C 1
ATOM 6527 O O . ASP B 1 210 ? -21.297 13.188 -12.68 1 88.81 210 ASP B O 1
ATOM 6531 N N . PHE B 1 211 ? -19.766 14.516 -11.852 1 94.19 211 PHE B N 1
ATOM 6532 C CA . PHE B 1 211 ? -20.203 14.266 -10.484 1 94.19 211 PHE B CA 1
ATOM 6533 C C . PHE B 1 211 ? -21.625 14.766 -10.258 1 94.19 211 PHE B C 1
ATOM 6535 O O . PHE B 1 211 ? -22.438 14.062 -9.664 1 94.19 211 PHE B O 1
ATOM 6542 N N . THR B 1 212 ? -21.891 15.906 -10.719 1 93.56 212 THR B N 1
ATOM 6543 C CA . THR B 1 212 ? -23.219 16.484 -10.547 1 93.56 212 THR B CA 1
ATOM 6544 C C . THR B 1 212 ? -24.266 15.656 -11.266 1 93.56 212 THR B C 1
ATOM 6546 O O . THR B 1 212 ? -25.391 15.523 -10.789 1 93.56 212 THR B O 1
ATOM 6549 N N . ARG B 1 213 ? -23.906 15.156 -12.375 1 94.19 213 ARG B N 1
ATOM 6550 C CA . ARG B 1 213 ? -24.812 14.266 -13.094 1 94.19 213 ARG B CA 1
ATOM 6551 C C . ARG B 1 213 ? -25.125 13.023 -12.266 1 94.19 213 ARG B C 1
ATOM 6553 O O . ARG B 1 213 ? -26.281 12.609 -12.18 1 94.19 213 ARG B O 1
ATOM 6560 N N . HIS B 1 214 ? -24.125 12.461 -11.695 1 95.69 214 HIS B N 1
ATOM 6561 C CA . HIS B 1 214 ? -24.312 11.266 -10.875 1 95.69 214 HIS B CA 1
ATOM 6562 C C . HIS B 1 214 ? -25.141 11.586 -9.625 1 95.69 214 HIS B C 1
ATOM 6564 O O . HIS B 1 214 ? -25.922 10.75 -9.172 1 95.69 214 HIS B O 1
ATOM 6570 N N . VAL B 1 215 ? -24.938 12.727 -9.102 1 96.81 215 VAL B N 1
ATOM 6571 C CA . VAL B 1 215 ? -25.672 13.164 -7.926 1 96.81 215 VAL B CA 1
ATOM 6572 C C . VAL B 1 215 ? -27.156 13.273 -8.258 1 96.81 215 VAL B C 1
ATOM 6574 O O . VAL B 1 215 ? -28.016 12.82 -7.492 1 96.81 215 VAL B O 1
ATOM 6577 N N . ARG B 1 216 ? -27.469 13.875 -9.352 1 95.25 216 ARG B N 1
ATOM 6578 C CA . ARG B 1 216 ? -28.859 14.008 -9.789 1 95.25 216 ARG B CA 1
ATOM 6579 C C . ARG B 1 216 ? -29.5 12.641 -10.016 1 95.25 216 ARG B C 1
ATOM 6581 O O . ARG B 1 216 ? -30.641 12.406 -9.617 1 95.25 216 ARG B O 1
ATOM 6588 N N . ASP B 1 217 ? -28.734 11.844 -10.602 1 95.19 217 ASP B N 1
ATOM 6589 C CA . ASP B 1 217 ? -29.234 10.492 -10.844 1 95.19 217 ASP B CA 1
ATOM 6590 C C . ASP B 1 217 ? -29.516 9.773 -9.531 1 95.19 217 ASP B C 1
ATOM 6592 O O . ASP B 1 217 ? -30.547 9.102 -9.391 1 95.19 217 ASP B O 1
ATOM 6596 N N . ALA B 1 218 ? -28.625 9.859 -8.609 1 95.75 218 ALA B N 1
ATOM 6597 C CA . ALA B 1 218 ? -28.781 9.203 -7.309 1 95.75 218 ALA B CA 1
ATOM 6598 C C . ALA B 1 218 ? -29.984 9.773 -6.551 1 95.75 218 ALA B C 1
ATOM 6600 O O . ALA B 1 218 ? -30.672 9.047 -5.836 1 95.75 218 ALA B O 1
ATOM 6601 N N . SER B 1 219 ? -30.203 11.078 -6.668 1 94.81 219 SER B N 1
ATOM 6602 C CA . SER B 1 219 ? -31.344 11.711 -6.004 1 94.81 219 SER B CA 1
ATOM 6603 C C . SER B 1 219 ? -32.656 11.25 -6.605 1 94.81 219 SER B C 1
ATOM 6605 O O . SER B 1 219 ? -33.656 11.109 -5.891 1 94.81 219 SER B O 1
ATOM 6607 N N . MET B 1 220 ? -32.625 10.984 -7.895 1 93.94 220 MET B N 1
ATOM 6608 C CA . MET B 1 220 ? -33.875 10.617 -8.602 1 93.94 220 MET B CA 1
ATOM 6609 C C . MET B 1 220 ? -34.125 9.117 -8.5 1 93.94 220 MET B C 1
ATOM 6611 O O . MET B 1 220 ? -35.25 8.695 -8.328 1 93.94 220 MET B O 1
ATOM 6615 N N . ASN B 1 221 ? -33.062 8.336 -8.617 1 94.06 221 ASN B N 1
ATOM 6616 C CA . ASN B 1 221 ? -33.219 6.891 -8.742 1 94.06 221 ASN B CA 1
ATOM 6617 C C . ASN B 1 221 ? -32.719 6.16 -7.508 1 94.06 221 ASN B C 1
ATOM 6619 O O . ASN B 1 221 ? -32.812 4.938 -7.41 1 94.06 221 ASN B O 1
ATOM 6623 N N . GLY B 1 222 ? -32.188 6.891 -6.57 1 93.94 222 GLY B N 1
ATOM 6624 C CA . GLY B 1 222 ? -31.672 6.281 -5.355 1 93.94 222 GLY B CA 1
ATOM 6625 C C . GLY B 1 222 ? -30.219 5.867 -5.469 1 93.94 222 GLY B C 1
ATOM 6626 O O . GLY B 1 222 ? -29.688 5.746 -6.574 1 93.94 222 GLY B O 1
ATOM 6627 N N . LEU B 1 223 ? -29.547 5.574 -4.301 1 95.69 223 LEU B N 1
ATOM 6628 C CA . LEU B 1 223 ? -28.156 5.148 -4.238 1 95.69 223 LEU B CA 1
ATOM 6629 C C . LEU B 1 223 ? -28.031 3.65 -4.492 1 95.69 223 LEU B C 1
ATOM 6631 O O . LEU B 1 223 ? -28.891 2.871 -4.059 1 95.69 223 LEU B O 1
ATOM 6635 N N . ARG B 1 224 ? -27.031 3.264 -5.141 1 95.31 224 ARG B N 1
ATOM 6636 C CA . ARG B 1 224 ? -26.797 1.863 -5.473 1 95.31 224 ARG B CA 1
ATOM 6637 C C . ARG B 1 224 ? -25.594 1.317 -4.699 1 95.31 224 ARG B C 1
ATOM 6639 O O . ARG B 1 224 ? -25.062 1.99 -3.814 1 95.31 224 ARG B O 1
ATOM 6646 N N . TRP B 1 225 ? -25.328 0.055 -4.941 1 93.81 225 TRP B N 1
ATOM 6647 C CA . TRP B 1 225 ? -24.188 -0.6 -4.328 1 93.81 225 TRP B CA 1
ATOM 6648 C C . TRP B 1 225 ? -23 -0.619 -5.285 1 93.81 225 TRP B C 1
ATOM 6650 O O . TRP B 1 225 ? -22.562 -1.686 -5.727 1 93.81 225 TRP B O 1
ATOM 6660 N N . ASP B 1 226 ? -22.5 0.618 -5.535 1 95.06 226 ASP B N 1
ATOM 6661 C CA . ASP B 1 226 ? -21.391 0.751 -6.477 1 95.06 226 ASP B CA 1
ATOM 6662 C C . ASP B 1 226 ? -20.453 1.893 -6.07 1 95.06 226 ASP B C 1
ATOM 6664 O O . ASP B 1 226 ? -20.672 2.533 -5.039 1 95.06 226 ASP B O 1
ATOM 6668 N N . GLY B 1 227 ? -19.453 2.057 -6.836 1 96.56 227 GLY B N 1
ATOM 6669 C CA . GLY B 1 227 ? -18.438 3.039 -6.512 1 96.56 227 GLY B CA 1
ATOM 6670 C C . GLY B 1 227 ? -18.922 4.469 -6.613 1 96.56 227 GLY B C 1
ATOM 6671 O O . GLY B 1 227 ? -18.547 5.32 -5.801 1 96.56 227 GLY B O 1
ATOM 6672 N N . GLN B 1 228 ? -19.75 4.738 -7.57 1 97 228 GLN B N 1
ATOM 6673 C CA . GLN B 1 228 ? -20.266 6.09 -7.742 1 97 228 GLN B CA 1
ATOM 6674 C C . GLN B 1 228 ? -21.125 6.508 -6.551 1 97 228 GLN B C 1
ATOM 6676 O O . GLN B 1 228 ? -21.031 7.641 -6.078 1 97 228 GLN B O 1
ATOM 6681 N N . SER B 1 229 ? -21.891 5.609 -6.109 1 97.94 229 SER B N 1
ATOM 6682 C CA . SER B 1 229 ? -22.703 5.883 -4.922 1 97.94 229 SER B CA 1
ATOM 6683 C C . SER B 1 229 ? -21.828 6.082 -3.693 1 97.94 229 SER B C 1
ATOM 6685 O O . SER B 1 229 ? -22.141 6.902 -2.828 1 97.94 229 SER B O 1
ATOM 6687 N N . CYS B 1 230 ? -20.75 5.266 -3.621 1 98.44 230 CYS B N 1
ATOM 6688 C CA . CYS B 1 230 ? -19.797 5.438 -2.525 1 98.44 230 CYS B CA 1
ATOM 6689 C C . CYS B 1 230 ? -19.234 6.852 -2.506 1 98.44 230 CYS B C 1
ATOM 6691 O O . CYS B 1 230 ? -19.172 7.488 -1.451 1 98.44 230 CYS B O 1
ATOM 6693 N N . LEU B 1 231 ? -18.859 7.348 -3.643 1 98.56 231 LEU B N 1
ATOM 6694 C CA . LEU B 1 231 ? -18.297 8.688 -3.781 1 98.56 231 LEU B CA 1
ATOM 6695 C C . LEU B 1 231 ? -19.312 9.742 -3.355 1 98.56 231 LEU B C 1
ATOM 6697 O O . LEU B 1 231 ? -18.953 10.703 -2.662 1 98.56 231 LEU B O 1
ATOM 6701 N N . ILE B 1 232 ? -20.547 9.578 -3.799 1 98.56 232 ILE B N 1
ATOM 6702 C CA . ILE B 1 232 ? -21.609 10.523 -3.469 1 98.56 232 ILE B CA 1
ATOM 6703 C C . ILE B 1 232 ? -21.844 10.516 -1.961 1 98.56 232 ILE B C 1
ATOM 6705 O O . ILE B 1 232 ? -22 11.57 -1.346 1 98.56 232 ILE B O 1
ATOM 6709 N N . LEU B 1 233 ? -21.891 9.359 -1.366 1 98.62 233 LEU B N 1
ATOM 6710 C CA . LEU B 1 233 ? -22.094 9.227 0.071 1 98.62 233 LEU B CA 1
ATOM 6711 C C . LEU B 1 233 ? -20.969 9.914 0.849 1 98.62 233 LEU B C 1
ATOM 6713 O O . LEU B 1 233 ? -21.234 10.57 1.863 1 98.62 233 LEU B O 1
ATOM 6717 N N . LEU B 1 234 ? -19.75 9.734 0.398 1 98.75 234 LEU B N 1
ATOM 6718 C CA . LEU B 1 234 ? -18.609 10.391 1.037 1 98.75 234 LEU B CA 1
ATOM 6719 C C . LEU B 1 234 ? -18.734 11.906 0.935 1 98.75 234 LEU B C 1
ATOM 6721 O O . LEU B 1 234 ? -18.469 12.625 1.903 1 98.75 234 LEU B O 1
ATOM 6725 N N . ALA B 1 235 ? -19.094 12.352 -0.27 1 98.62 235 ALA B N 1
ATOM 6726 C CA . ALA B 1 235 ? -19.297 13.789 -0.458 1 98.62 235 ALA B CA 1
ATOM 6727 C C . ALA B 1 235 ? -20.375 14.32 0.491 1 98.62 235 ALA B C 1
ATOM 6729 O O . ALA B 1 235 ? -20.203 15.383 1.091 1 98.62 235 ALA B O 1
ATOM 6730 N N . CYS B 1 236 ? -21.453 13.586 0.626 1 98.31 236 CYS B N 1
ATOM 6731 C CA . CYS B 1 236 ? -22.516 13.992 1.53 1 98.31 236 CYS B CA 1
ATOM 6732 C C . CYS B 1 236 ? -22.047 13.992 2.979 1 98.31 236 CYS B C 1
ATOM 6734 O O . CYS B 1 236 ? -22.391 14.883 3.75 1 98.31 236 CYS B O 1
ATOM 6736 N N . ALA B 1 237 ? -21.312 12.938 3.371 1 98.31 237 ALA B N 1
ATOM 6737 C CA . ALA B 1 237 ? -20.75 12.891 4.719 1 98.31 237 ALA B CA 1
ATOM 6738 C C . ALA B 1 237 ? -19.922 14.133 5.02 1 98.31 237 ALA B C 1
ATOM 6740 O O . ALA B 1 237 ? -20.078 14.75 6.078 1 98.31 237 ALA B O 1
ATOM 6741 N N . LEU B 1 238 ? -19.094 14.508 4.098 1 98.38 238 LEU B N 1
ATOM 6742 C CA . LEU B 1 238 ? -18.234 15.688 4.262 1 98.38 238 LEU B CA 1
ATOM 6743 C C . LEU B 1 238 ? -19.062 16.969 4.223 1 98.38 238 LEU B C 1
ATOM 6745 O O . LEU B 1 238 ? -18.75 17.938 4.906 1 98.38 238 LEU B O 1
ATOM 6749 N N . GLY B 1 239 ? -20.125 16.938 3.371 1 97.38 239 GLY B N 1
ATOM 6750 C CA . GLY B 1 239 ? -21.031 18.078 3.344 1 97.38 239 GLY B CA 1
ATOM 6751 C C . GLY B 1 239 ? -21.688 18.344 4.684 1 97.38 239 GLY B C 1
ATOM 6752 O O . GLY B 1 239 ? -21.953 19.484 5.031 1 97.38 239 GLY B O 1
ATOM 6753 N N . CYS B 1 240 ? -21.938 17.297 5.465 1 96.44 240 CYS B N 1
ATOM 6754 C CA . CYS B 1 240 ? -22.531 17.422 6.793 1 96.44 240 CYS B CA 1
ATOM 6755 C C . CYS B 1 240 ? -21.578 18.125 7.754 1 96.44 240 CYS B C 1
ATOM 6757 O O . CYS B 1 240 ? -22 18.844 8.656 1 96.44 240 CYS B O 1
ATOM 6759 N N . LEU B 1 241 ? -20.281 17.953 7.516 1 95.25 241 LEU B N 1
ATOM 6760 C CA . LEU B 1 241 ? -19.281 18.453 8.453 1 95.25 241 LEU B CA 1
ATOM 6761 C C . LEU B 1 241 ? -18.797 19.844 8.047 1 95.25 241 LEU B C 1
ATOM 6763 O O . LEU B 1 241 ? -18.219 20.562 8.859 1 95.25 241 LEU B O 1
ATOM 6767 N N . ALA B 1 242 ? -19.016 20.203 6.816 1 92.62 242 ALA B N 1
ATOM 6768 C CA . ALA B 1 242 ? -18.484 21.453 6.277 1 92.62 242 ALA B CA 1
ATOM 6769 C C . ALA B 1 242 ? -19.188 22.656 6.906 1 92.62 242 ALA B C 1
ATOM 6771 O O . ALA B 1 242 ? -20.406 22.641 7.121 1 92.62 242 ALA B O 1
ATOM 6772 N N . VAL B 1 243 ? -18.391 23.656 7.246 1 89.25 243 VAL B N 1
ATOM 6773 C CA . VAL B 1 243 ? -18.891 24.906 7.789 1 89.25 243 VAL B CA 1
ATOM 6774 C C . VAL B 1 243 ? -18.297 26.094 7.02 1 89.25 243 VAL B C 1
ATOM 6776 O O . VAL B 1 243 ? -17.109 26.078 6.676 1 89.25 243 VAL B O 1
ATOM 6779 N N . PRO B 1 244 ? -19.156 27.016 6.738 1 88.12 244 PRO B N 1
ATOM 6780 C CA . PRO B 1 244 ? -18.609 28.203 6.059 1 88.12 244 PRO B CA 1
ATOM 6781 C C . PRO B 1 244 ? -17.594 28.953 6.914 1 88.12 244 PRO B C 1
ATOM 6783 O O . PRO B 1 244 ? -17.766 29.047 8.133 1 88.12 244 PRO B O 1
ATOM 6786 N N . PHE B 1 245 ? -16.672 29.531 6.25 1 88.56 245 PHE B N 1
ATOM 6787 C CA . PHE B 1 245 ? -15.617 30.281 6.922 1 88.56 245 PHE B CA 1
ATOM 6788 C C . PHE B 1 245 ? -16.094 31.688 7.258 1 88.56 245 PHE B C 1
ATOM 6790 O O . PHE B 1 245 ? -16.641 32.375 6.41 1 88.56 245 PHE B O 1
ATOM 6797 N N . ASP B 1 246 ? -15.891 32.062 8.5 1 83.94 246 ASP B N 1
ATOM 6798 C CA . ASP B 1 246 ? -16.188 33.406 8.977 1 83.94 246 ASP B CA 1
ATOM 6799 C C . ASP B 1 246 ? -14.906 34.156 9.359 1 83.94 246 ASP B C 1
ATOM 6801 O O . ASP B 1 246 ? -14.297 33.844 10.391 1 83.94 246 ASP B O 1
ATOM 6805 N N . SER B 1 247 ? -14.586 35.156 8.586 1 80 247 SER B N 1
ATOM 6806 C CA . SER B 1 247 ? -13.344 35.875 8.805 1 80 247 SER B CA 1
ATOM 6807 C C . SER B 1 247 ? -13.391 36.688 10.094 1 80 247 SER B C 1
ATOM 6809 O O . SER B 1 247 ? -12.352 37.094 10.625 1 80 247 SER B O 1
ATOM 6811 N N . MET B 1 248 ? -14.516 36.875 10.633 1 75.44 248 MET B N 1
ATOM 6812 C CA . MET B 1 248 ? -14.664 37.719 11.82 1 75.44 248 MET B CA 1
ATOM 6813 C C . MET B 1 248 ? -14.703 36.875 13.086 1 75.44 248 MET B C 1
ATOM 6815 O O . MET B 1 248 ? -14.672 37.406 14.195 1 75.44 248 MET B O 1
ATOM 6819 N N . SER B 1 249 ? -14.703 35.594 12.836 1 78.06 249 SER B N 1
ATOM 6820 C CA . SER B 1 249 ? -14.781 34.719 14 1 78.06 249 SER B CA 1
ATOM 6821 C C . SER B 1 249 ? -13.5 34.75 14.812 1 78.06 249 SER B C 1
ATOM 6823 O O . SER B 1 249 ? -12.398 34.781 14.25 1 78.06 249 SER B O 1
ATOM 6825 N N . THR B 1 250 ? -13.648 35.062 16.078 1 74.06 250 THR B N 1
ATOM 6826 C CA . THR B 1 250 ? -12.539 35.031 17.031 1 74.06 250 THR B CA 1
ATOM 6827 C C . THR B 1 250 ? -12.836 34.062 18.172 1 74.06 250 THR B C 1
ATOM 6829 O O . THR B 1 250 ? -13.977 33.625 18.344 1 74.06 250 THR B O 1
ATOM 6832 N N . TRP B 1 251 ? -11.828 33.656 18.844 1 75.31 251 TRP B N 1
ATOM 6833 C CA . TRP B 1 251 ? -12.008 32.75 19.969 1 75.31 251 TRP B CA 1
ATOM 6834 C C . TRP B 1 251 ? -12.898 33.375 21.031 1 75.31 251 TRP B C 1
ATOM 6836 O O . TRP B 1 251 ? -13.562 32.656 21.797 1 75.31 251 TRP B O 1
ATOM 6846 N N . GLU B 1 252 ? -12.852 34.625 21.141 1 68.81 252 GLU B N 1
ATOM 6847 C CA . GLU B 1 252 ? -13.688 35.312 22.109 1 68.81 252 GLU B CA 1
ATOM 6848 C C . GLU B 1 252 ? -15.156 35.281 21.688 1 68.81 252 GLU B C 1
ATOM 6850 O O . GLU B 1 252 ? -16.047 35.25 22.547 1 68.81 252 GLU B O 1
ATOM 6855 N N . SER B 1 253 ? -15.32 35.281 20.469 1 63.19 253 SER B N 1
ATOM 6856 C CA . SER B 1 253 ? -16.688 35.312 19.938 1 63.19 253 SER B CA 1
ATOM 6857 C C . SER B 1 253 ? -17.125 33.938 19.5 1 63.19 253 SER B C 1
ATOM 6859 O O . SER B 1 253 ? -18.141 33.781 18.812 1 63.19 253 SER B O 1
ATOM 6861 N N . THR B 1 254 ? -16.281 32.906 19.859 1 58.22 254 THR B N 1
ATOM 6862 C CA . THR B 1 254 ? -16.5 31.578 19.312 1 58.22 254 THR B CA 1
ATOM 6863 C C . THR B 1 254 ? -17.953 31.156 19.516 1 58.22 254 THR B C 1
ATOM 6865 O O . THR B 1 254 ? -18.422 31.062 20.656 1 58.22 254 THR B O 1
ATOM 6868 N N . GLN B 1 255 ? -18.688 31.516 18.531 1 55.22 255 GLN B N 1
ATOM 6869 C CA . GLN B 1 255 ? -20.078 31.047 18.484 1 55.22 255 GLN B CA 1
ATOM 6870 C C . GLN B 1 255 ? -20.156 29.609 17.984 1 55.22 255 GLN B C 1
ATOM 6872 O O . GLN B 1 255 ? -19.234 29.109 17.359 1 55.22 255 GLN B O 1
ATOM 6877 N N . SER B 1 256 ? -21.141 28.828 18.469 1 54.44 256 SER B N 1
ATOM 6878 C CA . SER B 1 256 ? -21.609 27.5 18.109 1 54.44 256 SER B CA 1
ATOM 6879 C C . SER B 1 256 ? -21.516 27.266 16.609 1 54.44 256 SER B C 1
ATOM 6881 O O . SER B 1 256 ? -21.469 26.125 16.156 1 54.44 256 SER B O 1
ATOM 6883 N N . ILE B 1 257 ? -20.984 28.375 15.875 1 54.72 257 ILE B N 1
ATOM 6884 C CA . ILE B 1 257 ? -21.203 28.281 14.438 1 54.72 257 ILE B CA 1
ATOM 6885 C C . ILE B 1 257 ? -19.938 27.766 13.766 1 54.72 257 ILE B C 1
ATOM 6887 O O . ILE B 1 257 ? -19.984 27.266 12.633 1 54.72 257 ILE B O 1
ATOM 6891 N N . ASP B 1 258 ? -18.906 27.594 14.453 1 69.25 258 ASP B N 1
ATOM 6892 C CA . ASP B 1 258 ? -17.625 27.25 13.828 1 69.25 258 ASP B CA 1
ATOM 6893 C C . ASP B 1 258 ? -17.422 25.734 13.789 1 69.25 258 ASP B C 1
ATOM 6895 O O . ASP B 1 258 ? -16.469 25.234 13.188 1 69.25 258 ASP B O 1
ATOM 6899 N N . ILE B 1 259 ? -18.359 25.078 14.43 1 72.62 259 ILE B N 1
ATOM 6900 C CA . ILE B 1 259 ? -18.438 23.625 14.391 1 72.62 259 ILE B CA 1
ATOM 6901 C C . ILE B 1 259 ? -19.859 23.188 14.055 1 72.62 259 ILE B C 1
ATOM 6903 O O . ILE B 1 259 ? -20.828 23.797 14.508 1 72.62 259 ILE B O 1
ATOM 6907 N N . PRO B 1 260 ? -19.891 22.234 13.188 1 78.06 260 PRO B N 1
ATOM 6908 C CA . PRO B 1 260 ? -21.25 21.75 12.891 1 78.06 260 PRO B CA 1
ATOM 6909 C C . PRO B 1 260 ? -21.984 21.234 14.125 1 78.06 260 PRO B C 1
ATOM 6911 O O . PRO B 1 260 ? -21.344 20.688 15.039 1 78.06 260 PRO B O 1
ATOM 6914 N N . PRO B 1 261 ? -23.219 21.438 14.117 1 80.5 261 PRO B N 1
ATOM 6915 C CA . PRO B 1 261 ? -24.016 20.859 15.203 1 80.5 261 PRO B CA 1
ATOM 6916 C C . PRO B 1 261 ? -23.875 19.344 15.297 1 80.5 261 PRO B C 1
ATOM 6918 O O . PRO B 1 261 ? -23.562 18.688 14.297 1 80.5 261 PRO B O 1
ATOM 6921 N N . VAL B 1 262 ? -24.141 18.812 16.422 1 83.19 262 VAL B N 1
ATOM 6922 C CA . VAL B 1 262 ? -23.953 17.406 16.734 1 83.19 262 VAL B CA 1
ATOM 6923 C C . VAL B 1 262 ? -24.797 16.547 15.789 1 83.19 262 VAL B C 1
ATOM 6925 O O . VAL B 1 262 ? -24.359 15.492 15.344 1 83.19 262 VAL B O 1
ATOM 6928 N N . VAL B 1 263 ? -25.938 17.047 15.492 1 86.88 263 VAL B N 1
ATOM 6929 C CA . VAL B 1 263 ? -26.844 16.281 14.633 1 86.88 263 VAL B CA 1
ATOM 6930 C C . VAL B 1 263 ? -26.219 16.094 13.258 1 86.88 263 VAL B C 1
ATOM 6932 O O . VAL B 1 263 ? -26.344 15.031 12.648 1 86.88 263 VAL B O 1
ATOM 6935 N N . TRP B 1 264 ? -25.484 17.094 12.805 1 88.81 264 TRP B N 1
ATOM 6936 C CA . TRP B 1 264 ? -24.859 17 11.492 1 88.81 264 TRP B CA 1
ATOM 6937 C C . TRP B 1 264 ? -23.609 16.125 11.539 1 88.81 264 TRP B C 1
ATOM 6939 O O . TRP B 1 264 ? -23.297 15.438 10.57 1 88.81 264 TRP B O 1
ATOM 6949 N N . MET B 1 265 ? -23.047 16.156 12.617 1 90.38 265 MET B N 1
ATOM 6950 C CA . MET B 1 265 ? -21.891 15.281 12.781 1 90.38 265 MET B CA 1
ATOM 6951 C C . MET B 1 265 ? -22.328 13.812 12.773 1 90.38 265 MET B C 1
ATOM 6953 O O . MET B 1 265 ? -21.688 12.984 12.125 1 90.38 265 MET B O 1
ATOM 6957 N N . GLU B 1 266 ? -23.406 13.555 13.438 1 92.5 266 GLU B N 1
ATOM 6958 C CA . GLU B 1 266 ? -23.938 12.195 13.477 1 92.5 266 GLU B CA 1
ATOM 6959 C C . GLU B 1 266 ? -24.469 11.766 12.109 1 92.5 266 GLU B C 1
ATOM 6961 O O . GLU B 1 266 ? -24.266 10.617 11.703 1 92.5 266 GLU B O 1
ATOM 6966 N N . THR B 1 267 ? -25.141 12.695 11.484 1 94.69 267 THR B N 1
ATOM 6967 C CA . THR B 1 267 ? -25.625 12.406 10.141 1 94.69 267 THR B CA 1
ATOM 6968 C C . THR B 1 267 ? -24.469 12.125 9.195 1 94.69 267 THR B C 1
ATOM 6970 O O . THR B 1 267 ? -24.531 11.219 8.367 1 94.69 267 THR B O 1
ATOM 6973 N N . GLY B 1 268 ? -23.422 12.992 9.328 1 96.31 268 GLY B N 1
ATOM 6974 C CA . GLY B 1 268 ? -22.219 12.766 8.531 1 96.31 268 GLY B CA 1
ATOM 6975 C C . GLY B 1 268 ? -21.625 11.391 8.75 1 96.31 268 GLY B C 1
ATOM 6976 O O . GLY B 1 268 ? -21.203 10.734 7.797 1 96.31 268 GLY B O 1
ATOM 6977 N N . ALA B 1 269 ? -21.625 10.906 9.953 1 95.12 269 ALA B N 1
ATOM 6978 C CA . ALA B 1 269 ? -21.094 9.586 10.297 1 95.12 269 ALA B CA 1
ATOM 6979 C C . ALA B 1 269 ? -21.938 8.477 9.672 1 95.12 269 ALA B C 1
ATOM 6981 O O . ALA B 1 269 ? -21.406 7.438 9.273 1 95.12 269 ALA B O 1
ATOM 6982 N N . THR B 1 270 ? -23.219 8.711 9.625 1 95.75 270 THR B N 1
ATOM 6983 C CA . THR B 1 270 ? -24.109 7.73 9.023 1 95.75 270 THR B CA 1
ATOM 6984 C C . THR B 1 270 ? -23.844 7.598 7.527 1 95.75 270 THR B C 1
ATOM 6986 O O . THR B 1 270 ? -23.797 6.484 6.996 1 95.75 270 THR B O 1
ATOM 6989 N N . TYR B 1 271 ? -23.688 8.75 6.867 1 97.19 271 TYR B N 1
ATOM 6990 C CA . TYR B 1 271 ? -23.344 8.719 5.453 1 97.19 271 TYR B CA 1
ATOM 6991 C C . TYR B 1 271 ? -21.984 8.039 5.238 1 97.19 271 TYR B C 1
ATOM 6993 O O . TYR B 1 271 ? -21.812 7.273 4.285 1 97.19 271 TYR B O 1
ATOM 7001 N N . TYR B 1 272 ? -21.078 8.367 6.125 1 97.62 272 TYR B N 1
ATOM 7002 C CA . TYR B 1 272 ? -19.75 7.797 6.043 1 97.62 272 TYR B CA 1
ATOM 7003 C C . TYR B 1 272 ? -19.781 6.281 6.195 1 97.62 272 TYR B C 1
ATOM 7005 O O . TYR B 1 272 ? -19.125 5.555 5.445 1 97.62 272 TYR B O 1
ATOM 7013 N N . LEU B 1 273 ? -20.562 5.785 7.125 1 96.56 273 LEU B N 1
ATOM 7014 C CA . LEU B 1 273 ? -20.688 4.352 7.352 1 96.56 273 LEU B CA 1
ATOM 7015 C C . LEU B 1 273 ? -21.281 3.66 6.129 1 96.56 273 LEU B C 1
ATOM 7017 O O . LEU B 1 273 ? -20.859 2.568 5.758 1 96.56 273 LEU B O 1
ATOM 7021 N N . ALA B 1 274 ? -22.297 4.27 5.574 1 97.25 274 ALA B N 1
ATOM 7022 C CA . ALA B 1 274 ? -22.891 3.725 4.367 1 97.25 274 ALA B CA 1
ATOM 7023 C C . ALA B 1 274 ? -21.875 3.645 3.23 1 97.25 274 ALA B C 1
ATOM 7025 O O . ALA B 1 274 ? -21.906 2.701 2.434 1 97.25 274 ALA B O 1
ATOM 7026 N N . ALA B 1 275 ? -21.031 4.672 3.105 1 98.38 275 ALA B N 1
ATOM 7027 C CA . ALA B 1 275 ? -19.984 4.668 2.086 1 98.38 275 ALA B CA 1
ATOM 7028 C C . ALA B 1 275 ? -18.984 3.541 2.332 1 98.38 275 ALA B C 1
ATOM 7030 O O . ALA B 1 275 ? -18.578 2.85 1.396 1 98.38 275 ALA B O 1
ATOM 7031 N N . LYS B 1 276 ? -18.609 3.342 3.564 1 97.75 276 LYS B N 1
ATOM 7032 C CA . LYS B 1 276 ? -17.625 2.312 3.924 1 97.75 276 LYS B CA 1
ATOM 7033 C C . LYS B 1 276 ? -18.125 0.924 3.539 1 97.75 276 LYS B C 1
ATOM 7035 O O . LYS B 1 276 ? -17.344 0.056 3.164 1 97.75 276 LYS B O 1
ATOM 7040 N N . LYS B 1 277 ? -19.422 0.736 3.596 1 96.75 277 LYS B N 1
ATOM 7041 C CA . LYS B 1 277 ? -20.016 -0.544 3.229 1 96.75 277 LYS B CA 1
ATOM 7042 C C . LYS B 1 277 ? -19.875 -0.807 1.731 1 96.75 277 LYS B C 1
ATOM 7044 O O . LYS B 1 277 ? -20.047 -1.938 1.275 1 96.75 277 LYS B O 1
ATOM 7049 N N . ARG B 1 278 ? -19.578 0.22 0.997 1 97.44 278 ARG B N 1
ATOM 7050 C CA . ARG B 1 278 ? -19.484 0.089 -0.454 1 97.44 278 ARG B CA 1
ATOM 7051 C C . ARG B 1 278 ? -18.031 0.099 -0.914 1 97.44 278 ARG B C 1
ATOM 7053 O O . ARG B 1 278 ? -17.734 -0.24 -2.062 1 97.44 278 ARG B O 1
ATOM 7060 N N . LEU B 1 279 ? -17.094 0.479 0.002 1 97.06 279 LEU B N 1
ATOM 7061 C CA . LEU B 1 279 ? -15.695 0.675 -0.362 1 97.06 279 LEU B CA 1
ATOM 7062 C C . LEU B 1 279 ? -15.078 -0.621 -0.883 1 97.06 279 LEU B C 1
ATOM 7064 O O . LEU B 1 279 ? -14.305 -0.604 -1.842 1 97.06 279 LEU B O 1
ATOM 7068 N N . GLY B 1 280 ? -15.453 -1.733 -0.282 1 95.56 280 GLY B N 1
ATOM 7069 C CA . GLY B 1 280 ? -14.891 -3.021 -0.651 1 95.56 280 GLY B CA 1
ATOM 7070 C C . GLY B 1 280 ? -15.367 -3.518 -2.002 1 95.56 280 GLY B C 1
ATOM 7071 O O . GLY B 1 280 ? -14.789 -4.449 -2.566 1 95.56 280 GLY B O 1
ATOM 7072 N N . LEU B 1 281 ? -16.406 -2.877 -2.561 1 95.5 281 LEU B N 1
ATOM 7073 C CA . LEU B 1 281 ? -17 -3.289 -3.83 1 95.5 281 LEU B CA 1
ATOM 7074 C C . LEU B 1 281 ? -16.266 -2.641 -5.004 1 95.5 281 LEU B C 1
ATOM 7076 O O . LEU B 1 281 ? -16.438 -3.055 -6.152 1 95.5 281 LEU B O 1
ATOM 7080 N N . ILE B 1 282 ? -15.438 -1.645 -4.641 1 95.44 282 ILE B N 1
ATOM 7081 C CA . ILE B 1 282 ? -14.805 -0.87 -5.703 1 95.44 282 ILE B CA 1
ATOM 7082 C C . ILE B 1 282 ? -13.477 -1.515 -6.09 1 95.44 282 ILE B C 1
ATOM 7084 O O . ILE B 1 282 ? -12.609 -1.724 -5.238 1 95.44 282 ILE B O 1
ATOM 7088 N N . GLU B 1 283 ? -13.297 -1.827 -7.32 1 90.19 283 GLU B N 1
ATOM 7089 C CA . GLU B 1 283 ? -12.023 -2.332 -7.82 1 90.19 283 GLU B CA 1
ATOM 7090 C C . GLU B 1 283 ? -10.992 -1.212 -7.945 1 90.19 283 GLU B C 1
ATOM 7092 O O . GLU B 1 283 ? -11.352 -0.043 -8.086 1 90.19 283 GLU B O 1
ATOM 7097 N N . PRO B 1 284 ? -9.758 -1.563 -7.852 1 89.56 284 PRO B N 1
ATOM 7098 C CA . PRO B 1 284 ? -8.727 -0.531 -7.98 1 89.56 284 PRO B CA 1
ATOM 7099 C C . PRO B 1 284 ? -8.891 0.305 -9.25 1 89.56 284 PRO B C 1
ATOM 7101 O O . PRO B 1 284 ? -8.922 -0.243 -10.352 1 89.56 284 PRO B O 1
ATOM 7104 N N . SER B 1 285 ? -9.07 1.495 -9.133 1 92.56 285 SER B N 1
ATOM 7105 C CA . SER B 1 285 ? -9.336 2.471 -10.18 1 92.56 285 SER B CA 1
ATOM 7106 C C . SER B 1 285 ? -9.148 3.896 -9.672 1 92.56 285 SER B C 1
ATOM 7108 O O . SER B 1 285 ? -8.906 4.109 -8.484 1 92.56 285 SER B O 1
ATOM 7110 N N . LEU B 1 286 ? -9.25 4.816 -10.602 1 94.19 286 LEU B N 1
ATOM 7111 C CA . LEU B 1 286 ? -9.188 6.211 -10.172 1 94.19 286 LEU B CA 1
ATOM 7112 C C . LEU B 1 286 ? -10.328 6.543 -9.219 1 94.19 286 LEU B C 1
ATOM 7114 O O . LEU B 1 286 ? -10.148 7.312 -8.273 1 94.19 286 LEU B O 1
ATOM 7118 N N . LEU B 1 287 ? -11.469 5.949 -9.469 1 96.5 287 LEU B N 1
ATOM 7119 C CA . LEU B 1 287 ? -12.633 6.145 -8.602 1 96.5 287 LEU B CA 1
ATOM 7120 C C . LEU B 1 287 ? -12.352 5.637 -7.195 1 96.5 287 LEU B C 1
ATOM 7122 O O . LEU B 1 287 ? -12.719 6.285 -6.211 1 96.5 287 LEU B O 1
ATOM 7126 N N . SER B 1 288 ? -11.734 4.469 -7.098 1 97 288 SER B N 1
ATOM 7127 C CA . SER B 1 288 ? -11.383 3.926 -5.789 1 97 288 SER B CA 1
ATOM 7128 C C . SER B 1 288 ? -10.445 4.867 -5.035 1 97 288 SER B C 1
ATOM 7130 O O . SER B 1 288 ? -10.602 5.066 -3.83 1 97 288 SER B O 1
ATOM 7132 N N . ILE B 1 289 ? -9.484 5.43 -5.734 1 97.62 289 ILE B N 1
ATOM 7133 C CA . ILE B 1 289 ? -8.508 6.332 -5.133 1 97.62 289 ILE B CA 1
ATOM 7134 C C . ILE B 1 289 ? -9.203 7.605 -4.656 1 97.62 289 ILE B C 1
ATOM 7136 O O . ILE B 1 289 ? -8.891 8.125 -3.584 1 97.62 289 ILE B O 1
ATOM 7140 N N . GLN B 1 290 ? -10.133 8.094 -5.473 1 98.31 290 GLN B N 1
ATOM 7141 C CA . GLN B 1 290 ? -10.93 9.242 -5.055 1 98.31 290 GLN B CA 1
ATOM 7142 C C . GLN B 1 290 ? -11.672 8.953 -3.752 1 98.31 290 GLN B C 1
ATOM 7144 O O . GLN B 1 290 ? -11.695 9.797 -2.85 1 98.31 290 GLN B O 1
ATOM 7149 N N . CYS B 1 291 ? -12.258 7.816 -3.668 1 98.69 291 CYS B N 1
ATOM 7150 C CA . CYS B 1 291 ? -13.016 7.445 -2.477 1 98.69 291 CYS B CA 1
ATOM 7151 C C . CYS B 1 291 ? -12.094 7.309 -1.269 1 98.69 291 CYS B C 1
ATOM 7153 O O . CYS B 1 291 ? -12.406 7.801 -0.184 1 98.69 291 CYS B O 1
ATOM 7155 N N . LEU B 1 292 ? -10.961 6.633 -1.458 1 98.44 292 LEU B N 1
ATOM 7156 C CA . LEU B 1 292 ? -10.008 6.484 -0.368 1 98.44 292 LEU B CA 1
ATOM 7157 C C . LEU B 1 292 ? -9.523 7.848 0.12 1 98.44 292 LEU B C 1
ATOM 7159 O O . LEU B 1 292 ? -9.422 8.078 1.327 1 98.44 292 LEU B O 1
ATOM 7163 N N . PHE B 1 293 ? -9.242 8.695 -0.801 1 98.69 293 PHE B N 1
ATOM 7164 C CA . PHE B 1 293 ? -8.773 10.023 -0.446 1 98.69 293 PHE B CA 1
ATOM 7165 C C . PHE B 1 293 ? -9.812 10.758 0.391 1 98.69 293 PHE B C 1
ATOM 7167 O O . PHE B 1 293 ? -9.484 11.367 1.409 1 98.69 293 PHE B O 1
ATOM 7174 N N . LEU B 1 294 ? -11.031 10.711 -0.065 1 98.88 294 LEU B N 1
ATOM 7175 C CA . LEU B 1 294 ? -12.086 11.43 0.645 1 98.88 294 LEU B CA 1
ATOM 7176 C C . LEU B 1 294 ? -12.359 10.797 2.006 1 98.88 294 LEU B C 1
ATOM 7178 O O . LEU B 1 294 ? -12.742 11.484 2.951 1 98.88 294 LEU B O 1
ATOM 7182 N N . CYS B 1 295 ? -12.156 9.461 2.143 1 98.62 295 CYS B N 1
ATOM 7183 C CA . CYS B 1 295 ? -12.195 8.852 3.471 1 98.62 295 CYS B CA 1
ATOM 7184 C C . CYS B 1 295 ? -11.156 9.484 4.387 1 98.62 295 CYS B C 1
ATOM 7186 O O . CYS B 1 295 ? -11.438 9.773 5.551 1 98.62 295 CYS B O 1
ATOM 7188 N N . GLY B 1 296 ? -9.945 9.703 3.852 1 98.56 296 GLY B N 1
ATOM 7189 C CA . GLY B 1 296 ? -8.906 10.383 4.617 1 98.56 296 GLY B CA 1
ATOM 7190 C C . GLY B 1 296 ? -9.305 11.781 5.047 1 98.56 296 GLY B C 1
ATOM 7191 O O . GLY B 1 296 ? -9.078 12.172 6.191 1 98.56 296 GLY B O 1
ATOM 7192 N N . VAL B 1 297 ? -9.945 12.492 4.094 1 98.69 297 VAL B N 1
ATOM 7193 C CA . VAL B 1 297 ? -10.391 13.852 4.391 1 98.69 297 VAL B CA 1
ATOM 7194 C C . VAL B 1 297 ? -11.438 13.82 5.504 1 98.69 297 VAL B C 1
ATOM 7196 O O . VAL B 1 297 ? -11.414 14.664 6.406 1 98.69 297 VAL B O 1
ATOM 7199 N N . PHE B 1 298 ? -12.383 12.891 5.422 1 98.5 298 PHE B N 1
ATOM 7200 C CA . PHE B 1 298 ? -13.398 12.766 6.457 1 98.5 298 PHE B CA 1
ATOM 7201 C C . PHE B 1 298 ? -12.766 12.492 7.816 1 98.5 298 PHE B C 1
ATOM 7203 O O . PHE B 1 298 ? -13.18 13.055 8.828 1 98.5 298 PHE B O 1
ATOM 7210 N N . GLU B 1 299 ? -11.781 11.609 7.828 1 97.5 299 GLU B N 1
ATOM 7211 C CA . GLU B 1 299 ? -11.086 11.289 9.078 1 97.5 299 GLU B CA 1
ATOM 7212 C C . GLU B 1 299 ? -10.375 12.523 9.641 1 97.5 299 GLU B C 1
ATOM 7214 O O . GLU B 1 299 ? -10.336 12.719 10.852 1 97.5 299 GLU B O 1
ATOM 7219 N N . MET B 1 300 ? -9.852 13.344 8.789 1 97.69 300 MET B N 1
ATOM 7220 C CA . MET B 1 300 ? -9.188 14.562 9.25 1 97.69 300 MET B CA 1
ATOM 7221 C C . MET B 1 300 ? -10.203 15.539 9.844 1 97.69 300 MET B C 1
ATOM 7223 O O . MET B 1 300 ? -9.922 16.203 10.844 1 97.69 300 MET B O 1
ATOM 7227 N N . TYR B 1 301 ? -11.383 15.641 9.172 1 96.44 301 TYR B N 1
ATOM 7228 C CA . TYR B 1 301 ? -12.453 16.469 9.734 1 96.44 301 TYR B CA 1
ATOM 7229 C C . TYR B 1 301 ? -12.844 15.977 11.117 1 96.44 301 TYR B C 1
ATOM 7231 O O . TYR B 1 301 ? -13.297 16.766 11.961 1 96.44 301 TYR B O 1
ATOM 7239 N N . SER B 1 302 ? -12.656 14.711 11.336 1 94.38 302 SER B N 1
ATOM 7240 C CA . SER B 1 302 ? -13.031 14.094 12.602 1 94.38 302 SER B CA 1
ATOM 7241 C C . SER B 1 302 ? -11.844 14.039 13.562 1 94.38 302 SER B C 1
ATOM 7243 O O . SER B 1 302 ? -11.922 13.398 14.609 1 94.38 302 SER B O 1
ATOM 7245 N N . MET B 1 303 ? -10.727 14.633 13.219 1 94.56 303 MET B N 1
ATOM 7246 C CA . MET B 1 303 ? -9.508 14.766 14.023 1 94.56 303 MET B CA 1
ATOM 7247 C C . MET B 1 303 ? -8.906 13.406 14.344 1 94.56 303 MET B C 1
ATOM 7249 O O . MET B 1 303 ? -8.398 13.188 15.445 1 94.56 303 MET B O 1
ATOM 7253 N N . ARG B 1 304 ? -9.07 12.477 13.43 1 94.56 304 ARG B N 1
ATOM 7254 C CA . ARG B 1 304 ? -8.445 11.156 13.531 1 94.56 304 ARG B CA 1
ATOM 7255 C C . ARG B 1 304 ? -7.297 11.016 12.539 1 94.56 304 ARG B C 1
ATOM 7257 O O . ARG B 1 304 ? -7.441 10.367 11.5 1 94.56 304 ARG B O 1
ATOM 7264 N N . ALA B 1 305 ? -6.188 11.469 12.992 1 95.75 305 ALA B N 1
ATOM 7265 C CA . ALA B 1 305 ? -5.047 11.68 12.102 1 95.75 305 ALA B CA 1
ATOM 7266 C C . ALA B 1 305 ? -4.469 10.352 11.625 1 95.75 305 ALA B C 1
ATOM 7268 O O . ALA B 1 305 ? -4.113 10.203 10.453 1 95.75 305 ALA B O 1
ATOM 7269 N N . LEU B 1 306 ? -4.375 9.375 12.484 1 93.75 306 LEU B N 1
ATOM 7270 C CA . LEU B 1 306 ? -3.775 8.102 12.109 1 93.75 306 LEU B CA 1
ATOM 7271 C C . LEU B 1 306 ? -4.66 7.363 11.117 1 93.75 306 LEU B C 1
ATOM 7273 O O . LEU B 1 306 ? -4.16 6.777 10.148 1 93.75 306 LEU B O 1
ATOM 7277 N N . SER B 1 307 ? -5.938 7.32 11.367 1 94.44 307 SER B N 1
ATOM 7278 C CA . SER B 1 307 ? -6.875 6.723 10.414 1 94.44 307 SER B CA 1
ATOM 7279 C C . SER B 1 307 ? -6.809 7.426 9.062 1 94.44 307 SER B C 1
ATOM 7281 O O . SER B 1 307 ? -6.906 6.777 8.023 1 94.44 307 SER B O 1
ATOM 7283 N N . ALA B 1 308 ? -6.719 8.742 9.133 1 97.5 308 ALA B N 1
ATOM 7284 C CA . ALA B 1 308 ? -6.594 9.5 7.895 1 97.5 308 ALA B CA 1
ATOM 7285 C C . ALA B 1 308 ? -5.352 9.078 7.117 1 97.5 308 ALA B C 1
ATOM 7287 O O . ALA B 1 308 ? -5.41 8.875 5.902 1 97.5 308 ALA B O 1
ATOM 7288 N N . TRP B 1 309 ? -4.258 8.992 7.816 1 96.69 309 TRP B N 1
ATOM 7289 C CA . TRP B 1 309 ? -3.004 8.594 7.184 1 96.69 309 TRP B CA 1
ATOM 7290 C C . TRP B 1 309 ? -3.146 7.242 6.492 1 96.69 309 TRP B C 1
ATOM 7292 O O . TRP B 1 309 ? -2.637 7.043 5.387 1 96.69 309 TRP B O 1
ATOM 7302 N N . GLU B 1 310 ? -3.791 6.316 7.113 1 95.62 310 GLU B N 1
ATOM 7303 C CA . GLU B 1 310 ? -3.977 4.988 6.539 1 95.62 310 GLU B CA 1
ATOM 7304 C C . GLU B 1 310 ? -4.691 5.066 5.191 1 95.62 310 GLU B C 1
ATOM 7306 O O . GLU B 1 310 ? -4.312 4.379 4.242 1 95.62 310 GLU B O 1
ATOM 7311 N N . TYR B 1 311 ? -5.727 5.84 5.141 1 97.75 311 TYR B N 1
ATOM 7312 C CA . TYR B 1 311 ? -6.465 5.992 3.891 1 97.75 311 TYR B CA 1
ATOM 7313 C C . TYR B 1 311 ? -5.613 6.695 2.838 1 97.75 311 TYR B C 1
ATOM 7315 O O . TYR B 1 311 ? -5.617 6.305 1.669 1 97.75 311 TYR B O 1
ATOM 7323 N N . PHE B 1 312 ? -4.938 7.785 3.238 1 98 312 PHE B N 1
ATOM 7324 C CA . PHE B 1 312 ? -4.086 8.484 2.285 1 98 312 PHE B CA 1
ATOM 7325 C C . PHE B 1 312 ? -2.973 7.578 1.781 1 98 312 PHE B C 1
ATOM 7327 O O . PHE B 1 312 ? -2.643 7.594 0.594 1 98 312 PHE B O 1
ATOM 7334 N N . ASN B 1 313 ? -2.375 6.852 2.695 1 96.12 313 ASN B N 1
ATOM 7335 C CA . ASN B 1 313 ? -1.315 5.922 2.322 1 96.12 313 ASN B CA 1
ATOM 7336 C C . ASN B 1 313 ? -1.816 4.867 1.339 1 96.12 313 ASN B C 1
ATOM 7338 O O . ASN B 1 313 ? -1.134 4.547 0.365 1 96.12 313 ASN B O 1
ATOM 7342 N N . GLN B 1 314 ? -2.959 4.32 1.671 1 96.06 314 GLN B N 1
ATOM 7343 C CA . GLN B 1 314 ? -3.562 3.344 0.772 1 96.06 314 GLN B CA 1
ATOM 7344 C C . GLN B 1 314 ? -3.828 3.951 -0.603 1 96.06 314 GLN B C 1
ATOM 7346 O O . GLN B 1 314 ? -3.615 3.301 -1.627 1 96.06 314 GLN B O 1
ATOM 7351 N N . ALA B 1 315 ? -4.375 5.105 -0.621 1 97.5 315 ALA B N 1
ATOM 7352 C CA . ALA B 1 315 ? -4.621 5.793 -1.884 1 97.5 315 ALA B CA 1
ATOM 7353 C C . ALA B 1 315 ? -3.33 5.965 -2.678 1 97.5 315 ALA B C 1
ATOM 7355 O O . ALA B 1 315 ? -3.307 5.742 -3.893 1 97.5 315 ALA B O 1
ATOM 7356 N N . CYS B 1 316 ? -2.258 6.383 -2.025 1 95.56 316 CYS B N 1
ATOM 7357 C CA . CYS B 1 316 ? -0.961 6.551 -2.672 1 95.56 316 CYS B CA 1
ATOM 7358 C C . CYS B 1 316 ? -0.466 5.23 -3.252 1 95.56 316 CYS B C 1
ATOM 7360 O O . CYS B 1 316 ? -0.008 5.184 -4.395 1 95.56 316 CYS B O 1
ATOM 7362 N N . CYS B 1 317 ? -0.59 4.172 -2.484 1 92.69 317 CYS B N 1
ATOM 7363 C CA . CYS B 1 317 ? -0.126 2.865 -2.934 1 92.69 317 CYS B CA 1
ATOM 7364 C C . CYS B 1 317 ? -0.921 2.393 -4.145 1 92.69 317 CYS B C 1
ATOM 7366 O O . CYS B 1 317 ? -0.347 1.877 -5.105 1 92.69 317 CYS B O 1
ATOM 7368 N N . GLN B 1 318 ? -2.225 2.545 -4.066 1 94.38 318 GLN B N 1
ATOM 7369 C CA . GLN B 1 318 ? -3.059 2.135 -5.191 1 94.38 318 GLN B CA 1
ATOM 7370 C C . GLN B 1 318 ? -2.736 2.951 -6.441 1 94.38 318 GLN B C 1
ATOM 7372 O O . GLN B 1 318 ? -2.787 2.432 -7.559 1 94.38 318 GLN B O 1
ATOM 7377 N N . LEU B 1 319 ? -2.502 4.227 -6.242 1 93.31 319 LEU B N 1
ATOM 7378 C CA . LEU B 1 319 ? -2.152 5.082 -7.371 1 93.31 319 LEU B CA 1
ATOM 7379 C C . LEU B 1 319 ? -0.838 4.637 -8 1 93.31 319 LEU B C 1
ATOM 7381 O O . LEU B 1 319 ? -0.715 4.602 -9.227 1 93.31 319 LEU B O 1
ATOM 7385 N N . GLN B 1 320 ? 0.114 4.312 -7.215 1 88.69 320 GLN B N 1
ATOM 7386 C CA . GLN B 1 320 ? 1.388 3.795 -7.703 1 88.69 320 GLN B CA 1
ATOM 7387 C C . GLN B 1 320 ? 1.186 2.535 -8.539 1 88.69 320 GLN B C 1
ATOM 7389 O O . GLN B 1 320 ? 1.792 2.385 -9.602 1 88.69 320 GLN B O 1
ATOM 7394 N N . ASN B 1 321 ? 0.422 1.665 -8 1 88.88 321 ASN B N 1
ATOM 7395 C CA . ASN B 1 321 ? 0.139 0.42 -8.711 1 88.88 321 ASN B CA 1
ATOM 7396 C C . ASN B 1 321 ? -0.542 0.679 -10.055 1 88.88 321 ASN B C 1
ATOM 7398 O O . ASN B 1 321 ? -0.26 -0.003 -11.039 1 88.88 321 ASN B O 1
ATOM 7402 N N . LEU B 1 322 ? -1.463 1.606 -10.047 1 87.94 322 LEU B N 1
ATOM 7403 C CA . LEU B 1 322 ? -2.145 1.957 -11.281 1 87.94 322 LEU B CA 1
ATOM 7404 C C . LEU B 1 322 ? -1.155 2.496 -12.312 1 87.94 322 LEU B C 1
ATOM 7406 O O . LEU B 1 322 ? -1.265 2.191 -13.508 1 87.94 322 LEU B O 1
ATOM 7410 N N . PHE B 1 323 ? -0.225 3.328 -11.891 1 83.81 323 PHE B N 1
ATOM 7411 C CA . PHE B 1 323 ? 0.797 3.865 -12.781 1 83.81 323 PHE B CA 1
ATOM 7412 C C . PHE B 1 323 ? 1.646 2.744 -13.367 1 83.81 323 PHE B C 1
ATOM 7414 O O . PHE B 1 323 ? 1.963 2.758 -14.555 1 83.81 323 PHE B O 1
ATOM 7421 N N . TRP B 1 324 ? 1.934 1.817 -12.578 1 82.19 324 TRP B N 1
ATOM 7422 C CA . TRP B 1 324 ? 2.744 0.691 -13.031 1 82.19 324 TRP B CA 1
ATOM 7423 C C . TRP B 1 324 ? 1.992 -0.141 -14.062 1 82.19 324 TRP B C 1
ATOM 7425 O O . TRP B 1 324 ? 2.559 -0.528 -15.094 1 82.19 324 TRP B O 1
ATOM 7435 N N . LYS B 1 325 ? 0.808 -0.449 -13.75 1 82 325 LYS B N 1
ATOM 7436 C CA . LYS B 1 325 ? -0.009 -1.256 -14.656 1 82 325 LYS B CA 1
ATOM 7437 C C . LYS B 1 325 ? -0.181 -0.568 -16 1 82 325 LYS B C 1
ATOM 7439 O O . LYS B 1 325 ? -0.177 -1.226 -17.047 1 82 325 LYS B O 1
ATOM 7444 N N . ARG B 1 326 ? -0.326 0.705 -15.969 1 77.69 326 ARG B N 1
ATOM 7445 C CA . ARG B 1 326 ? -0.511 1.458 -17.203 1 77.69 326 ARG B CA 1
ATOM 7446 C C . ARG B 1 326 ? 0.736 1.389 -18.078 1 77.69 326 ARG B C 1
ATOM 7448 O O . ARG B 1 326 ? 0.639 1.363 -19.312 1 77.69 326 ARG B O 1
ATOM 7455 N N . GLY B 1 327 ? 1.814 1.411 -17.438 1 73.88 327 GLY B N 1
ATOM 7456 C CA . GLY B 1 327 ? 3.053 1.299 -18.188 1 73.88 327 GLY B CA 1
ATOM 7457 C C . GLY B 1 327 ? 3.199 -0.032 -18.906 1 73.88 327 GLY B C 1
ATOM 7458 O O . GLY B 1 327 ? 3.924 -0.134 -19.906 1 73.88 327 GLY B O 1
ATOM 7459 N N . LEU B 1 328 ? 2.447 -0.995 -18.422 1 73.69 328 LEU B N 1
ATOM 7460 C CA . LEU B 1 328 ? 2.564 -2.338 -18.984 1 73.69 328 LEU B CA 1
ATOM 7461 C C . LEU B 1 328 ? 1.402 -2.639 -19.922 1 73.69 328 LEU B C 1
ATOM 7463 O O . LEU B 1 328 ? 1.47 -3.58 -20.719 1 73.69 328 LEU B O 1
ATOM 7467 N N . SER B 1 329 ? 0.366 -1.843 -19.703 1 70.88 329 SER B N 1
ATOM 7468 C CA . SER B 1 329 ? -0.827 -2.086 -20.516 1 70.88 329 SER B CA 1
ATOM 7469 C C . SER B 1 329 ? -0.74 -1.372 -21.859 1 70.88 329 SER B C 1
ATOM 7471 O O . SER B 1 329 ? 0.015 -0.409 -22 1 70.88 329 SER B O 1
ATOM 7473 N N . ARG B 1 330 ? -1.474 -1.86 -22.797 1 63.56 330 ARG B N 1
ATOM 7474 C CA . ARG B 1 330 ? -1.563 -1.224 -24.109 1 63.56 330 ARG B CA 1
ATOM 7475 C C . ARG B 1 330 ? -2.281 0.119 -24.016 1 63.56 330 ARG B C 1
ATOM 7477 O O . ARG B 1 330 ? -3.277 0.249 -23.297 1 63.56 330 ARG B O 1
ATOM 7484 N N . PRO B 1 331 ? -1.632 1.102 -24.578 1 61.56 331 PRO B N 1
ATOM 7485 C CA . PRO B 1 331 ? -2.293 2.406 -24.531 1 61.56 331 PRO B CA 1
ATOM 7486 C C . PRO B 1 331 ? -3.715 2.369 -25.078 1 61.56 331 PRO B C 1
ATOM 7488 O O . PRO B 1 331 ? -3.998 1.608 -26.016 1 61.56 331 PRO B O 1
ATOM 7491 N N . SER B 1 332 ? -4.645 2.889 -24.281 1 59.41 332 SER B N 1
ATOM 7492 C CA . SER B 1 332 ? -6.023 2.975 -24.75 1 59.41 332 SER B CA 1
ATOM 7493 C C . SER B 1 332 ? -6.113 3.738 -26.062 1 59.41 332 SER B C 1
ATOM 7495 O O . SER B 1 332 ? -5.344 4.672 -26.297 1 59.41 332 SER B O 1
ATOM 7497 N N . THR B 1 333 ? -6.848 3.191 -26.938 1 60.16 333 THR B N 1
ATOM 7498 C CA . THR B 1 333 ? -7.051 3.732 -28.266 1 60.16 333 THR B CA 1
ATOM 7499 C C . THR B 1 333 ? -7.816 5.051 -28.203 1 60.16 333 THR B C 1
ATOM 7501 O O . THR B 1 333 ? -7.75 5.855 -29.141 1 60.16 333 THR B O 1
ATOM 7504 N N . ASP B 1 334 ? -8.539 5.266 -27.094 1 62.69 334 ASP B N 1
ATOM 7505 C CA . ASP B 1 334 ? -9.32 6.496 -27.031 1 62.69 334 ASP B CA 1
ATOM 7506 C C . ASP B 1 334 ? -8.516 7.625 -26.391 1 62.69 334 ASP B C 1
ATOM 7508 O O . ASP B 1 334 ? -8.297 7.617 -25.172 1 62.69 334 ASP B O 1
ATOM 7512 N N . GLU B 1 335 ? -8.133 8.484 -27.141 1 59.59 335 GLU B N 1
ATOM 7513 C CA . GLU B 1 335 ? -7.23 9.555 -26.734 1 59.59 335 GLU B CA 1
ATOM 7514 C C . GLU B 1 335 ? -7.879 10.477 -25.703 1 59.59 335 GLU B C 1
ATOM 7516 O O . GLU B 1 335 ? -7.215 10.93 -24.766 1 59.59 335 GLU B O 1
ATOM 7521 N N . GLN B 1 336 ? -9.133 10.828 -25.969 1 54.34 336 GLN B N 1
ATOM 7522 C CA . GLN B 1 336 ? -9.797 11.766 -25.078 1 54.34 336 GLN B CA 1
ATOM 7523 C C . GLN B 1 336 ? -9.938 11.18 -23.672 1 54.34 336 GLN B C 1
ATOM 7525 O O . GLN B 1 336 ? -9.68 11.859 -22.672 1 54.34 336 GLN B O 1
ATOM 7530 N N . ASP B 1 337 ? -10.375 10.094 -23.641 1 61.88 337 ASP B N 1
ATOM 7531 C CA . ASP B 1 337 ? -10.531 9.414 -22.359 1 61.88 337 ASP B CA 1
ATOM 7532 C C . ASP B 1 337 ? -9.188 9.25 -21.656 1 61.88 337 ASP B C 1
ATOM 7534 O O . ASP B 1 337 ? -9.109 9.367 -20.438 1 61.88 337 ASP B O 1
ATOM 7538 N N . SER B 1 338 ? -8.422 9.273 -22.547 1 70.56 338 SER B N 1
ATOM 7539 C CA . SER B 1 338 ? -7.07 9.133 -22.016 1 70.56 338 SER B CA 1
ATOM 7540 C C . SER B 1 338 ? -6.574 10.445 -21.406 1 70.56 338 SER B C 1
ATOM 7542 O O . SER B 1 338 ? -5.934 10.453 -20.359 1 70.56 338 SER B O 1
ATOM 7544 N N . ARG B 1 339 ? -7.082 11.555 -22.094 1 72.31 339 ARG B N 1
ATOM 7545 C CA . ARG B 1 339 ? -6.633 12.852 -21.594 1 72.31 339 ARG B CA 1
ATOM 7546 C C . ARG B 1 339 ? -7.293 13.18 -20.266 1 72.31 339 ARG B C 1
ATOM 7548 O O . ARG B 1 339 ? -6.629 13.633 -19.328 1 72.31 339 ARG B O 1
ATOM 7555 N N . LYS B 1 340 ? -8.547 13.047 -20.172 1 76.5 340 LYS B N 1
ATOM 7556 C CA . LYS B 1 340 ? -9.281 13.289 -18.922 1 76.5 340 LYS B CA 1
ATOM 7557 C C . LYS B 1 340 ? -8.734 12.43 -17.797 1 76.5 340 LYS B C 1
ATOM 7559 O O . LYS B 1 340 ? -8.594 12.906 -16.656 1 76.5 340 LYS B O 1
ATOM 7564 N N . SER B 1 341 ? -8.484 11.289 -18.172 1 80.31 341 SER B N 1
ATOM 7565 C CA . SER B 1 341 ? -7.957 10.367 -17.172 1 80.31 341 SER B CA 1
ATOM 7566 C C . SER B 1 341 ? -6.57 10.805 -16.703 1 80.31 341 SER B C 1
ATOM 7568 O O . SER B 1 341 ? -6.25 10.68 -15.516 1 80.31 341 SER B O 1
ATOM 7570 N N . ARG B 1 342 ? -5.875 11.32 -17.609 1 79.69 342 ARG B N 1
ATOM 7571 C CA . ARG B 1 342 ? -4.531 11.766 -17.266 1 79.69 342 ARG B CA 1
ATOM 7572 C C . ARG B 1 342 ? -4.574 12.992 -16.359 1 79.69 342 ARG B C 1
ATOM 7574 O O . ARG B 1 342 ? -3.777 13.117 -15.43 1 79.69 342 ARG B O 1
ATOM 7581 N N . GLN B 1 343 ? -5.461 13.852 -16.625 1 83.44 343 GLN B N 1
ATOM 7582 C CA . GLN B 1 343 ? -5.617 15.047 -15.805 1 83.44 343 GLN B CA 1
ATOM 7583 C C . GLN B 1 343 ? -6.055 14.688 -14.383 1 83.44 343 GLN B C 1
ATOM 7585 O O . GLN B 1 343 ? -5.551 15.25 -13.414 1 83.44 343 GLN B O 1
ATOM 7590 N N . LEU B 1 344 ? -6.973 13.852 -14.336 1 88.88 344 LEU B N 1
ATOM 7591 C CA . LEU B 1 344 ? -7.441 13.406 -13.031 1 88.88 344 LEU B CA 1
ATOM 7592 C C . LEU B 1 344 ? -6.332 12.695 -12.266 1 88.88 344 LEU B C 1
ATOM 7594 O O . LEU B 1 344 ? -6.215 12.852 -11.047 1 88.88 344 LEU B O 1
ATOM 7598 N N . GLU B 1 345 ? -5.527 11.938 -12.969 1 88.12 345 GLU B N 1
ATOM 7599 C CA . GLU B 1 345 ? -4.406 11.234 -12.352 1 88.12 345 GLU B CA 1
ATOM 7600 C C . GLU B 1 345 ? -3.418 12.211 -11.719 1 88.12 345 GLU B C 1
ATOM 7602 O O . GLU B 1 345 ? -2.891 11.961 -10.633 1 88.12 345 GLU B O 1
ATOM 7607 N N . GLN B 1 346 ? -3.201 13.266 -12.398 1 86.06 346 GLN B N 1
ATOM 7608 C CA . GLN B 1 346 ? -2.277 14.273 -11.883 1 86.06 346 GLN B CA 1
ATOM 7609 C C . GLN B 1 346 ? -2.82 14.914 -10.609 1 86.06 346 GLN B C 1
ATOM 7611 O O . GLN B 1 346 ? -2.082 15.102 -9.633 1 86.06 346 GLN B O 1
ATOM 7616 N N . ARG B 1 347 ? -4.047 15.227 -10.625 1 91.81 347 ARG B N 1
ATOM 7617 C CA . ARG B 1 347 ? -4.664 15.836 -9.453 1 91.81 347 ARG B CA 1
ATOM 7618 C C . ARG B 1 347 ? -4.645 14.875 -8.266 1 91.81 347 ARG B C 1
ATOM 7620 O O . ARG B 1 347 ? -4.367 15.281 -7.137 1 91.81 347 ARG B O 1
ATOM 7627 N N . LEU B 1 348 ? -4.945 13.648 -8.594 1 94.19 348 LEU B N 1
ATOM 7628 C CA . LEU B 1 348 ? -4.949 12.648 -7.535 1 94.19 348 LEU B CA 1
ATOM 7629 C C . LEU B 1 348 ? -3.541 12.422 -6.996 1 94.19 348 LEU B C 1
ATOM 7631 O O . LEU B 1 348 ? -3.355 12.234 -5.793 1 94.19 348 LEU B O 1
ATOM 7635 N N . TYR B 1 349 ? -2.566 12.438 -7.898 1 92.88 349 TYR B N 1
ATOM 7636 C CA . TYR B 1 349 ? -1.186 12.281 -7.461 1 92.88 349 TYR B CA 1
ATOM 7637 C C . TYR B 1 349 ? -0.808 13.352 -6.445 1 92.88 349 TYR B C 1
ATOM 7639 O O . TYR B 1 349 ? -0.341 13.039 -5.348 1 92.88 349 TYR B O 1
ATOM 7647 N N . TRP B 1 350 ? -1.062 14.523 -6.727 1 92.44 350 TRP B N 1
ATOM 7648 C CA . TRP B 1 350 ? -0.628 15.633 -5.887 1 92.44 350 TRP B CA 1
ATOM 7649 C C . TRP B 1 350 ? -1.433 15.68 -4.59 1 92.44 350 TRP B C 1
ATOM 7651 O O . TRP B 1 350 ? -0.877 15.922 -3.516 1 92.44 350 TRP B O 1
ATOM 7661 N N . SER B 1 351 ? -2.719 15.516 -4.691 1 96.38 351 SER B N 1
ATOM 7662 C CA . SER B 1 351 ? -3.549 15.547 -3.492 1 96.38 351 SER B CA 1
ATOM 7663 C C . SER B 1 351 ? -3.162 14.445 -2.516 1 96.38 351 SER B C 1
ATOM 7665 O O . SER B 1 351 ? -3.068 14.68 -1.309 1 96.38 351 SER B O 1
ATOM 7667 N N . CYS B 1 352 ? -2.969 13.234 -3.049 1 96.31 352 CYS B N 1
ATOM 7668 C CA . CYS B 1 352 ? -2.584 12.117 -2.199 1 96.31 352 CYS B CA 1
ATOM 7669 C C . CYS B 1 352 ? -1.191 12.32 -1.619 1 96.31 352 CYS B C 1
ATOM 7671 O O . CYS B 1 352 ? -0.98 12.141 -0.419 1 96.31 352 CYS B O 1
ATOM 7673 N N . MET B 1 353 ? -0.254 12.734 -2.461 1 92.62 353 MET B N 1
ATOM 7674 C CA . MET B 1 353 ? 1.125 12.953 -2.029 1 92.62 353 MET B CA 1
ATOM 7675 C C . MET B 1 353 ? 1.199 14.047 -0.969 1 92.62 353 MET B C 1
ATOM 7677 O O . MET B 1 353 ? 1.834 13.867 0.072 1 92.62 353 MET B O 1
ATOM 7681 N N . LYS B 1 354 ? 0.544 15.117 -1.235 1 94.62 354 LYS B N 1
ATOM 7682 C CA . LYS B 1 354 ? 0.56 16.25 -0.308 1 94.62 354 LYS B CA 1
ATOM 7683 C C . LYS B 1 354 ? -0.038 15.859 1.041 1 94.62 354 LYS B C 1
ATOM 7685 O O . LYS B 1 354 ? 0.522 16.188 2.09 1 94.62 354 LYS B O 1
ATOM 7690 N N . SER B 1 355 ? -1.17 15.211 1.017 1 97.56 355 SER B N 1
ATOM 7691 C CA . SER B 1 355 ? -1.866 14.859 2.25 1 97.56 355 SER B CA 1
ATOM 7692 C C . SER B 1 355 ? -1.073 13.844 3.066 1 97.56 355 SER B C 1
ATOM 7694 O O . SER B 1 355 ? -1.001 13.945 4.293 1 97.56 355 SER B O 1
ATOM 7696 N N . GLU B 1 356 ? -0.502 12.852 2.406 1 96.12 356 GLU B N 1
ATOM 7697 C CA . GLU B 1 356 ? 0.343 11.898 3.117 1 96.12 356 GLU B CA 1
ATOM 7698 C C . GLU B 1 356 ? 1.555 12.586 3.738 1 96.12 356 GLU B C 1
ATOM 7700 O O . GLU B 1 356 ? 1.901 12.328 4.891 1 96.12 356 GLU B O 1
ATOM 7705 N N . PHE B 1 357 ? 2.143 13.445 2.986 1 94.12 357 PHE B N 1
ATOM 7706 C CA . PHE B 1 357 ? 3.357 14.109 3.443 1 94.12 357 PHE B CA 1
ATOM 7707 C C . PHE B 1 357 ? 3.059 15.039 4.613 1 94.12 357 PHE B C 1
ATOM 7709 O O . PHE B 1 357 ? 3.848 15.133 5.559 1 94.12 357 PHE B O 1
ATOM 7716 N N . GLU B 1 358 ? 1.979 15.758 4.492 1 96.56 358 GLU B N 1
ATOM 7717 C CA . GLU B 1 358 ? 1.613 16.656 5.578 1 96.56 358 GLU B CA 1
ATOM 7718 C C . GLU B 1 358 ? 1.471 15.914 6.898 1 96.56 358 GLU B C 1
ATOM 7720 O O . GLU B 1 358 ? 1.905 16.406 7.945 1 96.56 358 GLU B O 1
ATOM 7725 N N . LEU B 1 359 ? 0.91 14.789 6.852 1 97.12 359 LEU B N 1
ATOM 7726 C CA . LEU B 1 359 ? 0.781 13.992 8.07 1 97.12 359 LEU B CA 1
ATOM 7727 C C . LEU B 1 359 ? 2.143 13.5 8.539 1 97.12 359 LEU B C 1
ATOM 7729 O O . LEU B 1 359 ? 2.398 13.43 9.742 1 97.12 359 LEU B O 1
ATOM 7733 N N . ARG B 1 360 ? 3.023 13.195 7.629 1 95.19 360 ARG B N 1
ATOM 7734 C CA . ARG B 1 360 ? 4.359 12.719 7.965 1 95.19 360 ARG B CA 1
ATOM 7735 C C . ARG B 1 360 ? 5.203 13.836 8.57 1 95.19 360 ARG B C 1
ATOM 7737 O O . ARG B 1 360 ? 6.207 13.562 9.234 1 95.19 360 ARG B O 1
ATOM 7744 N N . CYS B 1 361 ? 4.809 15.078 8.328 1 96.06 361 CYS B N 1
ATOM 7745 C CA . CYS B 1 361 ? 5.488 16.203 8.961 1 96.06 361 CYS B CA 1
ATOM 7746 C C . CYS B 1 361 ? 5.184 16.25 10.453 1 96.06 361 CYS B C 1
ATOM 7748 O O . CYS B 1 361 ? 5.949 16.828 11.227 1 96.06 361 CYS B O 1
ATOM 7750 N N . GLU B 1 362 ? 4.062 15.633 10.828 1 97 362 GLU B N 1
ATOM 7751 C CA . GLU B 1 362 ? 3.604 15.742 12.211 1 97 362 GLU B CA 1
ATOM 7752 C C . GLU B 1 362 ? 3.75 14.414 12.953 1 97 362 GLU B C 1
ATOM 7754 O O . GLU B 1 362 ? 3.859 14.391 14.18 1 97 362 GLU B O 1
ATOM 7759 N N . ILE B 1 363 ? 3.635 13.352 12.25 1 95.38 363 ILE B N 1
ATOM 7760 C CA . ILE B 1 363 ? 3.732 12.008 12.812 1 95.38 363 ILE B CA 1
ATOM 7761 C C . ILE B 1 363 ? 4.863 11.242 12.133 1 95.38 363 ILE B C 1
ATOM 7763 O O . ILE B 1 363 ? 5.012 11.305 10.906 1 95.38 363 ILE B O 1
ATOM 7767 N N . PRO B 1 364 ? 5.707 10.562 12.914 1 92.06 364 PRO B N 1
ATOM 7768 C CA . PRO B 1 364 ? 6.828 9.844 12.312 1 92.06 364 PRO B CA 1
ATOM 7769 C C . PRO B 1 364 ? 6.383 8.578 11.578 1 92.06 364 PRO B C 1
ATOM 7771 O O . PRO B 1 364 ? 6.719 7.469 11.984 1 92.06 364 PRO B O 1
ATOM 7774 N N . LEU B 1 365 ? 5.789 8.742 10.484 1 91.88 365 LEU B N 1
ATOM 7775 C CA . LEU B 1 365 ? 5.223 7.656 9.695 1 91.88 365 LEU B CA 1
ATOM 7776 C C . LEU B 1 365 ? 6.074 7.387 8.453 1 91.88 365 LEU B C 1
ATOM 7778 O O . LEU B 1 365 ? 6.828 8.25 8.016 1 91.88 365 LEU B O 1
ATOM 7782 N N . PRO B 1 366 ? 5.969 6.141 7.969 1 86.88 366 PRO B N 1
ATOM 7783 C CA . PRO B 1 366 ? 6.688 5.84 6.73 1 86.88 366 PRO B CA 1
ATOM 7784 C C . PRO B 1 366 ? 6 6.422 5.496 1 86.88 366 PRO B C 1
ATOM 7786 O O . PRO B 1 366 ? 4.805 6.734 5.539 1 86.88 366 PRO B O 1
ATOM 7789 N N . SER B 1 367 ? 6.812 6.539 4.477 1 88.19 367 SER B N 1
ATOM 7790 C CA . SER B 1 367 ? 6.293 7.02 3.201 1 88.19 367 SER B CA 1
ATOM 7791 C C . SER B 1 367 ? 5.809 5.863 2.332 1 88.19 367 SER B C 1
ATOM 7793 O O . SER B 1 367 ? 6.305 4.742 2.447 1 88.19 367 SER B O 1
ATOM 7795 N N . SER B 1 368 ? 4.809 6.074 1.531 1 88.38 368 SER B N 1
ATOM 7796 C CA . SER B 1 368 ? 4.367 5.094 0.543 1 88.38 368 SER B CA 1
ATOM 7797 C C . SER B 1 368 ? 5.379 4.957 -0.589 1 88.38 368 SER B C 1
ATOM 7799 O O . SER B 1 368 ? 5.387 3.955 -1.308 1 88.38 368 SER B O 1
ATOM 7801 N N . GLY B 1 369 ? 6.176 5.949 -0.777 1 81.81 369 GLY B N 1
ATOM 7802 C CA . GLY B 1 369 ? 7.129 5.969 -1.874 1 81.81 369 GLY B CA 1
ATOM 7803 C C . GLY B 1 369 ? 6.574 6.598 -3.137 1 81.81 369 GLY B C 1
ATOM 7804 O O . GLY B 1 369 ? 7.215 6.562 -4.191 1 81.81 369 GLY B O 1
ATOM 7805 N N . ILE B 1 370 ? 5.438 7.227 -3.08 1 86.75 370 ILE B N 1
ATOM 7806 C CA . ILE B 1 370 ? 4.746 7.773 -4.242 1 86.75 370 ILE B CA 1
ATOM 7807 C C . ILE B 1 370 ? 5.598 8.867 -4.883 1 86.75 370 ILE B C 1
ATOM 7809 O O . ILE B 1 370 ? 5.523 9.086 -6.094 1 86.75 370 ILE B O 1
ATOM 7813 N N . SER B 1 371 ? 6.43 9.5 -4.164 1 77.19 371 SER B N 1
ATOM 7814 C CA . SER B 1 371 ? 7.23 10.609 -4.668 1 77.19 371 SER B CA 1
ATOM 7815 C C . SER B 1 371 ? 8.281 10.125 -5.66 1 77.19 371 SER B C 1
ATOM 7817 O O . SER B 1 371 ? 8.852 10.922 -6.41 1 77.19 371 SER B O 1
ATOM 7819 N N . ARG B 1 372 ? 8.492 8.852 -5.664 1 69.19 372 ARG B N 1
ATOM 7820 C CA . ARG B 1 372 ? 9.492 8.289 -6.559 1 69.19 372 ARG B CA 1
ATOM 7821 C C . ARG B 1 372 ? 8.984 8.25 -7.996 1 69.19 372 ARG B C 1
ATOM 7823 O O . ARG B 1 372 ? 9.773 8.102 -8.938 1 69.19 372 ARG B O 1
ATOM 7830 N N . PHE B 1 373 ? 7.727 8.461 -8.086 1 66 373 PHE B N 1
ATOM 7831 C CA . PHE B 1 373 ? 7.156 8.43 -9.43 1 66 373 PHE B CA 1
ATOM 7832 C C . PHE B 1 373 ? 7.281 9.797 -10.102 1 66 373 PHE B C 1
ATOM 7834 O O . PHE B 1 373 ? 7.27 10.828 -9.422 1 66 373 PHE B O 1
ATOM 7841 N N . ASP B 1 374 ? 7.613 9.812 -11.32 1 60.38 374 ASP B N 1
ATOM 7842 C CA . ASP B 1 374 ? 8.031 10.938 -12.156 1 60.38 374 ASP B CA 1
ATOM 7843 C C . ASP B 1 374 ? 6.891 11.922 -12.367 1 60.38 374 ASP B C 1
ATOM 7845 O O . ASP B 1 374 ? 6.996 12.836 -13.18 1 60.38 374 ASP B O 1
ATOM 7849 N N . LEU B 1 375 ? 5.844 11.789 -11.758 1 58.78 375 LEU B N 1
ATOM 7850 C CA . LEU B 1 375 ? 4.809 12.766 -12.086 1 58.78 375 LEU B CA 1
ATOM 7851 C C . LEU B 1 375 ? 4.992 14.039 -11.273 1 58.78 375 LEU B C 1
ATOM 7853 O O . LEU B 1 375 ? 4.203 14.977 -11.398 1 58.78 375 LEU B O 1
ATOM 7857 N N . SER B 1 376 ? 6.039 13.984 -10.602 1 55.59 376 SER B N 1
ATOM 7858 C CA . SER B 1 376 ? 6.234 15.086 -9.672 1 55.59 376 SER B CA 1
ATOM 7859 C C . SER B 1 376 ? 6.602 16.375 -10.398 1 55.59 376 SER B C 1
ATOM 7861 O O . SER B 1 376 ? 6.375 17.469 -9.883 1 55.59 376 SER B O 1
ATOM 7863 N N . ASP B 1 377 ? 6.953 16.078 -11.523 1 55.28 377 ASP B N 1
ATOM 7864 C CA . ASP B 1 377 ? 7.465 17.281 -12.188 1 55.28 377 ASP B CA 1
ATOM 7865 C C . ASP B 1 377 ? 6.371 17.969 -12.992 1 55.28 377 ASP B C 1
ATOM 7867 O O . ASP B 1 377 ? 6.594 19.047 -13.562 1 55.28 377 ASP B O 1
ATOM 7871 N N . VAL B 1 378 ? 5.23 17.344 -12.805 1 62.66 378 VAL B N 1
ATOM 7872 C CA . VAL B 1 378 ? 4.191 17.969 -13.625 1 62.66 378 VAL B CA 1
ATOM 7873 C C . VAL B 1 378 ? 3.053 18.453 -12.734 1 62.66 378 VAL B C 1
ATOM 7875 O O . VAL B 1 378 ? 2.473 17.672 -11.969 1 62.66 378 VAL B O 1
ATOM 7878 N N . LEU B 1 379 ? 2.789 19.719 -12.75 1 70.88 379 LEU B N 1
ATOM 7879 C CA . LEU B 1 379 ? 1.638 20.266 -12.039 1 70.88 379 LEU B CA 1
ATOM 7880 C C . LEU B 1 379 ? 0.335 19.828 -12.703 1 70.88 379 LEU B C 1
ATOM 7882 O O . LEU B 1 379 ? 0.286 19.641 -13.922 1 70.88 379 LEU B O 1
ATOM 7886 N N . PRO B 1 380 ? -0.64 19.656 -11.922 1 74.12 380 PRO B N 1
ATOM 7887 C CA . PRO B 1 380 ? -1.918 19.25 -12.508 1 74.12 380 PRO B CA 1
ATOM 7888 C C . PRO B 1 380 ? -2.527 20.328 -13.398 1 74.12 380 PRO B C 1
ATOM 7890 O O . PRO B 1 380 ? -2.338 21.516 -13.141 1 74.12 380 PRO B O 1
ATOM 7893 N N . SER B 1 381 ? -3.131 19.891 -14.469 1 68.81 381 SER B N 1
ATOM 7894 C CA . SER B 1 381 ? -3.844 20.797 -15.367 1 68.81 381 SER B CA 1
ATOM 7895 C C . SER B 1 381 ? -5.328 20.859 -15.016 1 68.81 381 SER B C 1
ATOM 7897 O O . SER B 1 381 ? -5.934 19.859 -14.656 1 68.81 381 SER B O 1
ATOM 7899 N N . PRO B 1 382 ? -5.863 22.109 -14.953 1 63.09 382 PRO B N 1
ATOM 7900 C CA . PRO B 1 382 ? -7.293 22.219 -14.656 1 63.09 382 PRO B CA 1
ATOM 7901 C C . PRO B 1 382 ? -8.164 21.547 -15.719 1 63.09 382 PRO B C 1
ATOM 7903 O O . PRO B 1 382 ? -7.711 21.312 -16.844 1 63.09 382 PRO B O 1
ATOM 7906 N N . PRO B 1 383 ? -9.383 21.172 -15.281 1 58.44 383 PRO B N 1
ATOM 7907 C CA . PRO B 1 383 ? -10.281 20.609 -16.281 1 58.44 383 PRO B CA 1
ATOM 7908 C C . PRO B 1 383 ? -10.562 21.562 -17.438 1 58.44 383 PRO B C 1
ATOM 7910 O O . PRO B 1 383 ? -10.562 22.781 -17.25 1 58.44 383 PRO B O 1
ATOM 7913 N N . THR B 1 384 ? -10.664 20.953 -18.578 1 53.09 384 THR B N 1
ATOM 7914 C CA . THR B 1 384 ? -10.836 21.703 -19.812 1 53.09 384 THR B CA 1
ATOM 7915 C C . THR B 1 384 ? -12.039 22.625 -19.719 1 53.09 384 THR B C 1
ATOM 7917 O O . THR B 1 384 ? -12.039 23.719 -20.312 1 53.09 384 THR B O 1
ATOM 7920 N N . GLU B 1 385 ? -13.008 22.188 -18.922 1 52.34 385 GLU B N 1
ATOM 7921 C CA . GLU B 1 385 ? -14.234 22.984 -18.828 1 52.34 385 GLU B CA 1
ATOM 7922 C C . GLU B 1 385 ? -13.969 24.328 -18.156 1 52.34 385 GLU B C 1
ATOM 7924 O O . GLU B 1 385 ? -14.664 25.312 -18.438 1 52.34 385 GLU B O 1
ATOM 7929 N N . LEU B 1 386 ? -13.117 24.234 -17.25 1 52.47 386 LEU B N 1
ATOM 7930 C CA . LEU B 1 386 ? -12.758 25.484 -16.562 1 52.47 386 LEU B CA 1
ATOM 7931 C C . LEU B 1 386 ? -12.008 26.422 -17.516 1 52.47 386 LEU B C 1
ATOM 7933 O O . LEU B 1 386 ? -11.992 27.625 -17.297 1 52.47 386 LEU B O 1
ATOM 7937 N N . LEU B 1 387 ? -11.461 25.656 -18.516 1 46 387 LEU B N 1
ATOM 7938 C CA . LEU B 1 387 ? -10.648 26.422 -19.453 1 46 387 LEU B CA 1
ATOM 7939 C C . LEU B 1 387 ? -11.508 26.984 -20.578 1 46 387 LEU B C 1
ATOM 7941 O O . LEU B 1 387 ? -11.086 27.906 -21.297 1 46 387 LEU B O 1
ATOM 7945 N N . SER B 1 388 ? -12.664 26.25 -20.844 1 45.44 388 SER B N 1
ATOM 7946 C CA . SER B 1 388 ? -13.547 26.688 -21.922 1 45.44 388 SER B CA 1
ATOM 7947 C C . SER B 1 388 ? -14.508 27.766 -21.438 1 45.44 388 SER B C 1
ATOM 7949 O O . SER B 1 388 ? -14.891 27.797 -20.266 1 45.44 388 SER B O 1
ATOM 7951 N N . PRO B 1 389 ? -14.57 28.812 -22.203 1 42.22 389 PRO B N 1
ATOM 7952 C CA . PRO B 1 389 ? -15.609 29.781 -21.844 1 42.22 389 PRO B CA 1
ATOM 7953 C C . PRO B 1 389 ? -16.953 29.125 -21.531 1 42.22 389 PRO B C 1
ATOM 7955 O O . PRO B 1 389 ? -17.234 28.031 -22.031 1 42.22 389 PRO B O 1
ATOM 7958 N N . PRO B 1 390 ? -17.609 29.469 -20.422 1 40.28 390 PRO B N 1
ATOM 7959 C CA . PRO B 1 390 ? -18.906 28.875 -20.094 1 40.28 390 PRO B CA 1
ATOM 7960 C C . PRO B 1 390 ? -19.75 28.594 -21.344 1 40.28 390 PRO B C 1
ATOM 7962 O O . PRO B 1 390 ? -19.969 29.5 -22.156 1 40.28 390 PRO B O 1
ATOM 7965 N N . SER B 1 391 ? -19.688 27.609 -22.031 1 37.94 391 SER B N 1
ATOM 7966 C CA . SER B 1 391 ? -20.688 27.375 -23.062 1 37.94 391 SER B CA 1
ATOM 7967 C C . SER B 1 391 ? -22.078 27.719 -22.562 1 37.94 391 SER B C 1
ATOM 7969 O O . SER B 1 391 ? -22.391 27.531 -21.391 1 37.94 391 SER B O 1
ATOM 7971 N N . GLN B 1 392 ? -22.844 28.609 -23.25 1 36.69 392 GLN B N 1
ATOM 7972 C CA . GLN B 1 392 ? -24.219 29.047 -23.078 1 36.69 392 GLN B CA 1
ATOM 7973 C C . GLN B 1 392 ? -25.109 27.891 -22.609 1 36.69 392 GLN B C 1
ATOM 7975 O O . GLN B 1 392 ? -26.188 28.109 -22.047 1 36.69 392 GLN B O 1
ATOM 7980 N N . ASP B 1 393 ? -25.094 26.781 -23.281 1 36.72 393 ASP B N 1
ATOM 7981 C CA . ASP B 1 393 ? -26.141 25.781 -23.156 1 36.72 393 ASP B CA 1
ATOM 7982 C C . ASP B 1 393 ? -26.031 25.031 -21.844 1 36.72 393 ASP B C 1
ATOM 7984 O O . ASP B 1 393 ? -26.328 23.828 -21.781 1 36.72 393 ASP B O 1
ATOM 7988 N N . HIS B 1 394 ? -25.094 25.375 -21 1 37.72 394 HIS B N 1
ATOM 7989 C CA . HIS B 1 394 ? -25.156 24.625 -19.75 1 37.72 394 HIS B CA 1
ATOM 7990 C C . HIS B 1 394 ? -26.531 24.734 -19.109 1 37.72 394 HIS B C 1
ATOM 7992 O O . HIS B 1 394 ? -27.047 25.844 -18.922 1 37.72 394 HIS B O 1
ATOM 7998 N N . GLY B 1 395 ? -27.406 23.922 -19.344 1 36.5 395 GLY B N 1
ATOM 7999 C CA . GLY B 1 395 ? -28.656 23.969 -18.609 1 36.5 395 GLY B CA 1
ATOM 8000 C C . GLY B 1 395 ? -28.516 24.641 -17.25 1 36.5 395 GLY B C 1
ATOM 8001 O O . GLY B 1 395 ? -27.406 24.891 -16.781 1 36.5 395 GLY B O 1
ATOM 8002 N N . PRO B 1 396 ? -29.594 25.219 -16.656 1 35.41 396 PRO B N 1
ATOM 8003 C CA . PRO B 1 396 ? -29.578 25.906 -15.359 1 35.41 396 PRO B CA 1
ATOM 8004 C C . PRO B 1 396 ? -28.641 25.25 -14.359 1 35.41 396 PRO B C 1
ATOM 8006 O O . PRO B 1 396 ? -28.859 24.109 -13.945 1 35.41 396 PRO B O 1
ATOM 8009 N N . VAL B 1 397 ? -27.438 25.359 -14.562 1 39.88 397 VAL B N 1
ATOM 8010 C CA . VAL B 1 397 ? -26.609 25.016 -13.406 1 39.88 397 VAL B CA 1
ATOM 8011 C C . VAL B 1 397 ? -27.25 25.547 -12.133 1 39.88 397 VAL B C 1
ATOM 8013 O O . VAL B 1 397 ? -27.625 26.734 -12.07 1 39.88 397 VAL B O 1
ATOM 8016 N N . SER B 1 398 ? -27.969 24.875 -11.391 1 40.06 398 SER B N 1
ATOM 8017 C CA . SER B 1 398 ? -28.516 25.375 -10.133 1 40.06 398 SER B CA 1
ATOM 8018 C C . SER B 1 398 ? -27.562 26.359 -9.469 1 40.06 398 SER B C 1
ATOM 8020 O O . SER B 1 398 ? -26.344 26.188 -9.5 1 40.06 398 SER B O 1
ATOM 8022 N N . PRO B 1 399 ? -27.844 27.719 -9.32 1 43.56 399 PRO B N 1
ATOM 8023 C CA . PRO B 1 399 ? -27.125 28.75 -8.57 1 43.56 399 PRO B CA 1
ATOM 8024 C C . PRO B 1 399 ? -26.25 28.172 -7.457 1 43.56 399 PRO B C 1
ATOM 8026 O O . PRO B 1 399 ? -25.328 28.844 -6.996 1 43.56 399 PRO B O 1
ATOM 8029 N N . VAL B 1 400 ? -26.688 27.188 -6.945 1 43.06 400 VAL B N 1
ATOM 8030 C CA . VAL B 1 400 ? -26.094 26.688 -5.719 1 43.06 400 VAL B CA 1
ATOM 8031 C C . VAL B 1 400 ? -24.641 26.281 -5.984 1 43.06 400 VAL B C 1
ATOM 8033 O O . VAL B 1 400 ? -23.828 26.219 -5.059 1 43.06 400 VAL B O 1
ATOM 8036 N N . MET B 1 401 ? -24.344 25.953 -7.254 1 46.12 401 MET B N 1
ATOM 8037 C CA . MET B 1 401 ? -23 25.391 -7.414 1 46.12 401 MET B CA 1
ATOM 8038 C C . MET B 1 401 ? -22.031 26.438 -7.953 1 46.12 401 MET B C 1
ATOM 8040 O O . MET B 1 401 ? -21.141 26.109 -8.727 1 46.12 401 MET B O 1
ATOM 8044 N N . ASN B 1 402 ? -22.281 27.734 -7.867 1 48.06 402 ASN B N 1
ATOM 8045 C CA . ASN B 1 402 ? -21.344 28.797 -8.234 1 48.06 402 ASN B CA 1
ATOM 8046 C C . ASN B 1 402 ? -20 28.641 -7.523 1 48.06 402 ASN B C 1
ATOM 8048 O O . ASN B 1 402 ? -19.844 29.109 -6.398 1 48.06 402 ASN B O 1
ATOM 8052 N N . HIS B 1 403 ? -19.359 27.562 -7.852 1 57.44 403 HIS B N 1
ATOM 8053 C CA . HIS B 1 403 ? -18.094 27.188 -7.234 1 57.44 403 HIS B CA 1
ATOM 8054 C C . HIS B 1 403 ? -16.938 28.016 -7.801 1 57.44 403 HIS B C 1
ATOM 8056 O O . HIS B 1 403 ? -16.828 28.203 -9.016 1 57.44 403 HIS B O 1
ATOM 8062 N N . ASP B 1 404 ? -16.469 29.062 -6.953 1 65.62 404 ASP B N 1
ATOM 8063 C CA . ASP B 1 404 ? -15.227 29.75 -7.305 1 65.62 404 ASP B CA 1
ATOM 8064 C C . ASP B 1 404 ? -14.156 28.766 -7.766 1 65.62 404 ASP B C 1
ATOM 8066 O O . ASP B 1 404 ? -13.227 28.453 -7.016 1 65.62 404 ASP B O 1
ATOM 8070 N N . GLU B 1 405 ? -14.344 28.266 -9 1 74.69 405 GLU B N 1
ATOM 8071 C CA . GLU B 1 405 ? -13.461 27.234 -9.531 1 74.69 405 GLU B CA 1
ATOM 8072 C C . GLU B 1 405 ? -12.055 27.781 -9.781 1 74.69 405 GLU B C 1
ATOM 8074 O O . GLU B 1 405 ? -11.062 27.109 -9.531 1 74.69 405 GLU B O 1
ATOM 8079 N N . GLU B 1 406 ? -12.047 29.016 -10.125 1 75.69 406 GLU B N 1
ATOM 8080 C CA . GLU B 1 406 ? -10.742 29.609 -10.391 1 75.69 406 GLU B CA 1
ATOM 8081 C C . GLU B 1 406 ? -9.945 29.781 -9.102 1 75.69 406 GLU B C 1
ATOM 8083 O O . GLU B 1 406 ? -8.758 29.453 -9.047 1 75.69 406 GLU B O 1
ATOM 8088 N N . GLY B 1 407 ? -10.625 30.375 -8.148 1 82.31 407 GLY B N 1
ATOM 8089 C CA . GLY B 1 407 ? -9.969 30.516 -6.859 1 82.31 407 GLY B CA 1
ATOM 8090 C C . GLY B 1 407 ? -9.516 29.188 -6.27 1 82.31 407 GLY B C 1
ATOM 8091 O O . GLY B 1 407 ? -8.43 29.094 -5.699 1 82.31 407 GLY B O 1
ATOM 8092 N N . SER B 1 408 ? -10.352 28.25 -6.48 1 87.25 408 SER B N 1
ATOM 8093 C CA . SER B 1 408 ? -10.031 26.906 -6.004 1 87.25 408 SER B CA 1
ATOM 8094 C C . SER B 1 408 ? -8.773 26.375 -6.676 1 87.25 408 SER B C 1
ATOM 8096 O O . SER B 1 408 ? -7.895 25.828 -6.008 1 87.25 408 SER B O 1
ATOM 8098 N N . TRP B 1 409 ? -8.68 26.562 -7.898 1 84.06 409 TRP B N 1
ATOM 8099 C CA . TRP B 1 409 ? -7.543 26.047 -8.648 1 84.06 409 TRP B CA 1
ATOM 8100 C C . TRP B 1 409 ? -6.27 26.797 -8.297 1 84.06 409 TRP B C 1
ATOM 8102 O O . TRP B 1 409 ? -5.199 26.203 -8.156 1 84.06 409 TRP B O 1
ATOM 8112 N N . PHE B 1 410 ? -6.383 28.125 -8.18 1 84 410 PHE B N 1
ATOM 8113 C CA . PHE B 1 410 ? -5.227 28.922 -7.77 1 84 410 PHE B CA 1
ATOM 8114 C C . PHE B 1 410 ? -4.73 28.484 -6.398 1 84 410 PHE B C 1
ATOM 8116 O O . PHE B 1 410 ? -3.523 28.359 -6.176 1 84 410 PHE B O 1
ATOM 8123 N N . TYR B 1 411 ? -5.648 28.266 -5.574 1 91.88 411 TYR B N 1
ATOM 8124 C CA . TYR B 1 411 ? -5.289 27.812 -4.242 1 91.88 411 TYR B CA 1
ATOM 8125 C C . TYR B 1 411 ? -4.586 26.453 -4.305 1 91.88 411 TYR B C 1
ATOM 8127 O O . TYR B 1 411 ? -3.561 26.25 -3.652 1 91.88 411 TYR B O 1
ATOM 8135 N N . TYR B 1 412 ? -5.195 25.594 -5.082 1 91.44 412 TYR B N 1
ATOM 8136 C CA . TYR B 1 412 ? -4.668 24.25 -5.211 1 91.44 412 TYR B CA 1
ATOM 8137 C C . TYR B 1 412 ? -3.24 24.266 -5.742 1 91.44 412 TYR B C 1
ATOM 8139 O O . TYR B 1 412 ? -2.363 23.594 -5.199 1 91.44 412 TYR B O 1
ATOM 8147 N N . LEU B 1 413 ? -2.977 24.984 -6.723 1 87 413 LEU B N 1
ATOM 8148 C CA . LEU B 1 413 ? -1.647 25.094 -7.312 1 87 413 LEU B CA 1
ATOM 8149 C C . LEU B 1 413 ? -0.674 25.766 -6.344 1 87 413 LEU B C 1
ATOM 8151 O O . LEU B 1 413 ? 0.491 25.375 -6.262 1 87 413 LEU B O 1
ATOM 8155 N N . ALA B 1 414 ? -1.173 26.766 -5.684 1 90.06 414 ALA B N 1
ATOM 8156 C CA . ALA B 1 414 ? -0.336 27.422 -4.688 1 90.06 414 ALA B CA 1
ATOM 8157 C C . ALA B 1 414 ? 0.077 26.453 -3.582 1 90.06 414 ALA B C 1
ATOM 8159 O O . ALA B 1 414 ? 1.221 26.484 -3.121 1 90.06 414 ALA B O 1
ATOM 8160 N N . GLU B 1 415 ? -0.861 25.609 -3.186 1 94.06 415 GLU B N 1
ATOM 8161 C CA . GLU B 1 415 ? -0.576 24.625 -2.156 1 94.06 415 GLU B CA 1
ATOM 8162 C C . GLU B 1 415 ? 0.489 23.641 -2.623 1 94.06 415 GLU B C 1
ATOM 8164 O O . GLU B 1 415 ? 1.353 23.234 -1.842 1 94.06 415 GLU B O 1
ATOM 8169 N N . ILE B 1 416 ? 0.384 23.203 -3.814 1 89.56 416 ILE B N 1
ATOM 8170 C CA . ILE B 1 416 ? 1.352 22.266 -4.379 1 89.56 416 ILE B CA 1
ATOM 8171 C C . ILE B 1 416 ? 2.73 22.922 -4.434 1 89.56 416 ILE B C 1
ATOM 8173 O O . ILE B 1 416 ? 3.725 22.312 -4.02 1 89.56 416 ILE B O 1
ATOM 8177 N N . SER B 1 417 ? 2.771 24.125 -4.941 1 87 417 SER B N 1
ATOM 8178 C CA . SER B 1 417 ? 4.039 24.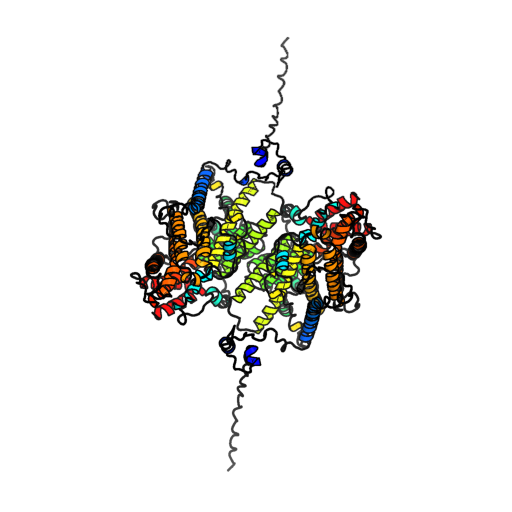844 -5.027 1 87 417 SER B CA 1
ATOM 8179 C C . SER B 1 417 ? 4.641 25.078 -3.645 1 87 417 SER B C 1
ATOM 8181 O O . SER B 1 417 ? 5.855 24.953 -3.465 1 87 417 SER B O 1
ATOM 8183 N N . PHE B 1 418 ? 3.826 25.469 -2.766 1 92.81 418 PHE B N 1
ATOM 8184 C CA . PHE B 1 418 ? 4.281 25.641 -1.394 1 92.81 418 PHE B CA 1
ATOM 8185 C C . PHE B 1 418 ? 4.902 24.359 -0.854 1 92.81 418 PHE B C 1
ATOM 8187 O O . PHE B 1 418 ? 5.969 24.391 -0.236 1 92.81 418 PHE B O 1
ATOM 8194 N N . ARG B 1 419 ? 4.184 23.234 -1.06 1 91.19 419 ARG B N 1
ATOM 8195 C CA . ARG B 1 419 ? 4.664 21.953 -0.562 1 91.19 419 ARG B CA 1
ATOM 8196 C C . ARG B 1 419 ? 6.031 21.609 -1.142 1 91.19 419 ARG B C 1
ATOM 8198 O O . ARG B 1 419 ? 6.902 21.109 -0.434 1 91.19 419 ARG B O 1
ATOM 8205 N N . ARG B 1 420 ? 6.215 21.875 -2.285 1 85.81 420 ARG B N 1
ATOM 8206 C CA . ARG B 1 420 ? 7.492 21.594 -2.939 1 85.81 420 ARG B CA 1
ATOM 8207 C C . ARG B 1 420 ? 8.609 22.422 -2.32 1 85.81 420 ARG B C 1
ATOM 8209 O O . ARG B 1 420 ? 9.688 21.891 -2.023 1 85.81 420 ARG B O 1
ATOM 8216 N N . ILE B 1 421 ? 8.391 23.719 -2.123 1 89.44 421 ILE B N 1
ATOM 8217 C CA . ILE B 1 421 ? 9.398 24.594 -1.537 1 89.44 421 ILE B CA 1
ATOM 8218 C C . ILE B 1 421 ? 9.688 24.172 -0.099 1 89.44 421 ILE B C 1
ATOM 8220 O O . ILE B 1 421 ? 10.844 24.125 0.327 1 89.44 421 ILE B O 1
ATOM 8224 N N . MET B 1 422 ? 8.602 23.875 0.574 1 93.94 422 MET B N 1
ATOM 8225 C CA . MET B 1 422 ? 8.758 23.469 1.968 1 93.94 422 MET B CA 1
ATOM 8226 C C . MET B 1 422 ? 9.555 22.172 2.07 1 93.94 422 MET B C 1
ATOM 8228 O O . MET B 1 422 ? 10.367 22 2.982 1 93.94 422 MET B O 1
ATOM 8232 N N . ASN B 1 423 ? 9.25 21.234 1.18 1 89.19 423 ASN B N 1
ATOM 8233 C CA . ASN B 1 423 ? 9.984 19.984 1.172 1 89.19 423 ASN B CA 1
ATOM 8234 C C . ASN B 1 423 ? 11.477 20.203 0.95 1 89.19 423 ASN B C 1
ATOM 8236 O O . ASN B 1 423 ? 12.312 19.562 1.583 1 89.19 423 ASN B O 1
ATOM 8240 N N . ARG B 1 424 ? 11.82 21.078 0.127 1 88.25 424 ARG B N 1
ATOM 8241 C CA . ARG B 1 424 ? 13.219 21.406 -0.12 1 88.25 424 ARG B CA 1
ATOM 8242 C C . ARG B 1 424 ? 13.852 22.047 1.11 1 88.25 424 ARG B C 1
ATOM 8244 O O . ARG B 1 424 ? 15 21.75 1.445 1 88.25 424 ARG B O 1
ATOM 8251 N N . ALA B 1 425 ? 13.148 22.906 1.676 1 93.81 425 ALA B N 1
ATOM 8252 C CA . ALA B 1 425 ? 13.648 23.547 2.887 1 93.81 425 ALA B CA 1
ATOM 8253 C C . ALA B 1 425 ? 13.914 22.516 3.984 1 93.81 425 ALA B C 1
ATOM 8255 O O . ALA B 1 425 ? 14.938 22.578 4.664 1 93.81 425 ALA B O 1
ATOM 8256 N N . PHE B 1 426 ? 12.977 21.578 4.148 1 94.06 426 PHE B N 1
ATOM 8257 C CA . PHE B 1 426 ? 13.156 20.516 5.145 1 94.06 426 PHE B CA 1
ATOM 8258 C C . PHE B 1 426 ? 14.422 19.719 4.875 1 94.06 426 PHE B C 1
ATOM 8260 O O . PHE B 1 426 ? 15.203 19.453 5.789 1 94.06 426 PHE B O 1
ATOM 8267 N N . ALA B 1 427 ? 14.578 19.391 3.66 1 89.25 427 ALA B N 1
ATOM 8268 C CA . ALA B 1 427 ? 15.727 18.562 3.285 1 89.25 427 ALA B CA 1
ATOM 8269 C C . ALA B 1 427 ? 17.031 19.328 3.455 1 89.25 427 ALA B C 1
ATOM 8271 O O . ALA B 1 427 ? 18.031 18.781 3.932 1 89.25 427 ALA B O 1
ATOM 8272 N N . SER B 1 428 ? 17.062 20.594 3.111 1 90.38 428 SER B N 1
ATOM 8273 C CA . SER B 1 428 ? 18.281 21.406 3.061 1 90.38 428 SER B CA 1
ATOM 8274 C C . SER B 1 428 ? 18.672 21.891 4.449 1 90.38 428 SER B C 1
ATOM 8276 O O . SER B 1 428 ? 19.844 21.844 4.816 1 90.38 428 SER B O 1
ATOM 8278 N N . ILE B 1 429 ? 17.719 22.312 5.184 1 94.06 429 ILE B N 1
ATOM 8279 C CA . ILE B 1 429 ? 18 22.922 6.48 1 94.06 429 ILE B CA 1
ATOM 8280 C C . ILE B 1 429 ? 17.875 21.875 7.578 1 94.06 429 ILE B C 1
ATOM 8282 O O . ILE B 1 429 ? 18.625 21.906 8.555 1 94.06 429 ILE B O 1
ATOM 8286 N N . GLY B 1 430 ? 16.969 20.969 7.383 1 92.12 430 GLY B N 1
ATOM 8287 C CA . GLY B 1 430 ? 16.672 20.031 8.453 1 92.12 430 GLY B CA 1
ATOM 8288 C C . GLY B 1 430 ? 17.25 18.641 8.211 1 92.12 430 GLY B C 1
ATOM 8289 O O . GLY B 1 430 ? 17.172 17.781 9.086 1 92.12 430 GLY B O 1
ATOM 8290 N N . GLY B 1 431 ? 17.828 18.391 7.133 1 87.06 431 GLY B N 1
ATOM 8291 C CA . GLY B 1 431 ? 18.219 17.047 6.723 1 87.06 431 GLY B CA 1
ATOM 8292 C C . GLY B 1 431 ? 19.234 16.406 7.652 1 87.06 431 GLY B C 1
ATOM 8293 O O . GLY B 1 431 ? 19.219 15.195 7.859 1 87.06 431 GLY B O 1
ATOM 8294 N N . ASP B 1 432 ? 20.047 17.219 8.234 1 86.12 432 ASP B N 1
ATOM 8295 C CA . ASP B 1 432 ? 21.125 16.688 9.07 1 86.12 432 ASP B CA 1
ATOM 8296 C C . ASP B 1 432 ? 20.781 16.797 10.555 1 86.12 432 ASP B C 1
ATOM 8298 O O . ASP B 1 432 ? 21.656 16.625 11.406 1 86.12 432 ASP B O 1
ATOM 8302 N N . GLY B 1 433 ? 19.625 17.172 10.836 1 88.25 433 GLY B N 1
ATOM 8303 C CA . GLY B 1 433 ? 19.172 17.25 12.219 1 88.25 433 GLY B CA 1
ATOM 8304 C C . GLY B 1 433 ? 19.547 18.562 12.898 1 88.25 433 GLY B C 1
ATOM 8305 O O . GLY B 1 433 ? 20.25 19.391 12.312 1 88.25 433 GLY B O 1
ATOM 8306 N N . GLU B 1 434 ? 19.141 18.75 14.109 1 92.5 434 GLU B N 1
ATOM 8307 C CA . GLU B 1 434 ? 19.328 19.984 14.859 1 92.5 434 GLU B CA 1
ATOM 8308 C C . GLU B 1 434 ? 20.797 20.188 15.227 1 92.5 434 GLU B C 1
ATOM 8310 O O . GLU B 1 434 ? 21.25 21.328 15.391 1 92.5 434 GLU B O 1
ATOM 8315 N N . GLY B 1 435 ? 21.5 19.094 15.336 1 91.81 435 GLY B N 1
ATOM 8316 C CA . GLY B 1 435 ? 22.938 19.219 15.586 1 91.81 435 GLY B CA 1
ATOM 8317 C C . GLY B 1 435 ? 23.641 20.062 14.555 1 91.81 435 GLY B C 1
ATOM 8318 O O . GLY B 1 435 ? 24.562 20.828 14.891 1 91.81 435 GLY B O 1
ATOM 8319 N N . SER B 1 436 ? 23.188 19.953 13.391 1 92.81 436 SER B N 1
ATOM 8320 C CA . SER B 1 436 ? 23.797 20.703 12.297 1 92.81 436 SER B CA 1
ATOM 8321 C C . SER B 1 436 ? 23.484 22.188 12.422 1 92.81 436 SER B C 1
ATOM 8323 O O . SER B 1 436 ? 24.234 23.031 11.891 1 92.81 436 SER B O 1
ATOM 8325 N N . TRP B 1 437 ? 22.422 22.578 13.102 1 95.31 437 TRP B N 1
ATOM 8326 C CA . TRP B 1 437 ? 22.062 23.984 13.312 1 95.31 437 TRP B CA 1
ATOM 8327 C C . TRP B 1 437 ? 23.094 24.672 14.195 1 95.31 437 TRP B C 1
ATOM 8329 O O . TRP B 1 437 ? 23.266 25.906 14.125 1 95.31 437 TRP B O 1
ATOM 8339 N N . ILE B 1 438 ? 23.781 23.891 14.969 1 95.25 438 ILE B N 1
ATOM 8340 C CA . ILE B 1 438 ? 24.812 24.391 15.867 1 95.25 438 ILE B CA 1
ATOM 8341 C C . ILE B 1 438 ? 26.156 24.375 15.156 1 95.25 438 ILE B C 1
ATOM 8343 O O . ILE B 1 438 ? 26.875 25.375 15.156 1 95.25 438 ILE B O 1
ATOM 8347 N N . THR B 1 439 ? 26.5 23.266 14.461 1 94.56 439 THR B N 1
ATOM 8348 C CA . THR B 1 439 ? 27.844 23.047 13.914 1 94.56 439 THR B CA 1
ATOM 8349 C C . THR B 1 439 ? 28.016 23.781 12.594 1 94.56 439 THR B C 1
ATOM 8351 O O . THR B 1 439 ? 29.125 24.172 12.234 1 94.56 439 THR B O 1
ATOM 8354 N N . ASN B 1 440 ? 27 23.984 11.875 1 94.75 440 ASN B N 1
ATOM 8355 C CA . ASN B 1 440 ? 27.078 24.578 10.539 1 94.75 440 ASN B CA 1
ATOM 8356 C C . ASN B 1 440 ? 26.266 25.875 10.453 1 94.75 440 ASN B C 1
ATOM 8358 O O . ASN B 1 440 ? 25.438 26.031 9.547 1 94.75 440 ASN B O 1
ATOM 8362 N N . PHE B 1 441 ? 26.516 26.781 11.328 1 95.38 441 PHE B N 1
ATOM 8363 C CA . PHE B 1 441 ? 25.719 28 11.453 1 95.38 441 PHE B CA 1
ATOM 8364 C C . PHE B 1 441 ? 25.781 28.812 10.164 1 95.38 441 PHE B C 1
ATOM 8366 O O . PHE B 1 441 ? 24.75 29.297 9.688 1 95.38 441 PHE B O 1
ATOM 8373 N N . GLN B 1 442 ? 26.969 29 9.586 1 94.69 442 GLN B N 1
ATOM 8374 C CA . GLN B 1 442 ? 27.125 29.828 8.391 1 94.69 442 GLN B CA 1
ATOM 8375 C C . GLN B 1 442 ? 26.375 29.219 7.203 1 94.69 442 GLN B C 1
ATOM 8377 O O . GLN B 1 442 ? 25.766 29.953 6.41 1 94.69 442 GLN B O 1
ATOM 8382 N N . GLN B 1 443 ? 26.422 27.922 7.113 1 94.56 443 GLN B N 1
ATOM 8383 C CA . GLN B 1 443 ? 25.672 27.266 6.055 1 94.56 443 GLN B CA 1
ATOM 8384 C C . GLN B 1 443 ? 24.172 27.453 6.246 1 94.56 443 GLN B C 1
ATOM 8386 O O . GLN B 1 443 ? 23.438 27.641 5.273 1 94.56 443 GLN B O 1
ATOM 8391 N N . MET B 1 444 ? 23.75 27.391 7.461 1 96.19 444 MET B N 1
ATOM 8392 C CA . MET B 1 444 ? 22.344 27.609 7.77 1 96.19 444 MET B CA 1
ATOM 8393 C C . MET B 1 444 ? 21.906 29.016 7.402 1 96.19 444 MET B C 1
ATOM 8395 O O . MET B 1 444 ? 20.797 29.219 6.922 1 96.19 444 MET B O 1
ATOM 8399 N N . ARG B 1 445 ? 22.75 29.953 7.613 1 96.44 445 ARG B N 1
ATOM 8400 C CA . ARG B 1 445 ? 22.453 31.344 7.277 1 96.44 445 ARG B CA 1
ATOM 8401 C C . ARG B 1 445 ? 22.281 31.516 5.77 1 96.44 445 ARG B C 1
ATOM 8403 O O . ARG B 1 445 ? 21.359 32.188 5.32 1 96.44 445 ARG B O 1
ATOM 8410 N N . ILE B 1 446 ? 23.125 30.875 5.047 1 96 446 ILE B N 1
ATOM 8411 C CA . ILE B 1 446 ? 23.062 30.953 3.592 1 96 446 ILE B CA 1
ATOM 8412 C C . ILE B 1 446 ? 21.75 30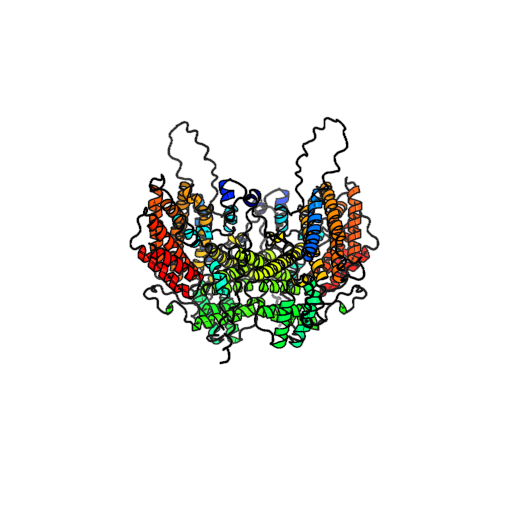.312 3.109 1 96 446 ILE B C 1
ATOM 8414 O O . ILE B 1 446 ? 21.062 30.891 2.266 1 96 446 ILE B O 1
ATOM 8418 N N . ARG B 1 447 ? 21.438 29.172 3.623 1 95.75 447 ARG B N 1
ATOM 8419 C CA . ARG B 1 447 ? 20.219 28.469 3.244 1 95.75 447 ARG B CA 1
ATOM 8420 C C . ARG B 1 447 ? 18.984 29.266 3.65 1 95.75 447 ARG B C 1
ATOM 8422 O O . ARG B 1 447 ? 17.984 29.297 2.918 1 95.75 447 ARG B O 1
ATOM 8429 N N . HIS B 1 448 ? 19.062 29.859 4.84 1 97.12 448 HIS B N 1
ATOM 8430 C CA . HIS B 1 448 ? 17.984 30.719 5.289 1 97.12 448 HIS B CA 1
ATOM 8431 C C . HIS B 1 448 ? 17.703 31.828 4.277 1 97.12 448 HIS B C 1
ATOM 8433 O O . HIS B 1 448 ? 16.547 32.062 3.916 1 97.12 448 HIS B O 1
ATOM 8439 N N . ASP B 1 449 ? 18.719 32.5 3.895 1 96.81 449 ASP B N 1
ATOM 8440 C CA . ASP B 1 449 ? 18.547 33.625 2.973 1 96.81 449 ASP B CA 1
ATOM 8441 C C . ASP B 1 449 ? 17.984 33.156 1.632 1 96.81 449 ASP B C 1
ATOM 8443 O O . ASP B 1 449 ? 17.156 33.844 1.026 1 96.81 449 ASP B O 1
ATOM 8447 N N . LEU B 1 450 ? 18.438 32.031 1.246 1 94.81 450 LEU B N 1
ATOM 8448 C CA . LEU B 1 450 ? 17.953 31.453 -0.004 1 94.81 450 LEU B CA 1
ATOM 8449 C C . LEU B 1 450 ? 16.453 31.156 0.071 1 94.81 450 LEU B C 1
ATOM 8451 O O . LEU B 1 450 ? 15.695 31.562 -0.813 1 94.81 450 LEU B O 1
ATOM 8455 N N . PHE B 1 451 ? 16.031 30.516 1.036 1 95.75 451 PHE B N 1
ATOM 8456 C CA . PHE B 1 451 ? 14.633 30.109 1.147 1 95.75 451 PHE B CA 1
ATOM 8457 C C . PHE B 1 451 ? 13.75 31.297 1.503 1 95.75 451 PHE B C 1
ATOM 8459 O O . PHE B 1 451 ? 12.578 31.328 1.133 1 95.75 451 PHE B O 1
ATOM 8466 N N . LYS B 1 452 ? 14.312 32.219 2.262 1 96.62 452 LYS B N 1
ATOM 8467 C CA . LYS B 1 452 ? 13.586 33.469 2.498 1 96.62 452 LYS B CA 1
ATOM 8468 C C . LYS B 1 452 ? 13.227 34.156 1.183 1 96.62 452 LYS B C 1
ATOM 8470 O O . LYS B 1 452 ? 12.086 34.594 0.991 1 96.62 452 LYS B O 1
ATOM 8475 N N . GLU B 1 453 ? 14.148 34.188 0.321 1 93.88 453 GLU B N 1
ATOM 8476 C CA . GLU B 1 453 ? 13.906 34.812 -0.984 1 93.88 453 GLU B CA 1
ATOM 8477 C C . GLU B 1 453 ? 12.852 34.031 -1.768 1 93.88 453 GLU B C 1
ATOM 8479 O O . GLU B 1 453 ? 11.992 34.625 -2.42 1 93.88 453 GLU B O 1
ATOM 8484 N N . GLN B 1 454 ? 12.938 32.75 -1.679 1 90.75 454 GLN B N 1
ATOM 8485 C CA . GLN B 1 454 ? 12.016 31.891 -2.422 1 90.75 454 GLN B CA 1
ATOM 8486 C C . GLN B 1 454 ? 10.586 32.062 -1.932 1 90.75 454 GLN B C 1
ATOM 8488 O O . GLN B 1 454 ? 9.656 32.188 -2.738 1 90.75 454 GLN B O 1
ATOM 8493 N N . ILE B 1 455 ? 10.414 32.062 -0.636 1 94.81 455 ILE B N 1
ATOM 8494 C CA . ILE B 1 455 ? 9.055 32.125 -0.103 1 94.81 455 ILE B CA 1
ATOM 8495 C C . ILE B 1 455 ? 8.484 33.531 -0.334 1 94.81 455 ILE B C 1
ATOM 8497 O O . ILE B 1 455 ? 7.281 33.688 -0.558 1 94.81 455 ILE B O 1
ATOM 8501 N N . GLU B 1 456 ? 9.328 34.562 -0.221 1 93.5 456 GLU B N 1
ATOM 8502 C CA . GLU B 1 456 ? 8.859 35.906 -0.507 1 93.5 456 GLU B CA 1
ATOM 8503 C C . GLU B 1 456 ? 8.461 36.062 -1.973 1 93.5 456 GLU B C 1
ATOM 8505 O O . GLU B 1 456 ? 7.477 36.719 -2.289 1 93.5 456 GLU B O 1
ATOM 8510 N N . PHE B 1 457 ? 9.219 35.469 -2.744 1 88.06 457 PHE B N 1
ATOM 8511 C CA . PHE B 1 457 ? 8.891 35.469 -4.164 1 88.06 457 PHE B CA 1
ATOM 8512 C C . PHE B 1 457 ? 7.566 34.75 -4.41 1 88.06 457 PHE B C 1
ATOM 8514 O O . PHE B 1 457 ? 6.715 35.25 -5.148 1 88.06 457 PHE B O 1
ATOM 8521 N N . TRP B 1 458 ? 7.406 33.562 -3.879 1 88.81 458 TRP B N 1
ATOM 8522 C CA . TRP B 1 458 ? 6.176 32.781 -3.977 1 88.81 458 TRP B CA 1
ATOM 8523 C C . TRP B 1 458 ? 4.973 33.625 -3.516 1 88.81 458 TRP B C 1
ATOM 8525 O O . TRP B 1 458 ? 3.953 33.688 -4.207 1 88.81 458 TRP B O 1
ATOM 8535 N N . TYR B 1 459 ? 5.078 34.281 -2.43 1 91.25 459 TYR B N 1
ATOM 8536 C CA . TYR B 1 459 ? 3.971 35.031 -1.839 1 91.25 459 TYR B CA 1
ATOM 8537 C C . TYR B 1 459 ? 3.637 36.25 -2.668 1 91.25 459 TYR B C 1
ATOM 8539 O O . TYR B 1 459 ? 2.471 36.625 -2.779 1 91.25 459 TYR B O 1
ATOM 8547 N N . SER B 1 460 ? 4.648 36.844 -3.223 1 87.31 460 SER B N 1
ATOM 8548 C CA . SER B 1 460 ? 4.438 38.062 -4.012 1 87.31 460 SER B CA 1
ATOM 8549 C C . SER B 1 460 ? 3.703 37.75 -5.312 1 87.31 460 SER B C 1
ATOM 8551 O O . SER B 1 460 ? 3.105 38.625 -5.922 1 87.31 460 SER B O 1
ATOM 8553 N N . HIS B 1 461 ? 3.668 36.469 -5.664 1 83.31 461 HIS B N 1
ATOM 8554 C CA . HIS B 1 461 ? 3.064 36.094 -6.938 1 83.31 461 HIS B CA 1
ATOM 8555 C C . HIS B 1 461 ? 1.727 35.406 -6.734 1 83.31 461 HIS B C 1
ATOM 8557 O O . HIS B 1 461 ? 1.15 34.875 -7.68 1 83.31 461 HIS B O 1
ATOM 8563 N N . ILE B 1 462 ? 1.284 35.438 -5.582 1 87 462 ILE B N 1
ATOM 8564 C CA . ILE B 1 462 ? -0.025 34.875 -5.305 1 87 462 ILE B CA 1
ATOM 8565 C C . ILE B 1 462 ? -1.112 35.688 -5.977 1 87 462 ILE B C 1
ATOM 8567 O O . ILE B 1 462 ? -1.152 36.906 -5.82 1 87 462 ILE B O 1
ATOM 8571 N N . PRO B 1 463 ? -1.979 35.062 -6.684 1 83.62 463 PRO B N 1
ATOM 8572 C CA . PRO B 1 463 ? -3.025 35.812 -7.383 1 83.62 463 PRO B CA 1
ATOM 8573 C C . PRO B 1 463 ? -3.986 36.531 -6.426 1 83.62 463 PRO B C 1
ATOM 8575 O O . PRO B 1 463 ? -4.129 36.094 -5.273 1 83.62 463 PRO B O 1
ATOM 8578 N N . PRO B 1 464 ? -4.664 37.469 -6.949 1 83.06 464 PRO B N 1
ATOM 8579 C CA . PRO B 1 464 ? -5.551 38.281 -6.113 1 83.06 464 PRO B CA 1
ATOM 8580 C C . PRO B 1 464 ? -6.715 37.469 -5.531 1 83.06 464 PRO B C 1
ATOM 8582 O O . PRO B 1 464 ? -7.199 37.781 -4.441 1 83.06 464 PRO B O 1
ATOM 8585 N N . GLN B 1 465 ? -7.156 36.438 -6.184 1 83.25 465 GLN B N 1
ATOM 8586 C CA . GLN B 1 465 ? -8.305 35.656 -5.758 1 83.25 465 GLN B CA 1
ATOM 8587 C C . GLN B 1 465 ? -8.031 34.969 -4.426 1 83.25 465 GLN B C 1
ATOM 8589 O O . GLN B 1 465 ? -8.961 34.562 -3.719 1 83.25 465 GLN B O 1
ATOM 8594 N N . ILE B 1 466 ? -6.711 34.844 -4.129 1 89.56 466 ILE B N 1
ATOM 8595 C CA . ILE B 1 466 ? -6.355 34.156 -2.898 1 89.56 466 ILE B CA 1
ATOM 8596 C C . ILE B 1 466 ? -5.359 34.969 -2.102 1 89.56 466 ILE B C 1
ATOM 8598 O O . ILE B 1 466 ? -4.5 34.438 -1.401 1 89.56 466 ILE B O 1
ATOM 8602 N N . ASN B 1 467 ? -5.395 36.188 -2.352 1 87.5 467 ASN B N 1
ATOM 8603 C CA . ASN B 1 467 ? -4.543 37.156 -1.646 1 87.5 467 ASN B CA 1
ATOM 8604 C C . ASN B 1 467 ? -5.363 38.125 -0.79 1 87.5 467 ASN B C 1
ATOM 8606 O O . ASN B 1 467 ? -6.16 38.906 -1.314 1 87.5 467 ASN B O 1
ATOM 8610 N N . LEU B 1 468 ? -5.164 38.094 0.444 1 82.94 468 LEU B N 1
ATOM 8611 C CA . LEU B 1 468 ? -5.957 38.875 1.381 1 82.94 468 LEU B CA 1
ATOM 8612 C C . LEU B 1 468 ? -5.766 40.375 1.134 1 82.94 468 LEU B C 1
ATOM 8614 O O . LEU B 1 468 ? -6.633 41.188 1.479 1 82.94 468 LEU B O 1
ATOM 8618 N N . ASN B 1 469 ? -4.66 40.75 0.58 1 78.81 469 ASN B N 1
ATOM 8619 C CA . ASN B 1 469 ? -4.355 42.156 0.368 1 78.81 469 ASN B CA 1
ATOM 8620 C C . ASN B 1 469 ? -5.137 42.719 -0.81 1 78.81 469 ASN B C 1
ATOM 8622 O O . ASN B 1 469 ? -5.137 43.938 -1.03 1 78.81 469 ASN B O 1
ATOM 8626 N N . GLN B 1 470 ? -5.766 41.969 -1.564 1 71.25 470 GLN B N 1
ATOM 8627 C CA . GLN B 1 470 ? -6.363 42.5 -2.789 1 71.25 470 GLN B CA 1
ATOM 8628 C C . GLN B 1 470 ? -7.879 42.625 -2.65 1 71.25 470 GLN B C 1
ATOM 8630 O O . GLN B 1 470 ? -8.547 43.156 -3.535 1 71.25 470 GLN B O 1
ATOM 8635 N N . GLY B 1 471 ? -8.289 42.719 -1.57 1 63.44 471 GLY B N 1
ATOM 8636 C CA . GLY B 1 471 ? -9.594 43.188 -1.113 1 63.44 471 GLY B CA 1
ATOM 8637 C C . GLY B 1 471 ? -10.742 42.375 -1.685 1 63.44 471 GLY B C 1
ATOM 8638 O O . GLY B 1 471 ? -10.875 41.188 -1.391 1 63.44 471 GLY B O 1
ATOM 8639 N N . LYS B 1 472 ? -11.57 42.844 -2.84 1 65.38 472 LYS B N 1
ATOM 8640 C CA . LYS B 1 472 ? -12.953 42.5 -3.209 1 65.38 472 LYS B CA 1
ATOM 8641 C C . LYS B 1 472 ? -13.031 41.156 -3.916 1 65.38 472 LYS B C 1
ATOM 8643 O O . LYS B 1 472 ? -14.023 40.438 -3.773 1 65.38 472 LYS B O 1
ATOM 8648 N N . GLU B 1 473 ? -12.039 40.688 -4.477 1 71.38 473 GLU B N 1
ATOM 8649 C CA . GLU B 1 473 ? -12.094 39.5 -5.309 1 71.38 473 GLU B CA 1
ATOM 8650 C C . GLU B 1 473 ? -11.555 38.281 -4.562 1 71.38 473 GLU B C 1
ATOM 8652 O O . GLU B 1 473 ? -11.672 37.156 -5.039 1 71.38 473 GLU B O 1
ATOM 8657 N N . CYS B 1 474 ? -11.336 38.375 -3.326 1 82.88 474 CYS B N 1
ATOM 8658 C CA . CYS B 1 474 ? -10.578 37.344 -2.633 1 82.88 474 CYS B CA 1
ATOM 8659 C C . CYS B 1 474 ? -11.5 36.406 -1.876 1 82.88 474 CYS B C 1
ATOM 8661 O O . CYS B 1 474 ? -12.477 36.844 -1.267 1 82.88 474 CYS B O 1
ATOM 8663 N N . ASN B 1 475 ? -11.328 35.125 -2.107 1 86.62 475 ASN B N 1
ATOM 8664 C CA . ASN B 1 475 ? -11.922 34.156 -1.19 1 86.62 475 ASN B CA 1
ATOM 8665 C C . ASN B 1 475 ? -11.266 34.219 0.186 1 86.62 475 ASN B C 1
ATOM 8667 O O . ASN B 1 475 ? -10.117 33.781 0.348 1 86.62 475 ASN B O 1
ATOM 8671 N N . PRO B 1 476 ? -11.906 34.688 1.169 1 88.06 476 PRO B N 1
ATOM 8672 C CA . PRO B 1 476 ? -11.273 34.938 2.463 1 88.06 476 PRO B CA 1
ATOM 8673 C C . PRO B 1 476 ? -10.688 33.688 3.1 1 88.06 476 PRO B C 1
ATOM 8675 O O . PRO B 1 476 ? -9.641 33.75 3.748 1 88.06 476 PRO B O 1
ATOM 8678 N N . GLU B 1 477 ? -11.383 32.594 2.967 1 90.88 477 GLU B N 1
ATOM 8679 C CA . GLU B 1 477 ? -10.875 31.359 3.578 1 90.88 477 GLU B CA 1
ATOM 8680 C C . GLU B 1 477 ? -9.562 30.938 2.943 1 90.88 477 GLU B C 1
ATOM 8682 O O . GLU B 1 477 ? -8.578 30.672 3.648 1 90.88 477 GLU B O 1
ATOM 8687 N N . LEU B 1 478 ? -9.602 30.812 1.638 1 92.5 478 LEU B N 1
ATOM 8688 C CA . LEU B 1 478 ? -8.414 30.359 0.915 1 92.5 478 LEU B CA 1
ATOM 8689 C C . LEU B 1 478 ? -7.254 31.328 1.115 1 92.5 478 LEU B C 1
ATOM 8691 O O . LEU B 1 478 ? -6.113 30.891 1.314 1 92.5 478 LEU B O 1
ATOM 8695 N N . ALA B 1 479 ? -7.543 32.594 1.073 1 92.5 479 ALA B N 1
ATOM 8696 C CA . ALA B 1 479 ? -6.516 33.625 1.282 1 92.5 479 ALA B CA 1
ATOM 8697 C C . ALA B 1 479 ? -5.938 33.531 2.691 1 92.5 479 ALA B C 1
ATOM 8699 O O . ALA B 1 479 ? -4.73 33.719 2.887 1 92.5 479 ALA B O 1
ATOM 8700 N N . HIS B 1 480 ? -6.805 33.281 3.635 1 92.25 480 HIS B N 1
ATOM 8701 C CA . HIS B 1 480 ? -6.379 33.125 5.02 1 92.25 480 HIS B CA 1
ATOM 8702 C C . HIS B 1 480 ? -5.371 32 5.172 1 92.25 480 HIS B C 1
ATOM 8704 O O . HIS B 1 480 ? -4.344 32.156 5.84 1 92.25 480 HIS B O 1
ATOM 8710 N N . TYR B 1 481 ? -5.648 30.953 4.531 1 93.44 481 TYR B N 1
ATOM 8711 C CA . TYR B 1 481 ? -4.789 29.797 4.703 1 93.44 481 TYR B CA 1
ATOM 8712 C C . TYR B 1 481 ? -3.496 29.938 3.91 1 93.44 481 TYR B C 1
ATOM 8714 O O . TYR B 1 481 ? -2.451 29.422 4.305 1 93.44 481 TYR B O 1
ATOM 8722 N N . ILE B 1 482 ? -3.502 30.656 2.828 1 94.19 482 ILE B N 1
ATOM 8723 C CA . ILE B 1 482 ? -2.275 30.969 2.107 1 94.19 482 ILE B CA 1
ATOM 8724 C C . ILE B 1 482 ? -1.376 31.844 2.979 1 94.19 482 ILE B C 1
ATOM 8726 O O . ILE B 1 482 ? -0.163 31.641 3.041 1 94.19 482 ILE B O 1
ATOM 8730 N N . ARG B 1 483 ? -1.981 32.812 3.609 1 93.75 483 ARG B N 1
ATOM 8731 C CA . ARG B 1 483 ? -1.223 33.656 4.523 1 93.75 483 ARG B CA 1
ATOM 8732 C C . ARG B 1 483 ? -0.634 32.844 5.668 1 93.75 483 ARG B C 1
ATOM 8734 O O . ARG B 1 483 ? 0.517 33.031 6.059 1 93.75 483 ARG B O 1
ATOM 8741 N N . ALA B 1 484 ? -1.413 31.953 6.148 1 94.19 484 ALA B N 1
ATOM 8742 C CA . ALA B 1 484 ? -0.936 31.078 7.23 1 94.19 484 ALA B CA 1
ATOM 8743 C C . ALA B 1 484 ? 0.261 30.25 6.777 1 94.19 484 ALA B C 1
ATOM 8745 O O . ALA B 1 484 ? 1.191 30.016 7.555 1 94.19 484 ALA B O 1
ATOM 8746 N N . ARG B 1 485 ? 0.241 29.812 5.531 1 95.25 485 ARG B N 1
ATOM 8747 C CA . ARG B 1 485 ? 1.345 29.031 4.996 1 95.25 485 ARG B CA 1
ATOM 8748 C C . ARG B 1 485 ? 2.635 29.828 4.965 1 95.25 485 ARG B C 1
ATOM 8750 O O . ARG B 1 485 ? 3.689 29.344 5.383 1 95.25 485 ARG B O 1
ATOM 8757 N N . VAL B 1 486 ? 2.547 31.031 4.527 1 95.62 486 VAL B N 1
ATOM 8758 C CA . VAL B 1 486 ? 3.75 31.844 4.406 1 95.62 486 VAL B CA 1
ATOM 8759 C C . VAL B 1 486 ? 4.305 32.156 5.793 1 95.62 486 VAL B C 1
ATOM 8761 O O . VAL B 1 486 ? 5.52 32.156 6 1 95.62 486 VAL B O 1
ATOM 8764 N N . MET B 1 487 ? 3.459 32.406 6.707 1 95.94 487 MET B N 1
ATOM 8765 C CA . MET B 1 487 ? 3.9 32.719 8.062 1 95.94 487 MET B CA 1
ATOM 8766 C C . MET B 1 487 ? 4.578 31.5 8.695 1 95.94 487 MET B C 1
ATOM 8768 O O . MET B 1 487 ? 5.617 31.625 9.344 1 95.94 487 MET B O 1
ATOM 8772 N N . ALA B 1 488 ? 3.965 30.375 8.422 1 96.62 488 ALA B N 1
ATOM 8773 C CA . ALA B 1 488 ? 4.547 29.141 8.953 1 96.62 488 ALA B CA 1
ATOM 8774 C C . ALA B 1 488 ? 5.926 28.891 8.352 1 96.62 488 ALA B C 1
ATOM 8776 O O . ALA B 1 488 ? 6.844 28.453 9.047 1 96.62 488 ALA B O 1
ATOM 8777 N N . PHE B 1 489 ? 6.027 29.141 7.09 1 97.56 489 PHE B N 1
ATOM 8778 C CA . PHE B 1 489 ? 7.293 28.953 6.391 1 97.56 489 PHE B CA 1
ATOM 8779 C C . PHE B 1 489 ? 8.367 29.875 6.945 1 97.56 489 PHE B C 1
ATOM 8781 O O . PHE B 1 489 ? 9.484 29.453 7.23 1 97.56 489 PHE B O 1
ATOM 8788 N N . ARG B 1 490 ? 8.031 31.141 7.113 1 97.88 490 ARG B N 1
ATOM 8789 C CA . ARG B 1 490 ? 8.953 32.125 7.637 1 97.88 490 ARG B CA 1
ATOM 8790 C C . ARG B 1 490 ? 9.438 31.75 9.031 1 97.88 490 ARG B C 1
ATOM 8792 O O . ARG B 1 490 ? 10.625 31.859 9.336 1 97.88 490 ARG B O 1
ATOM 8799 N N . GLU B 1 491 ? 8.492 31.375 9.766 1 98.06 491 GLU B N 1
ATOM 8800 C CA . GLU B 1 491 ? 8.852 30.938 11.109 1 98.06 491 GLU B CA 1
ATOM 8801 C C . GLU B 1 491 ? 9.828 29.766 11.07 1 98.06 491 GLU B C 1
ATOM 8803 O O . GLU B 1 491 ? 10.82 29.75 11.797 1 98.06 491 GLU B O 1
ATOM 8808 N N . TRP B 1 492 ? 9.578 28.781 10.258 1 98.12 492 TRP B N 1
ATOM 8809 C CA . TRP B 1 492 ? 10.344 27.531 10.25 1 98.12 492 TRP B CA 1
ATOM 8810 C C . TRP B 1 492 ? 11.789 27.781 9.82 1 98.12 492 TRP B C 1
ATOM 8812 O O . TRP B 1 492 ? 12.719 27.188 10.375 1 98.12 492 TRP B O 1
ATOM 8822 N N . ILE B 1 493 ? 12 28.578 8.844 1 98.12 493 ILE B N 1
ATOM 8823 C CA . ILE B 1 493 ? 13.359 28.797 8.359 1 98.12 493 ILE B CA 1
ATOM 8824 C C . ILE B 1 493 ? 14.156 29.594 9.391 1 98.12 493 ILE B C 1
ATOM 8826 O O . ILE B 1 493 ? 15.383 29.672 9.297 1 98.12 493 ILE B O 1
ATOM 8830 N N . HIS B 1 494 ? 13.539 30.219 10.383 1 98.5 494 HIS B N 1
ATOM 8831 C CA . HIS B 1 494 ? 14.227 30.969 11.438 1 98.5 494 HIS B CA 1
ATOM 8832 C C . HIS B 1 494 ? 14.461 30.094 12.664 1 98.5 494 HIS B C 1
ATOM 8834 O O . HIS B 1 494 ? 15.258 30.453 13.539 1 98.5 494 HIS B O 1
ATOM 8840 N N . ARG B 1 495 ? 13.836 28.969 12.695 1 98.12 495 ARG B N 1
ATOM 8841 C CA . ARG B 1 495 ? 13.844 28.094 13.867 1 98.12 495 ARG B CA 1
ATOM 8842 C C . ARG B 1 495 ? 15.266 27.641 14.203 1 98.12 495 ARG B C 1
ATOM 8844 O O . ARG B 1 495 ? 15.633 27.562 15.375 1 98.12 495 ARG B O 1
ATOM 8851 N N . PRO B 1 496 ? 16.094 27.297 13.211 1 97.88 496 PRO B N 1
ATOM 8852 C CA . PRO B 1 496 ? 17.469 26.875 13.516 1 97.88 496 PRO B CA 1
ATOM 8853 C C . PRO B 1 496 ? 18.234 27.938 14.305 1 97.88 496 PRO B C 1
ATOM 8855 O O . PRO B 1 496 ? 19.047 27.594 15.18 1 97.88 496 PRO B O 1
ATOM 8858 N N . PHE B 1 497 ? 17.969 29.188 14.094 1 98.44 497 PHE B N 1
ATOM 8859 C CA . PHE B 1 497 ? 18.688 30.25 14.781 1 98.44 497 PHE B CA 1
ATOM 8860 C C . PHE B 1 497 ? 18.172 30.422 16.203 1 98.44 497 PHE B C 1
ATOM 8862 O O . PHE B 1 497 ? 18.922 30.797 17.109 1 98.44 497 PHE B O 1
ATOM 8869 N N . LEU B 1 498 ? 16.891 30.25 16.328 1 98.5 498 LEU B N 1
ATOM 8870 C CA . LEU B 1 498 ? 16.359 30.219 17.688 1 98.5 498 LEU B CA 1
ATOM 8871 C C . LEU B 1 498 ? 16.984 29.078 18.484 1 98.5 498 LEU B C 1
ATOM 8873 O O . LEU B 1 498 ? 17.375 29.266 19.641 1 98.5 498 LEU B O 1
ATOM 8877 N N . TYR B 1 499 ? 17.047 27.906 17.875 1 98.44 499 TYR B N 1
ATOM 8878 C CA . TYR B 1 499 ? 17.688 26.75 18.516 1 98.44 499 TYR B CA 1
ATOM 8879 C C . TYR B 1 499 ? 19.125 27.078 18.906 1 98.44 499 TYR B C 1
ATOM 8881 O O . TYR B 1 499 ? 19.562 26.75 20.016 1 98.44 499 TYR B O 1
ATOM 8889 N N . TYR B 1 500 ? 19.844 27.734 18 1 98.12 500 TYR B N 1
ATOM 8890 C CA . TYR B 1 500 ? 21.219 28.125 18.234 1 98.12 500 TYR B CA 1
ATOM 8891 C C . TYR B 1 500 ? 21.312 29.078 19.422 1 98.12 500 TYR B C 1
ATOM 8893 O O . TYR B 1 500 ? 22.141 28.891 20.328 1 98.12 500 TYR B O 1
ATOM 8901 N N . ALA B 1 501 ? 20.5 30.094 19.469 1 98.12 501 ALA B N 1
ATOM 8902 C CA . ALA B 1 501 ? 20.531 31.125 20.5 1 98.12 501 ALA B CA 1
ATOM 8903 C C . ALA B 1 501 ? 20.203 30.547 21.859 1 98.12 501 ALA B C 1
ATOM 8905 O O . ALA B 1 501 ? 20.719 31 22.891 1 98.12 501 ALA B O 1
ATOM 8906 N N . ILE B 1 502 ? 19.359 29.594 21.875 1 97.94 502 ILE B N 1
ATOM 8907 C CA . ILE B 1 502 ? 18.922 28.969 23.125 1 97.94 502 ILE B CA 1
ATOM 8908 C C . ILE B 1 502 ? 20.031 28.078 23.672 1 97.94 502 ILE B C 1
ATOM 8910 O O . ILE B 1 502 ? 20.281 28.062 24.875 1 97.94 502 ILE B O 1
ATOM 8914 N N . HIS B 1 503 ? 20.781 27.391 22.812 1 97 503 HIS B N 1
ATOM 8915 C CA . HIS B 1 503 ? 21.594 26.281 23.312 1 97 503 HIS B CA 1
ATOM 8916 C C . HIS B 1 503 ? 23.078 26.625 23.281 1 97 503 HIS B C 1
ATOM 8918 O O . HIS B 1 503 ? 23.906 25.859 23.766 1 97 503 HIS B O 1
ATOM 8924 N N . LYS B 1 504 ? 23.406 27.719 22.688 1 96.44 504 LYS B N 1
ATOM 8925 C CA . LYS B 1 504 ? 24.797 28.172 22.734 1 96.44 504 LYS B CA 1
ATOM 8926 C C . LYS B 1 504 ? 24.984 29.297 23.734 1 96.44 504 LYS B C 1
ATOM 8928 O O . LYS B 1 504 ? 24.016 29.938 24.141 1 96.44 504 LYS B O 1
ATOM 8933 N N . SER B 1 505 ? 26.203 29.5 24.141 1 95.5 505 SER B N 1
ATOM 8934 C CA . SER B 1 505 ? 26.516 30.547 25.094 1 95.5 505 SER B CA 1
ATOM 8935 C C . SER B 1 505 ? 26.359 31.922 24.469 1 95.5 505 SER B C 1
ATOM 8937 O O . SER B 1 505 ? 26.531 32.094 23.266 1 95.5 505 SER B O 1
ATOM 8939 N N . ILE B 1 506 ? 25.984 32.875 25.297 1 94.19 506 ILE B N 1
ATOM 8940 C CA . ILE B 1 506 ? 25.766 34.25 24.859 1 94.19 506 ILE B CA 1
ATOM 8941 C C . ILE B 1 506 ? 27.047 34.812 24.266 1 94.19 506 ILE B C 1
ATOM 8943 O O . ILE B 1 506 ? 27.016 35.719 23.422 1 94.19 506 ILE B O 1
ATOM 8947 N N . ASP B 1 507 ? 28.203 34.219 24.641 1 94.44 507 ASP B N 1
ATOM 8948 C CA . ASP B 1 507 ? 29.516 34.719 24.203 1 94.44 507 ASP B CA 1
ATOM 8949 C C . ASP B 1 507 ? 29.969 34 22.938 1 94.44 507 ASP B C 1
ATOM 8951 O O . ASP B 1 507 ? 31.047 34.281 22.422 1 94.44 507 ASP B O 1
ATOM 8955 N N . ASP B 1 508 ? 29.109 33.188 22.5 1 95.19 508 ASP B N 1
ATOM 8956 C CA . ASP B 1 508 ? 29.469 32.438 21.297 1 95.19 508 ASP B CA 1
ATOM 8957 C C . ASP B 1 508 ? 29.703 33.375 20.125 1 95.19 508 ASP B C 1
ATOM 8959 O O . ASP B 1 508 ? 29.047 34.438 20.016 1 95.19 508 ASP B O 1
ATOM 8963 N N . ALA B 1 509 ? 30.516 33.062 19.156 1 94.44 509 ALA B N 1
ATOM 8964 C CA . ALA B 1 509 ? 31 33.906 18.062 1 94.44 509 ALA B CA 1
ATOM 8965 C C . ALA B 1 509 ? 29.859 34.312 17.141 1 94.44 509 ALA B C 1
ATOM 8967 O O . ALA B 1 509 ? 29.875 35.406 16.578 1 94.44 509 ALA B O 1
ATOM 8968 N N . PHE B 1 510 ? 28.844 33.438 17.016 1 96.31 510 PHE B N 1
ATOM 8969 C CA . PHE B 1 510 ? 27.797 33.719 16.031 1 96.31 510 PHE B CA 1
ATOM 8970 C C . PHE B 1 510 ? 26.531 34.219 16.703 1 96.31 510 PHE B C 1
ATOM 8972 O O . PHE B 1 510 ? 25.5 34.406 16.062 1 96.31 510 PHE B O 1
ATOM 8979 N N . MET B 1 511 ? 26.578 34.531 17.938 1 96.69 511 MET B N 1
ATOM 8980 C CA . MET B 1 511 ? 25.406 34.938 18.688 1 96.69 511 MET B CA 1
ATOM 8981 C C . MET B 1 511 ? 24.875 36.281 18.203 1 96.69 511 MET B C 1
ATOM 8983 O O . MET B 1 511 ? 23.656 36.5 18.141 1 96.69 511 MET B O 1
ATOM 8987 N N . ALA B 1 512 ? 25.797 37.125 17.875 1 96.25 512 ALA B N 1
ATOM 8988 C CA . ALA B 1 512 ? 25.406 38.438 17.406 1 96.25 512 ALA B CA 1
ATOM 8989 C C . ALA B 1 512 ? 24.562 38.344 16.125 1 96.25 512 ALA B C 1
ATOM 8991 O O . ALA B 1 512 ? 23.656 39.156 15.914 1 96.25 512 ALA B O 1
ATOM 8992 N N . GLN B 1 513 ? 24.859 37.375 15.305 1 96.81 513 GLN B N 1
ATOM 8993 C CA . GLN B 1 513 ? 24.125 37.156 14.062 1 96.81 513 GLN B CA 1
ATOM 8994 C C . GLN B 1 513 ? 22.844 36.375 14.305 1 96.81 513 GLN B C 1
ATOM 8996 O O . GLN B 1 513 ? 21.828 36.594 13.641 1 96.81 513 GLN B O 1
ATOM 9001 N N . ALA B 1 514 ? 22.875 35.5 15.242 1 97.69 514 ALA B N 1
ATOM 9002 C CA . ALA B 1 514 ? 21.75 34.594 15.508 1 97.69 514 ALA B CA 1
ATOM 9003 C C . ALA B 1 514 ? 20.625 35.312 16.234 1 97.69 514 ALA B C 1
ATOM 9005 O O . ALA B 1 514 ? 19.453 35.031 16 1 97.69 514 ALA B O 1
ATOM 9006 N N . MET B 1 515 ? 20.938 36.25 17.062 1 97.69 515 MET B N 1
ATOM 9007 C CA . MET B 1 515 ? 20 36.844 18 1 97.69 515 MET B CA 1
ATOM 9008 C C . MET B 1 515 ? 18.891 37.594 17.266 1 97.69 515 MET B C 1
ATOM 9010 O O . MET B 1 515 ? 17.703 37.406 17.562 1 97.69 515 MET B O 1
ATOM 9014 N N . PRO B 1 516 ? 19.219 38.406 16.266 1 97.69 516 PRO B N 1
ATOM 9015 C CA . PRO B 1 516 ? 18.141 39.094 15.555 1 97.69 516 PRO B CA 1
ATOM 9016 C C . PRO B 1 516 ? 17.219 38.094 14.82 1 97.69 516 PRO B C 1
ATOM 9018 O O . PRO B 1 516 ? 16 38.344 14.727 1 97.69 516 PRO B O 1
ATOM 9021 N N . LEU B 1 517 ? 17.75 37.094 14.281 1 98.06 517 LEU B N 1
ATOM 9022 C CA . LEU B 1 517 ? 16.969 36.094 13.57 1 98.06 517 LEU B CA 1
ATOM 9023 C C . LEU B 1 517 ? 16.094 35.281 14.539 1 98.06 517 LEU B C 1
ATOM 9025 O O . LEU B 1 517 ? 14.961 34.938 14.211 1 98.06 517 LEU B O 1
ATOM 9029 N N . ALA B 1 518 ? 16.672 35 15.68 1 98.5 518 ALA B N 1
ATOM 9030 C CA . ALA B 1 518 ? 15.914 34.312 16.734 1 98.5 518 ALA B CA 1
ATOM 9031 C C . ALA B 1 518 ? 14.734 35.156 17.203 1 98.5 518 ALA B C 1
ATOM 9033 O O . ALA B 1 518 ? 13.625 34.625 17.391 1 98.5 518 ALA B O 1
ATOM 9034 N N . ARG B 1 519 ? 14.992 36.438 17.422 1 98.19 519 ARG B N 1
ATOM 9035 C CA . ARG B 1 519 ? 13.922 37.344 17.844 1 98.19 519 ARG B CA 1
ATOM 9036 C C . ARG B 1 519 ? 12.828 37.406 16.781 1 98.19 519 ARG B C 1
ATOM 9038 O O . ARG B 1 519 ? 11.641 37.469 17.125 1 98.19 519 ARG B O 1
ATOM 9045 N N . LYS B 1 520 ? 13.266 37.469 15.57 1 98 520 LYS B N 1
ATOM 9046 C CA . LYS B 1 520 ? 12.297 37.469 14.484 1 98 520 LYS B CA 1
ATOM 9047 C C . LYS B 1 520 ? 11.438 36.219 14.5 1 98 520 LYS B C 1
ATOM 9049 O O . LYS B 1 520 ? 10.234 36.281 14.234 1 98 520 LYS B O 1
ATOM 9054 N N . CYS B 1 521 ? 12.016 35.094 14.742 1 98.44 521 CYS B N 1
ATOM 9055 C CA . CYS B 1 521 ? 11.281 33.812 14.852 1 98.44 521 CYS B CA 1
ATOM 9056 C C . CYS B 1 521 ? 10.18 33.906 15.898 1 98.44 521 CYS B C 1
ATOM 9058 O O . CYS B 1 521 ? 9.047 33.5 15.656 1 98.44 521 CYS B O 1
ATOM 9060 N N . LEU B 1 522 ? 10.5 34.5 17.047 1 98.56 522 LEU B N 1
ATOM 9061 C CA . LEU B 1 522 ? 9.539 34.625 18.141 1 98.56 522 LEU B CA 1
ATOM 9062 C C . LEU B 1 522 ? 8.414 35.562 17.766 1 98.56 522 LEU B C 1
ATOM 9064 O O . LEU B 1 522 ? 7.25 35.312 18.078 1 98.56 522 LEU B O 1
ATOM 9068 N N . ASP B 1 523 ? 8.789 36.625 17.125 1 98 523 ASP B N 1
ATOM 9069 C CA . ASP B 1 523 ? 7.773 37.562 16.656 1 98 523 ASP B CA 1
ATOM 9070 C C . ASP B 1 523 ? 6.793 36.906 15.711 1 98 523 ASP B C 1
ATOM 9072 O O . ASP B 1 523 ? 5.582 37.094 15.797 1 98 523 ASP B O 1
ATOM 9076 N N . LEU B 1 524 ? 7.367 36.156 14.82 1 97.5 524 LEU B N 1
ATOM 9077 C CA . LEU B 1 524 ? 6.547 35.438 13.852 1 97.5 524 LEU B CA 1
ATOM 9078 C C . LEU B 1 524 ? 5.656 34.406 14.539 1 97.5 524 LEU B C 1
ATOM 9080 O O . LEU B 1 524 ? 4.5 34.219 14.148 1 97.5 524 LEU B O 1
ATOM 9084 N N . CYS B 1 525 ? 6.184 33.719 15.523 1 97.75 525 CYS B N 1
ATOM 9085 C CA . CYS B 1 525 ? 5.395 32.75 16.297 1 97.75 525 CYS B CA 1
ATOM 9086 C C . CYS B 1 525 ? 4.172 33.438 16.906 1 97.75 525 CYS B C 1
ATOM 9088 O O . CYS B 1 525 ? 3.055 32.938 16.797 1 97.75 525 CYS B O 1
ATOM 9090 N N . LEU B 1 526 ? 4.426 34.562 17.531 1 97.31 526 LEU B N 1
ATOM 9091 C CA . LEU B 1 526 ? 3.354 35.281 18.219 1 97.31 526 LEU B CA 1
ATOM 9092 C C . LEU B 1 526 ? 2.328 35.812 17.219 1 97.31 526 LEU B C 1
ATOM 9094 O O . LEU B 1 526 ? 1.121 35.688 17.438 1 97.31 526 LEU B O 1
ATOM 9098 N N . GLU B 1 527 ? 2.793 36.406 16.156 1 95.88 527 GLU B N 1
ATOM 9099 C CA . GLU B 1 527 ? 1.9 36.938 15.125 1 95.88 527 GLU B CA 1
ATOM 9100 C C . GLU B 1 527 ? 0.998 35.844 14.555 1 95.88 527 GLU B C 1
ATOM 9102 O O . GLU B 1 527 ? -0.203 36.062 14.375 1 95.88 527 GLU B O 1
ATOM 9107 N N . HIS B 1 528 ? 1.589 34.75 14.234 1 95.19 528 HIS B N 1
ATOM 9108 C CA . HIS B 1 528 ? 0.843 33.625 13.664 1 95.19 528 HIS B CA 1
ATOM 9109 C C . HIS B 1 528 ? -0.148 33.062 14.672 1 95.19 528 HIS B C 1
ATOM 9111 O O . HIS B 1 528 ? -1.268 32.688 14.312 1 95.19 528 HIS B O 1
ATOM 9117 N N . GLN B 1 529 ? 0.263 32.969 15.883 1 94.5 529 GLN B N 1
ATOM 9118 C CA . GLN B 1 529 ? -0.591 32.438 16.938 1 94.5 529 GLN B CA 1
ATOM 9119 C C . GLN B 1 529 ? -1.872 33.25 17.078 1 94.5 529 GLN B C 1
ATOM 9121 O O . GLN B 1 529 ? -2.957 32.688 17.25 1 94.5 529 GLN B O 1
ATOM 9126 N N . LEU B 1 530 ? -1.766 34.469 16.984 1 89.94 530 LEU B N 1
ATOM 9127 C CA . LEU B 1 530 ? -2.887 35.375 17.219 1 89.94 530 LEU B CA 1
ATOM 9128 C C . LEU B 1 530 ? -3.789 35.469 16 1 89.94 530 LEU B C 1
ATOM 9130 O O . LEU B 1 530 ? -4.922 35.938 16.078 1 89.94 530 LEU B O 1
ATOM 9134 N N . LEU B 1 531 ? -3.324 34.938 14.859 1 87.69 531 LEU B N 1
ATOM 9135 C CA . LEU B 1 531 ? -4.102 34.938 13.625 1 87.69 531 LEU B CA 1
ATOM 9136 C C . LEU B 1 531 ? -5.008 33.719 13.562 1 87.69 531 LEU B C 1
ATOM 9138 O O . LEU B 1 531 ? -5.938 33.656 12.75 1 87.69 531 LEU B O 1
ATOM 9142 N N . ILE B 1 532 ? -4.836 32.75 14.391 1 89.06 532 ILE B N 1
ATOM 9143 C CA . ILE B 1 532 ? -5.547 31.469 14.328 1 89.06 532 ILE B CA 1
ATOM 9144 C C . ILE B 1 532 ? -6.992 31.656 14.781 1 89.06 532 ILE B C 1
ATOM 9146 O O . ILE B 1 532 ? -7.246 32.281 15.812 1 89.06 532 ILE B O 1
ATOM 9150 N N . GLN B 1 533 ? -7.906 31.188 13.961 1 85.81 533 GLN B N 1
ATOM 9151 C CA . GLN B 1 533 ? -9.336 31.25 14.234 1 85.81 533 GLN B CA 1
ATOM 9152 C C . GLN B 1 533 ? -9.938 29.844 14.398 1 85.81 533 GLN B C 1
ATOM 9154 O O . GLN B 1 533 ? -9.391 28.875 13.867 1 85.81 533 GLN B O 1
ATOM 9159 N N . PRO B 1 534 ? -11.023 29.812 15.203 1 87.44 534 PRO B N 1
ATOM 9160 C CA . PRO B 1 534 ? -11.703 28.531 15.312 1 87.44 534 PRO B CA 1
ATOM 9161 C C . PRO B 1 534 ? -12.508 28.172 14.07 1 87.44 534 PRO B C 1
ATOM 9163 O O . PRO B 1 534 ? -13.539 28.797 13.805 1 87.44 534 PRO B O 1
ATOM 9166 N N . HIS B 1 535 ? -12.117 27.312 13.258 1 90.88 535 HIS B N 1
ATOM 9167 C CA . HIS B 1 535 ? -12.797 26.859 12.047 1 90.88 535 HIS B CA 1
ATOM 9168 C C . HIS B 1 535 ? -12.477 25.391 11.75 1 90.88 535 HIS B C 1
ATOM 9170 O O . HIS B 1 535 ? -11.305 25.031 11.609 1 90.88 535 HIS B O 1
ATOM 9176 N N . LEU B 1 536 ? -13.57 24.672 11.641 1 92.12 536 LEU B N 1
ATOM 9177 C CA . LEU B 1 536 ? -13.359 23.25 11.367 1 92.12 536 LEU B CA 1
ATOM 9178 C C . LEU B 1 536 ? -13.133 23.016 9.875 1 92.12 536 LEU B C 1
ATOM 9180 O O . LEU B 1 536 ? -13.945 23.422 9.047 1 92.12 536 LEU B O 1
ATOM 9184 N N . HIS B 1 537 ? -12.102 22.469 9.539 1 92.69 537 HIS B N 1
ATOM 9185 C CA . HIS B 1 537 ? -11.766 22 8.203 1 92.69 537 HIS B CA 1
ATOM 9186 C C . HIS B 1 537 ? -10.773 20.844 8.266 1 92.69 537 HIS B C 1
ATOM 9188 O O . HIS B 1 537 ? -10.375 20.406 9.352 1 92.69 537 HIS B O 1
ATOM 9194 N N . HIS B 1 538 ? -10.352 20.281 7.137 1 93.81 538 HIS B N 1
ATOM 9195 C CA . HIS B 1 538 ? -9.516 19.078 7.121 1 93.81 538 HIS B CA 1
ATOM 9196 C C . HIS B 1 538 ? -8.109 19.375 7.637 1 93.81 538 HIS B C 1
ATOM 9198 O O . HIS B 1 538 ? -7.359 18.453 7.961 1 93.81 538 HIS B O 1
ATOM 9204 N N . GLY B 1 539 ? -7.695 20.641 7.773 1 95.5 539 GLY B N 1
ATOM 9205 C CA . GLY B 1 539 ? -6.383 21.031 8.258 1 95.5 539 GLY B CA 1
ATOM 9206 C C . GLY B 1 539 ? -6.391 21.469 9.711 1 95.5 539 GLY B C 1
ATOM 9207 O O . GLY B 1 539 ? -5.344 21.828 10.266 1 95.5 539 GLY B O 1
ATOM 9208 N N . THR B 1 540 ? -7.535 21.453 10.352 1 95.56 540 THR B N 1
ATOM 9209 C CA . THR B 1 540 ? -7.691 21.984 11.695 1 95.56 540 THR B CA 1
ATOM 9210 C C . THR B 1 540 ? -6.773 21.266 12.68 1 95.56 540 THR B C 1
ATOM 9212 O O . THR B 1 540 ? -6.195 21.891 13.57 1 95.56 540 THR B O 1
ATOM 9215 N N . TRP B 1 541 ? -6.668 19.984 12.562 1 97.31 541 TRP B N 1
ATOM 9216 C CA . TRP B 1 541 ? -5.777 19.203 13.414 1 97.31 541 TRP B CA 1
ATOM 9217 C C . TRP B 1 541 ? -4.352 19.734 13.336 1 97.31 541 TRP B C 1
ATOM 9219 O O . TRP B 1 541 ? -3.682 19.875 14.359 1 97.31 541 TRP B O 1
ATOM 9229 N N . TYR B 1 542 ? -3.863 20.094 12.148 1 97.25 542 TYR B N 1
ATOM 9230 C CA . TYR B 1 542 ? -2.529 20.641 11.953 1 97.25 542 TYR B CA 1
ATOM 9231 C C . TYR B 1 542 ? -2.404 22 12.633 1 97.25 542 TYR B C 1
ATOM 9233 O O . TYR B 1 542 ? -1.36 22.312 13.211 1 97.25 542 TYR B O 1
ATOM 9241 N N . VAL B 1 543 ? -3.443 22.75 12.484 1 96.19 543 VAL B N 1
ATOM 9242 C CA . VAL B 1 543 ? -3.447 24.078 13.086 1 96.19 543 VAL B CA 1
ATOM 9243 C C . VAL B 1 543 ? -3.262 23.969 14.602 1 96.19 543 VAL B C 1
ATOM 9245 O O . VAL B 1 543 ? -2.463 24.688 15.188 1 96.19 543 VAL B O 1
ATOM 9248 N N . ALA B 1 544 ? -3.98 23.094 15.172 1 96.75 544 ALA B N 1
ATOM 9249 C CA . ALA B 1 544 ? -3.881 22.891 16.609 1 96.75 544 ALA B CA 1
ATOM 9250 C C . ALA B 1 544 ? -2.471 22.469 17.016 1 96.75 544 ALA B C 1
ATOM 9252 O O . ALA B 1 544 ? -1.911 22.984 17.984 1 96.75 544 ALA B O 1
ATOM 9253 N N . ARG B 1 545 ? -1.901 21.578 16.328 1 97.25 545 ARG B N 1
ATOM 9254 C CA . ARG B 1 545 ? -0.557 21.094 16.625 1 97.25 545 ARG B CA 1
ATOM 9255 C C . ARG B 1 545 ? 0.475 22.203 16.438 1 97.25 545 ARG B C 1
ATOM 9257 O O . ARG B 1 545 ? 1.426 22.312 17.219 1 97.25 545 ARG B O 1
ATOM 9264 N N . SER B 1 546 ? 0.282 22.969 15.398 1 96.94 546 SER B N 1
ATOM 9265 C CA . SER B 1 546 ? 1.191 24.078 15.141 1 96.94 546 SER B CA 1
ATOM 9266 C C . SER B 1 546 ? 1.136 25.109 16.266 1 96.94 546 SER B C 1
ATOM 9268 O O . SER B 1 546 ? 2.143 25.75 16.578 1 96.94 546 SER B O 1
ATOM 9270 N N . CYS B 1 547 ? -0.025 25.297 16.844 1 97.38 547 CYS B N 1
ATOM 9271 C CA . CYS B 1 547 ? -0.151 26.188 18 1 97.38 547 CYS B CA 1
ATOM 9272 C C . CYS B 1 547 ? 0.71 25.703 19.156 1 97.38 547 CYS B C 1
ATOM 9274 O O . CYS B 1 547 ? 1.372 26.5 19.828 1 97.38 547 CYS B O 1
ATOM 9276 N N . MET B 1 548 ? 0.655 24.422 19.359 1 98 548 MET B N 1
ATOM 9277 C CA . MET B 1 548 ? 1.503 23.828 20.391 1 98 548 MET B CA 1
ATOM 9278 C C . MET B 1 548 ? 2.979 24.078 20.078 1 98 548 MET B C 1
ATOM 9280 O O . MET B 1 548 ? 3.744 24.438 20.969 1 98 548 MET B O 1
ATOM 9284 N N . THR B 1 549 ? 3.355 23.859 18.875 1 98.19 549 THR B N 1
ATOM 9285 C CA . THR B 1 549 ? 4.738 24.031 18.453 1 98.19 549 THR B CA 1
ATOM 9286 C C . THR B 1 549 ? 5.219 25.453 18.75 1 98.19 549 THR B C 1
ATOM 9288 O O . THR B 1 549 ? 6.281 25.641 19.344 1 98.19 549 THR B O 1
ATOM 9291 N N . ARG B 1 550 ? 4.465 26.422 18.359 1 98.19 550 ARG B N 1
ATOM 9292 C CA . ARG B 1 550 ? 4.848 27.812 18.547 1 98.19 550 ARG B CA 1
ATOM 9293 C C . ARG B 1 550 ? 4.879 28.172 20.031 1 98.19 550 ARG B C 1
ATOM 9295 O O . ARG B 1 550 ? 5.73 28.953 20.469 1 98.19 550 ARG B O 1
ATOM 9302 N N . ALA B 1 551 ? 3.963 27.625 20.781 1 98.44 551 ALA B N 1
ATOM 9303 C CA . ALA B 1 551 ? 3.979 27.844 22.219 1 98.44 551 ALA B CA 1
ATOM 9304 C C . ALA B 1 551 ? 5.262 27.312 22.844 1 98.44 551 ALA B C 1
ATOM 9306 O O . ALA B 1 551 ? 5.859 27.953 23.703 1 98.44 551 ALA B O 1
ATOM 9307 N N . LEU B 1 552 ? 5.656 26.156 22.422 1 98.31 552 LEU B N 1
ATOM 9308 C CA . LEU B 1 552 ? 6.867 25.547 22.953 1 98.31 552 LEU B CA 1
ATOM 9309 C C . LEU B 1 552 ? 8.094 26.391 22.625 1 98.31 552 LEU B C 1
ATOM 9311 O O . LEU B 1 552 ? 9.016 26.5 23.438 1 98.31 552 LEU B O 1
ATOM 9315 N N . LEU B 1 553 ? 8.117 26.922 21.453 1 98.5 553 LEU B N 1
ATOM 9316 C CA . LEU B 1 553 ? 9.234 27.781 21.062 1 98.5 553 LEU B CA 1
ATOM 9317 C C . LEU B 1 553 ? 9.305 29.016 21.953 1 98.5 553 LEU B C 1
ATOM 9319 O O . LEU B 1 553 ? 10.398 29.422 22.359 1 98.5 553 LEU B O 1
ATOM 9323 N N . LEU B 1 554 ? 8.18 29.594 22.25 1 98.44 554 LEU B N 1
ATOM 9324 C CA . LEU B 1 554 ? 8.125 30.75 23.141 1 98.44 554 LEU B CA 1
ATOM 9325 C C . LEU B 1 554 ? 8.586 30.375 24.547 1 98.44 554 LEU B C 1
ATOM 9327 O O . LEU B 1 554 ? 9.352 31.109 25.172 1 98.44 554 LEU B O 1
ATOM 9331 N N . ILE B 1 555 ? 8.141 29.234 25 1 98.25 555 ILE B N 1
ATOM 9332 C CA . ILE B 1 555 ? 8.516 28.781 26.344 1 98.25 555 ILE B CA 1
ATOM 9333 C C . ILE B 1 555 ? 10.016 28.516 26.391 1 98.25 555 ILE B C 1
ATOM 9335 O O . ILE B 1 555 ? 10.688 28.891 27.359 1 98.25 555 ILE B O 1
ATOM 9339 N N . ALA B 1 556 ? 10.523 27.844 25.375 1 98.19 556 ALA B N 1
ATOM 9340 C CA . ALA B 1 556 ? 11.953 27.547 25.312 1 98.19 556 ALA B CA 1
ATOM 9341 C C . ALA B 1 556 ? 12.781 28.828 25.359 1 98.19 556 ALA B C 1
ATOM 9343 O O . ALA B 1 556 ? 13.797 28.891 26.062 1 98.19 556 ALA B O 1
ATOM 9344 N N . ALA B 1 557 ? 12.359 29.828 24.594 1 98.31 557 ALA B N 1
ATOM 9345 C CA . ALA B 1 557 ? 13.062 31.109 24.562 1 98.31 557 ALA B CA 1
ATOM 9346 C C . ALA B 1 557 ? 13.016 31.797 25.922 1 98.31 557 ALA B C 1
ATOM 9348 O O . ALA B 1 557 ? 14.016 32.344 26.391 1 98.31 557 ALA B O 1
ATOM 9349 N N . PHE B 1 558 ? 11.922 31.781 26.562 1 97.75 558 PHE B N 1
ATOM 9350 C CA . PHE B 1 558 ? 11.766 32.406 27.891 1 97.75 558 PHE B CA 1
ATOM 9351 C C . PHE B 1 558 ? 12.672 31.703 28.906 1 97.75 558 PHE B C 1
ATOM 9353 O O . PHE B 1 558 ? 13.32 32.375 29.703 1 97.75 558 PHE B O 1
ATOM 9360 N N . ARG B 1 559 ? 12.711 30.438 28.859 1 95.94 559 ARG B N 1
ATOM 9361 C CA . ARG B 1 559 ? 13.453 29.656 29.828 1 95.94 559 ARG B CA 1
ATOM 9362 C C . ARG B 1 559 ? 14.953 29.875 29.703 1 95.94 559 ARG B C 1
ATOM 9364 O O . ARG B 1 559 ? 15.688 29.844 30.688 1 95.94 559 ARG B O 1
ATOM 9371 N N . CYS B 1 560 ? 15.391 29.984 28.453 1 95.19 560 CYS B N 1
ATOM 9372 C CA . CYS B 1 560 ? 16.828 30.172 28.281 1 95.19 560 CYS B CA 1
ATOM 9373 C C . CYS B 1 560 ? 17.266 31.516 28.875 1 95.19 560 CYS B C 1
ATOM 9375 O O . CYS B 1 560 ? 18.422 31.656 29.297 1 95.19 560 CYS B O 1
ATOM 9377 N N . GLY B 1 561 ? 16.406 32.656 28.844 1 94.44 561 GLY B N 1
ATOM 9378 C CA . GLY B 1 561 ? 16.641 33.906 29.516 1 94.44 561 GLY B CA 1
ATOM 9379 C C . GLY B 1 561 ? 17.594 34.812 28.766 1 94.44 561 GLY B C 1
ATOM 9380 O O . GLY B 1 561 ? 17.922 35.906 29.234 1 94.44 561 GLY B O 1
ATOM 9381 N N . LYS B 1 562 ? 18.047 34.406 27.641 1 94.56 562 LYS B N 1
ATOM 9382 C CA . LYS B 1 562 ? 19.031 35.156 26.859 1 94.56 562 LYS B CA 1
ATOM 9383 C C . LYS B 1 562 ? 18.344 36.062 25.828 1 94.56 562 LYS B C 1
ATOM 9385 O O . LYS B 1 562 ? 18.906 37.031 25.375 1 94.56 562 LYS B O 1
ATOM 9390 N N . ILE B 1 563 ? 17.141 35.625 25.469 1 96.5 563 ILE B N 1
ATOM 9391 C CA . ILE B 1 563 ? 16.484 36.281 24.328 1 96.5 563 ILE B CA 1
ATOM 9392 C C . ILE B 1 563 ? 15.367 37.188 24.812 1 96.5 563 ILE B C 1
ATOM 9394 O O . ILE B 1 563 ? 14.594 36.812 25.703 1 96.5 563 ILE B O 1
ATOM 9398 N N . GLU B 1 564 ? 15.32 38.344 24.281 1 96.19 564 GLU B N 1
ATOM 9399 C CA . GLU B 1 564 ? 14.234 39.281 24.594 1 96.19 564 GLU B CA 1
ATOM 9400 C C . GLU B 1 564 ? 12.898 38.781 24.062 1 96.19 564 GLU B C 1
ATOM 9402 O O . GLU B 1 564 ? 12.75 38.531 22.859 1 96.19 564 GLU B O 1
ATOM 9407 N N . MET B 1 565 ? 12 38.656 24.891 1 97.19 565 MET B N 1
ATOM 9408 C CA . MET B 1 565 ? 10.695 38.125 24.516 1 97.19 565 MET B CA 1
ATOM 9409 C C . MET B 1 565 ? 9.82 39.188 23.891 1 97.19 565 MET B C 1
ATOM 9411 O O . MET B 1 565 ? 9.906 40.375 24.25 1 97.19 565 MET B O 1
ATOM 9415 N N . PRO B 1 566 ? 9.023 38.844 22.906 1 96.38 566 PRO B N 1
ATOM 9416 C CA . PRO B 1 566 ? 8.055 39.781 22.375 1 96.38 566 PRO B CA 1
ATOM 9417 C C . PRO B 1 566 ? 7.055 40.25 23.438 1 96.38 566 PRO B C 1
ATOM 9419 O O . PRO B 1 566 ? 6.793 39.531 24.406 1 96.38 566 PRO B O 1
ATOM 9422 N N . GLU B 1 567 ? 6.461 41.406 23.016 1 91.81 567 GLU B N 1
ATOM 9423 C CA . GLU B 1 567 ? 5.43 41.938 23.922 1 91.81 567 GLU B CA 1
ATOM 9424 C C . GLU B 1 567 ? 4.203 41 23.922 1 91.81 567 GLU B C 1
ATOM 9426 O O . GLU B 1 567 ? 3.826 40.469 22.875 1 91.81 567 GLU B O 1
ATOM 9431 N N . ASN B 1 568 ? 3.629 40.625 24.891 1 92.81 568 ASN B N 1
ATOM 9432 C CA . ASN B 1 568 ? 2.389 39.875 25.031 1 92.81 568 ASN B CA 1
ATOM 9433 C C . ASN B 1 568 ? 2.59 38.375 24.734 1 92.81 568 ASN B C 1
ATOM 9435 O O . ASN B 1 568 ? 1.686 37.719 24.219 1 92.81 568 ASN B O 1
ATOM 9439 N N . TRP B 1 569 ? 3.855 37.875 24.734 1 96.19 569 TRP B N 1
ATOM 9440 C CA . TRP B 1 569 ? 4.133 36.469 24.438 1 96.19 569 TRP B CA 1
ATOM 9441 C C . TRP B 1 569 ? 3.283 35.562 25.312 1 96.19 569 TRP B C 1
ATOM 9443 O O . TRP B 1 569 ? 2.92 34.469 24.891 1 96.19 569 TRP B O 1
ATOM 9453 N N . ARG B 1 570 ? 2.844 36 26.5 1 95.81 570 ARG B N 1
ATOM 9454 C CA . ARG B 1 570 ? 2.004 35.188 27.391 1 95.81 570 ARG B CA 1
ATOM 9455 C C . ARG B 1 570 ? 0.604 35.031 26.812 1 95.81 570 ARG B C 1
ATOM 9457 O O . ARG B 1 570 ? -0.02 33.969 26.984 1 95.81 570 ARG B O 1
ATOM 9464 N N . GLU B 1 571 ? 0.186 36.094 26.172 1 94.69 571 GLU B N 1
ATOM 9465 C CA . GLU B 1 571 ? -1.099 36 25.5 1 94.69 571 GLU B CA 1
ATOM 9466 C C . GLU B 1 571 ? -1.059 34.906 24.406 1 94.69 571 GLU B C 1
ATOM 9468 O O . GLU B 1 571 ? -2.057 34.25 24.156 1 94.69 571 GLU B O 1
ATOM 9473 N N . GLY B 1 572 ? 0.073 34.906 23.781 1 95.5 572 GLY B N 1
ATOM 9474 C CA . GLY B 1 572 ? 0.262 33.844 22.781 1 95.5 572 GLY B CA 1
ATOM 9475 C C . GLY B 1 572 ? 0.158 32.438 23.344 1 95.5 572 GLY B C 1
ATOM 9476 O O . GLY B 1 572 ? -0.408 31.562 22.703 1 95.5 572 GLY B O 1
ATOM 9477 N N . LEU B 1 573 ? 0.665 32.219 24.516 1 97.38 573 LEU B N 1
ATOM 9478 C CA . LEU B 1 573 ? 0.588 30.938 25.172 1 97.38 573 LEU B CA 1
ATOM 9479 C C . LEU B 1 573 ? -0.854 30.594 25.547 1 97.38 573 LEU B C 1
ATOM 9481 O O . LEU B 1 573 ? -1.297 29.453 25.344 1 97.38 573 LEU B O 1
ATOM 9485 N N . ASP B 1 574 ? -1.53 31.578 26.031 1 94.94 574 ASP B N 1
ATOM 9486 C CA . ASP B 1 574 ? -2.926 31.375 26.406 1 94.94 574 ASP B CA 1
ATOM 9487 C C . ASP B 1 574 ? -3.775 31.016 25.188 1 94.94 574 ASP B C 1
ATOM 9489 O O . ASP B 1 574 ? -4.66 30.172 25.266 1 94.94 574 ASP B O 1
ATOM 9493 N N . HIS B 1 575 ? -3.48 31.75 24.188 1 94.56 575 HIS B N 1
ATOM 9494 C CA . HIS B 1 575 ? -4.191 31.484 22.938 1 94.56 575 HIS B CA 1
ATOM 9495 C C . HIS B 1 575 ? -3.943 30.062 22.438 1 94.56 575 HIS B C 1
ATOM 9497 O O . HIS B 1 575 ? -4.867 29.391 21.984 1 94.56 575 HIS B O 1
ATOM 9503 N N . ALA B 1 576 ? -2.742 29.641 22.516 1 97 576 ALA B N 1
ATOM 9504 C CA . ALA B 1 576 ? -2.385 28.297 22.094 1 97 576 ALA B CA 1
ATOM 9505 C C . ALA B 1 576 ? -3.102 27.25 22.953 1 97 576 ALA B C 1
ATOM 9507 O O . ALA B 1 576 ? -3.648 26.281 22.422 1 97 576 ALA B O 1
ATOM 9508 N N . LEU B 1 577 ? -3.094 27.438 24.203 1 96.69 577 LEU B N 1
ATOM 9509 C CA . LEU B 1 577 ? -3.73 26.5 25.125 1 96.69 577 LEU B CA 1
ATOM 9510 C C . LEU B 1 577 ? -5.234 26.453 24.891 1 96.69 577 LEU B C 1
ATOM 9512 O O . LEU B 1 577 ? -5.836 25.375 24.922 1 96.69 577 LEU B O 1
ATOM 9516 N N . ARG B 1 578 ? -5.832 27.562 24.688 1 93.38 578 ARG B N 1
ATOM 9517 C CA . ARG B 1 578 ? -7.262 27.625 24.422 1 93.38 578 ARG B CA 1
ATOM 9518 C C . ARG B 1 578 ? -7.609 26.859 23.141 1 93.38 578 ARG B C 1
ATOM 9520 O O . ARG B 1 578 ? -8.609 26.141 23.094 1 93.38 578 ARG B O 1
ATOM 9527 N N . THR B 1 579 ? -6.832 27.062 22.125 1 94.06 579 THR B N 1
ATOM 9528 C CA . THR B 1 579 ? -7.047 26.375 20.859 1 94.06 579 THR B CA 1
ATOM 9529 C C . THR B 1 579 ? -6.965 24.875 21.031 1 94.06 579 THR B C 1
ATOM 9531 O O . THR B 1 579 ? -7.816 24.125 20.547 1 94.06 579 THR B O 1
ATOM 9534 N N . LEU B 1 580 ? -5.934 24.422 21.734 1 96.31 580 LEU B N 1
ATOM 9535 C CA . LEU B 1 580 ? -5.742 23 21.969 1 96.31 580 LEU B CA 1
ATOM 9536 C C . LEU B 1 580 ? -6.898 22.422 22.781 1 96.31 580 LEU B C 1
ATOM 9538 O O . LEU B 1 580 ? -7.422 21.359 22.438 1 96.31 580 LEU B O 1
ATOM 9542 N N . ARG B 1 581 ? -7.316 23.109 23.766 1 94.38 581 ARG B N 1
ATOM 9543 C CA . ARG B 1 581 ? -8.383 22.625 24.641 1 94.38 581 ARG B CA 1
ATOM 9544 C C . ARG B 1 581 ? -9.711 22.578 23.891 1 94.38 581 ARG B C 1
ATOM 9546 O O . ARG B 1 581 ? -10.539 21.703 24.156 1 94.38 581 ARG B O 1
ATOM 9553 N N . TYR B 1 582 ? -9.875 23.531 23.094 1 91.62 582 TYR B N 1
ATOM 9554 C CA . TYR B 1 582 ? -11.102 23.578 22.312 1 91.62 582 TYR B CA 1
ATOM 9555 C C . TYR B 1 582 ? -11.234 22.344 21.438 1 91.62 582 TYR B C 1
ATOM 9557 O O . TYR B 1 582 ? -12.289 21.703 21.391 1 91.62 582 TYR B O 1
ATOM 9565 N N . TRP B 1 583 ? -10.219 22 20.781 1 92.94 583 TRP B N 1
ATOM 9566 C CA . TRP B 1 583 ? -10.258 20.891 19.828 1 92.94 583 TRP B CA 1
ATOM 9567 C C . TRP B 1 583 ? -9.992 19.562 20.547 1 92.94 583 TRP B C 1
ATOM 9569 O O . TRP B 1 583 ? -10.227 18.5 19.984 1 92.94 583 TRP B O 1
ATOM 9579 N N . ALA B 1 584 ? -9.523 19.594 21.766 1 91.94 584 ALA B N 1
ATOM 9580 C CA . ALA B 1 584 ? -9.234 18.406 22.562 1 91.94 584 ALA B CA 1
ATOM 9581 C C . ALA B 1 584 ? -10.492 17.578 22.797 1 91.94 584 ALA B C 1
ATOM 9583 O O . ALA B 1 584 ? -10.414 16.375 23.047 1 91.94 584 ALA B O 1
ATOM 9584 N N . THR B 1 585 ? -11.594 18.156 22.688 1 86.25 585 THR B N 1
ATOM 9585 C CA . THR B 1 585 ? -12.867 17.453 22.891 1 86.25 585 THR B CA 1
ATOM 9586 C C . THR B 1 585 ? -13.062 16.391 21.828 1 86.25 585 THR B C 1
ATOM 9588 O O . THR B 1 585 ? -13.781 15.414 22.031 1 86.25 585 THR B O 1
ATOM 9591 N N . LYS B 1 586 ? -12.375 16.516 20.719 1 87.12 586 LYS B N 1
ATOM 9592 C CA . LYS B 1 586 ? -12.562 15.602 19.594 1 87.12 586 LYS B CA 1
ATOM 9593 C C . LYS B 1 586 ? -11.344 14.711 19.391 1 87.12 586 LYS B C 1
ATOM 9595 O O . LYS B 1 586 ? -11.367 13.805 18.547 1 87.12 586 LYS B O 1
ATOM 9600 N N . SER B 1 587 ? -10.336 14.961 20.156 1 92.06 587 SER B N 1
ATOM 9601 C CA . SER B 1 587 ? -9.086 14.266 19.875 1 92.06 587 SER B CA 1
ATOM 9602 C C . SER B 1 587 ? -8.281 14.047 21.156 1 92.06 587 SER B C 1
ATOM 9604 O O . SER B 1 587 ? -7.879 15 21.812 1 92.06 587 SER B O 1
ATOM 9606 N N . LEU B 1 588 ? -7.922 12.867 21.453 1 92.56 588 LEU B N 1
ATOM 9607 C CA . LEU B 1 588 ? -7.199 12.531 22.688 1 92.56 588 LEU B CA 1
ATOM 9608 C C . LEU B 1 588 ? -5.746 12.984 22.594 1 92.56 588 LEU B C 1
ATOM 9610 O O . LEU B 1 588 ? -5.137 13.336 23.609 1 92.56 588 LEU B O 1
ATOM 9614 N N . ASP B 1 589 ? -5.188 12.906 21.422 1 94.94 589 ASP B N 1
ATOM 9615 C CA . ASP B 1 589 ? -3.803 13.344 21.281 1 94.94 589 ASP B CA 1
ATOM 9616 C C . ASP B 1 589 ? -3.666 14.836 21.547 1 94.94 589 ASP B C 1
ATOM 9618 O O . ASP B 1 589 ? -2.691 15.273 22.172 1 94.94 589 ASP B O 1
ATOM 9622 N N . LEU B 1 590 ? -4.633 15.648 21.141 1 96.5 590 LEU B N 1
ATOM 9623 C CA . LEU B 1 590 ? -4.613 17.078 21.391 1 96.5 590 LEU B CA 1
ATOM 9624 C C . LEU B 1 590 ? -4.844 17.375 22.875 1 96.5 590 LEU B C 1
ATOM 9626 O O . LEU B 1 590 ? -4.305 18.344 23.406 1 96.5 590 LEU B O 1
ATOM 9630 N N . GLN B 1 591 ? -5.664 16.531 23.469 1 96.12 591 GLN B N 1
ATOM 9631 C CA . GLN B 1 591 ? -5.844 16.672 24.922 1 96.12 591 GLN B CA 1
ATOM 9632 C C . GLN B 1 591 ? -4.531 16.438 25.656 1 96.12 591 GLN B C 1
ATOM 9634 O O . GLN B 1 591 ? -4.184 17.172 26.578 1 96.12 591 GLN B O 1
ATOM 9639 N N . ARG B 1 592 ? -3.861 15.383 25.266 1 95.69 592 ARG B N 1
ATOM 9640 C CA . ARG B 1 592 ? -2.566 15.086 25.859 1 95.69 592 ARG B CA 1
ATOM 9641 C C . ARG B 1 592 ? -1.589 16.234 25.656 1 95.69 592 ARG B C 1
ATOM 9643 O O . ARG B 1 592 ? -0.848 16.609 26.562 1 95.69 592 ARG B O 1
ATOM 9650 N N . ALA B 1 593 ? -1.586 16.797 24.516 1 96.81 593 ALA B N 1
ATOM 9651 C CA . ALA B 1 593 ? -0.738 17.938 24.203 1 96.81 593 ALA B CA 1
ATOM 9652 C C . ALA B 1 593 ? -1.097 19.141 25.078 1 96.81 593 ALA B C 1
ATOM 9654 O O . ALA B 1 593 ? -0.212 19.828 25.578 1 96.81 593 ALA B O 1
ATOM 9655 N N . ALA B 1 594 ? -2.383 19.375 25.234 1 97.44 594 ALA B N 1
ATOM 9656 C CA . ALA B 1 594 ? -2.848 20.469 26.078 1 97.44 594 ALA B CA 1
ATOM 9657 C C . ALA B 1 594 ? -2.395 20.297 27.516 1 97.44 594 ALA B C 1
ATOM 9659 O O . ALA B 1 594 ? -2 21.266 28.172 1 97.44 594 ALA B O 1
ATOM 9660 N N . ASP B 1 595 ? -2.459 19.094 27.953 1 96.81 595 ASP B N 1
ATOM 9661 C CA . ASP B 1 595 ? -2.047 18.812 29.312 1 96.81 595 ASP B CA 1
ATOM 9662 C C . ASP B 1 595 ? -0.558 19.078 29.516 1 96.81 595 ASP B C 1
ATOM 9664 O O . ASP B 1 595 ? -0.155 19.656 30.516 1 96.81 595 ASP B O 1
ATOM 9668 N N . VAL B 1 596 ? 0.187 18.609 28.594 1 97 596 VAL B N 1
ATOM 9669 C CA . VAL B 1 596 ? 1.629 18.812 28.672 1 97 596 VAL B CA 1
ATOM 9670 C C . VAL B 1 596 ? 1.936 20.312 28.609 1 97 596 VAL B C 1
ATOM 9672 O O . VAL B 1 596 ? 2.785 20.812 29.359 1 97 596 VAL B O 1
ATOM 9675 N N . LEU B 1 597 ? 1.257 21.031 27.734 1 97.56 597 LEU B N 1
ATOM 9676 C CA . LEU B 1 597 ? 1.47 22.469 27.609 1 97.56 597 LEU B CA 1
ATOM 9677 C C . LEU B 1 597 ? 1.081 23.188 28.891 1 97.56 597 LEU B C 1
ATOM 9679 O O . LEU B 1 597 ? 1.783 24.094 29.328 1 97.56 597 LEU B O 1
ATOM 9683 N N . GLN B 1 598 ? 0.019 22.781 29.469 1 97.56 598 GLN B N 1
ATOM 9684 C CA . GLN B 1 598 ? -0.427 23.375 30.719 1 97.56 598 GLN B CA 1
ATOM 9685 C C . GLN B 1 598 ? 0.617 23.172 31.828 1 97.56 598 GLN B C 1
ATOM 9687 O O . GLN B 1 598 ? 0.91 24.109 32.562 1 97.56 598 GLN B O 1
ATOM 9692 N N . ASP B 1 599 ? 1.137 22.031 31.844 1 96.81 599 ASP B N 1
ATOM 9693 C CA . ASP B 1 599 ? 2.17 21.734 32.844 1 96.81 599 ASP B CA 1
ATOM 9694 C C . ASP B 1 599 ? 3.381 22.656 32.656 1 96.81 599 ASP B C 1
ATOM 9696 O O . ASP B 1 599 ? 3.959 23.141 33.625 1 96.81 599 ASP B O 1
ATOM 9700 N N . LEU B 1 600 ? 3.715 22.844 31.5 1 96.88 600 LEU B N 1
ATOM 9701 C CA . LEU B 1 600 ? 4.883 23.656 31.188 1 96.88 600 LEU B CA 1
ATOM 9702 C C . LEU B 1 600 ? 4.609 25.125 31.5 1 96.88 600 LEU B C 1
ATOM 9704 O O . LEU B 1 600 ? 5.496 25.844 31.984 1 96.88 600 LEU B O 1
ATOM 9708 N N . ILE B 1 601 ? 3.385 25.609 31.234 1 96.88 601 ILE B N 1
ATOM 9709 C CA . ILE B 1 601 ? 3.008 26.984 31.531 1 96.88 601 ILE B CA 1
ATOM 9710 C C . ILE B 1 601 ? 2.988 27.203 33.031 1 96.88 601 ILE B C 1
ATOM 9712 O O . ILE B 1 601 ? 3.469 28.234 33.531 1 96.88 601 ILE B O 1
ATOM 9716 N N . ASP B 1 602 ? 2.533 26.234 33.719 1 95.75 602 ASP B N 1
ATOM 9717 C CA . ASP B 1 602 ? 2.457 26.344 35.156 1 95.75 602 ASP B CA 1
ATOM 9718 C C . ASP B 1 602 ? 3.852 26.359 35.781 1 95.75 602 ASP B C 1
ATOM 9720 O O . ASP B 1 602 ? 4.047 26.922 36.875 1 95.75 602 ASP B O 1
ATOM 9724 N N . ALA B 1 603 ? 4.742 25.766 35.125 1 93.38 603 ALA B N 1
ATOM 9725 C CA . ALA B 1 603 ? 6.109 25.672 35.625 1 93.38 603 ALA B CA 1
ATOM 9726 C C . ALA B 1 603 ? 6.895 26.953 35.312 1 93.38 603 ALA B C 1
ATOM 9728 O O . ALA B 1 603 ? 8.031 27.109 35.781 1 93.38 603 ALA B O 1
ATOM 9729 N N . LEU B 1 604 ? 6.34 27.844 34.562 1 92.69 604 LEU B N 1
ATOM 9730 C CA . LEU B 1 604 ? 7.035 29.094 34.25 1 92.69 604 LEU B CA 1
ATOM 9731 C C . LEU B 1 604 ? 7.059 30.016 35.469 1 92.69 604 LEU B C 1
ATOM 9733 O O . LEU B 1 604 ? 7.898 30.922 35.562 1 92.69 604 LEU B O 1
#

Radius of gyration: 34.94 Å; Cα contacts (8 Å, |Δi|>4): 1513; chains: 2; bounding box: 102×88×170 Å

Organism: Aspergillus parasiticus (NCBI:txid5067)

InterPro domains:
  IPR000253 Forkhead-associated (FHA) domain [PS50006] (177-230)
  IPR001138 Zn(2)Cys(6) fungal-type DNA-binding domain [PF00172] (26-58)
  IPR001138 Zn(2)Cys(6) fungal-type DNA-binding domain [PS00463] (27-55)
  IPR001138 Zn(2)Cys(6) fungal-type DNA-binding domain [PS50048] (27-57)
  IPR001138 Zn(2)Cys(6) fungal-type DNA-binding domain [SM00066] (22-66)
  IPR001138 Zn(2)Cys(6) fungal-type DNA-binding domain [cd00067] (23-57)
  IPR007219 Xylanolytic transcriptional activator, regulatory domain [PF04082] (194-352)
  IPR036864 Zn(2)-C6 fungal-type DNA-binding domain superfamily [G3DSA:4.10.240.10] (26-109)
  IPR036864 Zn(2)-C6 fungal-type DNA-binding domain superfamily [SSF57701] (20-60)

Secondary structure (DSSP, 8-state):
---------------------------BHHHHHTT------SSS-HHHHHTT----B--GGG--TTS-HHHHHHHHHHHHHHHHHHHHHHHTTSSGGG--------------------TTS--HHHHHHHTSTTTTHHHHSHHHHHTSGGGTTTS---S-HHHHTHHHHHTS-------TT---GGGHHHHHHHIIIIIGGGS--S-HHHHHHHHHHHHHH---SSHHHHHHHHHHHHHHH-----TT--STT--GGGS--HHHHHHHHHHHHHHHHHHTTPPSSHHHHHHHHHHHHHHHHTT-HHHHHHHHHHHHHHHHHHHHHHHHSPPPS-HHHHHHHHHHHHHHHHHHHHHHHHHHHHS-----SGGGSGGGG-PPPPPHHHHS---TT-----GGG---HHHHHHHHHHHHHHHHHHHHHHHHHHTT-THHHHHTHHHHHHHHHHHHHHHHHHHHT--GGG-GGGGGG--HHHHHHHHHHHHHHHHHHHHHHHHHHHHS-TTSTTHHHHHHHHHHHHHHHHHHHHH-----STTHHHHHHHHHHHHHHHHHHHHH--SPPPTTHHHHHHHHHHHHHHHHTT-HHHHHHHHHHHHHHHT-/---------------------------BHHHHHTT------SSS-HHHHHTT----B--GGG-GGGS-HHHHHHHHHHHHHHHHHHHHHHHTTSSGGG-----S--------------TTS--HHHHHHHTSTTTTHHHHSHHHHHTSGGGTTTS---S-HHHHHHHHHHTS-------TT---GGGHHHHHHHIIIIIGGGS--S-HHHHHHHHHHHHHH---SSHHHHHHHHHHHHHHH-----TT--STT--GGGS--HHHHHHHHHHHHHHHHHHTTPPSSHHHHHHHHHHHHHHHHTT-HHHHHHHHHHHHHHHHHHHHHHHHSPPPS-HHHHHHHHHHHHHHHHHHHHHHHHHHHHS-----SGGGSGGGG-PPPPPHHHHS---TT-----GGG---HHHHHHHHHHHHHHHHHHHHHHHHHHTT-THHHHHTHHHHHHHHHHHHHHHHHHHHT--GGG-GGGGGG--HHHHHHHHHHHHHHHHHHHHHHHHHHHHS-TTSTTHHHHHHHHHHHHHHHHHHHHH-----STTHHHHHHHHHHHHHHHHHHHHH--SPPPTTHHHHHHHHHHHHHHHHTT-HHHHHHHHHHHHHHHT-

Nearest PDB structures (foldseek):
  8b2i-assembly1_A  TM=4.255E-01  e=5.942E+00  Homo sapiens
  3p1p-assembly1_A  TM=3.047E-01  e=3.285E+00  Homo sapiens
  8b2k-assembly1_A-2  TM=2.855E-01  e=4.688E+00  Homo sapiens
  8ga7-assembly1_A  TM=1.158E-01  e=3.193E-01  synthetic construct
  3p1p-assembly1_A  TM=2.967E-01  e=5.645E+00  Homo sapiens

Foldseek 3Di:
DPPPPDPPPPPDPPPPPPPPPDDPPQAFPVCVVVVHDFPNDPPATPVCVVVVHRGHRPCVVPPCVVPPPVLCVVCCVVVVLVCVLQVVLQPPVPPDDPDDDDDDVPVPPCPPPPPSPSLRDCDPVLLVLLQDFLPPQLQFFLLNLCPFPLNVPPFDNDQALLVVCVVVVVPPPPPPLDLQVPDDLVCLLVLLLLLLAFFCLQQVLDDPVVLNVLSVVCSVPNADLELSSLLSLLSSLVSLFGADDDQPFAPVNPDPRQTHDPSSNSNSVNSNVVSVSSLVVYDLDLSNLSSLQSNLFSCLLLVNLVSSLVSLLVSLLSLVVVVVVCVVDDPDPDVVVVVVRVLSSQSSLQSSQLSNSLSCNNHRGGHSCSVVDPSLVPHHRDDVCVVDDPDPPPPCPPPSNPHPNVLSVLLNSLSSVLSSLVSSLCCQQDSVHLVCLQVVVVSLVVSLVSSLVSLVSSLVPRDLCQDVVNPPNHDVVSVLVSVLSSLSSLLSSLVSLLSNLLPDDCPDPCNVVSQVSNQVSLVSLQVSLNSDGSHRGSCLSVVLRSLLNSLSSQLSSVSSVRHDHDDCNVVSLVSSLSSLVVCCVSPVSSVVSSVSSVSSNVVD/DDDPPDPDPPPDPPPPPPPPPDDPLQAFPVCVVVVHDFPNDPPATPVCVVVVHDGHRPCPVPPCVVPPPVLVVVCCVLVVLVCVLQVVLQPPPPPDDPDDDDDDVCPPPCPDPPPSPSLRDCDPVLLVLLQDFLPPQLQFFLLNLCPFPLNVPPFDNDQALLVVCVVVVVPPPPPPLDLQVPDDLVCLLVLLLLLLAFFCLQQVLDDPVVLNVLSVVCSVPNADLELSSLLSLLSSLVSLFGADDDQPFAPVNPDPRQTHDPSSNSNSVNSNVVSVSNLVVYDLDLSNLSSLQSNLFSCLLLVNLVSSLVSLLVSLLSLVVVVVVCVVDDPDPDVVVVVVRVLSSQSSLLSSQLSNSLSCNNHRGGHSCSVVDPSLVPHHRDDVCVVDDPDPPPPPPPPSNPHPNVLSVLLNSLSSVLSSLVSSLCCQQDSVHLVCLQVVVVSLVVSLVVSVVSLVSSLVPRDLCQDVVNPPNHDVVSVLVSVLSSLSSLLSSLVSLLSNLLPDDCPDPCNVVSQVSNQVSLVSLQVSLNSDGSHRGSCLSVVLRSLLNSLSSQLSSVSSVRHDHDDCNVVSLVSSLSSLVVCCVSPVSSVVSSVSSVSSVVVD

Solvent-accessible surface area (backbone atoms only — not comparable to full-atom values): 66806 Å² total; per-residue (Å²): 136,81,77,77,74,72,78,78,75,77,74,75,79,78,78,74,76,74,74,72,74,71,77,74,76,73,40,26,44,52,30,55,74,67,71,45,86,44,72,62,40,78,80,51,20,65,57,27,60,74,68,72,43,78,44,39,56,63,66,63,89,68,59,58,78,79,46,53,70,61,57,42,44,49,46,45,45,49,45,40,46,48,44,48,61,50,49,58,70,61,55,70,76,66,72,74,75,75,73,90,79,83,75,71,87,62,80,60,75,80,76,62,80,70,66,83,68,65,79,70,58,74,46,72,65,40,49,50,47,60,46,33,64,29,38,53,8,56,82,61,20,43,43,34,56,46,65,34,76,88,31,61,92,72,50,77,92,51,88,43,55,59,44,68,37,44,71,58,56,72,62,52,69,81,61,81,73,59,45,56,80,46,89,50,58,81,48,43,58,61,23,38,39,41,15,52,62,66,53,34,39,65,56,70,68,65,58,62,69,63,48,51,51,53,47,52,47,30,49,74,72,47,76,62,93,34,53,69,36,23,42,51,26,42,34,29,14,43,16,33,50,52,47,82,78,60,91,80,53,32,74,89,60,62,50,82,69,39,44,57,53,68,57,32,48,25,24,15,48,38,28,37,52,58,17,25,36,22,50,40,67,38,61,93,45,73,66,40,34,48,41,30,38,50,52,16,44,46,27,23,59,55,45,33,60,68,63,12,43,52,27,19,39,49,25,33,46,53,50,49,51,50,56,54,49,52,73,66,30,72,80,70,86,52,59,64,64,45,46,57,49,48,36,49,48,36,34,42,49,50,51,31,50,50,54,37,47,57,48,20,33,60,38,66,40,72,59,75,58,56,81,75,45,83,62,73,81,50,78,59,59,76,58,65,68,78,68,38,74,81,64,83,78,60,61,86,64,62,78,78,62,76,51,65,55,64,46,20,48,54,49,36,52,47,51,52,53,47,50,52,54,50,52,47,47,43,42,72,67,45,60,72,38,71,66,39,39,62,77,38,45,69,61,49,53,53,51,34,54,52,50,52,52,48,52,51,50,54,60,72,65,51,53,51,38,44,22,72,87,55,57,89,66,30,43,64,60,62,10,50,51,48,52,51,49,52,49,52,51,57,26,55,61,22,42,48,31,35,53,33,54,56,74,44,59,86,82,40,90,59,35,79,69,25,46,62,43,22,45,50,24,52,47,42,37,41,55,52,49,72,66,63,54,72,55,56,44,62,57,36,57,57,52,40,48,50,31,49,32,40,37,49,54,52,50,50,40,56,70,57,65,79,56,80,74,60,87,64,52,65,55,34,41,52,49,28,46,50,50,20,53,64,54,21,81,61,21,65,32,40,36,52,49,33,51,54,50,48,52,51,59,72,70,103,136,79,78,76,74,73,76,75,76,77,73,75,79,78,78,77,77,73,73,73,74,72,78,74,77,73,41,26,44,51,29,55,74,66,72,44,86,46,72,64,39,80,80,51,19,64,55,26,60,73,67,72,44,77,43,38,57,63,65,62,88,67,59,57,76,80,45,54,68,62,55,42,45,50,47,44,46,49,44,40,48,48,42,49,60,49,50,57,69,63,57,71,75,67,73,75,77,75,72,91,77,84,75,68,88,60,83,60,74,79,78,60,80,71,66,81,67,65,79,69,60,72,46,71,66,39,50,51,48,60,47,33,64,29,36,52,10,58,82,62,21,42,44,34,56,45,65,35,74,88,31,60,90,72,49,75,91,52,88,44,55,59,45,69,37,44,72,57,55,72,62,52,69,80,62,79,73,57,44,53,79,46,90,49,58,82,47,44,60,61,22,38,38,40,15,52,61,64,52,34,40,66,56,71,68,66,58,64,69,64,48,51,51,51,48,53,47,30,50,73,73,48,77,62,93,36,51,69,38,24,41,50,28,41,35,29,16,44,16,34,50,52,47,81,79,58,91,78,54,34,75,89,61,63,52,80,67,39,44,57,53,66,58,32,47,27,24,15,50,38,26,38,52,58,16,24,36,23,48,41,68,38,62,94,45,73,67,40,33,48,39,30,39,50,50,15,45,48,27,22,59,57,46,34,60,67,65,12,43,52,28,19,38,48,24,33,46,53,50,49,51,51,54,52,50,53,74,66,29,72,77,72,87,52,60,64,64,46,48,58,48,49,36,49,47,36,34,44,49,50,51,30,51,50,54,39,47,55,49,20,33,61,36,66,40,74,60,76,57,58,80,75,44,81,62,73,81,50,78,57,58,77,60,63,67,80,67,39,71,82,64,82,78,60,63,86,65,63,77,76,61,77,51,64,55,64,47,20,50,54,49,36,52,49,50,52,53,48,49,52,53,50,51,48,47,44,42,72,69,45,60,72,38,71,66,40,38,62,78,37,45,69,58,49,52,53,51,34,55,52,50,51,51,51,52,52,50,53,60,72,64,51,53,50,37,43,23,70,87,55,56,89,66,31,43,64,61,61,11,50,52,48,51,50,48,52,48,51,50,56,27,55,62,22,41,47,31,33,54,34,55,54,75,44,58,86,82,40,90,59,35,79,68,24,46,62,43,20,44,49,23,51,46,42,36,40,55,52,49,71,66,64,54,72,56,56,43,61,56,35,58,56,52,40,46,48,31,49,31,42,36,50,51,52,51,51,40,56,70,56,64,78,56,78,73,58,87,62,51,64,57,33,42,51,48,28,46,50,50,21,53,64,53,19,80,60,20,67,32,40,35,53,50,32,51,54,49,50,53,52,61,72,69,106

Sequence (1208 aa):
MERSDVPVGHKRPRTAGMYQRRRAVTACLPCRTRKTKCDNIRPACGFCMRHNAQCTYGDTANDHSSFDPASLAILDRVNHVIKLLETHSSRSSHEIVSSSNQEVPQVSPDISSYEDRIVNDLDIQDELRLDTPRFPATINNCEGILRWPIFHNLAPCVESFVFETENQDSQIPNRPVSLGRGIQEDDIIPLAGRFLSYVHIKNPILDVSDFTRHVRDASMNGLRWDGQSCLILLACALGCLAVPFDSMSTWESTQSIDIPPVVWMETGATYYLAAKKRLGLIEPSLLSIQCLFLCGVFEMYSMRALSAWEYFNQACCQLQNLFWKRGLSRPSTDEQDSRKSRQLEQRLYWSCMKSEFELRCEIPLPSSGISRFDLSDVLPSPPTELLSPPSQDHGPVSPVMNHDEEGSWFYYLAEISFRRIMNRAFASIGGDGEGSWITNFQQMRIRHDLFKEQIEFWYSHIPPQINLNQGKECNPELAHYIRARVMAFREWIHRPFLYYAIHKSIDDAFMAQAMPLARKCLDLCLEHQLLIQPHLHHGTWYVARSCMTRALLLIAAFRCGKIEMPENWREGLDHALRTLRYWATKSLDLQRAADVLQDLIDALMERSDVPVGHKRPRTAGMYQRRRAVTACLPCRTRKTKCDNIRPACGFCMRHNAQCTYGDTANDHSSFDPASLAILDRVNHVIKLLETHSSRSSHEIVSSSNQEVPQVSPDISSYEDRIVNDLDIQDELRLDTPRFPATINNCEGILRWPIFHNLAPCVESFVFETENQDSQIPNRPVSLGRGIQEDDIIPLAGRFLSYVHIKNPILDVSDFTRHVRDASMNGLRWDGQSCLILLACALGCLAVPFDSMSTWESTQSIDIPPVVWMETGATYYLAAKKRLGLIEPSLLSIQCLFLCGVFEMYSMRALSAWEYFNQACCQLQNLFWKRGLSRPSTDEQDSRKSRQLEQRLYWSCMKSEFELRCEIPLPSSGISRFDLSDVLPSPPTELLSPPSQDHGPVSPVMNHDEEGSWFYYLAEISFRRIMNRAFASIGGDGEGSWITNFQQMRIRHDLFKEQIEFWYSHIPPQINLNQGKECNPELAHYIRARVMAFREWIHRPFLYYAIHKSIDDAFMAQAMPLARKCLDLCLEHQLLIQPHLHHGTWYVARSCMTRALLLIAAFRCGKIEMPENWREGLDHALRTLRYWATKSLDLQRAADVLQDLIDAL